Protein AF-0000000085125093 (afdb_homodimer)

Solvent-accessible surface area (backbone atoms only — not comparable to full-atom values): 40765 Å² total; per-residue (Å²): 117,66,72,58,50,57,48,51,53,50,52,53,49,52,50,51,45,50,41,34,37,72,69,62,74,39,89,65,64,78,84,80,85,78,88,61,62,73,67,61,30,52,50,52,50,50,50,45,52,44,48,51,53,49,40,53,52,50,54,51,49,51,53,39,50,52,40,52,45,51,44,36,51,38,44,44,73,31,40,33,77,72,69,60,80,68,48,80,59,90,49,62,69,57,20,48,45,37,50,44,48,39,50,24,38,52,42,44,19,51,47,54,18,44,48,48,61,58,55,50,50,44,45,54,32,46,78,69,40,32,38,63,65,69,73,72,99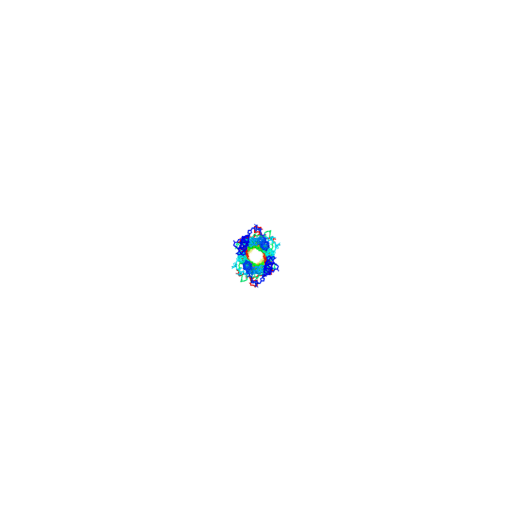,58,56,24,55,46,46,52,44,52,38,50,48,32,50,49,52,18,49,54,40,35,51,41,30,14,50,14,46,34,32,41,53,41,19,52,53,40,45,50,45,28,52,51,45,46,53,42,30,52,52,42,53,53,34,50,52,51,36,54,53,34,49,53,51,41,52,54,40,49,53,50,43,53,54,47,44,54,51,42,52,54,39,40,51,51,42,51,52,43,32,54,52,46,37,52,42,23,51,50,38,34,52,35,25,49,52,38,40,52,36,34,51,51,41,50,53,41,37,50,51,40,35,49,43,19,50,50,41,32,52,52,17,51,54,40,34,52,54,15,58,73,50,48,83,81,12,52,70,46,34,53,50,19,52,51,43,30,52,46,17,52,51,38,33,51,39,29,53,51,40,49,54,39,38,55,52,35,42,52,37,28,52,49,36,32,53,43,22,52,51,43,37,53,44,30,54,54,40,43,54,43,42,53,52,42,50,52,48,46,52,50,44,52,54,42,48,54,51,38,52,53,35,49,51,52,35,51,52,33,50,51,52,42,52,54,42,37,53,49,48,47,52,46,27,53,54,46,40,53,42,20,51,53,40,34,51,52,14,52,51,39,34,50,60,37,65,74,36,46,37,55,58,60,88,70,50,49,59,67,92,122,117,66,72,58,50,55,50,50,52,49,53,52,49,53,52,50,44,50,42,34,36,72,69,62,76,38,90,66,66,77,84,81,87,78,86,62,62,72,69,61,30,52,51,52,50,48,49,46,52,45,48,51,53,48,42,52,53,49,52,52,49,50,52,38,50,53,42,51,48,51,44,37,52,36,43,46,72,33,40,33,75,73,68,61,80,68,48,81,58,92,50,61,70,57,21,52,45,36,48,44,46,38,51,23,37,51,43,46,20,51,47,53,19,46,49,49,62,57,56,51,49,44,46,55,32,46,78,70,41,33,39,65,66,70,73,72,100,57,54,25,55,46,46,52,44,52,40,50,48,31,51,48,53,18,49,52,40,34,51,40,30,14,52,14,46,34,32,41,53,41,18,52,51,40,46,50,44,28,53,51,47,47,52,42,31,54,51,42,53,53,33,50,52,52,36,53,53,35,50,54,52,40,50,53,42,47,52,50,44,53,54,47,42,54,51,42,51,53,39,40,52,51,42,51,51,43,32,54,52,45,39,52,42,23,51,50,38,32,52,34,24,50,52,37,38,52,34,35,52,52,38,49,54,42,37,52,50,40,34,49,44,18,49,52,39,31,49,53,18,51,54,40,33,52,53,15,60,74,50,50,83,84,12,54,72,46,34,53,50,19,52,50,44,30,52,48,17,49,51,39,33,51,40,30,54,52,38,48,54,40,37,54,52,34,41,53,37,27,53,49,36,31,52,41,22,53,51,43,38,52,42,32,52,53,41,44,55,40,44,54,50,44,50,52,48,44,52,51,44,53,55,42,47,53,51,38,53,54,34,49,52,52,36,52,52,32,50,52,51,43,51,53,42,38,54,50,49,44,52,46,27,53,53,46,40,53,43,20,50,53,40,35,50,52,14,51,51,39,34,50,60,35,67,72,38,46,37,55,59,59,88,69,50,50,58,65,91,122

Structure (mmCIF, N/CA/C/O backbone):
data_AF-0000000085125093-model_v1
#
loop_
_entity.id
_entity.type
_entity.pdbx_description
1 polymer 'Methyl-accepting chemotaxis sensory transducer'
#
loop_
_atom_site.group_PDB
_atom_site.id
_atom_site.type_symbol
_atom_site.label_atom_id
_atom_site.label_alt_id
_atom_site.label_comp_id
_atom_site.label_asym_id
_atom_site.label_entity_id
_atom_site.label_seq_id
_atom_site.pdbx_PDB_ins_code
_atom_site.Cartn_x
_atom_site.Cartn_y
_atom_site.Cartn_z
_atom_site.occupancy
_atom_site.B_iso_or_equiv
_atom_site.auth_seq_id
_atom_site.auth_comp_id
_atom_site.auth_asym_id
_atom_site.auth_atom_id
_atom_site.pdbx_PDB_model_num
ATOM 1 N N . MET A 1 1 ? -5.426 121.688 49.375 1 44.03 1 MET A N 1
ATOM 2 C CA . MET A 1 1 ? -6.68 121 49.188 1 44.03 1 MET A CA 1
ATOM 3 C C . MET A 1 1 ? -6.746 120.375 47.812 1 44.03 1 MET A C 1
ATOM 5 O O . MET A 1 1 ? -7.234 119.25 47.625 1 44.03 1 MET A O 1
ATOM 9 N N . PHE A 1 2 ? -6.227 121 46.906 1 50.94 2 PHE A N 1
ATOM 10 C CA . PHE A 1 2 ? -6.332 120.625 45.469 1 50.94 2 PHE A CA 1
ATOM 11 C C . PHE A 1 2 ? -5.402 119.5 45.125 1 50.94 2 PHE A C 1
ATOM 13 O O . PHE A 1 2 ? -5.738 118.625 44.312 1 50.94 2 PHE A O 1
ATOM 20 N N . PHE A 1 3 ? -4.273 119.5 45.719 1 50.31 3 PHE A N 1
ATOM 21 C CA . PHE A 1 3 ? -3.242 118.5 45.469 1 50.31 3 PHE A CA 1
ATOM 22 C C . PHE A 1 3 ? -3.688 117.125 45.938 1 50.31 3 PHE A C 1
ATOM 24 O O . PHE A 1 3 ? -3.344 116.062 45.344 1 50.31 3 PHE A O 1
ATOM 31 N N . ASN A 1 4 ? -4.508 117.125 46.875 1 63.56 4 ASN A N 1
ATOM 32 C CA . ASN A 1 4 ? -5.02 115.938 47.531 1 63.56 4 ASN A CA 1
ATOM 33 C C . ASN A 1 4 ? -6.082 115.25 46.688 1 63.56 4 ASN A C 1
ATOM 35 O O . ASN A 1 4 ? -6.145 114 46.656 1 63.56 4 ASN A O 1
ATOM 39 N N . ASN A 1 5 ? -6.715 116.062 45.875 1 74.69 5 ASN A N 1
ATOM 40 C CA . ASN A 1 5 ? -7.801 115.5 45.062 1 74.69 5 ASN A CA 1
ATOM 41 C C . ASN A 1 5 ? -7.27 114.75 43.844 1 74.69 5 ASN A C 1
ATOM 43 O O . ASN A 1 5 ? -7.809 113.688 43.469 1 74.69 5 ASN A O 1
ATOM 47 N N . SER A 1 6 ? -6.203 115.25 43.375 1 80.25 6 SER A N 1
ATOM 48 C CA . SER A 1 6 ? -5.621 114.625 42.188 1 80.25 6 SER A CA 1
ATOM 49 C C . SER A 1 6 ? -5.012 113.25 42.562 1 80.25 6 SER A C 1
ATOM 51 O O . SER A 1 6 ? -5.184 112.312 41.844 1 80.25 6 SER A O 1
ATOM 53 N N . SER A 1 7 ? -4.473 113.25 43.688 1 87.31 7 SER A N 1
ATOM 54 C CA . SER A 1 7 ? -3.852 112 44.156 1 87.31 7 SER A CA 1
ATOM 55 C C . SER A 1 7 ? -4.902 110.938 44.469 1 87.31 7 SER A C 1
ATOM 57 O O . SER A 1 7 ? -4.707 109.75 44.188 1 87.31 7 SER A O 1
ATOM 59 N N . GLU A 1 8 ? -5.941 111.438 45.094 1 90.62 8 GLU A N 1
ATOM 60 C CA . GLU A 1 8 ? -7.016 110.5 45.438 1 90.62 8 GLU A CA 1
ATOM 61 C C . GLU A 1 8 ? -7.66 109.938 44.219 1 90.62 8 GLU A C 1
ATOM 63 O O . GLU A 1 8 ? -7.969 108.688 44.188 1 90.62 8 GLU A O 1
ATOM 68 N N . ASN A 1 9 ? -7.797 110.812 43.219 1 90.44 9 ASN A N 1
ATOM 69 C CA . ASN A 1 9 ? -8.375 110.312 41.969 1 90.44 9 ASN A CA 1
ATOM 70 C C . ASN A 1 9 ? -7.461 109.312 41.281 1 90.44 9 ASN A C 1
ATOM 72 O O . ASN A 1 9 ? -7.938 108.312 40.719 1 90.44 9 ASN A O 1
ATOM 76 N N . LYS A 1 10 ? -6.234 109.5 41.375 1 91.69 10 LYS A N 1
ATOM 77 C CA . LYS A 1 10 ? -5.277 108.562 40.781 1 91.69 10 LYS A CA 1
ATOM 78 C C . LYS A 1 10 ? -5.27 107.25 41.5 1 91.69 10 LYS A C 1
ATOM 80 O O . LYS A 1 10 ? -5.215 106.188 40.844 1 91.69 10 LYS A O 1
ATOM 85 N N . ILE A 1 11 ? -5.305 107.25 42.75 1 93 11 ILE A N 1
ATOM 86 C CA . ILE A 1 11 ? -5.332 106.062 43.562 1 93 11 ILE A CA 1
ATOM 87 C C . ILE A 1 11 ? -6.562 105.188 43.219 1 93 11 ILE A C 1
ATOM 89 O O . ILE A 1 11 ? -6.469 104 43.031 1 93 11 ILE A O 1
ATOM 93 N N . LEU A 1 12 ? -7.648 105.875 43.125 1 92.31 12 LEU A N 1
ATOM 94 C CA . LEU A 1 12 ? -8.883 105.188 42.781 1 92.31 12 LEU A CA 1
ATOM 95 C C . LEU A 1 12 ? -8.789 104.562 41.375 1 92.31 12 LEU A C 1
ATOM 97 O O . LEU A 1 12 ? -9.312 103.5 41.156 1 92.31 12 LEU A O 1
ATOM 101 N N . GLU A 1 13 ? -8.117 105.25 40.562 1 92.38 13 GLU A N 1
ATOM 102 C CA . GLU A 1 13 ? -7.887 104.75 39.219 1 92.38 13 GLU A CA 1
ATOM 103 C C . GLU A 1 13 ? -7.043 103.438 39.25 1 92.38 13 GLU A C 1
ATOM 105 O O . GLU A 1 13 ? -7.316 102.5 38.531 1 92.38 13 GLU A O 1
ATOM 110 N N . ILE A 1 14 ? -6.066 103.375 40.031 1 92.12 14 ILE A N 1
ATOM 111 C CA . ILE A 1 14 ? -5.203 102.25 40.188 1 92.12 14 ILE A CA 1
ATOM 112 C C . ILE A 1 14 ? -6.02 101.062 40.719 1 92.12 14 ILE A C 1
ATOM 114 O O . ILE A 1 14 ? -5.883 99.938 40.219 1 92.12 14 ILE A O 1
ATOM 118 N N . PHE A 1 15 ? -6.875 101.312 41.625 1 93.25 15 PHE A N 1
ATOM 119 C CA . PHE A 1 15 ? -7.746 100.25 42.188 1 93.25 15 PHE A CA 1
ATOM 120 C C . PHE A 1 15 ? -8.664 99.688 41.094 1 93.25 15 PHE A C 1
ATOM 122 O O . PHE A 1 15 ? -8.891 98.5 41.031 1 93.25 15 PHE A O 1
ATOM 129 N N . ASP A 1 16 ? -9.109 100.562 40.281 1 92.69 16 ASP A N 1
ATOM 130 C CA . ASP A 1 16 ? -9.977 100.125 39.188 1 92.69 16 ASP A CA 1
ATOM 131 C C . ASP A 1 16 ? -9.242 99.188 38.219 1 92.69 16 ASP A C 1
ATOM 133 O O . ASP A 1 16 ? -9.789 98.188 37.812 1 92.69 16 ASP A O 1
ATOM 137 N N . ASN A 1 17 ? -8.047 99.562 37.969 1 91.94 17 ASN A N 1
ATOM 138 C CA . ASN A 1 17 ? -7.23 98.688 37.125 1 91.94 17 ASN A CA 1
ATOM 139 C C . ASN A 1 17 ? -6.945 97.312 37.781 1 91.94 17 ASN A C 1
ATOM 141 O O . ASN A 1 17 ? -6.949 96.312 37.094 1 91.94 17 ASN A O 1
ATOM 145 N N . LEU A 1 18 ? -6.684 97.312 38.969 1 91.62 18 LEU A N 1
ATOM 146 C CA . LEU A 1 18 ? -6.453 96.125 39.719 1 91.62 18 LEU A CA 1
ATOM 147 C C . LEU A 1 18 ? -7.691 95.188 39.688 1 91.62 18 LEU A C 1
ATOM 149 O O . LEU A 1 18 ? -7.586 94 39.531 1 91.62 18 LEU A O 1
ATOM 153 N N . GLU A 1 19 ? -8.781 95.812 39.938 1 89.94 19 GLU A N 1
ATOM 154 C CA . GLU A 1 19 ? -10.047 95.062 39.875 1 89.94 19 GLU A CA 1
ATOM 155 C C . GLU A 1 19 ? -10.273 94.438 38.531 1 89.94 19 GLU A C 1
ATOM 157 O O . GLU A 1 19 ? -10.672 93.312 38.438 1 89.94 19 GLU A O 1
ATOM 162 N N . LYS A 1 20 ? -9.992 95.188 37.469 1 90.31 20 LYS A N 1
ATOM 163 C CA . LYS A 1 20 ? -10.117 94.688 36.125 1 90.31 20 LYS A CA 1
ATOM 164 C C . LYS A 1 20 ? -9.18 93.5 35.875 1 90.31 20 LYS A C 1
ATOM 166 O O . LYS A 1 20 ? -9.539 92.5 35.188 1 90.31 20 LYS A O 1
ATOM 171 N N . PHE A 1 21 ? -8.094 93.562 36.406 1 88 21 PHE A N 1
ATOM 172 C CA . PHE A 1 21 ? -7.113 92.5 36.281 1 88 21 PHE A CA 1
ATOM 173 C C . PHE A 1 21 ? -7.617 91.25 37 1 88 21 PHE A C 1
ATOM 175 O O . PHE A 1 21 ? -7.547 90.125 36.438 1 88 21 PHE A O 1
ATOM 182 N N . VAL A 1 22 ? -8.094 91.438 38.188 1 86.12 22 VAL A N 1
ATOM 183 C CA . VAL A 1 22 ? -8.594 90.312 38.969 1 86.12 22 VAL A CA 1
ATOM 184 C C . VAL A 1 22 ? -9.781 89.688 38.25 1 86.12 22 VAL A C 1
ATOM 186 O O . VAL A 1 22 ? -9.922 88.438 38.25 1 86.12 22 VAL A O 1
ATOM 189 N N . ASP A 1 23 ? -10.602 90.562 37.562 1 82.94 23 ASP A N 1
ATOM 190 C CA . ASP A 1 23 ? -11.773 90.062 36.844 1 82.94 23 ASP A CA 1
ATOM 191 C C . ASP A 1 23 ? -11.375 89.375 35.531 1 82.94 23 ASP A C 1
ATOM 193 O O . ASP A 1 23 ? -12.203 88.75 34.875 1 82.94 23 ASP A O 1
ATOM 197 N N . GLY A 1 24 ? -10.141 89.5 35.156 1 79.31 24 GLY A N 1
ATOM 198 C CA . GLY A 1 24 ? -9.664 88.938 33.906 1 79.31 24 GLY A CA 1
ATOM 199 C C . GLY A 1 24 ? -9.945 89.75 32.688 1 79.31 24 GLY A C 1
ATOM 200 O O . GLY A 1 24 ? -9.883 89.25 31.562 1 79.31 24 GLY A O 1
ATOM 201 N N . GLU A 1 25 ? -10.281 91 32.938 1 82.88 25 GLU A N 1
ATOM 202 C CA . GLU A 1 25 ? -10.586 91.938 31.828 1 82.88 25 GLU A CA 1
ATOM 203 C C . GLU A 1 25 ? -9.305 92.375 31.141 1 82.88 25 GLU A C 1
ATOM 205 O O . GLU A 1 25 ? -9.305 92.688 29.953 1 82.88 25 GLU A O 1
ATOM 210 N N . ILE A 1 26 ? -8.234 92.562 31.969 1 83.88 26 ILE A N 1
ATOM 211 C CA . ILE A 1 26 ? -6.934 92.938 31.422 1 83.88 26 ILE A CA 1
ATOM 212 C C . ILE A 1 26 ? -5.871 91.938 31.891 1 83.88 26 ILE A C 1
ATOM 214 O O . ILE A 1 26 ? -5.98 91.375 32.969 1 83.88 26 ILE A O 1
ATOM 218 N N . ASN A 1 27 ? -4.852 91.875 31.172 1 80.19 27 ASN A N 1
ATOM 219 C CA . ASN A 1 27 ? -3.83 90.875 31.469 1 80.19 27 ASN A CA 1
ATOM 220 C C . ASN A 1 27 ? -2.607 91.5 32.125 1 80.19 27 ASN A C 1
ATOM 222 O O . ASN A 1 27 ? -1.698 90.812 32.562 1 80.19 27 ASN A O 1
ATOM 226 N N . SER A 1 28 ? -2.615 92.812 32.188 1 86.88 28 SER A N 1
ATOM 227 C CA . SER A 1 28 ? -1.531 93.562 32.844 1 86.88 28 SER A CA 1
ATOM 228 C C . SER A 1 28 ? -2.031 94.812 33.469 1 86.88 28 SER A C 1
ATOM 230 O O . SER A 1 28 ? -2.969 95.438 32.969 1 86.88 28 SER A O 1
ATOM 232 N N . ILE A 1 29 ? -1.487 95.125 34.531 1 89.81 29 ILE A N 1
ATOM 233 C CA . ILE A 1 29 ? -1.81 96.375 35.219 1 89.81 29 ILE A CA 1
ATOM 234 C C . ILE A 1 29 ? -0.87 97.5 34.75 1 89.81 29 ILE A C 1
ATOM 236 O O . ILE A 1 29 ? 0.352 97.312 34.75 1 89.81 29 ILE A O 1
ATOM 240 N N . PRO A 1 30 ? -1.43 98.625 34.375 1 89.25 30 PRO A N 1
ATOM 241 C CA . PRO A 1 30 ? -0.568 99.688 33.906 1 89.25 30 PRO A CA 1
ATOM 242 C C . PRO A 1 30 ? 0.427 100.188 34.969 1 89.25 30 PRO A C 1
ATOM 244 O O . PRO A 1 30 ? 0.1 100.188 36.156 1 89.25 30 PRO A O 1
ATOM 247 N N . LYS A 1 31 ? 1.637 100.562 34.562 1 89.06 31 LYS A N 1
ATOM 248 C CA . LYS A 1 31 ? 2.666 101.062 35.469 1 89.06 31 LYS A CA 1
ATOM 249 C C . LYS A 1 31 ? 2.184 102.25 36.25 1 89.06 31 LYS A C 1
ATOM 251 O O . LYS A 1 31 ? 1.58 103.188 35.688 1 89.06 31 LYS A O 1
ATOM 256 N N . ILE A 1 32 ? 2.346 102.188 37.531 1 86.94 32 ILE A N 1
ATOM 257 C CA . ILE A 1 32 ? 1.947 103.25 38.406 1 86.94 32 ILE A CA 1
ATOM 258 C C . ILE A 1 32 ? 3.1 104.25 38.562 1 86.94 32 ILE A C 1
ATOM 260 O O . ILE A 1 32 ? 4.059 104 39.281 1 86.94 32 ILE A O 1
ATOM 264 N N . ASP A 1 33 ? 3.094 105.312 37.719 1 85.44 33 ASP A N 1
ATOM 265 C CA . ASP A 1 33 ? 4.094 106.375 37.781 1 85.44 33 ASP A CA 1
ATOM 266 C C . ASP A 1 33 ? 3.48 107.688 38.281 1 85.44 33 ASP A C 1
ATOM 268 O O . ASP A 1 33 ? 3.223 108.562 37.5 1 85.44 33 ASP A O 1
ATOM 272 N N . TYR A 1 34 ? 3.172 107.688 39.469 1 86.31 34 TYR A N 1
ATOM 273 C CA . TYR A 1 34 ? 2.582 108.875 40.094 1 86.31 34 TYR A CA 1
ATOM 274 C C . TYR A 1 34 ? 3.178 109.125 41.5 1 86.31 34 TYR A C 1
ATOM 276 O O . TYR A 1 34 ? 3.369 108.188 42.25 1 86.31 34 TYR A O 1
ATOM 284 N N . LYS A 1 35 ? 3.658 110.375 41.812 1 87.88 35 LYS A N 1
ATOM 285 C CA . LYS A 1 35 ? 4.219 110.75 43.125 1 87.88 35 LYS A CA 1
ATOM 286 C C . LYS A 1 35 ? 3.271 111.625 43.906 1 87.88 35 LYS A C 1
ATOM 288 O O . LYS A 1 35 ? 2.666 112.562 43.312 1 87.88 35 LYS A O 1
ATOM 293 N N . SER A 1 36 ? 2.951 111.125 45.031 1 88.5 36 SER A N 1
ATOM 294 C CA . SER A 1 36 ? 2.15 111.875 45.969 1 88.5 36 SER A CA 1
ATOM 295 C C . SER A 1 36 ? 2.906 112.125 47.25 1 88.5 36 SER A C 1
ATOM 297 O O . SER A 1 36 ? 4.137 112.125 47.281 1 88.5 36 SER A O 1
ATOM 299 N N . SER A 1 37 ? 2.285 112.562 48.281 1 84.94 37 SER A N 1
ATOM 300 C CA . SER A 1 37 ? 2.955 112.812 49.562 1 84.94 37 SER A CA 1
ATOM 301 C C . SER A 1 37 ? 2.174 112.188 50.719 1 84.94 37 SER A C 1
ATOM 303 O O . SER A 1 37 ? 1.008 111.812 50.531 1 84.94 37 SER A O 1
ATOM 305 N N . GLY A 1 38 ? 2.934 111.812 51.719 1 87.69 38 GLY A N 1
ATOM 306 C CA . GLY A 1 38 ? 2.316 111.312 52.938 1 87.69 38 GLY A CA 1
ATOM 307 C C . GLY A 1 38 ? 1.731 109.875 52.781 1 87.69 38 GLY A C 1
ATOM 308 O O . GLY A 1 38 ? 2.389 109 52.281 1 87.69 38 GLY A O 1
ATOM 309 N N . PHE A 1 39 ? 0.509 109.812 53.25 1 89 39 PHE A N 1
ATOM 310 C CA . PHE A 1 39 ? -0.164 108.5 53.312 1 89 39 PHE A CA 1
ATOM 311 C C . PHE A 1 39 ? -0.557 108.062 51.906 1 89 39 PHE A C 1
ATOM 313 O O . PHE A 1 39 ? -0.512 106.875 51.594 1 89 39 PHE A O 1
ATOM 320 N N . ASN A 1 40 ? -0.934 109.062 51.125 1 91.31 40 ASN A N 1
ATOM 321 C CA . ASN A 1 40 ? -1.282 108.688 49.75 1 91.31 40 ASN A CA 1
ATOM 322 C C . ASN A 1 40 ? -0.109 108.062 49 1 91.31 40 ASN A C 1
ATOM 324 O O . ASN A 1 40 ? -0.3 107.125 48.188 1 91.31 40 ASN A O 1
ATOM 328 N N . GLN A 1 41 ? 1.044 108.562 49.312 1 91.56 41 GLN A N 1
ATOM 329 C CA . GLN A 1 41 ? 2.221 107.938 48.688 1 91.56 41 GLN A CA 1
ATOM 330 C C . GLN A 1 41 ? 2.438 106.5 49.188 1 91.56 41 GLN A C 1
ATOM 332 O O . GLN A 1 41 ? 2.836 105.625 48.406 1 91.56 41 GLN A O 1
ATOM 337 N N . LYS A 1 42 ? 2.143 106.25 50.406 1 92.38 42 LYS A N 1
ATOM 338 C CA . LYS A 1 42 ? 2.273 104.938 50.969 1 92.38 42 LYS A CA 1
ATOM 339 C C . LYS A 1 42 ? 1.312 103.938 50.281 1 92.38 42 LYS A C 1
ATOM 341 O O . LYS A 1 42 ? 1.674 102.812 50 1 92.38 42 LYS A O 1
ATOM 346 N N . ILE A 1 43 ? 0.142 104.438 50.062 1 91.06 43 ILE A N 1
ATOM 347 C CA . ILE A 1 43 ? -0.874 103.625 49.375 1 91.06 43 ILE A CA 1
ATOM 348 C C . ILE A 1 43 ? -0.424 103.25 47.969 1 91.06 43 ILE A C 1
ATOM 350 O O . ILE A 1 43 ? -0.515 102.125 47.531 1 91.06 43 ILE A O 1
ATOM 354 N N . ILE A 1 44 ? 0.03 104.25 47.281 1 92.38 44 ILE A N 1
ATOM 355 C CA . ILE A 1 44 ? 0.482 104.125 45.906 1 92.38 44 ILE A CA 1
ATOM 356 C C . ILE A 1 44 ? 1.635 103.125 45.875 1 92.38 44 ILE A C 1
ATOM 358 O O . ILE A 1 44 ? 1.685 102.25 45 1 92.38 44 ILE A O 1
ATOM 362 N N . ASP A 1 45 ? 2.465 103.188 46.875 1 92.44 45 ASP A N 1
ATOM 363 C CA . ASP A 1 45 ? 3.588 102.25 46.938 1 92.44 45 ASP A CA 1
ATOM 364 C C . ASP A 1 45 ? 3.104 100.812 47.125 1 92.44 45 ASP A C 1
ATOM 366 O O . ASP A 1 45 ? 3.598 99.938 46.469 1 92.44 45 ASP A O 1
ATOM 370 N N . LYS A 1 46 ? 2.197 100.688 48 1 93.12 46 LYS A N 1
ATOM 371 C CA . LYS A 1 46 ? 1.653 99.375 48.281 1 93.12 46 LYS A CA 1
ATOM 372 C C . LYS A 1 46 ? 0.933 98.812 47.031 1 93.12 46 LYS A C 1
ATOM 374 O O . LYS A 1 46 ? 1.088 97.625 46.719 1 93.12 46 LYS A O 1
ATOM 379 N N . LEU A 1 47 ? 0.2 99.562 46.406 1 92.62 47 LEU A N 1
ATOM 380 C CA . LEU A 1 47 ? -0.518 99.188 45.219 1 92.62 47 LEU A CA 1
ATOM 381 C C . LEU A 1 47 ? 0.456 98.812 44.125 1 92.62 47 LEU A C 1
ATOM 383 O O . LEU A 1 47 ? 0.214 97.812 43.375 1 92.62 47 LEU A O 1
ATOM 387 N N . SER A 1 48 ? 1.467 99.562 44 1 92.19 48 SER A N 1
ATOM 388 C CA . SER A 1 48 ? 2.488 99.312 43 1 92.19 48 SER A CA 1
ATOM 389 C C . SER A 1 48 ? 3.119 97.938 43.219 1 92.19 48 SER A C 1
ATOM 391 O O . SER A 1 48 ? 3.273 97.125 42.281 1 92.19 48 SER A O 1
ATOM 393 N N . ILE A 1 49 ? 3.398 97.562 44.438 1 91.88 49 ILE A N 1
ATOM 394 C CA . ILE A 1 49 ? 4.012 96.312 44.812 1 91.88 49 ILE A CA 1
ATOM 395 C C . ILE A 1 49 ? 3.049 95.188 44.531 1 91.88 49 ILE A C 1
ATOM 397 O O . ILE A 1 49 ? 3.428 94.188 43.875 1 91.88 49 ILE A O 1
ATOM 401 N N . ILE A 1 50 ? 1.901 95.312 44.906 1 91.25 50 ILE A N 1
ATOM 402 C CA . ILE A 1 50 ? 0.893 94.25 44.75 1 91.25 50 ILE A CA 1
ATOM 403 C C . ILE A 1 50 ? 0.641 94.062 43.25 1 91.25 50 ILE A C 1
ATOM 405 O O . ILE A 1 50 ? 0.549 92.938 42.781 1 91.25 50 ILE A O 1
ATOM 409 N N . SER A 1 51 ? 0.526 95.188 42.531 1 90.88 51 SER A N 1
ATOM 410 C CA . SER A 1 51 ? 0.302 95.125 41.094 1 90.88 51 SER A CA 1
ATOM 411 C C . SER A 1 51 ? 1.435 94.375 40.406 1 90.88 51 SER A C 1
ATOM 413 O O . SER A 1 51 ? 1.189 93.5 39.531 1 90.88 51 SER A O 1
ATOM 415 N N . GLU A 1 52 ? 2.572 94.625 40.75 1 89.44 52 GLU A N 1
ATOM 416 C CA . GLU A 1 52 ? 3.736 94 40.156 1 89.44 52 GLU A CA 1
ATOM 417 C C . GLU A 1 52 ? 3.762 92.5 40.469 1 89.44 52 GLU A C 1
ATOM 419 O O . GLU A 1 52 ? 4.012 91.688 39.594 1 89.44 52 GLU A O 1
ATOM 424 N N . LYS A 1 53 ? 3.535 92.188 41.688 1 87.62 53 LYS A N 1
ATOM 425 C CA . LYS A 1 53 ? 3.521 90.75 42.125 1 87.62 53 LYS A CA 1
ATOM 426 C C . LYS A 1 53 ? 2.418 90 41.406 1 87.62 53 LYS A C 1
ATOM 428 O O . LYS A 1 53 ? 2.635 88.875 40.969 1 87.62 53 LYS A O 1
ATOM 433 N N . MET A 1 54 ? 1.302 90.562 41.312 1 86.44 54 MET A N 1
ATOM 434 C CA . MET A 1 54 ? 0.176 89.938 40.625 1 86.44 54 MET A CA 1
ATOM 435 C C . MET A 1 54 ? 0.486 89.688 39.156 1 86.44 54 MET A C 1
ATOM 437 O O . MET A 1 54 ? 0.177 88.625 38.625 1 86.44 54 MET A O 1
ATOM 441 N N . CYS A 1 55 ? 1.072 90.625 38.5 1 86.38 55 CYS A N 1
ATOM 442 C CA . CYS A 1 55 ? 1.416 90.5 37.094 1 86.38 55 CYS A CA 1
ATOM 443 C C . CYS A 1 55 ? 2.469 89.438 36.875 1 86.38 55 CYS A C 1
ATOM 445 O O . CYS A 1 55 ? 2.369 88.688 35.938 1 86.38 55 CYS A O 1
ATOM 447 N N . ARG A 1 56 ? 3.445 89.312 37.688 1 84.56 56 ARG A N 1
ATOM 448 C CA . ARG A 1 56 ? 4.48 88.312 37.594 1 84.56 56 ARG A CA 1
ATOM 449 C C . ARG A 1 56 ? 3.887 86.938 37.781 1 84.56 56 ARG A C 1
ATOM 451 O O . ARG A 1 56 ? 4.23 86 37.031 1 84.56 56 ARG A O 1
ATOM 458 N N . LYS A 1 57 ? 3.072 86.812 38.781 1 80.56 57 LYS A N 1
ATOM 459 C CA . LYS A 1 57 ? 2.406 85.5 39.031 1 80.56 57 LYS A CA 1
ATOM 460 C C . LYS A 1 57 ? 1.545 85.125 37.844 1 80.56 57 LYS A C 1
ATOM 462 O O . LYS A 1 57 ? 1.539 83.938 37.438 1 80.56 57 LYS A O 1
ATOM 467 N N . ASN A 1 58 ? 0.85 86.062 37.344 1 80.94 58 ASN A N 1
ATOM 468 C CA . ASN A 1 58 ? -0.004 85.812 36.188 1 80.94 58 ASN A CA 1
ATOM 469 C C . ASN A 1 58 ? 0.812 85.375 34.969 1 80.94 58 ASN A C 1
ATOM 471 O O . ASN A 1 58 ? 0.415 84.438 34.25 1 80.94 58 ASN A O 1
ATOM 475 N N . GLU A 1 59 ? 1.92 86 34.75 1 80.31 59 GLU A N 1
ATOM 476 C CA . GLU A 1 59 ? 2.781 85.688 33.625 1 80.31 59 GLU A CA 1
ATOM 477 C C . GLU A 1 59 ? 3.328 84.25 33.75 1 80.31 59 GLU A C 1
ATOM 479 O O . GLU A 1 59 ? 3.324 83.5 32.781 1 80.31 59 GLU A O 1
ATOM 484 N N . ALA A 1 60 ? 3.719 83.938 34.938 1 78.38 60 ALA A N 1
ATOM 485 C CA . ALA A 1 60 ? 4.227 82.562 35.188 1 78.38 60 ALA A CA 1
ATOM 486 C C . ALA A 1 60 ? 3.135 81.562 35 1 78.38 60 ALA A C 1
ATOM 488 O O . ALA A 1 60 ? 3.381 80.5 34.438 1 78.38 60 ALA A O 1
ATOM 489 N N . GLU A 1 61 ? 2.033 81.812 35.438 1 78.12 61 GLU A N 1
ATOM 490 C CA . GLU A 1 61 ? 0.892 80.875 35.312 1 78.12 61 GLU A CA 1
ATOM 491 C C . GLU A 1 61 ? 0.529 80.688 33.844 1 78.12 61 GLU A C 1
ATOM 493 O O . GLU A 1 61 ? 0.229 79.562 33.438 1 78.12 61 GLU A O 1
ATOM 498 N N . LEU A 1 62 ? 0.611 81.75 33.125 1 79 62 LEU A N 1
ATOM 499 C CA . LEU A 1 62 ? 0.267 81.688 31.719 1 79 62 LEU A CA 1
ATOM 500 C C . LEU A 1 62 ? 1.232 80.75 30.969 1 79 62 LEU A C 1
ATOM 502 O O . LEU A 1 62 ? 0.822 80 30.094 1 79 62 LEU A O 1
ATOM 506 N N . LEU A 1 63 ? 2.42 80.75 31.359 1 82.31 63 LEU A N 1
ATOM 507 C CA . LEU A 1 63 ? 3.424 79.938 30.719 1 82.31 63 LEU A CA 1
ATOM 508 C C . LEU A 1 63 ? 3.168 78.438 31.016 1 82.31 63 LEU A C 1
ATOM 510 O O . LEU A 1 63 ? 3.178 77.625 30.094 1 82.31 63 LEU A O 1
ATOM 514 N N . VAL A 1 64 ? 2.951 78.125 32.219 1 83.31 64 VAL A N 1
ATOM 515 C CA . VAL A 1 64 ? 2.695 76.75 32.625 1 83.31 64 VAL A CA 1
ATOM 516 C C . VAL A 1 64 ? 1.403 76.25 31.984 1 83.31 64 VAL A C 1
ATOM 518 O O . VAL A 1 64 ? 1.351 75.125 31.453 1 83.31 64 VAL A O 1
ATOM 521 N N . PHE A 1 65 ? 0.41 77.062 31.953 1 79.75 65 PHE A N 1
ATOM 522 C CA . PHE A 1 65 ? -0.869 76.688 31.344 1 79.75 65 PHE A CA 1
ATOM 523 C C . PHE A 1 65 ? -0.7 76.438 29.859 1 79.75 65 PHE A C 1
ATOM 525 O O . PHE A 1 65 ? -1.282 75.5 29.344 1 79.75 65 PHE A O 1
ATOM 532 N N . GLY A 1 66 ? 0.05 77.25 29.234 1 82.94 66 GLY A N 1
ATOM 533 C CA . GLY A 1 66 ? 0.311 77 27.812 1 82.94 66 GLY A CA 1
ATOM 534 C C . GLY A 1 66 ? 0.953 75.688 27.531 1 82.94 66 GLY A C 1
ATOM 535 O O . GLY A 1 66 ? 0.563 75 26.578 1 82.94 66 GLY A O 1
ATOM 536 N N . GLU A 1 67 ? 1.845 75.25 28.344 1 88.38 67 GLU A N 1
ATOM 537 C CA . GLU A 1 67 ? 2.516 73.938 28.156 1 88.38 67 GLU A CA 1
ATOM 538 C C . GLU A 1 67 ? 1.57 72.812 28.438 1 88.38 67 GLU A C 1
ATOM 540 O O . GLU A 1 67 ? 1.6 71.75 27.734 1 88.38 67 GLU A O 1
ATOM 545 N N . ILE A 1 68 ? 0.841 72.938 29.484 1 82.88 68 ILE A N 1
ATOM 546 C CA . ILE A 1 68 ? -0.114 71.875 29.828 1 82.88 68 ILE A CA 1
ATOM 547 C C . ILE A 1 68 ? -1.078 71.688 28.672 1 82.88 68 ILE A C 1
ATOM 549 O O . ILE A 1 68 ? -1.354 70.5 28.297 1 82.88 68 ILE A O 1
ATOM 553 N N . MET A 1 69 ? -1.522 72.75 28.109 1 83 69 MET A N 1
ATOM 554 C CA . MET A 1 69 ? -2.445 72.688 26.984 1 83 69 MET A CA 1
ATOM 555 C C . MET A 1 69 ? -1.786 72 25.797 1 83 69 MET A C 1
ATOM 557 O O . MET A 1 69 ? -2.404 71.188 25.125 1 83 69 MET A O 1
ATOM 561 N N . LEU A 1 70 ? -0.595 72.312 25.578 1 87 70 LEU A N 1
ATOM 562 C CA . LEU A 1 70 ? 0.133 71.75 24.453 1 87 70 LEU A CA 1
ATOM 563 C C . LEU A 1 70 ? 0.314 70.25 24.641 1 87 70 LEU A C 1
ATOM 565 O O . LEU A 1 70 ? 0.085 69.5 23.703 1 87 70 LEU A O 1
ATOM 569 N N . ILE A 1 71 ? 0.661 69.812 25.75 1 87.75 71 ILE A N 1
ATOM 570 C CA . ILE A 1 71 ? 0.9 68.438 26.031 1 87.75 71 ILE A CA 1
ATOM 571 C C . ILE A 1 71 ? -0.414 67.625 25.953 1 87.75 71 ILE A C 1
ATOM 573 O O . ILE A 1 71 ? -0.459 66.562 25.422 1 87.75 71 ILE A O 1
ATOM 577 N N . ALA A 1 72 ? -1.483 68.188 26.578 1 81.31 72 ALA A N 1
ATOM 578 C CA . ALA A 1 72 ? -2.795 67.562 26.5 1 81.31 72 ALA A CA 1
ATOM 579 C C . ALA A 1 72 ? -3.223 67.375 25.062 1 81.31 72 ALA A C 1
ATOM 581 O O . ALA A 1 72 ? -3.771 66.312 24.719 1 81.31 72 ALA A O 1
ATOM 582 N N . GLU A 1 73 ? -2.967 68.312 24.219 1 83.19 73 GLU A N 1
ATOM 583 C CA . GLU A 1 73 ? -3.303 68.188 22.797 1 83.19 73 GLU A CA 1
ATOM 584 C C . GLU A 1 73 ? -2.482 67.125 22.125 1 83.19 73 GLU A C 1
ATOM 586 O O . GLU A 1 73 ? -3.018 66.312 21.359 1 83.19 73 GLU A O 1
ATOM 591 N N . LYS A 1 74 ? -1.245 67.062 22.438 1 88.56 74 LYS A N 1
ATOM 592 C CA . LYS A 1 74 ? -0.378 66.062 21.844 1 88.56 74 LYS A CA 1
ATOM 593 C C . LYS A 1 74 ? -0.79 64.625 22.297 1 88.56 74 LYS A C 1
ATOM 595 O O . LYS A 1 74 ? -0.846 63.719 21.484 1 88.56 74 LYS A O 1
ATOM 600 N N . LEU A 1 75 ? -1.068 64.562 23.547 1 83.88 75 LEU A N 1
ATOM 601 C CA . LEU A 1 75 ? -1.524 63.25 24.078 1 83.88 75 LEU A CA 1
ATOM 602 C C . LEU A 1 75 ? -2.818 62.812 23.406 1 83.88 75 LEU A C 1
ATOM 604 O O . LEU A 1 75 ? -2.979 61.625 23.062 1 83.88 75 LEU A O 1
ATOM 608 N N . SER A 1 76 ? -3.725 63.781 23.219 1 81.31 76 SER A N 1
ATOM 609 C CA . SER A 1 76 ? -4.992 63.5 22.547 1 81.31 76 SER A CA 1
ATOM 610 C C . SER A 1 76 ? -4.773 63.062 21.109 1 81.31 76 SER A C 1
ATOM 612 O O . SER A 1 76 ? -5.57 62.281 20.578 1 81.31 76 SER A O 1
ATOM 614 N N . ASP A 1 77 ? -3.693 63.5 20.5 1 85.31 77 ASP A N 1
ATOM 615 C CA . ASP A 1 77 ? -3.379 63.156 19.109 1 85.31 77 ASP A CA 1
ATOM 616 C C . ASP A 1 77 ? -2.578 61.844 19.062 1 85.31 77 ASP A C 1
ATOM 618 O O . ASP A 1 77 ? -2.23 61.375 17.969 1 85.31 77 ASP A O 1
ATOM 622 N N . GLY A 1 78 ? -2.264 61.312 20.188 1 85.88 78 GLY A N 1
ATOM 623 C CA . GLY A 1 78 ? -1.652 60 20.234 1 85.88 78 GLY A CA 1
ATOM 624 C C . GLY A 1 78 ? -0.148 60.062 20.406 1 85.88 78 GLY A C 1
ATOM 625 O O . GLY A 1 78 ? 0.525 59.031 20.312 1 85.88 78 GLY A O 1
ATOM 626 N N . TYR A 1 79 ? 0.359 61.219 20.719 1 89.94 79 TYR A N 1
ATOM 627 C CA . TYR A 1 79 ? 1.789 61.344 20.969 1 89.94 79 TYR A CA 1
ATOM 628 C C . TYR A 1 79 ? 2.07 61.438 22.469 1 89.94 79 TYR A C 1
ATOM 630 O O . TYR A 1 79 ? 1.632 62.375 23.141 1 89.94 79 TYR A O 1
ATOM 638 N N . ILE A 1 80 ? 2.791 60.469 22.906 1 88.94 80 ILE A N 1
ATOM 639 C CA . ILE A 1 80 ? 3.053 60.344 24.344 1 88.94 80 ILE A CA 1
ATOM 640 C C . ILE A 1 80 ? 4.547 60.531 24.609 1 88.94 80 ILE A C 1
ATOM 642 O O . ILE A 1 80 ? 5.234 59.562 24.953 1 88.94 80 ILE A O 1
ATOM 646 N N . SER A 1 81 ? 5.129 61.688 24.438 1 89.25 81 SER A N 1
ATOM 647 C CA . SER A 1 81 ? 6.57 61.844 24.625 1 89.25 81 SER A CA 1
ATOM 648 C C . SER A 1 81 ? 6.918 63.188 25.219 1 89.25 81 SER A C 1
ATOM 650 O O . SER A 1 81 ? 7.898 63.344 25.953 1 89.25 81 SER A O 1
ATOM 652 N N . ASP A 1 82 ? 6.082 64.188 25.078 1 90.69 82 ASP A N 1
ATOM 653 C CA . ASP A 1 82 ? 6.434 65.562 25.469 1 90.69 82 ASP A CA 1
ATOM 654 C C . ASP A 1 82 ? 6.188 65.812 26.953 1 90.69 82 ASP A C 1
ATOM 656 O O . ASP A 1 82 ? 5.301 65.188 27.547 1 90.69 82 ASP A O 1
ATOM 660 N N . LYS A 1 83 ? 6.996 66.75 27.578 1 92.19 83 LYS A N 1
ATOM 661 C CA . LYS A 1 83 ? 6.922 67 29 1 92.19 83 LYS A CA 1
ATOM 662 C C . LYS A 1 83 ? 6.738 68.5 29.25 1 92.19 83 LYS A C 1
ATOM 664 O O . LYS A 1 83 ? 7.086 69.312 28.391 1 92.19 83 LYS A O 1
ATOM 669 N N . ILE A 1 84 ? 6.156 68.75 30.312 1 89.62 84 ILE A N 1
ATOM 670 C CA . ILE A 1 84 ? 6.074 70.125 30.766 1 89.62 84 ILE A CA 1
ATOM 671 C C . ILE A 1 84 ? 7.422 70.562 31.328 1 89.62 84 ILE A C 1
ATOM 673 O O . ILE A 1 84 ? 7.984 69.875 32.219 1 89.62 84 ILE A O 1
ATOM 677 N N . HIS A 1 85 ? 7.98 71.688 30.875 1 90.25 85 HIS A N 1
ATOM 678 C CA . HIS A 1 85 ? 9.297 72.188 31.281 1 90.25 85 HIS A CA 1
ATOM 679 C C . HIS A 1 85 ? 9.203 73.125 32.5 1 90.25 85 HIS A C 1
ATOM 681 O O . HIS A 1 85 ? 10.047 73.062 33.375 1 90.25 85 HIS A O 1
ATOM 687 N N . TYR A 1 86 ? 8.133 73.875 32.469 1 83.44 86 TYR A N 1
ATOM 688 C CA . TYR A 1 86 ? 7.984 74.875 33.562 1 83.44 86 TYR A CA 1
ATOM 689 C C . TYR A 1 86 ? 7.348 74.188 34.781 1 83.44 86 TYR A C 1
ATOM 691 O O . TYR A 1 86 ? 6.129 74.25 34.969 1 83.44 86 TYR A O 1
ATOM 699 N N . THR A 1 87 ? 8.211 73.625 35.688 1 83.75 87 THR A N 1
ATOM 700 C CA . THR A 1 87 ? 7.684 72.875 36.844 1 83.75 87 THR A CA 1
ATOM 701 C C . THR A 1 87 ? 8.102 73.562 38.156 1 83.75 87 THR A C 1
ATOM 703 O O . THR A 1 87 ? 7.82 73.062 39.219 1 83.75 87 THR A O 1
ATOM 706 N N . ASN A 1 88 ? 8.773 74.688 38.031 1 84 88 ASN A N 1
ATOM 707 C CA . ASN A 1 88 ? 9.281 75.312 39.219 1 84 88 ASN A CA 1
ATOM 708 C C . ASN A 1 88 ? 8.953 76.812 39.219 1 84 88 ASN A C 1
ATOM 710 O O . ASN A 1 88 ? 9.859 77.625 39.312 1 84 88 ASN A O 1
ATOM 714 N N . THR A 1 89 ? 7.676 77.125 39.156 1 78.56 89 THR A N 1
ATOM 715 C CA . THR A 1 89 ? 7.223 78.5 39.188 1 78.56 89 THR A CA 1
ATOM 716 C C . THR A 1 89 ? 6.848 78.938 40.625 1 78.56 89 THR A C 1
ATOM 718 O O . THR A 1 89 ? 6.949 78.125 41.562 1 78.56 89 THR A O 1
ATOM 721 N N . SER A 1 90 ? 6.512 80.125 40.75 1 72.75 90 SER A N 1
ATOM 722 C CA . SER A 1 90 ? 6.145 80.625 42.062 1 72.75 90 SER A CA 1
ATOM 723 C C . SER A 1 90 ? 4.812 80.062 42.531 1 72.75 90 SER A C 1
ATOM 725 O O . SER A 1 90 ? 4.492 80.125 43.719 1 72.75 90 SER A O 1
ATOM 727 N N . ASN A 1 91 ? 4.008 79.562 41.656 1 73.88 91 ASN A N 1
ATOM 728 C CA . ASN A 1 91 ? 2.734 78.938 42 1 73.88 91 ASN A CA 1
ATOM 729 C C . ASN A 1 91 ? 2.906 77.438 42.281 1 73.88 91 ASN A C 1
ATOM 731 O O . ASN A 1 91 ? 3.035 76.625 41.375 1 73.88 91 ASN A O 1
ATOM 735 N N . LYS A 1 92 ? 2.863 77.062 43.469 1 76.56 92 LYS A N 1
ATOM 736 C CA . LYS A 1 92 ? 3.137 75.688 43.906 1 76.56 92 LYS A CA 1
ATOM 737 C C . LYS A 1 92 ? 2.07 74.688 43.406 1 76.56 92 LYS A C 1
ATOM 739 O O . LYS A 1 92 ? 2.377 73.562 43.062 1 76.56 92 LYS A O 1
ATOM 744 N N . LYS A 1 93 ? 0.865 75.125 43.375 1 74.62 93 LYS A N 1
ATOM 745 C CA . LYS A 1 93 ? -0.229 74.312 42.906 1 74.62 93 LYS A CA 1
ATOM 746 C C . LYS A 1 93 ? -0.044 73.938 41.438 1 74.62 93 LYS A C 1
ATOM 748 O O . LYS A 1 93 ? -0.237 72.75 41.031 1 74.62 93 LYS A O 1
ATOM 753 N N . LEU A 1 94 ? 0.359 74.875 40.719 1 75.81 94 LEU A N 1
ATOM 754 C CA . LEU A 1 94 ? 0.567 74.688 39.312 1 75.81 94 LEU A CA 1
ATOM 755 C C . LEU A 1 94 ? 1.766 73.75 39.062 1 75.81 94 LEU A C 1
ATOM 757 O O . LEU A 1 94 ? 1.75 72.938 38.125 1 75.81 94 LEU A O 1
ATOM 761 N N . ASN A 1 95 ? 2.777 73.938 39.875 1 82.75 95 ASN A N 1
ATOM 762 C CA . ASN A 1 95 ? 3.941 73.062 39.812 1 82.75 95 ASN A CA 1
ATOM 763 C C . ASN A 1 95 ? 3.564 71.625 40.062 1 82.75 95 ASN A C 1
ATOM 765 O O . ASN A 1 95 ? 4.062 70.688 39.375 1 82.75 95 ASN A O 1
ATOM 769 N N . TYR A 1 96 ? 2.688 71.438 40.938 1 82.56 96 TYR A N 1
ATOM 770 C CA . TYR A 1 96 ? 2.242 70.062 41.281 1 82.56 96 TYR A CA 1
ATOM 771 C C . TYR A 1 96 ? 1.463 69.438 40.125 1 82.56 96 TYR A C 1
ATOM 773 O O . TYR A 1 96 ? 1.65 68.312 39.781 1 82.56 96 TYR A O 1
ATOM 781 N N . ILE A 1 97 ? 0.702 70.25 39.469 1 79.06 97 ILE A N 1
ATOM 782 C CA . ILE A 1 97 ? -0.072 69.75 38.344 1 79.06 97 ILE A CA 1
ATOM 783 C C . ILE A 1 97 ? 0.87 69.375 37.188 1 79.06 97 ILE A C 1
ATOM 785 O O . ILE A 1 97 ? 0.713 68.312 36.562 1 79.06 97 ILE A O 1
ATOM 789 N N . ALA A 1 98 ? 1.766 70.25 36.906 1 84.12 98 ALA A N 1
ATOM 790 C CA . ALA A 1 98 ? 2.736 70 35.844 1 84.12 98 ALA A CA 1
ATOM 791 C C . ALA A 1 98 ? 3.492 68.75 36.094 1 84.12 98 ALA A C 1
ATOM 793 O O . ALA A 1 98 ? 3.627 67.938 35.156 1 84.12 98 ALA A O 1
ATOM 794 N N . LYS A 1 99 ? 3.902 68.5 37.344 1 87 99 LYS A N 1
ATOM 795 C CA . LYS A 1 99 ? 4.641 67.25 37.688 1 87 99 LYS A CA 1
ATOM 796 C C . LYS A 1 99 ? 3.752 66.062 37.562 1 87 99 LYS A C 1
ATOM 798 O O . LYS A 1 99 ? 4.211 65 37.125 1 87 99 LYS A O 1
ATOM 803 N N . THR A 1 100 ? 2.555 66.188 37.938 1 82.75 100 THR A N 1
ATOM 804 C CA . THR A 1 100 ? 1.608 65.062 37.875 1 82.75 100 THR A CA 1
ATOM 805 C C . THR A 1 100 ? 1.378 64.688 36.406 1 82.75 100 THR A C 1
ATOM 807 O O . THR A 1 100 ? 1.329 63.5 36.094 1 82.75 100 THR A O 1
ATOM 810 N N . ILE A 1 101 ? 1.274 65.625 35.531 1 84.38 101 ILE A N 1
ATOM 811 C CA . ILE A 1 101 ? 1.066 65.375 34.125 1 84.38 101 ILE A CA 1
ATOM 812 C C . ILE A 1 101 ? 2.309 64.688 33.531 1 84.38 101 ILE A C 1
ATOM 814 O O . ILE A 1 101 ? 2.201 63.75 32.75 1 84.38 101 ILE A O 1
ATOM 818 N N . ASN A 1 102 ? 3.473 65.188 33.875 1 89.62 102 ASN A N 1
ATOM 819 C CA . ASN A 1 102 ? 4.707 64.562 33.406 1 89.62 102 ASN A CA 1
ATOM 820 C C . ASN A 1 102 ? 4.805 63.125 33.844 1 89.62 102 ASN A C 1
ATOM 822 O O . ASN A 1 102 ? 5.23 62.281 33.094 1 89.62 102 ASN A O 1
ATOM 826 N N . ASN A 1 103 ? 4.375 62.875 35.094 1 87.38 103 ASN A N 1
ATOM 827 C CA . ASN A 1 103 ? 4.363 61.5 35.562 1 87.38 103 ASN A CA 1
ATOM 828 C C . ASN A 1 103 ? 3.385 60.625 34.781 1 87.38 103 ASN A C 1
ATOM 830 O O . ASN A 1 103 ? 3.67 59.469 34.5 1 87.38 103 ASN A O 1
ATOM 834 N N . LEU A 1 104 ? 2.268 61.188 34.469 1 84.12 104 LEU A N 1
ATOM 835 C CA . LEU A 1 104 ? 1.282 60.5 33.625 1 84.12 104 LEU A CA 1
ATOM 836 C C . LEU A 1 104 ? 1.873 60.125 32.281 1 84.12 104 LEU A C 1
ATOM 838 O O . LEU A 1 104 ? 1.715 59 31.828 1 84.12 104 LEU A O 1
ATOM 842 N N . VAL A 1 105 ? 2.475 61.062 31.656 1 89.38 105 VAL A N 1
ATOM 843 C CA . VAL A 1 105 ? 3.084 60.812 30.344 1 89.38 105 VAL A CA 1
ATOM 844 C C . VAL A 1 105 ? 4.094 59.688 30.453 1 89.38 105 VAL A C 1
ATOM 846 O O . VAL A 1 105 ? 4.109 58.781 29.609 1 89.38 105 VAL A O 1
ATOM 849 N N . ASP A 1 106 ? 4.906 59.625 31.547 1 91 106 ASP A N 1
ATOM 850 C CA . ASP A 1 106 ? 5.898 58.594 31.766 1 91 106 ASP A CA 1
ATOM 851 C C . ASP A 1 106 ? 5.23 57.219 31.891 1 91 106 ASP A C 1
ATOM 853 O O . ASP A 1 106 ? 5.648 56.25 31.25 1 91 106 ASP A O 1
ATOM 857 N N . LYS A 1 107 ? 4.234 57.156 32.625 1 86.06 107 LYS A N 1
ATOM 858 C CA . LYS A 1 107 ? 3.551 55.875 32.875 1 86.06 107 LYS A CA 1
ATOM 859 C C . LYS A 1 107 ? 2.867 55.375 31.625 1 86.06 107 LYS A C 1
ATOM 861 O O . LYS A 1 107 ? 2.924 54.156 31.328 1 86.06 107 LYS A O 1
ATOM 866 N N . LEU A 1 108 ? 2.256 56.25 30.922 1 86.06 108 LEU A N 1
ATOM 867 C CA . LEU A 1 108 ? 1.602 55.875 29.672 1 86.06 108 LEU A CA 1
ATOM 868 C C . LEU A 1 108 ? 2.623 55.406 28.656 1 86.06 108 LEU A C 1
ATOM 870 O O . LEU A 1 108 ? 2.371 54.438 27.922 1 86.06 108 LEU A O 1
ATOM 874 N N . GLN A 1 109 ? 3.691 56.156 28.578 1 90.06 109 GLN A N 1
ATOM 875 C CA . GLN A 1 109 ? 4.746 55.719 27.672 1 90.06 109 GLN A CA 1
ATOM 876 C C . GLN A 1 109 ? 5.258 54.344 28 1 90.06 109 GLN A C 1
ATOM 878 O O . GLN A 1 109 ? 5.492 53.531 27.109 1 90.06 109 GLN A O 1
ATOM 883 N N . ASP A 1 110 ? 5.434 53.969 29.266 1 89 110 ASP A N 1
ATOM 884 C CA . ASP A 1 110 ? 5.91 52.688 29.719 1 89 110 ASP A CA 1
ATOM 885 C C . ASP A 1 110 ? 4.902 51.562 29.391 1 89 110 ASP A C 1
ATOM 887 O O . ASP A 1 110 ? 5.289 50.469 29.047 1 89 110 ASP A O 1
ATOM 891 N N . MET A 1 111 ? 3.695 51.938 29.422 1 84.38 111 MET A N 1
ATOM 892 C CA . MET A 1 111 ? 2.645 50.938 29.219 1 84.38 111 MET A CA 1
ATOM 893 C C . MET A 1 111 ? 2.352 50.75 27.734 1 84.38 111 MET A C 1
ATOM 895 O O . MET A 1 111 ? 2.178 49.625 27.266 1 84.38 111 MET A O 1
ATOM 899 N N . LEU A 1 112 ? 2.369 51.844 26.984 1 86.94 112 LEU A N 1
ATOM 900 C CA . LEU A 1 112 ? 1.819 51.812 25.625 1 86.94 112 LEU A CA 1
ATOM 901 C C . LEU A 1 112 ? 2.91 52.062 24.594 1 86.94 112 LEU A C 1
ATOM 903 O O . LEU A 1 112 ? 2.875 51.5 23.5 1 86.94 112 LEU A O 1
ATOM 907 N N . GLY A 1 113 ? 3.834 52.969 24.844 1 90.12 113 GLY A N 1
ATOM 908 C CA . GLY A 1 113 ? 4.809 53.5 23.906 1 90.12 113 GLY A CA 1
ATOM 909 C C . GLY A 1 113 ? 4.637 55 23.656 1 90.12 113 GLY A C 1
ATOM 910 O O . GLY A 1 113 ? 3.762 55.625 24.25 1 90.12 113 GLY A O 1
ATOM 911 N N . SER A 1 114 ? 5.465 55.5 22.766 1 91.62 114 SER A N 1
ATOM 912 C CA . SER A 1 114 ? 5.512 56.969 22.578 1 91.62 114 SER A CA 1
ATOM 913 C C . SER A 1 114 ? 4.578 57.406 21.469 1 91.62 114 SER A C 1
ATOM 915 O O . SER A 1 114 ? 4.277 58.594 21.344 1 91.62 114 SER A O 1
ATOM 917 N N . ASN A 1 115 ? 4.164 56.5 20.656 1 90.94 115 ASN A N 1
ATOM 918 C CA . ASN A 1 115 ? 3.359 56.844 19.484 1 90.94 115 ASN A CA 1
ATOM 919 C C . ASN A 1 115 ? 2.209 55.844 19.297 1 90.94 115 ASN A C 1
ATOM 921 O O . ASN A 1 115 ? 2.414 54.719 18.812 1 90.94 115 ASN A O 1
ATOM 925 N N . LEU A 1 116 ? 1 56.188 19.562 1 88.5 116 LEU A N 1
ATOM 926 C CA . LEU A 1 116 ? -0.175 55.312 19.484 1 88.5 116 LEU A CA 1
ATOM 927 C C . LEU A 1 116 ? -0.549 55.031 18.031 1 88.5 116 LEU A C 1
ATOM 929 O O . LEU A 1 116 ? -1.195 54.031 17.75 1 88.5 116 LEU A O 1
ATOM 933 N N . HIS A 1 117 ? -0.097 55.906 17.109 1 89.75 117 HIS A N 1
ATOM 934 C CA . HIS A 1 117 ? -0.412 55.688 15.695 1 89.75 117 HIS A CA 1
ATOM 935 C C . HIS A 1 117 ? 0.283 54.438 15.156 1 89.75 117 HIS A C 1
ATOM 937 O O . HIS A 1 117 ? -0.256 53.75 14.289 1 89.75 117 HIS A O 1
ATOM 943 N N . LYS A 1 118 ? 1.439 54.156 15.656 1 92.88 118 LYS A N 1
ATOM 944 C CA . LYS A 1 118 ? 2.146 52.969 15.242 1 92.88 118 LYS A CA 1
ATOM 945 C C . LYS A 1 118 ? 1.398 51.688 15.688 1 92.88 118 LYS A C 1
ATOM 947 O O . LYS A 1 118 ? 1.323 50.719 14.945 1 92.88 118 LYS A O 1
ATOM 952 N N . ILE A 1 119 ? 0.911 51.75 16.906 1 90.69 119 ILE A N 1
ATOM 953 C CA . ILE A 1 119 ? 0.15 50.625 17.453 1 90.69 119 ILE A CA 1
ATOM 954 C C . ILE A 1 119 ? -1.127 50.438 16.641 1 90.69 119 ILE A C 1
ATOM 956 O O . ILE A 1 119 ? -1.442 49.312 16.234 1 90.69 119 ILE A O 1
ATOM 960 N N . THR A 1 120 ? -1.831 51.562 16.359 1 88.75 120 THR A N 1
ATOM 961 C CA . THR A 1 120 ? -3.074 51.469 15.602 1 88.75 120 THR A CA 1
ATOM 962 C C . THR A 1 120 ? -2.818 50.938 14.195 1 88.75 120 THR A C 1
ATOM 964 O O . THR A 1 120 ? -3.635 50.219 13.641 1 88.75 120 THR A O 1
ATOM 967 N N . TYR A 1 121 ? -1.745 51.312 13.656 1 92.94 121 TYR A N 1
ATOM 968 C CA . TYR A 1 121 ? -1.376 50.844 12.32 1 92.94 121 TYR A CA 1
ATOM 969 C C . TYR A 1 121 ? -1.251 49.312 12.289 1 92.94 121 TYR A C 1
ATOM 971 O O . TYR A 1 121 ? -1.815 48.656 11.414 1 92.94 121 TYR A O 1
ATOM 979 N N . VAL A 1 122 ? -0.561 48.719 13.242 1 93.75 122 VAL A N 1
ATOM 980 C CA . VAL A 1 122 ? -0.347 47.281 13.32 1 93.75 122 VAL A CA 1
ATOM 981 C C . VAL A 1 122 ? -1.677 46.562 13.562 1 93.75 122 VAL A C 1
ATOM 983 O O . VAL A 1 122 ? -1.964 45.531 12.945 1 93.75 122 VAL A O 1
ATOM 986 N N . LEU A 1 123 ? -2.477 47.125 14.383 1 89.69 123 LEU A N 1
ATOM 987 C CA . LEU A 1 123 ? -3.781 46.531 14.664 1 89.69 123 LEU A CA 1
ATOM 988 C C . LEU A 1 123 ? -4.664 46.562 13.422 1 89.69 123 LEU A C 1
ATOM 990 O O . LEU A 1 123 ? -5.434 45.625 13.195 1 89.69 123 LEU A O 1
ATOM 994 N N . ASP A 1 124 ? -4.602 47.656 12.641 1 92.19 124 ASP A N 1
ATOM 995 C CA . ASP A 1 124 ? -5.336 47.75 11.383 1 92.19 124 ASP A CA 1
ATOM 996 C C . ASP A 1 124 ? -4.879 46.656 10.414 1 92.19 124 ASP A C 1
ATOM 998 O O . ASP A 1 124 ? -5.691 46.062 9.695 1 92.19 124 ASP A O 1
ATOM 1002 N N . LYS A 1 125 ? -3.666 46.375 10.375 1 95.25 125 LYS A N 1
ATOM 1003 C CA . LYS A 1 125 ? -3.129 45.312 9.531 1 95.25 125 LYS A CA 1
ATOM 1004 C C . LYS A 1 125 ? -3.633 43.938 9.984 1 95.25 125 LYS A C 1
ATOM 1006 O O . LYS A 1 125 ? -4.008 43.094 9.156 1 95.25 125 LYS A O 1
ATOM 1011 N N . TYR A 1 126 ? -3.664 43.688 11.352 1 92.38 126 TYR A N 1
ATOM 1012 C CA . TYR A 1 126 ? -4.195 42.438 11.883 1 92.38 126 TYR A CA 1
ATOM 1013 C C . TYR A 1 126 ? -5.621 42.219 11.398 1 92.38 126 TYR A C 1
ATOM 1015 O O . TYR A 1 126 ? -5.98 41.094 11.023 1 92.38 126 TYR A O 1
ATOM 1023 N N . ALA A 1 127 ? -6.398 43.25 11.43 1 90.56 127 ALA A N 1
ATOM 1024 C CA . ALA A 1 127 ? -7.797 43.156 11.023 1 90.56 127 ALA A CA 1
ATOM 1025 C C . ALA A 1 127 ? -7.922 42.719 9.57 1 90.56 127 ALA A C 1
ATOM 1027 O O . ALA A 1 127 ? -8.93 42.125 9.18 1 90.56 127 ALA A O 1
ATOM 1028 N N . LYS A 1 128 ? -6.891 43.031 8.766 1 94.94 128 LYS A N 1
ATOM 1029 C CA . LYS A 1 128 ? -6.875 42.625 7.363 1 94.94 128 LYS A CA 1
ATOM 1030 C C . LYS A 1 128 ? -6.082 41.344 7.168 1 94.94 128 LYS A C 1
ATOM 1032 O O . LYS A 1 128 ? -5.641 41.031 6.055 1 94.94 128 LYS A O 1
ATOM 1037 N N . LEU A 1 129 ? -5.75 40.656 8.266 1 95.44 129 LEU A N 1
ATOM 1038 C CA . LEU A 1 129 ? -5.062 39.375 8.297 1 95.44 129 LEU A CA 1
ATOM 1039 C C . LEU A 1 129 ? -3.637 39.5 7.773 1 95.44 129 LEU A C 1
ATOM 1041 O O . LEU A 1 129 ? -3.135 38.625 7.098 1 95.44 129 LEU A O 1
ATOM 1045 N N . ASP A 1 130 ? -3.078 40.688 7.996 1 97.19 130 ASP A N 1
ATOM 1046 C CA . ASP A 1 130 ? -1.681 40.969 7.672 1 97.19 130 ASP A CA 1
ATOM 1047 C C . ASP A 1 130 ? -0.826 41.031 8.938 1 97.19 130 ASP A C 1
ATOM 1049 O O . ASP A 1 130 ? -0.917 42 9.695 1 97.19 130 ASP A O 1
ATOM 1053 N N . PHE A 1 131 ? 0.048 40.094 9.125 1 96.62 131 PHE A N 1
ATOM 1054 C CA . PHE A 1 131 ? 0.867 40 10.328 1 96.62 131 PHE A CA 1
ATOM 1055 C C . PHE A 1 131 ? 2.34 40.188 10.008 1 96.62 131 PHE A C 1
ATOM 1057 O O . PHE A 1 131 ? 3.207 39.531 10.555 1 96.62 131 PHE A O 1
ATOM 1064 N N . THR A 1 132 ? 2.645 41.125 9.148 1 96.81 132 THR A N 1
ATOM 1065 C CA . THR A 1 132 ? 4.012 41.281 8.68 1 96.81 132 THR A CA 1
ATOM 1066 C C . THR A 1 132 ? 4.664 42.5 9.352 1 96.81 132 THR A C 1
ATOM 1068 O O . THR A 1 132 ? 5.875 42.688 9.242 1 96.81 132 THR A O 1
ATOM 1071 N N . SER A 1 133 ? 3.871 43.25 10.047 1 95 133 SER A N 1
ATOM 1072 C CA . SER A 1 133 ? 4.383 44.5 10.555 1 95 133 SER A CA 1
ATOM 1073 C C . SER A 1 133 ? 4.715 44.406 12.039 1 95 133 SER A C 1
ATOM 1075 O O . SER A 1 133 ? 3.918 43.906 12.828 1 95 133 SER A O 1
ATOM 1077 N N . LYS A 1 134 ? 5.914 44.969 12.477 1 95 134 LYS A N 1
ATOM 1078 C CA . LYS A 1 134 ? 6.34 45.125 13.859 1 95 134 LYS A CA 1
ATOM 1079 C C . LYS A 1 134 ? 6.516 46.594 14.219 1 95 134 LYS A C 1
ATOM 1081 O O . LYS A 1 134 ? 6.723 47.438 13.344 1 95 134 LYS A O 1
ATOM 1086 N N . ILE A 1 135 ? 6.309 46.844 15.383 1 93.69 135 ILE A N 1
ATOM 1087 C CA . ILE A 1 135 ? 6.52 48.219 15.875 1 93.69 135 ILE A CA 1
ATOM 1088 C C . ILE A 1 135 ? 7.98 48.375 16.281 1 93.69 135 ILE A C 1
ATOM 1090 O O . ILE A 1 135 ? 8.43 47.812 17.281 1 93.69 135 ILE A O 1
ATOM 1094 N N . GLU A 1 136 ? 8.719 49.188 15.523 1 90.94 136 GLU A N 1
ATOM 1095 C CA . GLU A 1 136 ? 10.148 49.375 15.766 1 90.94 136 GLU A CA 1
ATOM 1096 C C . GLU A 1 136 ? 10.414 50.656 16.531 1 90.94 136 GLU A C 1
ATOM 1098 O O . GLU A 1 136 ? 9.594 51.594 16.5 1 90.94 136 GLU A O 1
ATOM 1103 N N . ASN A 1 137 ? 11.461 50.719 17.219 1 86.75 137 ASN A N 1
ATOM 1104 C CA . ASN A 1 137 ? 11.953 51.906 17.891 1 86.75 137 ASN A CA 1
ATOM 1105 C C . ASN A 1 137 ? 10.945 52.406 18.922 1 86.75 137 ASN A C 1
ATOM 1107 O O . ASN A 1 137 ? 10.68 53.625 19 1 86.75 137 ASN A O 1
ATOM 1111 N N . GLU A 1 138 ? 10.266 51.594 19.391 1 83.25 138 GLU A N 1
ATOM 1112 C CA . GLU A 1 138 ? 9.297 51.906 20.438 1 83.25 138 GLU A CA 1
ATOM 1113 C C . GLU A 1 138 ? 9.469 51 21.641 1 83.25 138 GLU A C 1
ATOM 1115 O O . GLU A 1 138 ? 9.867 49.844 21.5 1 83.25 138 GLU A O 1
ATOM 1120 N N . SER A 1 139 ? 9.375 51.625 22.734 1 82.75 139 SER A N 1
ATOM 1121 C CA . SER A 1 139 ? 9.414 50.875 23.984 1 82.75 139 SER A CA 1
ATOM 1122 C C . SER A 1 139 ? 8.031 50.812 24.625 1 82.75 139 SER A C 1
ATOM 1124 O O . SER A 1 139 ? 7.082 51.406 24.141 1 82.75 139 SER A O 1
ATOM 1126 N N . GLY A 1 140 ? 7.629 49.938 25.453 1 87.62 140 GLY A N 1
ATOM 1127 C CA . GLY A 1 140 ? 6.367 49.75 26.156 1 87.62 140 GLY A CA 1
ATOM 1128 C C . GLY A 1 140 ? 5.926 48.312 26.234 1 87.62 140 GLY A C 1
ATOM 1129 O O . GLY A 1 140 ? 6.23 47.5 25.344 1 87.62 140 GLY A O 1
ATOM 1130 N N . LYS A 1 141 ? 5.223 48.125 27.141 1 86.12 141 LYS A N 1
ATOM 1131 C CA . LYS A 1 141 ? 4.773 46.75 27.375 1 86.12 141 LYS A CA 1
ATOM 1132 C C . LYS A 1 141 ? 3.82 46.281 26.266 1 86.12 141 LYS A C 1
ATOM 1134 O O . LYS A 1 141 ? 3.898 45.125 25.812 1 86.12 141 LYS A O 1
ATOM 1139 N N . LEU A 1 142 ? 2.971 47.156 25.812 1 88.5 142 LEU A N 1
ATOM 1140 C CA . LEU A 1 142 ? 2.006 46.844 24.781 1 88.5 142 LEU A CA 1
ATOM 1141 C C . LEU A 1 142 ? 2.709 46.562 23.453 1 88.5 142 LEU A C 1
ATOM 1143 O O . LEU A 1 142 ? 2.357 45.625 22.734 1 88.5 142 LEU A O 1
ATOM 1147 N N . VAL A 1 143 ? 3.633 47.469 23.109 1 92.44 143 VAL A N 1
ATOM 1148 C CA . VAL A 1 143 ? 4.402 47.312 21.875 1 92.44 143 VAL A CA 1
ATOM 1149 C C . VAL A 1 143 ? 5.098 45.969 21.859 1 92.44 143 VAL A C 1
ATOM 1151 O O . VAL A 1 143 ? 5.012 45.219 20.875 1 92.44 143 VAL A O 1
ATOM 1154 N N . LEU A 1 144 ? 5.715 45.531 22.969 1 91.5 144 LEU A N 1
ATOM 1155 C CA . LEU A 1 144 ? 6.422 44.281 23.078 1 91.5 144 LEU A CA 1
ATOM 1156 C C . LEU A 1 144 ? 5.461 43.094 22.938 1 91.5 144 LEU A C 1
ATOM 1158 O O . LEU A 1 144 ? 5.754 42.125 22.234 1 91.5 144 LEU A O 1
ATOM 1162 N N . ALA A 1 145 ? 4.398 43.25 23.594 1 89.94 145 ALA A N 1
ATOM 1163 C CA . ALA A 1 145 ? 3.404 42.156 23.531 1 89.94 145 ALA A CA 1
ATOM 1164 C C . ALA A 1 145 ? 2.885 41.969 22.109 1 89.94 145 ALA A C 1
ATOM 1166 O O . ALA A 1 145 ? 2.756 40.844 21.656 1 89.94 145 ALA A O 1
ATOM 1167 N N . LEU A 1 146 ? 2.582 43.062 21.422 1 91.44 146 LEU A N 1
ATOM 1168 C CA . LEU A 1 146 ? 2.068 42.969 20.062 1 91.44 146 LEU A CA 1
ATOM 1169 C C . LEU A 1 146 ? 3.121 42.375 19.125 1 91.44 146 LEU A C 1
ATOM 1171 O O . LEU A 1 146 ? 2.799 41.594 18.234 1 91.44 146 LEU A O 1
ATOM 1175 N N . ASN A 1 147 ? 4.355 42.812 19.312 1 94.69 147 ASN A N 1
ATOM 1176 C CA . ASN A 1 147 ? 5.43 42.25 18.5 1 94.69 147 ASN A CA 1
ATOM 1177 C C . ASN A 1 147 ? 5.582 40.75 18.734 1 94.69 147 ASN A C 1
ATOM 1179 O O . ASN A 1 147 ? 5.805 40 17.797 1 94.69 147 ASN A O 1
ATOM 1183 N N . ASN A 1 148 ? 5.453 40.312 19.938 1 92.94 148 ASN A N 1
ATOM 1184 C CA . ASN A 1 148 ? 5.508 38.906 20.266 1 92.94 148 ASN A CA 1
ATOM 1185 C C . ASN A 1 148 ? 4.367 38.125 19.594 1 92.94 148 ASN A C 1
ATOM 1187 O O . ASN A 1 148 ? 4.562 37.031 19.109 1 92.94 148 ASN A O 1
ATOM 1191 N N . VAL A 1 149 ? 3.217 38.719 19.656 1 92.19 149 VAL A N 1
ATOM 1192 C CA . VAL A 1 149 ? 2.059 38.094 19.016 1 92.19 149 VAL A CA 1
ATOM 1193 C C . VAL A 1 149 ? 2.305 37.938 17.516 1 92.19 149 VAL A C 1
ATOM 1195 O O . VAL A 1 149 ? 2.01 36.906 16.938 1 92.19 149 VAL A O 1
ATOM 1198 N N . THR A 1 150 ? 2.797 39.031 16.906 1 95.06 150 THR A N 1
ATOM 1199 C CA . THR A 1 150 ? 3.123 39 15.492 1 95.06 150 THR A CA 1
ATOM 1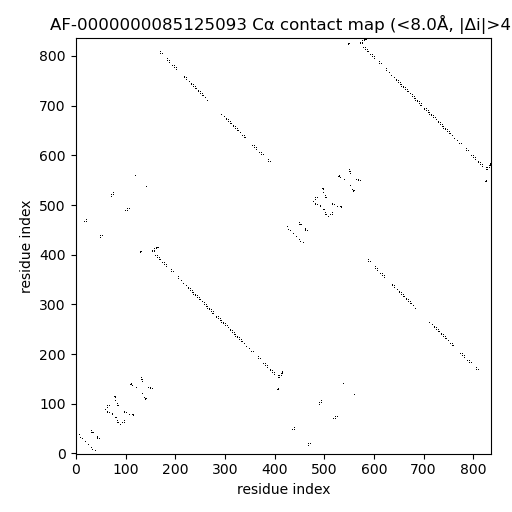200 C C . THR A 1 150 ? 4.082 37.844 15.188 1 95.06 150 THR A C 1
ATOM 1202 O O . THR A 1 150 ? 3.859 37.062 14.25 1 95.06 150 THR A O 1
ATOM 1205 N N . ASP A 1 151 ? 5.098 37.656 16.016 1 95.81 151 ASP A N 1
ATOM 1206 C CA . ASP A 1 151 ? 6.074 36.594 15.828 1 95.81 151 ASP A CA 1
ATOM 1207 C C . ASP A 1 151 ? 5.422 35.219 15.984 1 95.81 151 ASP A C 1
ATOM 1209 O O . ASP A 1 151 ? 5.68 34.312 15.188 1 95.81 151 ASP A O 1
ATOM 1213 N N . LEU A 1 152 ? 4.633 35.125 16.953 1 94.56 152 LEU A N 1
ATOM 1214 C CA . LEU A 1 152 ? 3.994 33.844 17.25 1 94.56 152 LEU A CA 1
ATOM 1215 C C . LEU A 1 152 ? 3.068 33.438 16.125 1 94.56 152 LEU A C 1
ATOM 1217 O O . LEU A 1 152 ? 3.143 32.281 15.641 1 94.56 152 LEU A O 1
ATOM 1221 N N . ILE A 1 153 ? 2.217 34.312 15.68 1 95.44 153 ILE A N 1
ATOM 1222 C CA . ILE A 1 153 ? 1.282 34 14.602 1 95.44 153 ILE A CA 1
ATOM 1223 C C . ILE A 1 153 ? 2.055 33.656 13.328 1 95.44 153 ILE A C 1
ATOM 1225 O O . ILE A 1 153 ? 1.728 32.688 12.633 1 95.44 153 ILE A O 1
ATOM 1229 N N . SER A 1 154 ? 3.047 34.5 13.055 1 97.31 154 SER A N 1
ATOM 1230 C CA . SER A 1 154 ? 3.859 34.25 11.875 1 97.31 154 SER A CA 1
ATOM 1231 C C . SER A 1 154 ? 4.516 32.875 11.938 1 97.31 154 SER A C 1
ATOM 1233 O O . SER A 1 154 ? 4.562 32.156 10.938 1 97.31 154 SER A O 1
ATOM 1235 N N . GLN A 1 155 ? 5.004 32.469 13.062 1 96.31 155 GLN A N 1
ATOM 1236 C CA . GLN A 1 155 ? 5.637 31.172 13.227 1 96.31 155 GLN A CA 1
ATOM 1237 C C . GLN A 1 155 ? 4.629 30.047 13.023 1 96.31 155 GLN A C 1
ATOM 1239 O O . GLN A 1 155 ? 4.922 29.047 12.352 1 96.31 155 GLN A O 1
ATOM 1244 N N . ILE A 1 156 ? 3.477 30.172 13.648 1 96.12 156 ILE A N 1
ATOM 1245 C CA . ILE A 1 156 ? 2.436 29.156 13.523 1 96.12 156 ILE A CA 1
ATOM 1246 C C . ILE A 1 156 ? 2.061 28.984 12.047 1 96.12 156 ILE A C 1
ATOM 1248 O O . ILE A 1 156 ? 1.998 27.859 11.547 1 96.12 156 ILE A O 1
ATOM 1252 N N . LEU A 1 157 ? 1.844 30.094 11.398 1 97.12 157 LEU A N 1
ATOM 1253 C CA . LEU A 1 157 ? 1.411 30.062 10 1 97.12 157 LEU A CA 1
ATOM 1254 C C . LEU A 1 157 ? 2.521 29.516 9.102 1 97.12 157 LEU A C 1
ATOM 1256 O O . LEU A 1 157 ? 2.252 28.797 8.141 1 97.12 157 LEU A O 1
ATOM 1260 N N . TYR A 1 158 ? 3.756 29.891 9.375 1 97.19 158 TYR A N 1
ATOM 1261 C CA . TYR A 1 158 ? 4.902 29.359 8.641 1 97.19 158 TYR A CA 1
ATOM 1262 C C . TYR A 1 158 ? 4.98 27.844 8.766 1 97.19 158 TYR A C 1
ATOM 1264 O O . TYR A 1 158 ? 5.117 27.141 7.762 1 97.19 158 TYR A O 1
ATOM 1272 N N . GLU A 1 159 ? 4.898 27.391 9.945 1 96.25 159 GLU A N 1
ATOM 1273 C CA . GLU A 1 159 ? 4.945 25.953 10.195 1 96.25 159 GLU A CA 1
ATOM 1274 C C . GLU A 1 159 ? 3.773 25.234 9.523 1 96.25 159 GLU A C 1
ATOM 1276 O O . GLU A 1 159 ? 3.945 24.156 8.945 1 96.25 159 GLU A O 1
ATOM 1281 N N . ASN A 1 160 ? 2.611 25.797 9.695 1 97 160 ASN A N 1
ATOM 1282 C CA . ASN A 1 160 ? 1.438 25.219 9.055 1 97 160 ASN A CA 1
ATOM 1283 C C . ASN A 1 160 ? 1.626 25.094 7.543 1 97 160 ASN A C 1
ATOM 1285 O O . ASN A 1 160 ? 1.358 24.047 6.961 1 97 160 ASN A O 1
ATOM 1289 N N . LYS A 1 161 ? 2.064 26.156 6.938 1 97.25 161 LYS A N 1
ATOM 1290 C CA . LYS A 1 161 ? 2.264 26.125 5.492 1 97.25 161 LYS A CA 1
ATOM 1291 C C . LYS A 1 161 ? 3.295 25.078 5.098 1 97.25 161 LYS A C 1
ATOM 1293 O O . LYS A 1 161 ? 3.08 24.312 4.16 1 97.25 161 LYS A O 1
ATOM 1298 N N . SER A 1 162 ? 4.406 24.969 5.801 1 97.31 162 SER A N 1
ATOM 1299 C CA . SER A 1 162 ? 5.438 23.969 5.535 1 97.31 162 SER A CA 1
ATOM 1300 C C . SER A 1 162 ? 4.895 22.547 5.723 1 97.31 162 SER A C 1
ATOM 1302 O O . SER A 1 162 ? 5.148 21.672 4.898 1 97.31 162 SER A O 1
ATOM 1304 N N . ASN A 1 163 ? 4.184 22.344 6.848 1 97.12 163 ASN A N 1
ATOM 1305 C CA . ASN A 1 163 ? 3.547 21.047 7.078 1 97.12 163 ASN A CA 1
ATOM 1306 C C . ASN A 1 163 ? 2.574 20.703 5.957 1 97.12 163 ASN A C 1
ATOM 1308 O O . ASN A 1 163 ? 2.553 19.562 5.484 1 97.12 163 ASN A O 1
ATOM 1312 N N . GLY A 1 164 ? 1.762 21.75 5.582 1 97.38 164 GLY A N 1
ATOM 1313 C CA . GLY A 1 164 ? 0.819 21.531 4.496 1 97.38 164 GLY A CA 1
ATOM 1314 C C . GLY A 1 164 ? 1.489 21.125 3.201 1 97.38 164 GLY A C 1
ATOM 1315 O O . GLY A 1 164 ? 1.029 20.188 2.527 1 97.38 164 GLY A O 1
ATOM 1316 N N . LEU A 1 165 ? 2.605 21.719 2.834 1 96.94 165 LEU A N 1
ATOM 1317 C CA . LEU A 1 165 ? 3.346 21.391 1.622 1 96.94 165 LEU A CA 1
ATOM 1318 C C . LEU A 1 165 ? 3.938 19.984 1.711 1 96.94 165 LEU A C 1
ATOM 1320 O O . LEU A 1 165 ? 3.943 19.25 0.725 1 96.94 165 LEU A O 1
ATOM 1324 N N . THR A 1 166 ? 4.414 19.625 2.818 1 97.31 166 THR A N 1
ATOM 1325 C CA . THR A 1 166 ? 4.957 18.281 3.027 1 97.31 166 THR A CA 1
ATOM 1326 C C . THR A 1 166 ? 3.861 17.234 2.889 1 97.31 166 THR A C 1
ATOM 1328 O O . THR A 1 166 ? 4.07 16.188 2.258 1 97.31 166 THR A O 1
ATOM 1331 N N . LEU A 1 167 ? 2.742 17.516 3.467 1 97.19 167 LEU A N 1
ATOM 1332 C CA . LEU A 1 167 ? 1.62 16.578 3.391 1 97.19 167 LEU A CA 1
ATOM 1333 C C . LEU A 1 167 ? 1.102 16.469 1.961 1 97.19 167 LEU A C 1
ATOM 1335 O O . LEU A 1 167 ? 0.618 15.406 1.553 1 97.19 167 LEU A O 1
ATOM 1339 N N . ASP A 1 168 ? 1.173 17.594 1.19 1 97.25 168 ASP A N 1
ATOM 1340 C CA . ASP A 1 168 ? 0.827 17.531 -0.226 1 97.25 168 ASP A CA 1
ATOM 1341 C C . ASP A 1 168 ? 1.711 16.531 -0.968 1 97.25 168 ASP A C 1
ATOM 1343 O O . ASP A 1 168 ? 1.211 15.688 -1.72 1 97.25 168 ASP A O 1
ATOM 1347 N N . TYR A 1 169 ? 2.971 16.578 -0.706 1 96.69 169 TYR A N 1
ATOM 1348 C CA . TYR A 1 169 ? 3.918 15.633 -1.274 1 96.69 169 TYR A CA 1
ATOM 1349 C C . TYR A 1 169 ? 3.584 14.211 -0.847 1 96.69 169 TYR A C 1
ATOM 1351 O O . TYR A 1 169 ? 3.539 13.297 -1.678 1 96.69 169 TYR A O 1
ATOM 1359 N N . THR A 1 170 ? 3.371 14.023 0.446 1 96.38 170 THR A N 1
ATOM 1360 C CA . THR A 1 170 ? 3.092 12.703 0.996 1 96.38 170 THR A CA 1
ATOM 1361 C C . THR A 1 170 ? 1.826 12.117 0.377 1 96.38 170 THR A C 1
ATOM 1363 O O . THR A 1 170 ? 1.805 10.945 -0.013 1 96.38 170 THR A O 1
ATOM 1366 N N . SER A 1 171 ? 0.771 12.914 0.287 1 97.5 171 SER A N 1
ATOM 1367 C CA . SER A 1 171 ? -0.485 12.438 -0.284 1 97.5 171 SER A CA 1
ATOM 1368 C C . SER A 1 171 ? -0.312 12.047 -1.746 1 97.5 171 SER A C 1
ATOM 1370 O O . SER A 1 171 ? -0.865 11.031 -2.191 1 97.5 171 SER A O 1
ATOM 1372 N N . ASN A 1 172 ? 0.47 12.789 -2.527 1 97.31 172 ASN A N 1
ATOM 1373 C CA . ASN A 1 172 ? 0.721 12.469 -3.928 1 97.31 172 ASN A CA 1
ATOM 1374 C C . ASN A 1 172 ? 1.502 11.164 -4.078 1 97.31 172 ASN A C 1
ATOM 1376 O O . ASN A 1 172 ? 1.209 10.359 -4.961 1 97.31 172 ASN A O 1
ATOM 1380 N N . GLU A 1 173 ? 2.441 10.992 -3.225 1 96.69 173 GLU A N 1
ATOM 1381 C CA . GLU A 1 173 ? 3.205 9.75 -3.234 1 96.69 173 GLU A CA 1
ATOM 1382 C C . GLU A 1 173 ? 2.314 8.555 -2.908 1 96.69 173 GLU A C 1
ATOM 1384 O O . GLU A 1 173 ? 2.445 7.488 -3.52 1 96.69 173 GLU A O 1
ATOM 1389 N N . LEU A 1 174 ? 1.477 8.727 -1.936 1 96.19 174 LEU A N 1
ATOM 1390 C CA . LEU A 1 174 ? 0.55 7.664 -1.562 1 96.19 174 LEU A CA 1
ATOM 1391 C C . LEU A 1 174 ? -0.379 7.32 -2.723 1 96.19 174 LEU A C 1
ATOM 1393 O O . LEU A 1 174 ? -0.646 6.145 -2.982 1 96.19 174 LEU A O 1
ATOM 1397 N N . LEU A 1 175 ? -0.866 8.383 -3.424 1 97.25 175 LEU A N 1
ATOM 1398 C CA . LEU A 1 175 ? -1.745 8.156 -4.562 1 97.25 175 LEU A CA 1
ATOM 1399 C C . LEU A 1 175 ? -1.009 7.414 -5.676 1 97.25 175 LEU A C 1
ATOM 1401 O O . LEU A 1 175 ? -1.585 6.547 -6.336 1 97.25 175 LEU A O 1
ATOM 1405 N N . GLU A 1 176 ? 0.225 7.691 -5.887 1 97.19 176 GLU A N 1
ATOM 1406 C CA . GLU A 1 176 ? 1.039 6.965 -6.852 1 97.19 176 GLU A CA 1
ATOM 1407 C C . GLU A 1 176 ? 1.217 5.504 -6.438 1 97.19 176 GLU A C 1
ATOM 1409 O O . GLU A 1 176 ? 1.147 4.602 -7.273 1 97.19 176 GLU A O 1
ATOM 1414 N N . ASN A 1 177 ? 1.497 5.297 -5.168 1 95.88 177 ASN A N 1
ATOM 1415 C CA . ASN A 1 177 ? 1.629 3.941 -4.648 1 95.88 177 ASN A CA 1
ATOM 1416 C C . ASN A 1 177 ? 0.348 3.137 -4.852 1 95.88 177 ASN A C 1
ATOM 1418 O O . ASN A 1 177 ? 0.4 1.951 -5.184 1 95.88 177 ASN A O 1
ATOM 1422 N N . VAL A 1 178 ? -0.775 3.793 -4.598 1 96.56 178 VAL A N 1
ATOM 1423 C CA . VAL A 1 178 ? -2.072 3.158 -4.801 1 96.56 178 VAL A CA 1
ATOM 1424 C C . VAL A 1 178 ? -2.223 2.74 -6.266 1 96.56 178 VAL A C 1
ATOM 1426 O O . VAL A 1 178 ? -2.666 1.628 -6.559 1 96.56 178 VAL A O 1
ATOM 1429 N N . GLN A 1 179 ? -1.815 3.609 -7.195 1 95.88 179 GLN A N 1
ATOM 1430 C CA . GLN A 1 179 ? -1.893 3.293 -8.617 1 95.88 179 GLN A CA 1
ATOM 1431 C C . GLN A 1 179 ? -1.023 2.088 -8.961 1 95.88 179 GLN A C 1
ATOM 1433 O O . GLN A 1 179 ? -1.462 1.184 -9.68 1 95.88 179 GLN A O 1
ATOM 1438 N N . LYS A 1 180 ? 0.121 2.012 -8.438 1 94.56 180 LYS A N 1
ATOM 1439 C CA . LYS A 1 180 ? 1.034 0.897 -8.68 1 94.56 180 LYS A CA 1
ATOM 1440 C C . LYS A 1 180 ? 0.481 -0.402 -8.102 1 94.56 180 LYS A C 1
ATOM 1442 O O . LYS A 1 180 ? 0.576 -1.458 -8.734 1 94.56 180 LYS A O 1
ATOM 1447 N N . LEU A 1 181 ? -0.024 -0.319 -6.934 1 94.19 181 LEU A N 1
ATOM 1448 C CA . LEU A 1 181 ? -0.585 -1.497 -6.285 1 94.19 181 LEU A CA 1
ATOM 1449 C C . LEU A 1 181 ? -1.784 -2.029 -7.062 1 94.19 181 LEU A C 1
ATOM 1451 O O . LEU A 1 181 ? -1.935 -3.24 -7.227 1 94.19 181 LEU A O 1
ATOM 1455 N N . ASN A 1 182 ? -2.633 -1.14 -7.527 1 95.81 182 ASN A N 1
ATOM 1456 C CA . ASN A 1 182 ? -3.777 -1.535 -8.336 1 95.81 182 ASN A CA 1
ATOM 1457 C C . ASN A 1 182 ? -3.338 -2.205 -9.633 1 95.81 182 ASN A C 1
ATOM 1459 O O . ASN A 1 182 ? -3.906 -3.223 -10.039 1 95.81 182 ASN A O 1
ATOM 1463 N N . GLU A 1 183 ? -2.357 -1.678 -10.305 1 94.5 183 GLU A N 1
ATOM 1464 C CA . GLU A 1 183 ? -1.812 -2.277 -11.516 1 94.5 183 GLU A CA 1
ATOM 1465 C C . GLU A 1 183 ? -1.222 -3.656 -11.234 1 94.5 183 GLU A C 1
ATOM 1467 O O . GLU A 1 183 ? -1.445 -4.602 -11.992 1 94.5 183 GLU A O 1
ATOM 1472 N N . SER A 1 184 ? -0.494 -3.678 -10.156 1 92.38 184 SER A N 1
ATOM 1473 C CA . SER A 1 184 ? 0.095 -4.945 -9.742 1 92.38 184 SER A CA 1
ATOM 1474 C C . SER A 1 184 ? -0.981 -5.988 -9.453 1 92.38 184 SER A C 1
ATOM 1476 O O . SER A 1 184 ? -0.872 -7.137 -9.891 1 92.38 184 SER A O 1
ATOM 1478 N N . SER A 1 185 ? -1.992 -5.59 -8.742 1 93.06 185 SER A N 1
ATOM 1479 C CA . SER A 1 185 ? -3.08 -6.5 -8.398 1 93.06 185 SER A CA 1
ATOM 1480 C C . SER A 1 185 ? -3.82 -6.977 -9.648 1 93.06 185 SER A C 1
ATOM 1482 O O . SER A 1 185 ? -4.172 -8.148 -9.758 1 93.06 185 SER A O 1
ATOM 1484 N N . THR A 1 186 ? -4.062 -6.109 -10.617 1 93.81 186 THR A N 1
ATOM 1485 C CA . THR A 1 186 ? -4.738 -6.465 -11.859 1 93.81 186 THR A CA 1
ATOM 1486 C C . THR A 1 186 ? -3.906 -7.461 -12.664 1 93.81 186 THR A C 1
ATOM 1488 O O . THR A 1 186 ? -4.434 -8.461 -13.156 1 93.81 186 THR A O 1
ATOM 1491 N N . SER A 1 187 ? -2.621 -7.223 -12.75 1 92.81 187 SER A N 1
ATOM 1492 C CA . SER A 1 187 ? -1.715 -8.125 -13.461 1 92.81 187 SER A CA 1
ATOM 1493 C C . SER A 1 187 ? -1.634 -9.484 -12.773 1 92.81 187 SER A C 1
ATOM 1495 O O . SER A 1 187 ? -1.618 -10.516 -13.438 1 92.81 187 SER A O 1
ATOM 1497 N N . ALA A 1 188 ? -1.572 -9.469 -11.484 1 91 188 ALA A N 1
ATOM 1498 C CA . ALA A 1 188 ? -1.536 -10.719 -10.727 1 91 188 ALA A CA 1
ATOM 1499 C C . ALA A 1 188 ? -2.803 -11.539 -10.953 1 91 188 ALA A C 1
ATOM 1501 O O . ALA A 1 188 ? -2.736 -12.75 -11.156 1 91 188 ALA A O 1
ATOM 1502 N N . ALA A 1 189 ? -3.955 -10.844 -10.945 1 92.75 189 ALA A N 1
ATOM 1503 C CA . ALA A 1 189 ? -5.223 -11.523 -11.18 1 92.75 189 ALA A CA 1
ATOM 1504 C C . ALA A 1 189 ? -5.238 -12.211 -12.539 1 92.75 189 ALA A C 1
ATOM 1506 O O . ALA A 1 189 ? -5.68 -13.352 -12.664 1 92.75 189 ALA A O 1
ATOM 1507 N N . ALA A 1 190 ? -4.711 -11.555 -13.555 1 93.19 190 ALA A N 1
ATOM 1508 C CA . ALA A 1 190 ? -4.641 -12.125 -14.898 1 93.19 190 ALA A CA 1
ATOM 1509 C C . ALA A 1 190 ? -3.727 -13.344 -14.93 1 93.19 190 ALA A C 1
ATOM 1511 O O . ALA A 1 190 ? -4.074 -14.367 -15.523 1 93.19 190 ALA A O 1
ATOM 1512 N N . SER A 1 191 ? -2.562 -13.211 -14.297 1 91.81 191 SER A N 1
ATOM 1513 C CA . SER A 1 191 ? -1.607 -14.312 -14.25 1 91.81 191 SER A CA 1
ATOM 1514 C C . SER A 1 191 ? -2.184 -15.508 -13.5 1 91.81 191 SER A C 1
ATOM 1516 O O . SER A 1 191 ? -1.979 -16.656 -13.906 1 91.81 191 SER A O 1
ATOM 1518 N N . ILE A 1 192 ? -2.91 -15.273 -12.453 1 93 192 ILE A N 1
ATOM 1519 C CA . ILE A 1 192 ? -3.527 -16.328 -11.656 1 93 192 ILE A CA 1
ATOM 1520 C C . ILE A 1 192 ? -4.605 -17.031 -12.477 1 93 192 ILE A C 1
ATOM 1522 O O . ILE A 1 192 ? -4.707 -18.266 -12.461 1 93 192 ILE A O 1
ATOM 1526 N N . GLU A 1 193 ? -5.41 -16.297 -13.25 1 93.44 193 GLU A N 1
ATOM 1527 C CA . GLU A 1 193 ? -6.422 -16.875 -14.125 1 93.44 193 GLU A CA 1
ATOM 1528 C C . GLU A 1 193 ? -5.789 -17.766 -15.195 1 93.44 193 GLU A C 1
ATOM 1530 O O . GLU A 1 193 ? -6.273 -18.859 -15.469 1 93.44 193 GLU A O 1
ATOM 1535 N N . GLU A 1 194 ? -4.73 -17.281 -15.758 1 90.75 194 GLU A N 1
ATOM 1536 C CA . GLU A 1 194 ? -4.008 -18.062 -16.766 1 90.75 194 GLU A CA 1
ATOM 1537 C C . GLU A 1 194 ? -3.447 -19.344 -16.156 1 90.75 194 GLU A C 1
ATOM 1539 O O . GLU A 1 194 ? -3.553 -20.422 -16.766 1 90.75 194 GLU A O 1
ATOM 1544 N N . THR A 1 195 ? -2.908 -19.281 -15.016 1 90.44 195 THR A N 1
ATOM 1545 C CA . THR A 1 195 ? -2.354 -20.453 -14.336 1 90.44 195 THR A CA 1
ATOM 1546 C C . THR A 1 195 ? -3.453 -21.453 -14.008 1 90.44 195 THR A C 1
ATOM 1548 O O . THR A 1 195 ? -3.283 -22.656 -14.219 1 90.44 195 THR A O 1
ATOM 1551 N N . ALA A 1 196 ? -4.57 -20.922 -13.516 1 91.75 196 ALA A N 1
ATOM 1552 C CA . ALA A 1 196 ? -5.695 -21.781 -13.18 1 91.75 196 ALA A CA 1
ATOM 1553 C C . ALA A 1 196 ? -6.188 -22.547 -14.406 1 91.75 196 ALA A C 1
ATOM 1555 O O . ALA A 1 196 ? -6.473 -23.75 -14.328 1 91.75 196 ALA A O 1
ATOM 1556 N N . ALA A 1 197 ? -6.258 -21.875 -15.555 1 91.56 197 ALA A N 1
ATOM 1557 C CA . ALA A 1 197 ? -6.688 -22.5 -16.797 1 91.56 197 ALA A CA 1
ATOM 1558 C C . ALA A 1 197 ? -5.695 -23.578 -17.25 1 91.56 197 ALA A C 1
ATOM 1560 O O . ALA A 1 197 ? -6.094 -24.672 -17.656 1 91.56 197 ALA A O 1
ATOM 1561 N N . ALA A 1 198 ? -4.43 -23.234 -17.109 1 89.88 198 ALA A N 1
ATOM 1562 C CA . ALA A 1 198 ? -3.391 -24.188 -17.484 1 89.88 198 ALA A CA 1
ATOM 1563 C C . ALA A 1 198 ? -3.414 -25.422 -16.578 1 89.88 198 ALA A C 1
ATOM 1565 O O . ALA A 1 198 ? -3.264 -26.547 -17.047 1 89.88 198 ALA A O 1
ATOM 1566 N N . ILE A 1 199 ? -3.641 -25.234 -15.328 1 91 199 ILE A N 1
ATOM 1567 C CA . ILE A 1 199 ? -3.711 -26.328 -14.359 1 91 199 ILE A CA 1
ATOM 1568 C C . ILE A 1 199 ? -4.887 -27.234 -14.695 1 91 199 ILE A C 1
ATOM 1570 O O . ILE A 1 199 ? -4.766 -28.469 -14.633 1 91 199 ILE A O 1
ATOM 1574 N N . GLU A 1 200 ? -6 -26.703 -15.086 1 90.94 200 GLU A N 1
ATOM 1575 C CA . GLU A 1 200 ? -7.164 -27.5 -15.477 1 90.94 200 GLU A CA 1
ATOM 1576 C C . GLU A 1 200 ? -6.863 -28.375 -16.688 1 90.94 200 GLU A C 1
ATOM 1578 O O . GLU A 1 200 ? -7.215 -29.547 -16.719 1 90.94 200 GLU A O 1
ATOM 1583 N N . GLU A 1 201 ? -6.219 -27.75 -17.625 1 90.38 201 GLU A N 1
ATOM 1584 C CA . GLU A 1 201 ? -5.859 -28.484 -18.828 1 90.38 201 GLU A CA 1
ATOM 1585 C C . GLU A 1 201 ? -4.883 -29.609 -18.531 1 90.38 201 GLU A C 1
ATOM 1587 O O . GLU A 1 201 ? -5.074 -30.75 -18.984 1 90.38 201 GLU A O 1
ATOM 1592 N N . ILE A 1 202 ? -3.898 -29.328 -17.734 1 88.62 202 ILE A N 1
ATOM 1593 C CA . ILE A 1 202 ? -2.883 -30.328 -17.391 1 88.62 202 ILE A CA 1
ATOM 1594 C C . ILE A 1 202 ? -3.516 -31.453 -16.578 1 88.62 202 ILE A C 1
ATOM 1596 O O . ILE A 1 202 ? -3.205 -32.625 -16.797 1 88.62 202 ILE A O 1
ATOM 1600 N N . THR A 1 203 ? -4.391 -31.109 -15.688 1 89.12 203 THR A N 1
ATOM 1601 C CA . THR A 1 203 ? -5.102 -32.125 -14.906 1 89.12 203 THR A CA 1
ATOM 1602 C C . THR A 1 203 ? -5.887 -33.062 -15.812 1 89.12 203 THR A C 1
ATOM 1604 O O . THR A 1 203 ? -5.859 -34.281 -15.633 1 89.12 203 THR A O 1
ATOM 1607 N N . GLY A 1 204 ? -6.605 -32.5 -16.797 1 89.56 204 GLY A N 1
ATOM 1608 C CA . GLY A 1 204 ? -7.312 -33.312 -17.781 1 89.56 204 GLY A CA 1
ATOM 1609 C C . GLY A 1 204 ? -6.402 -34.25 -18.547 1 89.56 204 GLY A C 1
ATOM 1610 O O . GLY A 1 204 ? -6.734 -35.406 -18.75 1 89.56 204 GLY A O 1
ATOM 1611 N N . ASN A 1 205 ? -5.234 -33.688 -18.891 1 87.38 205 ASN A N 1
ATOM 1612 C CA . ASN A 1 205 ? -4.27 -34.5 -19.641 1 87.38 205 ASN A CA 1
ATOM 1613 C C . ASN A 1 205 ? -3.723 -35.656 -18.781 1 87.38 205 ASN A C 1
ATOM 1615 O O . ASN A 1 205 ? -3.545 -36.781 -19.266 1 87.38 205 ASN A O 1
ATOM 1619 N N . ILE A 1 206 ? -3.455 -35.438 -17.562 1 86.88 206 ILE A N 1
ATOM 1620 C CA . ILE A 1 206 ? -2.936 -36.469 -16.656 1 86.88 206 ILE A CA 1
ATOM 1621 C C . ILE A 1 206 ? -3.982 -37.562 -16.453 1 86.88 206 ILE A C 1
ATOM 1623 O O . ILE A 1 206 ? -3.65 -38.75 -16.422 1 86.88 206 ILE A O 1
ATOM 1627 N N . ARG A 1 207 ? -5.25 -37.188 -16.359 1 87.25 207 ARG A N 1
ATOM 1628 C CA . ARG A 1 207 ? -6.324 -38.156 -16.234 1 87.25 207 ARG A CA 1
ATOM 1629 C C . ARG A 1 207 ? -6.418 -39.031 -17.484 1 87.25 207 ARG A C 1
ATOM 1631 O O . ARG A 1 207 ? -6.555 -40.25 -17.375 1 87.25 207 ARG A O 1
ATOM 1638 N N . LEU A 1 208 ? -6.285 -38.438 -18.609 1 86.12 208 LEU A N 1
ATOM 1639 C CA . LEU A 1 208 ? -6.297 -39.188 -19.859 1 86.12 208 LEU A CA 1
ATOM 1640 C C . LEU A 1 208 ? -5.117 -40.156 -19.922 1 86.12 208 LEU A C 1
ATOM 1642 O O . LEU A 1 208 ? -5.273 -41.312 -20.359 1 86.12 208 LEU A O 1
ATOM 1646 N N . ASN A 1 209 ? -3.953 -39.688 -19.531 1 84.88 209 ASN A N 1
ATOM 1647 C CA . ASN A 1 209 ? -2.771 -40.531 -19.5 1 84.88 209 ASN A CA 1
ATOM 1648 C C . ASN A 1 209 ? -2.977 -41.75 -18.594 1 84.88 209 ASN A C 1
ATOM 1650 O O . ASN A 1 209 ? -2.611 -42.875 -18.953 1 84.88 209 ASN A O 1
ATOM 1654 N N . THR A 1 210 ? -3.594 -41.5 -17.469 1 86.62 210 THR A N 1
ATOM 1655 C CA . THR A 1 210 ? -3.838 -42.562 -16.516 1 86.62 210 THR A CA 1
ATOM 1656 C C . THR A 1 210 ? -4.781 -43.594 -17.094 1 86.62 210 THR A C 1
ATOM 1658 O O . THR A 1 210 ? -4.547 -44.812 -16.953 1 86.62 210 THR A O 1
ATOM 1661 N N . GLU A 1 211 ? -5.805 -43.25 -17.828 1 87.88 211 GLU A N 1
ATOM 1662 C CA . GLU A 1 211 ? -6.73 -44.156 -18.469 1 87.88 211 GLU A CA 1
ATOM 1663 C C . GLU A 1 211 ? -6.031 -44.938 -19.578 1 87.88 211 GLU A C 1
ATOM 1665 O O . GLU A 1 211 ? -6.254 -46.156 -19.719 1 87.88 211 GLU A O 1
ATOM 1670 N N . THR A 1 212 ? -5.25 -44.219 -20.281 1 87.25 212 THR A N 1
ATOM 1671 C CA . THR A 1 212 ? -4.512 -44.812 -21.375 1 87.25 212 THR A CA 1
ATOM 1672 C C . THR A 1 212 ? -3.553 -45.875 -20.859 1 87.25 212 THR A C 1
ATOM 1674 O O . THR A 1 212 ? -3.438 -46.969 -21.438 1 87.25 212 THR A O 1
ATOM 1677 N N . ILE A 1 213 ? -2.969 -45.594 -19.734 1 87.25 213 ILE A N 1
ATOM 1678 C CA . ILE A 1 213 ? -1.997 -46.469 -19.125 1 87.25 213 ILE A CA 1
ATOM 1679 C C . ILE A 1 213 ? -2.695 -47.75 -18.656 1 87.25 213 ILE A C 1
ATOM 1681 O O . ILE A 1 213 ? -2.16 -48.844 -18.812 1 87.25 213 ILE A O 1
ATOM 1685 N N . VAL A 1 214 ? -3.873 -47.688 -18.141 1 87.44 214 VAL A N 1
ATOM 1686 C CA . VAL A 1 214 ? -4.637 -48.844 -17.688 1 87.44 214 VAL A CA 1
ATOM 1687 C C . VAL A 1 214 ? -4.973 -49.719 -18.875 1 87.44 214 VAL A C 1
ATOM 1689 O O . VAL A 1 214 ? -4.82 -50.938 -18.797 1 87.44 214 VAL A O 1
ATOM 1692 N N . LYS A 1 215 ? -5.332 -49.156 -19.969 1 87.69 215 LYS A N 1
ATOM 1693 C CA . LYS A 1 215 ? -5.637 -49.906 -21.188 1 87.69 215 LYS A CA 1
ATOM 1694 C C . LYS A 1 215 ? -4.395 -50.625 -21.719 1 87.69 215 LYS A C 1
ATOM 1696 O O . LYS A 1 215 ? -4.457 -51.781 -22.141 1 87.69 215 LYS A O 1
ATOM 1701 N N . MET A 1 216 ? -3.307 -49.875 -21.672 1 84.5 216 MET A N 1
ATOM 1702 C CA . MET A 1 216 ? -2.051 -50.438 -22.156 1 84.5 216 MET A CA 1
ATOM 1703 C C . MET A 1 216 ? -1.651 -51.656 -21.328 1 84.5 216 MET A C 1
ATOM 1705 O O . MET A 1 216 ? -1.166 -52.656 -21.875 1 84.5 216 MET A O 1
ATOM 1709 N N . SER A 1 217 ? -1.849 -51.594 -20.047 1 86 217 SER A N 1
ATOM 1710 C CA . SER A 1 217 ? -1.551 -52.719 -19.172 1 86 217 SER A CA 1
ATOM 1711 C C . SER A 1 2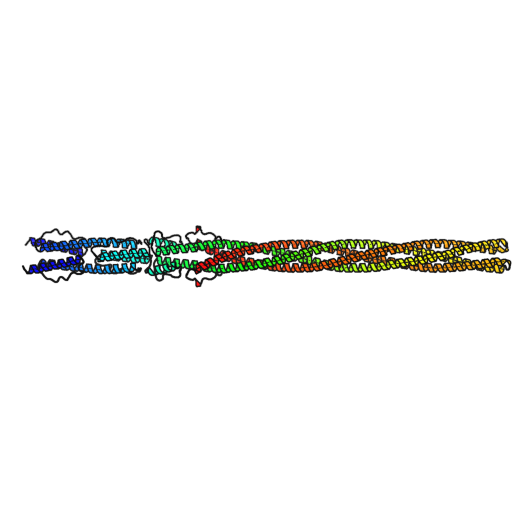17 ? -2.393 -53.938 -19.531 1 86 217 SER A C 1
ATOM 1713 O O . SER A 1 217 ? -1.888 -55.062 -19.547 1 86 217 SER A O 1
ATOM 1715 N N . GLU A 1 218 ? -3.66 -53.75 -19.844 1 86.5 218 GLU A N 1
ATOM 1716 C CA . GLU A 1 218 ? -4.551 -54.844 -20.234 1 86.5 218 GLU A CA 1
ATOM 1717 C C . GLU A 1 218 ? -4.086 -55.469 -21.531 1 86.5 218 GLU A C 1
ATOM 1719 O O . GLU A 1 218 ? -4.031 -56.719 -21.641 1 86.5 218 GLU A O 1
ATOM 1724 N N . PHE A 1 219 ? -3.717 -54.625 -22.453 1 81.19 219 PHE A N 1
ATOM 1725 C CA . PHE A 1 219 ? -3.248 -55.125 -23.734 1 81.19 219 PHE A CA 1
ATOM 1726 C C . PHE A 1 219 ? -1.952 -55.938 -23.562 1 81.19 219 PHE A C 1
ATOM 1728 O O . PHE A 1 219 ? -1.766 -56.969 -24.188 1 81.19 219 PHE A O 1
ATOM 1735 N N . SER A 1 220 ? -1.1 -55.438 -22.734 1 83.25 220 SER A N 1
ATOM 1736 C CA . SER A 1 220 ? 0.165 -56.094 -22.469 1 83.25 220 SER A CA 1
ATOM 1737 C C . SER A 1 220 ? -0.062 -57.469 -21.859 1 83.25 220 SER A C 1
ATOM 1739 O O . SER A 1 220 ? 0.614 -58.438 -22.219 1 83.25 220 SER A O 1
ATOM 1741 N N . ASN A 1 221 ? -1.021 -57.625 -20.984 1 84.06 221 ASN A N 1
ATOM 1742 C CA . ASN A 1 221 ? -1.365 -58.906 -20.375 1 84.06 221 ASN A CA 1
ATOM 1743 C C . ASN A 1 221 ? -1.918 -59.875 -21.406 1 84.06 221 ASN A C 1
ATOM 1745 O O . ASN A 1 221 ? -1.596 -61.062 -21.375 1 84.06 221 ASN A O 1
ATOM 1749 N N . GLU A 1 222 ? -2.705 -59.375 -22.297 1 82.69 222 GLU A N 1
ATOM 1750 C CA . GLU A 1 222 ? -3.254 -60.219 -23.359 1 82.69 222 GLU A CA 1
ATOM 1751 C C . GLU A 1 222 ? -2.156 -60.719 -24.281 1 82.69 222 GLU A C 1
ATOM 1753 O O . GLU A 1 222 ? -2.172 -61.906 -24.703 1 82.69 222 GLU A O 1
ATOM 1758 N N . VAL A 1 223 ? -1.25 -59.812 -24.547 1 82 223 VAL A N 1
ATOM 1759 C CA . VAL A 1 223 ? -0.132 -60.219 -25.406 1 82 223 VAL A CA 1
ATOM 1760 C C . VAL A 1 223 ? 0.695 -61.281 -24.719 1 82 223 VAL A C 1
ATOM 1762 O O . VAL A 1 223 ? 1.091 -62.281 -25.344 1 82 223 VAL A O 1
ATOM 1765 N N . THR A 1 224 ? 0.897 -61.156 -23.406 1 83.75 224 THR A N 1
ATOM 1766 C CA . THR A 1 224 ? 1.645 -62.156 -22.625 1 83.75 224 THR A CA 1
ATOM 1767 C C . THR A 1 224 ? 0.962 -63.5 -22.688 1 83.75 224 THR A C 1
ATOM 1769 O O . THR A 1 224 ? 1.621 -64.5 -22.906 1 83.75 224 THR A O 1
ATOM 1772 N N . SER A 1 225 ? -0.343 -63.562 -22.594 1 84.88 225 SER A N 1
ATOM 1773 C CA . SER A 1 225 ? -1.107 -64.812 -22.672 1 84.88 225 SER A CA 1
ATOM 1774 C C . SER A 1 225 ? -1.002 -65.438 -24.047 1 84.88 225 SER A C 1
ATOM 1776 O O . SER A 1 225 ? -0.825 -66.625 -24.172 1 84.88 225 SER A O 1
ATOM 1778 N N . SER A 1 226 ? -1.111 -64.5 -25.031 1 79.38 226 SER A N 1
ATOM 1779 C CA . SER A 1 226 ? -1.021 -65 -26.406 1 79.38 226 SER A CA 1
ATOM 1780 C C . SER A 1 226 ? 0.35 -65.562 -26.703 1 79.38 226 SER A C 1
ATOM 1782 O O . SER A 1 226 ? 0.458 -66.562 -27.422 1 79.38 226 SER A O 1
ATOM 1784 N N . VAL A 1 227 ? 1.373 -65.062 -26.078 1 82.69 227 VAL A N 1
ATOM 1785 C CA . VAL A 1 227 ? 2.738 -65.5 -26.266 1 82.69 227 VAL A CA 1
ATOM 1786 C C . VAL A 1 227 ? 2.879 -66.938 -25.641 1 82.69 227 VAL A C 1
ATOM 1788 O O . VAL A 1 227 ? 3.488 -67.812 -26.234 1 82.69 227 VAL A O 1
ATOM 1791 N N . HIS A 1 228 ? 2.275 -67.25 -24.516 1 85.69 228 HIS A N 1
ATOM 1792 C CA . HIS A 1 228 ? 2.334 -68.5 -23.859 1 85.69 228 HIS A CA 1
ATOM 1793 C C . HIS A 1 228 ? 1.629 -69.625 -24.688 1 85.69 228 HIS A C 1
ATOM 1795 O O . HIS A 1 228 ? 2.156 -70.688 -24.859 1 85.69 228 HIS A O 1
ATOM 1801 N N . VAL A 1 229 ? 0.537 -69.188 -25.203 1 83.94 229 VAL A N 1
ATOM 1802 C CA . VAL A 1 229 ? -0.214 -70.125 -26.047 1 83.94 229 VAL A CA 1
ATOM 1803 C C . VAL A 1 229 ? 0.587 -70.438 -27.297 1 83.94 229 VAL A C 1
ATOM 1805 O O . VAL A 1 229 ? 0.652 -71.625 -27.719 1 83.94 229 VAL A O 1
ATOM 1808 N N . GLY A 1 230 ? 1.147 -69.375 -27.766 1 80.25 230 GLY A N 1
ATOM 1809 C CA . GLY A 1 230 ? 1.968 -69.562 -28.953 1 80.25 230 GLY A CA 1
ATOM 1810 C C . GLY A 1 230 ? 3.152 -70.438 -28.719 1 80.25 230 GLY A C 1
ATOM 1811 O O . GLY A 1 230 ? 3.451 -71.312 -29.547 1 80.25 230 GLY A O 1
ATOM 1812 N N . GLU A 1 231 ? 3.82 -70.375 -27.625 1 83.69 231 GLU A N 1
ATOM 1813 C CA . GLU A 1 231 ? 4.945 -71.25 -27.25 1 83.69 231 GLU A CA 1
ATOM 1814 C C . GLU A 1 231 ? 4.504 -72.688 -27.125 1 83.69 231 GLU A C 1
ATOM 1816 O O . GLU A 1 231 ? 5.219 -73.625 -27.562 1 83.69 231 GLU A O 1
ATOM 1821 N N . GLU A 1 232 ? 3.359 -73 -26.578 1 88.31 232 GLU A N 1
ATOM 1822 C CA . GLU A 1 232 ? 2.824 -74.312 -26.422 1 88.31 232 GLU A CA 1
ATOM 1823 C C . GLU A 1 232 ? 2.52 -74.938 -27.781 1 88.31 232 GLU A C 1
ATOM 1825 O O . GLU A 1 232 ? 2.805 -76.125 -28 1 88.31 232 GLU A O 1
ATOM 1830 N N . LEU A 1 233 ? 1.978 -74.062 -28.594 1 82.62 233 LEU A N 1
ATOM 1831 C CA . LEU A 1 233 ? 1.64 -74.562 -29.922 1 82.62 233 LEU A CA 1
ATOM 1832 C C . LEU A 1 233 ? 2.898 -74.938 -30.703 1 82.62 233 LEU A C 1
ATOM 1834 O O . LEU A 1 233 ? 2.922 -75.938 -31.422 1 82.62 233 LEU A O 1
ATOM 1838 N N . ALA A 1 234 ? 3.908 -74.125 -30.531 1 83.31 234 ALA A N 1
ATOM 1839 C CA . ALA A 1 234 ? 5.184 -74.438 -31.172 1 83.31 234 ALA A CA 1
ATOM 1840 C C . ALA A 1 234 ? 5.762 -75.75 -30.656 1 83.31 234 ALA A C 1
ATOM 1842 O O . ALA A 1 234 ? 6.285 -76.562 -31.438 1 83.31 234 ALA A O 1
ATOM 1843 N N . ASN A 1 235 ? 5.645 -76.062 -29.422 1 87.38 235 ASN A N 1
ATOM 1844 C CA . ASN A 1 235 ? 6.105 -77.312 -28.828 1 87.38 235 ASN A CA 1
ATOM 1845 C C . ASN A 1 235 ? 5.32 -78.5 -29.344 1 87.38 235 ASN A C 1
ATOM 1847 O O . ASN A 1 235 ? 5.902 -79.5 -29.656 1 87.38 235 ASN A O 1
ATOM 1851 N N . LYS A 1 236 ? 4.062 -78.312 -29.469 1 86.62 236 LYS A N 1
ATOM 1852 C CA . LYS A 1 236 ? 3.221 -79.375 -30 1 86.62 236 LYS A CA 1
ATOM 1853 C C . LYS A 1 236 ? 3.584 -79.688 -31.453 1 86.62 236 LYS A C 1
ATOM 1855 O O . LYS A 1 236 ? 3.557 -80.875 -31.859 1 86.62 236 LYS A O 1
ATOM 1860 N N . THR A 1 237 ? 3.896 -78.625 -32.094 1 83.25 237 THR A N 1
ATOM 1861 C CA . THR A 1 237 ? 4.316 -78.812 -33.469 1 83.25 237 THR A CA 1
ATOM 1862 C C . THR A 1 237 ? 5.605 -79.625 -33.531 1 83.25 237 THR A C 1
ATOM 1864 O O . THR A 1 237 ? 5.723 -80.562 -34.344 1 83.25 237 THR A O 1
ATOM 1867 N N . THR A 1 238 ? 6.527 -79.312 -32.719 1 85.44 238 THR A N 1
ATOM 1868 C CA . THR A 1 238 ? 7.785 -80.062 -32.656 1 85.44 238 THR A CA 1
ATOM 1869 C C . THR A 1 238 ? 7.531 -81.562 -32.344 1 85.44 238 THR A C 1
ATOM 1871 O O . THR A 1 238 ? 8.094 -82.438 -33 1 85.44 238 THR A O 1
ATOM 1874 N N . ILE A 1 239 ? 6.648 -81.875 -31.5 1 87.62 239 ILE A N 1
ATOM 1875 C CA . ILE A 1 239 ? 6.332 -83.25 -31.109 1 87.62 239 ILE A CA 1
ATOM 1876 C C . ILE A 1 239 ? 5.664 -83.938 -32.281 1 87.62 239 ILE A C 1
ATOM 1878 O O . ILE A 1 239 ? 6.008 -85.125 -32.562 1 87.62 239 ILE A O 1
ATOM 1882 N N . ALA A 1 240 ? 4.758 -83.188 -32.906 1 83.19 240 ALA A N 1
ATOM 1883 C CA . ALA A 1 240 ? 4.066 -83.812 -34.031 1 83.19 240 ALA A CA 1
ATOM 1884 C C . ALA A 1 240 ? 5.043 -84.188 -35.156 1 83.19 240 ALA A C 1
ATOM 1886 O O . ALA A 1 240 ? 4.965 -85.25 -35.719 1 83.19 240 ALA A O 1
ATOM 1887 N N . MET A 1 241 ? 6.008 -83.312 -35.344 1 84.5 241 MET A N 1
ATOM 1888 C CA . MET A 1 241 ? 7.004 -83.562 -36.375 1 84.5 241 MET A CA 1
ATOM 1889 C C . MET A 1 241 ? 7.93 -84.688 -36 1 84.5 241 MET A C 1
ATOM 1891 O O . MET A 1 241 ? 8.312 -85.5 -36.844 1 84.5 241 MET A O 1
ATOM 1895 N N . ASP A 1 242 ? 8.203 -84.875 -34.781 1 87.62 242 ASP A N 1
ATOM 1896 C CA . ASP A 1 242 ? 9.016 -86 -34.312 1 87.62 242 ASP A CA 1
ATOM 1897 C C . ASP A 1 242 ? 8.289 -87.312 -34.469 1 87.62 242 ASP A C 1
ATOM 1899 O O . ASP A 1 242 ? 8.898 -88.312 -34.875 1 87.62 242 ASP A O 1
ATOM 1903 N N . GLU A 1 243 ? 7.062 -87.312 -34.25 1 86.69 243 GLU A N 1
ATOM 1904 C CA . GLU A 1 243 ? 6.262 -88.562 -34.406 1 86.69 243 GLU A CA 1
ATOM 1905 C C . GLU A 1 243 ? 6.168 -88.938 -35.875 1 86.69 243 GLU A C 1
ATOM 1907 O O . GLU A 1 243 ? 6.234 -90.125 -36.219 1 86.69 243 GLU A O 1
ATOM 1912 N N . ILE A 1 244 ? 6.074 -87.938 -36.688 1 84.69 244 ILE A N 1
ATOM 1913 C CA . ILE A 1 244 ? 6.039 -88.188 -38.094 1 84.69 244 ILE A CA 1
ATOM 1914 C C . ILE A 1 244 ? 7.375 -88.812 -38.562 1 84.69 244 ILE A C 1
ATOM 1916 O O . ILE A 1 244 ? 7.402 -89.812 -39.312 1 84.69 244 ILE A O 1
ATOM 1920 N N . ASN A 1 245 ? 8.406 -88.312 -38.031 1 86.44 245 ASN A N 1
ATOM 1921 C CA . ASN A 1 245 ? 9.727 -88.812 -38.312 1 86.44 245 ASN A CA 1
ATOM 1922 C C . ASN A 1 245 ? 9.875 -90.25 -37.875 1 86.44 245 ASN A C 1
ATOM 1924 O O . ASN A 1 245 ? 10.445 -91.062 -38.625 1 86.44 245 ASN A O 1
ATOM 1928 N N . THR A 1 246 ? 9.336 -90.625 -36.812 1 89.5 246 THR A N 1
ATOM 1929 C CA . THR A 1 246 ? 9.391 -92 -36.312 1 89.5 246 THR A CA 1
ATOM 1930 C C . THR A 1 246 ? 8.594 -92.938 -37.188 1 89.5 246 THR A C 1
ATOM 1932 O O . THR A 1 246 ? 9.055 -94 -37.5 1 89.5 246 THR A O 1
ATOM 1935 N N . GLN A 1 247 ? 7.438 -92.375 -37.594 1 85.75 247 GLN A N 1
ATOM 1936 C CA . GLN A 1 247 ? 6.594 -93.188 -38.438 1 85.75 247 GLN A CA 1
ATOM 1937 C C . GLN A 1 247 ? 7.238 -93.438 -39.812 1 85.75 247 GLN A C 1
ATOM 1939 O O . GLN A 1 247 ? 7.25 -94.5 -40.344 1 85.75 247 GLN A O 1
ATOM 1944 N N . VAL A 1 248 ? 7.832 -92.375 -40.25 1 86 248 VAL A N 1
ATOM 1945 C CA . VAL A 1 248 ? 8.477 -92.438 -41.562 1 86 248 VAL A CA 1
ATOM 1946 C C . VAL A 1 248 ? 9.68 -93.375 -41.5 1 86 248 VAL A C 1
ATOM 1948 O O . VAL A 1 248 ? 9.93 -94.125 -42.438 1 86 248 VAL A O 1
ATOM 1951 N N . SER A 1 249 ? 10.344 -93.438 -40.5 1 88.38 249 SER A N 1
ATOM 1952 C CA . SER A 1 249 ? 11.469 -94.312 -40.312 1 88.38 249 SER A CA 1
ATOM 1953 C C . SER A 1 249 ? 11.008 -95.812 -40.25 1 88.38 249 SER A C 1
ATOM 1955 O O . SER A 1 249 ? 11.664 -96.688 -40.812 1 88.38 249 SER A O 1
ATOM 1957 N N . SER A 1 250 ? 9.898 -96.062 -39.656 1 89.75 250 SER A N 1
ATOM 1958 C CA . SER A 1 250 ? 9.328 -97.375 -39.594 1 89.75 250 SER A CA 1
ATOM 1959 C C . SER A 1 250 ? 8.883 -97.875 -40.969 1 89.75 250 SER A C 1
ATOM 1961 O O . SER A 1 250 ? 9.055 -99.062 -41.312 1 89.75 250 SER A O 1
ATOM 1963 N N . ILE A 1 251 ? 8.414 -96.875 -41.656 1 89.38 251 ILE A N 1
ATOM 1964 C CA . ILE A 1 251 ? 8.008 -97.25 -43 1 89.38 251 ILE A CA 1
ATOM 1965 C C . ILE A 1 251 ? 9.234 -97.625 -43.844 1 89.38 251 ILE A C 1
ATOM 1967 O O . ILE A 1 251 ? 9.203 -98.625 -44.594 1 89.38 251 ILE A O 1
ATOM 1971 N N . ASN A 1 252 ? 10.25 -96.938 -43.625 1 88.38 252 ASN A N 1
ATOM 1972 C CA . ASN A 1 252 ? 11.484 -97.188 -44.344 1 88.38 252 ASN A CA 1
ATOM 1973 C C . ASN A 1 252 ? 12.016 -98.562 -44.031 1 88.38 252 ASN A C 1
ATOM 1975 O O . ASN A 1 252 ? 12.484 -99.312 -44.938 1 88.38 252 ASN A O 1
ATOM 1979 N N . GLU A 1 253 ? 11.867 -99.062 -42.875 1 90.81 253 GLU A N 1
ATOM 1980 C CA . GLU A 1 253 ? 12.305 -100.375 -42.469 1 90.81 253 GLU A CA 1
ATOM 1981 C C . GLU A 1 253 ? 11.414 -101.5 -43.062 1 90.81 253 GLU A C 1
ATOM 1983 O O . GLU A 1 253 ? 11.914 -102.5 -43.594 1 90.81 253 GLU A O 1
ATOM 1988 N N . ALA A 1 254 ? 10.219 -101.188 -43 1 89.56 254 ALA A N 1
ATOM 1989 C CA . ALA A 1 254 ? 9.273 -102.188 -43.531 1 89.56 254 ALA A CA 1
ATOM 1990 C C . ALA A 1 254 ? 9.398 -102.312 -45.062 1 89.56 254 ALA A C 1
ATOM 1992 O O . ALA A 1 254 ? 9.289 -103.438 -45.594 1 89.56 254 ALA A O 1
ATOM 1993 N N . ILE A 1 255 ? 9.664 -101.188 -45.594 1 92.75 255 ILE A N 1
ATOM 1994 C CA . ILE A 1 255 ? 9.758 -101.25 -47.062 1 92.75 255 ILE A CA 1
ATOM 1995 C C . ILE A 1 255 ? 11.055 -101.938 -47.469 1 92.75 255 ILE A C 1
ATOM 1997 O O . ILE A 1 255 ? 11.109 -102.562 -48.531 1 92.75 255 ILE A O 1
ATOM 2001 N N . THR A 1 256 ? 12.023 -101.938 -46.75 1 91.25 256 THR A N 1
ATOM 2002 C CA . THR A 1 256 ? 13.266 -102.625 -47 1 91.25 256 THR A CA 1
ATOM 2003 C C . THR A 1 256 ? 13.039 -104.125 -46.969 1 91.25 256 THR A C 1
ATOM 2005 O O . THR A 1 256 ? 13.578 -104.875 -47.781 1 91.25 256 THR A O 1
ATOM 2008 N N . ILE A 1 257 ? 12.211 -104.5 -46.125 1 91.38 257 ILE A N 1
ATOM 2009 C CA . ILE A 1 257 ? 11.859 -105.938 -46 1 91.38 257 ILE A CA 1
ATOM 2010 C C . ILE A 1 257 ? 11.102 -106.375 -47.25 1 91.38 257 ILE A C 1
ATOM 2012 O O . ILE A 1 257 ? 11.398 -107.438 -47.844 1 91.38 257 ILE A O 1
ATOM 2016 N N . ILE A 1 258 ? 10.32 -105.5 -47.656 1 92 258 ILE A N 1
ATOM 2017 C CA . ILE A 1 258 ? 9.531 -105.875 -48.844 1 92 258 ILE A CA 1
ATOM 2018 C C . ILE A 1 258 ? 10.445 -105.938 -50.062 1 92 258 ILE A C 1
ATOM 2020 O O . ILE A 1 258 ? 10.289 -106.812 -50.906 1 92 258 ILE A O 1
ATOM 2024 N N . ASP A 1 259 ? 11.305 -105.062 -50.094 1 91.56 259 ASP A N 1
ATOM 2025 C CA . ASP A 1 259 ? 12.273 -105.062 -51.188 1 91.56 259 ASP A CA 1
ATOM 2026 C C . ASP A 1 259 ? 13.102 -106.375 -51.188 1 91.56 259 ASP A C 1
ATOM 2028 O O . ASP A 1 259 ? 13.352 -106.938 -52.25 1 91.56 259 ASP A O 1
ATOM 2032 N N . GLN A 1 260 ? 13.406 -106.938 -50.094 1 93.56 260 GLN A N 1
ATOM 2033 C CA . GLN A 1 260 ? 14.156 -108.125 -49.969 1 93.56 260 GLN A CA 1
ATOM 2034 C C . GLN A 1 260 ? 13.305 -109.375 -50.344 1 93.56 260 GLN A C 1
ATOM 2036 O O . GLN A 1 260 ? 13.789 -110.312 -51 1 93.56 260 GLN A O 1
ATOM 2041 N N . ILE A 1 261 ? 12.195 -109.188 -50 1 93.25 261 ILE A N 1
ATOM 2042 C CA . ILE A 1 261 ? 11.273 -110.25 -50.312 1 93.25 261 ILE A CA 1
ATOM 2043 C C . ILE A 1 261 ? 11.055 -110.312 -51.812 1 93.25 261 ILE A C 1
ATOM 2045 O O . ILE A 1 261 ? 11.031 -111.375 -52.406 1 93.25 261 ILE A O 1
ATOM 2049 N N . ALA A 1 262 ? 10.922 -109.25 -52.375 1 93.38 262 ALA A N 1
ATOM 2050 C CA . ALA A 1 262 ? 10.75 -109.188 -53.812 1 93.38 262 ALA A CA 1
ATOM 2051 C C . ALA A 1 262 ? 11.977 -109.75 -54.531 1 93.38 262 ALA A C 1
ATOM 2053 O O . ALA A 1 262 ? 11.844 -110.438 -55.531 1 93.38 262 ALA A O 1
ATOM 2054 N N . PHE A 1 263 ? 13.031 -109.562 -54.031 1 91.81 263 PHE A N 1
ATOM 2055 C CA . PHE A 1 263 ? 14.273 -110.062 -54.594 1 91.81 263 PHE A CA 1
ATOM 2056 C C . PHE A 1 263 ? 14.359 -111.562 -54.438 1 91.81 263 PHE A C 1
ATOM 2058 O O . PHE A 1 263 ? 14.703 -112.25 -55.406 1 91.81 263 PHE A O 1
ATOM 2065 N N . GLN A 1 264 ? 14.062 -111.938 -53.344 1 93.62 264 GLN A N 1
ATOM 2066 C CA . GLN A 1 264 ? 14.102 -113.375 -53.094 1 93.62 264 GLN A CA 1
ATOM 2067 C C . GLN A 1 264 ? 13.078 -114.125 -53.938 1 93.62 264 GLN A C 1
ATOM 2069 O O . GLN A 1 264 ? 13.359 -115.188 -54.469 1 93.62 264 GLN A O 1
ATOM 2074 N N . THR A 1 265 ? 11.984 -113.438 -54.062 1 92.5 265 THR A N 1
ATOM 2075 C CA . THR A 1 265 ? 10.938 -114.062 -54.906 1 92.5 265 THR A CA 1
ATOM 2076 C C . THR A 1 265 ? 11.375 -114.062 -56.375 1 92.5 265 THR A C 1
ATOM 2078 O O . THR A 1 265 ? 11.109 -115.062 -57.062 1 92.5 265 THR A O 1
ATOM 2081 N N . ASN A 1 266 ? 12.016 -113.125 -56.75 1 91.62 266 ASN A N 1
ATOM 2082 C CA . ASN A 1 266 ? 12.555 -113.125 -58.094 1 91.62 266 ASN A CA 1
ATOM 2083 C C . ASN A 1 266 ? 13.594 -114.188 -58.344 1 91.62 266 ASN A C 1
ATOM 2085 O O . ASN A 1 266 ? 13.586 -114.875 -59.375 1 91.62 266 ASN A O 1
ATOM 2089 N N . ILE A 1 267 ? 14.344 -114.5 -57.406 1 92.44 267 ILE A N 1
ATOM 2090 C CA . ILE A 1 267 ? 15.375 -115.562 -57.5 1 92.44 267 ILE A CA 1
ATOM 2091 C C . ILE A 1 267 ? 14.719 -116.938 -57.531 1 92.44 267 ILE A C 1
ATOM 2093 O O . ILE A 1 267 ? 15.117 -117.812 -58.312 1 92.44 267 ILE A O 1
ATOM 2097 N N . LEU A 1 268 ? 13.828 -117 -56.719 1 91.06 268 LEU A N 1
ATOM 2098 C CA . LEU A 1 268 ? 13.109 -118.312 -56.656 1 91.06 268 LEU A CA 1
ATOM 2099 C C . LEU A 1 268 ? 12.391 -118.562 -57.969 1 91.06 268 LEU A C 1
ATOM 2101 O O . LEU A 1 268 ? 12.352 -119.75 -58.438 1 91.06 268 LEU A O 1
ATOM 2105 N N . SER A 1 269 ? 11.945 -117.562 -58.531 1 90.69 269 SER A N 1
ATOM 2106 C CA . SER A 1 269 ? 11.25 -117.688 -59.812 1 90.69 269 SER A CA 1
ATOM 2107 C C . SER A 1 269 ? 12.211 -118.062 -60.938 1 90.69 269 SER A C 1
ATOM 2109 O O . SER A 1 269 ? 11.883 -118.812 -61.844 1 90.69 269 SER A O 1
ATOM 2111 N N . LEU A 1 270 ? 13.359 -117.625 -60.906 1 89.81 270 LEU A N 1
ATOM 2112 C CA . LEU A 1 270 ? 14.391 -118 -61.875 1 89.81 270 LEU A CA 1
ATOM 2113 C C . LEU A 1 270 ? 14.82 -119.438 -61.75 1 89.81 270 LEU A C 1
ATOM 2115 O O . LEU A 1 270 ? 14.969 -120.125 -62.75 1 89.81 270 LEU A O 1
ATOM 2119 N N . ASN A 1 271 ? 14.93 -119.812 -60.594 1 86.62 271 ASN A N 1
ATOM 2120 C CA . ASN A 1 271 ? 15.305 -121.188 -60.344 1 86.62 271 ASN A CA 1
ATOM 2121 C C . ASN A 1 271 ? 14.211 -122.188 -60.812 1 86.62 271 ASN A C 1
ATOM 2123 O O . ASN A 1 271 ? 14.5 -123.25 -61.375 1 86.62 271 ASN A O 1
ATOM 2127 N N . ALA A 1 272 ? 13.039 -121.625 -60.562 1 86.75 272 ALA A N 1
ATOM 2128 C CA . ALA A 1 272 ? 11.891 -122.438 -60.969 1 86.75 272 ALA A CA 1
ATOM 2129 C C . ALA A 1 272 ? 11.781 -122.5 -62.5 1 86.75 272 ALA A C 1
ATOM 2131 O O . ALA A 1 272 ? 11.406 -123.5 -63.062 1 86.75 272 ALA A O 1
ATOM 2132 N N . ALA A 1 273 ? 12.188 -121.5 -63.156 1 87.19 273 ALA A N 1
ATOM 2133 C CA . ALA A 1 273 ? 12.18 -121.5 -64.625 1 87.19 273 ALA A CA 1
ATOM 2134 C C . ALA A 1 273 ? 13.234 -122.438 -65.188 1 87.19 273 ALA A C 1
ATOM 2136 O O . ALA A 1 273 ? 13 -123.062 -66.188 1 87.19 273 ALA A O 1
ATOM 2137 N N . VAL A 1 274 ? 14.258 -122.562 -64.562 1 85.12 274 VAL A N 1
ATOM 2138 C CA . VAL A 1 274 ? 15.344 -123.438 -65 1 85.12 274 VAL A CA 1
ATOM 2139 C C . VAL A 1 274 ? 14.945 -124.875 -64.812 1 85.12 274 VAL A C 1
ATOM 2141 O O . VAL A 1 274 ? 15.172 -125.688 -65.75 1 85.12 274 VAL A O 1
ATOM 2144 N N . GLU A 1 275 ? 14.414 -125.125 -63.719 1 80.62 275 GLU A N 1
ATOM 2145 C CA . GLU A 1 275 ? 13.969 -126.5 -63.469 1 80.62 275 GLU A CA 1
ATOM 2146 C C . GLU A 1 275 ? 12.875 -126.938 -64.438 1 80.62 275 GLU A C 1
ATOM 2148 O O . GLU A 1 275 ? 12.859 -128.125 -64.875 1 80.62 275 GLU A O 1
ATOM 2153 N N . ALA A 1 276 ? 11.992 -125.938 -64.75 1 83.56 276 ALA A N 1
ATOM 2154 C CA . ALA A 1 276 ? 10.914 -126.25 -65.688 1 83.56 276 ALA A CA 1
ATOM 2155 C C . ALA A 1 276 ? 11.461 -126.5 -67.062 1 83.56 276 ALA A C 1
ATOM 2157 O O . ALA A 1 276 ? 10.938 -127.375 -67.812 1 83.56 276 ALA A O 1
ATOM 2158 N N . ALA A 1 277 ? 12.453 -125.938 -67.438 1 83.69 277 ALA A N 1
ATOM 2159 C CA . ALA A 1 277 ? 13.078 -126.188 -68.75 1 83.69 277 ALA A CA 1
ATOM 2160 C C . ALA A 1 277 ? 13.75 -127.562 -68.812 1 83.69 277 ALA A C 1
ATOM 2162 O O . ALA A 1 277 ? 13.703 -128.25 -69.875 1 83.69 277 ALA A O 1
ATOM 2163 N N . THR A 1 278 ? 14.312 -127.875 -67.75 1 81.19 278 THR A N 1
ATOM 2164 C CA . THR A 1 278 ? 15.031 -129.125 -67.688 1 81.19 278 THR A CA 1
ATOM 2165 C C . THR A 1 278 ? 14.062 -130.375 -67.75 1 81.19 278 THR A C 1
ATOM 2167 O O . THR A 1 278 ? 14.422 -131.375 -68.188 1 81.19 278 THR A O 1
ATOM 2170 N N . ALA A 1 279 ? 12.828 -130 -67.312 1 78.56 279 ALA A N 1
ATOM 2171 C CA . ALA A 1 279 ? 11.836 -131.125 -67.25 1 78.56 279 ALA A CA 1
ATOM 2172 C C . ALA A 1 279 ? 11.148 -131.25 -68.562 1 78.56 279 ALA A C 1
ATOM 2174 O O . ALA A 1 279 ? 10.32 -132.25 -68.75 1 78.56 279 ALA A O 1
ATOM 2175 N N . GLY A 1 280 ? 11.477 -130.5 -69.625 1 77.44 280 GLY A N 1
ATOM 2176 C CA . GLY A 1 280 ? 11.016 -130.625 -71 1 77.44 280 GLY A CA 1
ATOM 2177 C C . GLY A 1 280 ? 9.523 -130.5 -71.125 1 77.44 280 GLY A C 1
ATOM 2178 O O . GLY A 1 280 ? 9.016 -129.375 -70.75 1 77.44 280 GLY A O 1
ATOM 2179 N N . GLU A 1 281 ? 8.734 -131.5 -71.625 1 75.56 281 GLU A N 1
ATOM 2180 C CA . GLU A 1 281 ? 7.316 -131.375 -72 1 75.56 281 GLU A CA 1
ATOM 2181 C C . GLU A 1 281 ? 6.465 -131.375 -70.688 1 75.56 281 GLU A C 1
ATOM 2183 O O . GLU A 1 281 ? 5.418 -130.75 -70.688 1 75.56 281 GLU A O 1
ATOM 2188 N N . ALA A 1 282 ? 6.918 -131.875 -69.688 1 72.94 282 ALA A N 1
ATOM 2189 C CA . ALA A 1 282 ? 6.195 -132 -68.438 1 72.94 282 ALA A CA 1
ATOM 2190 C C . ALA A 1 282 ? 6.293 -130.75 -67.625 1 72.94 282 ALA A C 1
ATOM 2192 O O . ALA A 1 282 ? 5.496 -130.5 -66.688 1 72.94 282 ALA A O 1
ATOM 2193 N N . GLY A 1 283 ? 7.18 -129.875 -68.125 1 78.56 283 GLY A N 1
ATOM 2194 C CA . GLY A 1 283 ? 7.453 -128.625 -67.375 1 78.56 283 GLY A CA 1
ATOM 2195 C C . GLY A 1 283 ? 6.84 -127.438 -68 1 78.56 283 GLY A C 1
ATOM 2196 O O . GLY A 1 283 ? 6.996 -126.312 -67.438 1 78.56 283 GLY A O 1
ATOM 2197 N N . LYS A 1 284 ? 6.145 -127.562 -69 1 83.31 284 LYS A N 1
ATOM 2198 C CA . LYS A 1 284 ? 5.617 -126.438 -69.688 1 83.31 284 LYS A CA 1
ATOM 2199 C C . LYS A 1 284 ? 4.664 -125.625 -68.812 1 83.31 284 LYS A C 1
ATOM 2201 O O . LYS A 1 284 ? 4.699 -124.375 -68.875 1 83.31 284 LYS A O 1
ATOM 2206 N N . GLY A 1 285 ? 3.812 -126.188 -68.062 1 81 285 GLY A N 1
ATOM 2207 C CA . GLY A 1 285 ? 2.896 -125.5 -67.125 1 81 285 GLY A CA 1
ATOM 2208 C C . GLY A 1 285 ? 3.604 -124.75 -66.062 1 81 285 GLY A C 1
ATOM 2209 O O . GLY A 1 285 ? 3.23 -123.625 -65.75 1 81 285 GLY A O 1
ATOM 2210 N N . PHE A 1 286 ? 4.758 -125.312 -65.625 1 83.62 286 PHE A N 1
ATOM 2211 C CA . PHE A 1 286 ? 5.523 -124.688 -64.5 1 83.62 286 PHE A CA 1
ATOM 2212 C C . PHE A 1 286 ? 6.332 -123.5 -65 1 83.62 286 PHE A C 1
ATOM 2214 O O . PHE A 1 286 ? 6.543 -122.562 -64.312 1 83.62 286 PHE A O 1
ATOM 2221 N N . ALA A 1 287 ? 6.715 -123.625 -66.25 1 86.06 287 ALA A N 1
ATOM 2222 C CA . ALA A 1 287 ? 7.457 -122.5 -66.875 1 86.06 287 ALA A CA 1
ATOM 2223 C C . ALA A 1 287 ? 6.602 -121.25 -66.938 1 86.06 287 ALA A C 1
ATOM 2225 O O . ALA A 1 287 ? 7.098 -120.125 -66.688 1 86.06 287 ALA A O 1
ATOM 2226 N N . VAL A 1 288 ? 5.273 -121.375 -67.062 1 87.81 288 VAL A N 1
ATOM 2227 C CA . VAL A 1 288 ? 4.348 -120.25 -67.125 1 87.81 288 VAL A CA 1
ATOM 2228 C C . VAL A 1 288 ? 4.152 -119.688 -65.688 1 87.81 288 VAL A C 1
ATOM 2230 O O . VAL A 1 288 ? 4.148 -118.438 -65.562 1 87.81 288 VAL A O 1
ATOM 2233 N N . VAL A 1 289 ? 4.121 -120.5 -64.812 1 86.62 289 VAL A N 1
ATOM 2234 C CA . VAL A 1 289 ? 3.959 -120.062 -63.406 1 86.62 289 VAL A CA 1
ATOM 2235 C C . VAL A 1 289 ? 5.219 -119.312 -62.938 1 86.62 289 VAL A C 1
ATOM 2237 O O . VAL A 1 289 ? 5.137 -118.25 -62.344 1 86.62 289 VAL A O 1
ATOM 2240 N N . ALA A 1 290 ? 6.359 -119.875 -63.25 1 88.69 290 ALA A N 1
ATOM 2241 C CA . ALA A 1 290 ? 7.629 -119.25 -62.844 1 88.69 290 ALA A CA 1
ATOM 2242 C C . ALA A 1 290 ? 7.789 -117.875 -63.5 1 88.69 290 ALA A C 1
ATOM 2244 O O . ALA A 1 290 ? 8.258 -116.938 -62.844 1 88.69 290 ALA A O 1
ATOM 2245 N N . ALA A 1 291 ? 7.277 -117.75 -64.688 1 90.81 291 ALA A N 1
ATOM 2246 C CA . ALA A 1 291 ? 7.379 -116.5 -65.438 1 90.81 291 ALA A CA 1
ATOM 2247 C C . ALA A 1 291 ? 6.449 -115.438 -64.812 1 90.81 291 ALA A C 1
ATOM 2249 O O . ALA A 1 291 ? 6.809 -114.25 -64.688 1 90.81 291 ALA A O 1
ATOM 2250 N N . GLU A 1 292 ? 5.352 -115.875 -64.375 1 92.44 292 GLU A N 1
ATOM 2251 C CA . GLU A 1 292 ? 4.391 -115 -63.781 1 92.44 292 GLU A CA 1
ATOM 2252 C C . GLU A 1 292 ? 4.84 -114.562 -62.375 1 92.44 292 GLU A C 1
ATOM 2254 O O . GLU A 1 292 ? 4.68 -113.375 -62 1 92.44 292 GLU A O 1
ATOM 2259 N N . VAL A 1 293 ? 5.406 -115.375 -61.656 1 91.88 293 VAL A N 1
ATOM 2260 C CA . VAL A 1 293 ? 5.926 -115.062 -60.312 1 91.88 293 VAL A CA 1
ATOM 2261 C C . VAL A 1 293 ? 7.094 -114.062 -60.438 1 91.88 293 VAL A C 1
ATOM 2263 O O . VAL A 1 293 ? 7.238 -113.188 -59.625 1 91.88 293 VAL A O 1
ATOM 2266 N N . ARG A 1 294 ? 7.879 -114.25 -61.438 1 92.75 294 ARG A N 1
ATOM 2267 C CA . ARG A 1 294 ? 8.992 -113.375 -61.688 1 92.75 294 ARG A CA 1
ATOM 2268 C C . ARG A 1 294 ? 8.477 -111.938 -62 1 92.75 294 ARG A C 1
ATOM 2270 O O . ARG A 1 294 ? 9.008 -110.938 -61.5 1 92.75 294 ARG A O 1
ATOM 2277 N N . ASN A 1 295 ? 7.418 -111.875 -62.75 1 93.5 295 ASN A N 1
ATOM 2278 C CA . ASN A 1 295 ? 6.816 -110.625 -63.094 1 93.5 295 ASN A CA 1
ATOM 2279 C C . ASN A 1 295 ? 6.234 -109.875 -61.875 1 93.5 295 ASN A C 1
ATOM 2281 O O . ASN A 1 295 ? 6.402 -108.688 -61.719 1 93.5 295 ASN A O 1
ATOM 2285 N N . LEU A 1 296 ? 5.645 -110.625 -61.031 1 91.88 296 LEU A N 1
ATOM 2286 C CA . LEU A 1 296 ? 5.051 -110.062 -59.844 1 91.88 296 LEU A CA 1
ATOM 2287 C C . LEU A 1 296 ? 6.129 -109.562 -58.844 1 91.88 296 LEU A C 1
ATOM 2289 O O . LEU A 1 296 ? 5.98 -108.562 -58.219 1 91.88 296 LEU A O 1
ATOM 2293 N N . ALA A 1 297 ? 7.164 -110.312 -58.781 1 93.31 297 ALA A N 1
ATOM 2294 C CA . ALA A 1 297 ? 8.289 -109.938 -57.906 1 93.31 297 ALA A CA 1
ATOM 2295 C C . ALA A 1 297 ? 8.922 -108.625 -58.406 1 93.31 297 ALA A C 1
ATOM 2297 O O . ALA A 1 297 ? 9.281 -107.75 -57.594 1 93.31 297 ALA A O 1
ATOM 2298 N N . SER A 1 298 ? 9.016 -108.5 -59.719 1 93.5 298 SER A N 1
ATOM 2299 C CA . SER A 1 298 ? 9.586 -107.312 -60.281 1 93.5 298 SER A CA 1
ATOM 2300 C C . SER A 1 298 ? 8.695 -106.125 -60.031 1 93.5 298 SER A C 1
ATOM 2302 O O . SER A 1 298 ? 9.188 -105 -59.75 1 93.5 298 SER A O 1
ATOM 2304 N N . ARG A 1 299 ? 7.465 -106.312 -60.094 1 92.44 299 ARG A N 1
ATOM 2305 C CA . ARG A 1 299 ? 6.523 -105.188 -59.844 1 92.44 299 ARG A CA 1
ATOM 2306 C C . ARG A 1 299 ? 6.551 -104.812 -58.375 1 92.44 299 ARG A C 1
ATOM 2308 O O . ARG A 1 299 ? 6.43 -103.625 -58.031 1 92.44 299 ARG A O 1
ATOM 2315 N N . SER A 1 300 ? 6.676 -105.688 -57.5 1 92.81 300 SER A N 1
ATOM 2316 C CA . SER A 1 300 ? 6.758 -105.438 -56.094 1 92.81 300 SER A CA 1
ATOM 2317 C C . SER A 1 300 ? 8.031 -104.625 -55.75 1 92.81 300 SER A C 1
ATOM 2319 O O . SER A 1 300 ? 8 -103.75 -54.906 1 92.81 300 SER A O 1
ATOM 2321 N N . ALA A 1 301 ? 9.07 -105.062 -56.344 1 92.81 301 ALA A N 1
ATOM 2322 C CA . ALA A 1 301 ? 10.336 -104.375 -56.125 1 92.81 301 ALA A CA 1
ATOM 2323 C C . ALA A 1 301 ? 10.25 -102.938 -56.625 1 92.81 301 ALA A C 1
ATOM 2325 O O . ALA A 1 301 ? 10.789 -102.062 -55.969 1 92.81 301 ALA A O 1
ATOM 2326 N N . GLU A 1 302 ? 9.531 -102.688 -57.719 1 93.44 302 GLU A N 1
ATOM 2327 C CA . GLU A 1 302 ? 9.359 -101.375 -58.219 1 93.44 302 GLU A CA 1
ATOM 2328 C C . GLU A 1 302 ? 8.492 -100.5 -57.312 1 93.44 302 GLU A C 1
ATOM 2330 O O . GLU A 1 302 ? 8.781 -99.312 -57.062 1 93.44 302 GLU A O 1
ATOM 2335 N N . ALA A 1 303 ? 7.539 -101.062 -56.844 1 90.31 303 ALA A N 1
ATOM 2336 C CA . ALA A 1 303 ? 6.664 -100.375 -55.875 1 90.31 303 ALA A CA 1
ATOM 2337 C C . ALA A 1 303 ? 7.406 -100.062 -54.594 1 90.31 303 ALA A C 1
ATOM 2339 O O . ALA A 1 303 ? 7.234 -99 -54.031 1 90.31 303 ALA A O 1
ATOM 2340 N N . ALA A 1 304 ? 8.195 -100.938 -54.094 1 91.88 304 ALA A N 1
ATOM 2341 C CA . ALA A 1 304 ? 8.984 -100.688 -52.875 1 91.88 304 ALA A CA 1
ATOM 2342 C C . ALA A 1 304 ? 9.969 -99.562 -53.062 1 91.88 304 ALA A C 1
ATOM 2344 O O . ALA A 1 304 ? 10.148 -98.688 -52.188 1 91.88 304 ALA A O 1
ATOM 2345 N N . LYS A 1 305 ? 10.539 -99.562 -54.25 1 92 305 LYS A N 1
ATOM 2346 C CA . LYS A 1 305 ? 11.469 -98.5 -54.594 1 92 305 LYS A CA 1
ATOM 2347 C C . LYS A 1 305 ? 10.758 -97.125 -54.625 1 92 305 LYS A C 1
ATOM 2349 O O . LYS A 1 305 ? 11.297 -96.125 -54.156 1 92 305 LYS A O 1
ATOM 2354 N N . GLU A 1 306 ? 9.586 -97.125 -55.094 1 91.62 306 GLU A N 1
ATOM 2355 C CA . GLU A 1 306 ? 8.797 -95.938 -55.156 1 91.62 306 GLU A CA 1
ATOM 2356 C C . GLU A 1 306 ? 8.43 -95.438 -53.75 1 91.62 306 GLU A C 1
ATOM 2358 O O . GLU A 1 306 ? 8.523 -94.25 -53.438 1 91.62 306 GLU A O 1
ATOM 2363 N N . ILE A 1 307 ? 8.086 -96.25 -52.906 1 92.06 307 ILE A N 1
ATOM 2364 C CA . ILE A 1 307 ? 7.711 -95.938 -51.562 1 92.06 307 ILE A CA 1
ATOM 2365 C C . ILE A 1 307 ? 8.922 -95.375 -50.781 1 92.06 307 ILE A C 1
ATOM 2367 O O . ILE A 1 307 ? 8.805 -94.438 -50.031 1 92.06 307 ILE A O 1
ATOM 2371 N N . LYS A 1 308 ? 10.023 -96 -51 1 90.38 308 LYS A N 1
ATOM 2372 C CA . LYS A 1 308 ? 11.25 -95.562 -50.344 1 90.38 308 LYS A CA 1
ATOM 2373 C C . LYS A 1 308 ? 11.539 -94.125 -50.688 1 90.38 308 LYS A C 1
ATOM 2375 O O . LYS A 1 308 ? 11.93 -93.312 -49.812 1 90.38 308 LYS A O 1
ATOM 2380 N N . LYS A 1 309 ? 11.289 -93.688 -51.938 1 91.31 309 LYS A N 1
ATOM 2381 C CA . LYS A 1 309 ? 11.508 -92.312 -52.344 1 91.31 309 LYS A CA 1
ATOM 2382 C C . LYS A 1 309 ? 10.523 -91.375 -51.656 1 91.31 309 LYS A C 1
ATOM 2384 O O . LYS A 1 309 ? 10.906 -90.312 -51.219 1 91.31 309 LYS A O 1
ATOM 2389 N N . ILE A 1 310 ? 9.375 -91.812 -51.531 1 87.31 310 ILE A N 1
ATOM 2390 C CA . ILE A 1 310 ? 8.336 -91 -50.906 1 87.31 310 ILE A CA 1
ATOM 2391 C C . ILE A 1 310 ? 8.625 -90.812 -49.406 1 87.31 310 ILE A C 1
ATOM 2393 O O . ILE A 1 310 ? 8.453 -89.75 -48.875 1 87.31 310 ILE A O 1
ATOM 2397 N N . VAL A 1 311 ? 9.055 -91.812 -48.812 1 88.88 311 VAL A N 1
ATOM 2398 C CA . VAL A 1 311 ? 9.359 -91.812 -47.406 1 88.88 311 VAL A CA 1
ATOM 2399 C C . VAL A 1 311 ? 10.523 -90.875 -47.125 1 88.88 311 VAL A C 1
ATOM 2401 O O . VAL A 1 311 ? 10.508 -90.125 -46.125 1 88.88 311 VAL A O 1
ATOM 2404 N N . GLU A 1 312 ? 11.523 -90.875 -47.969 1 88.38 312 GLU A N 1
ATOM 2405 C CA . GLU A 1 312 ? 12.656 -90 -47.844 1 88.38 312 GLU A CA 1
ATOM 2406 C C . GLU A 1 312 ? 12.211 -88.562 -47.969 1 88.38 312 GLU A C 1
ATOM 2408 O O . GLU A 1 312 ? 12.688 -87.688 -47.219 1 88.38 312 GLU A O 1
ATOM 2413 N N . SER A 1 313 ? 11.32 -88.312 -48.812 1 86.62 313 SER A N 1
ATOM 2414 C CA . SER A 1 313 ? 10.797 -86.938 -49 1 86.62 313 SER A CA 1
ATOM 2415 C C . SER A 1 313 ? 9.984 -86.5 -47.781 1 86.62 313 SER A C 1
ATOM 2417 O O . SER A 1 313 ? 10.086 -85.375 -47.344 1 86.62 313 SER A O 1
ATOM 2419 N N . ALA A 1 314 ? 9.25 -87.375 -47.219 1 81.88 314 ALA A N 1
ATOM 2420 C CA . ALA A 1 314 ? 8.445 -87.062 -46.031 1 81.88 314 ALA A CA 1
ATOM 2421 C C . ALA A 1 314 ? 9.344 -86.75 -44.844 1 81.88 314 ALA A C 1
ATOM 2423 O O . ALA A 1 314 ? 9.023 -85.875 -44.031 1 81.88 314 ALA A O 1
ATOM 2424 N N . ASN A 1 315 ? 10.359 -87.562 -44.781 1 86.38 315 ASN A N 1
ATOM 2425 C CA . ASN A 1 315 ? 11.32 -87.375 -43.719 1 86.38 315 ASN A CA 1
ATOM 2426 C C . ASN A 1 315 ? 11.938 -85.938 -43.812 1 86.38 315 ASN A C 1
ATOM 2428 O O . ASN A 1 315 ? 12.094 -85.25 -42.781 1 86.38 315 ASN A O 1
ATOM 2432 N N . LEU A 1 316 ? 12.242 -85.5 -44.969 1 87.56 316 LEU A N 1
ATOM 2433 C CA . LEU A 1 316 ? 12.812 -84.188 -45.188 1 87.56 316 LEU A CA 1
ATOM 2434 C C . LEU A 1 316 ? 11.82 -83.062 -44.812 1 87.56 316 LEU A C 1
ATOM 2436 O O . LEU A 1 316 ? 12.188 -82.062 -44.219 1 87.56 316 LEU A O 1
ATOM 2440 N N . LYS A 1 317 ? 10.633 -83.312 -45.156 1 82 317 LYS A N 1
ATOM 2441 C CA . LYS A 1 317 ? 9.602 -82.312 -44.875 1 82 317 LYS A CA 1
ATOM 2442 C C . LYS A 1 317 ? 9.32 -82.25 -43.375 1 82 317 LYS A C 1
ATOM 2444 O O . LYS A 1 317 ? 9.07 -81.188 -42.812 1 82 317 LYS A O 1
ATOM 2449 N N . ALA A 1 318 ? 9.305 -83.312 -42.688 1 83.75 318 ALA A N 1
ATOM 2450 C CA . ALA A 1 318 ? 9.109 -83.312 -41.219 1 83.75 318 ALA A CA 1
ATOM 2451 C C . ALA A 1 318 ? 10.242 -82.625 -40.5 1 83.75 318 ALA A C 1
ATOM 2453 O O . ALA A 1 318 ? 10.008 -81.875 -39.562 1 83.75 318 ALA A O 1
ATOM 2454 N N . ASN A 1 319 ? 11.453 -82.812 -41 1 87.69 319 ASN A N 1
ATOM 2455 C CA . ASN A 1 319 ? 12.594 -82.125 -40.438 1 87.69 319 ASN A CA 1
ATOM 2456 C C . ASN A 1 319 ? 12.508 -80.625 -40.656 1 87.69 319 ASN A C 1
ATOM 2458 O O . ASN A 1 319 ? 12.875 -79.812 -39.781 1 87.69 319 ASN A O 1
ATOM 2462 N N . TYR A 1 320 ? 12.016 -80.25 -41.781 1 85.81 320 TYR A N 1
ATOM 2463 C CA . TYR A 1 320 ? 11.797 -78.875 -42.062 1 85.81 320 TYR A CA 1
ATOM 2464 C C . TYR A 1 320 ? 10.727 -78.312 -41.156 1 85.81 320 TYR A C 1
ATOM 2466 O O . TYR A 1 320 ? 10.883 -77.188 -40.625 1 85.81 320 TYR A O 1
ATOM 2474 N N . GLY A 1 321 ? 9.727 -78.938 -40.906 1 79.38 321 GLY A N 1
ATOM 2475 C CA . GLY A 1 321 ? 8.703 -78.562 -39.969 1 79.38 321 GLY A CA 1
ATOM 2476 C C . GLY A 1 321 ? 9.227 -78.375 -38.562 1 79.38 321 GLY A C 1
ATOM 2477 O O . GLY A 1 321 ? 8.844 -77.375 -37.875 1 79.38 321 GLY A O 1
ATOM 2478 N N . LYS A 1 322 ? 10.055 -79.25 -38.156 1 84.19 322 LYS A N 1
ATOM 2479 C CA . LYS A 1 322 ? 10.664 -79.125 -36.844 1 84.19 322 LYS A CA 1
ATOM 2480 C C . LYS A 1 322 ? 11.492 -77.812 -36.75 1 84.19 322 LYS A C 1
ATOM 2482 O O . LYS A 1 322 ? 11.477 -77.125 -35.719 1 84.19 322 LYS A O 1
ATOM 2487 N N . SER A 1 323 ? 12.18 -77.5 -37.844 1 88.06 323 SER A N 1
ATOM 2488 C CA . SER A 1 323 ? 12.977 -76.25 -37.875 1 88.06 323 SER A CA 1
ATOM 2489 C C . SER A 1 323 ? 12.086 -75 -37.75 1 88.06 323 SER A C 1
ATOM 2491 O O . SER A 1 323 ? 12.445 -74.062 -37.062 1 88.06 323 SER A O 1
ATOM 2493 N N . ILE A 1 324 ? 10.945 -75.062 -38.344 1 82.5 324 ILE A N 1
ATOM 2494 C CA . ILE A 1 324 ? 9.992 -74 -38.281 1 82.5 324 ILE A CA 1
ATOM 2495 C C . ILE A 1 324 ? 9.477 -73.812 -36.844 1 82.5 324 ILE A C 1
ATOM 2497 O O . ILE A 1 324 ? 9.383 -72.75 -36.344 1 82.5 324 ILE A O 1
ATOM 2501 N N . ALA A 1 325 ? 9.18 -74.875 -36.219 1 82.06 325 ALA A N 1
ATOM 2502 C CA . ALA A 1 325 ? 8.68 -74.875 -34.844 1 82.06 325 ALA A CA 1
ATOM 2503 C C . ALA A 1 325 ? 9.719 -74.25 -33.906 1 82.06 325 ALA A C 1
ATOM 2505 O O . ALA A 1 325 ? 9.383 -73.5 -33 1 82.06 325 ALA A O 1
ATOM 2506 N N . ASP A 1 326 ? 10.961 -74.625 -34.188 1 85.12 326 ASP A N 1
ATOM 2507 C CA . ASP A 1 326 ? 12.039 -74.062 -33.375 1 85.12 326 ASP A CA 1
ATOM 2508 C C . ASP A 1 326 ? 12.18 -72.562 -33.531 1 85.12 326 ASP A C 1
ATOM 2510 O O . ASP A 1 326 ? 12.398 -71.812 -32.562 1 85.12 326 ASP A O 1
ATOM 2514 N N . GLU A 1 327 ? 12.047 -72.125 -34.719 1 84.56 327 GLU A N 1
ATOM 2515 C CA . GLU A 1 327 ? 12.094 -70.688 -35 1 84.56 327 GLU A CA 1
ATOM 2516 C C . GLU A 1 327 ? 10.922 -70 -34.344 1 84.56 327 GLU A C 1
ATOM 2518 O O . GLU A 1 327 ? 11.07 -68.875 -33.875 1 84.56 327 GLU A O 1
ATOM 2523 N N . MET A 1 328 ? 9.805 -70.562 -34.312 1 80.81 328 MET A N 1
ATOM 2524 C CA . MET A 1 328 ? 8.625 -70 -33.656 1 80.81 328 MET A CA 1
ATOM 2525 C C . MET A 1 328 ? 8.844 -69.875 -32.156 1 80.81 328 MET A C 1
ATOM 2527 O O . MET A 1 328 ? 8.469 -68.875 -31.562 1 80.81 328 MET A O 1
ATOM 2531 N N . LYS A 1 329 ? 9.375 -70.875 -31.609 1 82.81 329 LYS A N 1
ATOM 2532 C CA . LYS A 1 329 ? 9.664 -70.812 -30.188 1 82.81 329 LYS A CA 1
ATOM 2533 C C . LYS A 1 329 ? 10.57 -69.625 -29.844 1 82.81 329 LYS A C 1
ATOM 2535 O O . LYS A 1 329 ? 10.328 -68.875 -28.875 1 82.81 329 LYS A O 1
ATOM 2540 N N . ASN A 1 330 ? 11.57 -69.375 -30.703 1 84.94 330 ASN A N 1
ATOM 2541 C CA . ASN A 1 330 ? 12.477 -68.25 -30.5 1 84.94 330 ASN A CA 1
ATOM 2542 C C . ASN A 1 330 ? 11.766 -66.938 -30.672 1 84.94 330 ASN A C 1
ATOM 2544 O O . ASN A 1 330 ? 12.039 -66 -29.953 1 84.94 330 ASN A O 1
ATOM 2548 N N . GLY A 1 331 ? 10.922 -66.875 -31.641 1 79.81 331 GLY A N 1
ATOM 2549 C CA . GLY A 1 331 ? 10.141 -65.688 -31.844 1 79.81 331 GLY A CA 1
ATOM 2550 C C . GLY A 1 331 ? 9.242 -65.312 -30.672 1 79.81 331 GLY A C 1
ATOM 2551 O O . GLY A 1 331 ? 9.18 -64.188 -30.25 1 79.81 331 GLY A O 1
ATOM 2552 N N . TYR A 1 332 ? 8.609 -66.312 -30.078 1 82.31 332 TYR A N 1
ATOM 2553 C CA . TYR A 1 332 ? 7.727 -66.125 -28.938 1 82.31 332 TYR A CA 1
ATOM 2554 C C . TYR A 1 332 ? 8.523 -65.688 -27.703 1 82.31 332 TYR A C 1
ATOM 2556 O O . TYR A 1 332 ? 8.047 -64.875 -26.891 1 82.31 332 TYR A O 1
ATOM 2564 N N . LYS A 1 333 ? 9.703 -66.25 -27.609 1 83.69 333 LYS A N 1
ATOM 2565 C CA . LYS A 1 333 ? 10.57 -65.812 -26.5 1 83.69 333 LYS A CA 1
ATOM 2566 C C . LYS A 1 333 ? 10.945 -64.375 -26.594 1 83.69 333 LYS A C 1
ATOM 2568 O O . LYS A 1 333 ? 10.938 -63.656 -25.578 1 83.69 333 LYS A O 1
ATOM 2573 N N . LEU A 1 334 ? 11.266 -63.906 -27.781 1 82.31 334 LEU A N 1
ATOM 2574 C CA . LEU A 1 334 ? 11.594 -62.5 -27.984 1 82.31 334 LEU A CA 1
ATOM 2575 C C . LEU A 1 334 ? 10.383 -61.625 -27.734 1 82.31 334 LEU A C 1
ATOM 2577 O O . LEU A 1 334 ? 10.508 -60.531 -27.125 1 82.31 334 LEU A O 1
ATOM 2581 N N . LEU A 1 335 ? 9.281 -62.062 -28.109 1 80 335 LEU A N 1
ATOM 2582 C CA . LEU A 1 335 ? 8.047 -61.344 -27.891 1 80 335 LEU A CA 1
ATOM 2583 C C . LEU A 1 335 ? 7.746 -61.219 -26.406 1 80 335 LEU A C 1
ATOM 2585 O O . LEU A 1 335 ? 7.324 -60.156 -25.938 1 80 335 LEU A O 1
ATOM 2589 N N . TYR A 1 336 ? 7.945 -62.25 -25.75 1 82.31 336 TYR A N 1
ATOM 2590 C CA . TYR A 1 336 ? 7.719 -62.25 -24.312 1 82.31 336 TYR A CA 1
ATOM 2591 C C . TYR A 1 336 ? 8.609 -61.219 -23.625 1 82.31 336 TYR A C 1
ATOM 2593 O O . TYR A 1 336 ? 8.156 -60.469 -22.75 1 82.31 336 TYR A O 1
ATOM 2601 N N . ASN A 1 337 ? 9.859 -61.156 -24.016 1 85.62 337 ASN A N 1
ATOM 2602 C CA . ASN A 1 337 ? 10.805 -60.188 -23.438 1 85.62 337 ASN A CA 1
ATOM 2603 C C . ASN A 1 337 ? 10.383 -58.75 -23.719 1 85.62 337 ASN A C 1
ATOM 2605 O O . ASN A 1 337 ? 10.438 -57.906 -22.828 1 85.62 337 ASN A O 1
ATOM 2609 N N . ASN A 1 338 ? 9.922 -58.531 -24.922 1 80.69 338 ASN A N 1
ATOM 2610 C CA . ASN A 1 338 ? 9.516 -57.188 -25.297 1 80.69 338 ASN A CA 1
ATOM 2611 C C . ASN A 1 338 ? 8.273 -56.719 -24.547 1 80.69 338 ASN A C 1
ATOM 2613 O O . ASN A 1 338 ? 8.195 -55.594 -24.094 1 80.69 338 ASN A O 1
ATOM 2617 N N . VAL A 1 339 ? 7.332 -57.625 -24.375 1 81.62 339 VAL A N 1
ATOM 2618 C CA . VAL A 1 339 ? 6.094 -57.281 -23.688 1 81.62 339 VAL A CA 1
ATOM 2619 C C . VAL A 1 339 ? 6.375 -57.062 -22.203 1 81.62 339 VAL A C 1
ATOM 2621 O O . VAL A 1 339 ? 5.781 -56.188 -21.562 1 81.62 339 VAL A O 1
ATOM 2624 N N . SER A 1 340 ? 7.273 -57.875 -21.703 1 85 340 SER A N 1
ATOM 2625 C CA . SER A 1 340 ? 7.664 -57.719 -20.297 1 85 340 SER A CA 1
ATOM 2626 C C . SER A 1 340 ? 8.289 -56.344 -20.062 1 85 340 SER A C 1
ATOM 2628 O O . SER A 1 340 ? 7.973 -55.688 -19.062 1 85 340 SER A O 1
ATOM 2630 N N . GLN A 1 341 ? 9.07 -55.906 -20.969 1 83.94 341 GLN A N 1
ATOM 2631 C CA . GLN A 1 341 ? 9.703 -54.594 -20.844 1 83.94 341 GLN A CA 1
ATOM 2632 C C . GLN A 1 341 ? 8.664 -53.469 -20.984 1 83.94 341 GLN A C 1
ATOM 2634 O O . GLN A 1 341 ? 8.727 -52.469 -20.25 1 83.94 341 GLN A O 1
ATOM 2639 N N . THR A 1 342 ? 7.754 -53.625 -21.828 1 82.44 342 THR A N 1
ATOM 2640 C CA . THR A 1 342 ? 6.695 -52.625 -22.016 1 82.44 342 THR A CA 1
ATOM 2641 C C . THR A 1 342 ? 5.852 -52.5 -20.75 1 82.44 342 THR A C 1
ATOM 2643 O O . THR A 1 342 ? 5.492 -51.406 -20.344 1 82.44 342 THR A O 1
ATOM 2646 N N . THR A 1 343 ? 5.582 -53.625 -20.156 1 84.56 343 THR A N 1
ATOM 2647 C CA . THR A 1 343 ? 4.793 -53.656 -18.922 1 84.56 343 THR A CA 1
ATOM 2648 C C . THR A 1 343 ? 5.508 -52.875 -17.812 1 84.56 343 THR A C 1
ATOM 2650 O O . THR A 1 343 ? 4.867 -52.188 -17.031 1 84.56 343 THR A O 1
ATOM 2653 N N . GLU A 1 344 ? 6.82 -52.969 -17.797 1 87.31 344 GLU A N 1
ATOM 2654 C CA . GLU A 1 344 ? 7.602 -52.219 -16.828 1 87.31 344 GLU A CA 1
ATOM 2655 C C . GLU A 1 344 ? 7.516 -50.719 -17.078 1 87.31 344 GLU A C 1
ATOM 2657 O O . GLU A 1 344 ? 7.398 -49.938 -16.141 1 87.31 344 GLU A O 1
ATOM 2662 N N . LEU A 1 345 ? 7.562 -50.344 -18.297 1 86.06 345 LEU A N 1
ATOM 2663 C CA . LEU A 1 345 ? 7.48 -48.938 -18.656 1 86.06 345 LEU A CA 1
ATOM 2664 C C . LEU A 1 345 ? 6.105 -48.375 -18.344 1 86.06 345 LEU A C 1
ATOM 2666 O O . LEU A 1 345 ? 5.988 -47.219 -17.922 1 86.06 345 LEU A O 1
ATOM 2670 N N . ILE A 1 346 ? 5.109 -49.188 -18.531 1 87.06 346 ILE A N 1
ATOM 2671 C CA . ILE A 1 346 ? 3.746 -48.781 -18.188 1 87.06 346 ILE A CA 1
ATOM 2672 C C . ILE A 1 346 ? 3.658 -48.469 -16.688 1 87.06 346 ILE A C 1
ATOM 2674 O O . ILE A 1 346 ? 3.076 -47.469 -16.297 1 87.06 346 ILE A O 1
ATOM 2678 N N . SER A 1 347 ? 4.273 -49.281 -15.93 1 88.81 347 SER A N 1
ATOM 2679 C CA . SER A 1 347 ? 4.285 -49.094 -14.484 1 88.81 347 SER A CA 1
ATOM 2680 C C . SER A 1 347 ? 5 -47.812 -14.117 1 88.81 347 SER A C 1
ATOM 2682 O O . SER A 1 347 ? 4.582 -47.094 -13.195 1 88.81 347 SER A O 1
ATOM 2684 N N . ASP A 1 348 ? 6.016 -47.438 -14.812 1 87.81 348 ASP A N 1
ATOM 2685 C CA . ASP A 1 348 ? 6.754 -46.219 -14.57 1 87.81 348 ASP A CA 1
ATOM 2686 C C . ASP A 1 348 ? 5.887 -45 -14.859 1 87.81 348 ASP A C 1
ATOM 2688 O O . ASP A 1 348 ? 5.871 -44.031 -14.078 1 87.81 348 ASP A O 1
ATOM 2692 N N . ILE A 1 349 ? 5.188 -45.031 -15.867 1 86.81 349 ILE A N 1
ATOM 2693 C CA . ILE A 1 349 ? 4.34 -43.906 -16.25 1 86.81 349 ILE A CA 1
ATOM 2694 C C . ILE A 1 349 ? 3.201 -43.75 -15.242 1 86.81 349 ILE A C 1
ATOM 2696 O O . ILE A 1 349 ? 2.793 -42.625 -14.922 1 86.81 349 ILE A O 1
ATOM 2700 N N . GLU A 1 350 ? 2.688 -44.844 -14.844 1 87.88 350 GLU A N 1
ATOM 2701 C CA . GLU A 1 350 ? 1.64 -44.812 -13.828 1 87.88 350 GLU A CA 1
ATOM 2702 C C . GLU A 1 350 ? 2.121 -44.094 -12.57 1 87.88 350 GLU A C 1
ATOM 2704 O O . GLU A 1 350 ? 1.419 -43.219 -12.031 1 87.88 350 GLU A O 1
ATOM 2709 N N . THR A 1 351 ? 3.314 -44.438 -12.117 1 89 351 THR A N 1
ATOM 2710 C CA . THR A 1 351 ? 3.896 -43.812 -10.93 1 89 351 THR A CA 1
ATOM 2711 C C . THR A 1 351 ? 4.125 -42.312 -11.156 1 89 351 THR A C 1
ATOM 2713 O O . THR A 1 351 ? 3.801 -41.5 -10.289 1 89 351 THR A O 1
ATOM 2716 N N . ALA A 1 352 ? 4.617 -41.969 -12.312 1 87.62 352 ALA A N 1
ATOM 2717 C CA . ALA A 1 352 ? 4.859 -40.562 -12.648 1 87.62 352 ALA A CA 1
ATOM 2718 C C . ALA A 1 352 ? 3.557 -39.781 -12.672 1 87.62 352 ALA A C 1
ATOM 2720 O O . ALA A 1 352 ? 3.5 -38.656 -12.18 1 87.62 352 ALA A O 1
ATOM 2721 N N . SER A 1 353 ? 2.551 -40.344 -13.195 1 87.19 353 SER A N 1
ATOM 2722 C CA . SER A 1 353 ? 1.256 -39.688 -13.289 1 87.19 353 SER A CA 1
ATOM 2723 C C . SER A 1 353 ? 0.665 -39.438 -11.906 1 87.19 353 SER A C 1
ATOM 2725 O O . SER A 1 353 ? 0.09 -38.375 -11.664 1 87.19 353 SER A O 1
ATOM 2727 N N . ARG A 1 354 ? 0.915 -40.281 -10.961 1 89.75 354 ARG A N 1
ATOM 2728 C CA . ARG A 1 354 ? 0.433 -40.125 -9.594 1 89.75 354 ARG A CA 1
ATOM 2729 C C . ARG A 1 354 ? 1.166 -38.969 -8.898 1 89.75 354 ARG A C 1
ATOM 2731 O O . ARG A 1 354 ? 0.55 -38.156 -8.195 1 89.75 354 ARG A O 1
ATOM 2738 N N . GLU A 1 355 ? 2.387 -38.969 -9.188 1 90.25 355 GLU A N 1
ATOM 2739 C CA . GLU A 1 355 ? 3.18 -37.875 -8.609 1 90.25 355 GLU A CA 1
ATOM 2740 C C . GLU A 1 355 ? 2.787 -36.531 -9.211 1 90.25 355 GLU A C 1
ATOM 2742 O O . GLU A 1 355 ? 2.738 -35.531 -8.5 1 90.25 355 GLU A O 1
ATOM 2747 N N . GLN A 1 356 ? 2.533 -36.5 -10.445 1 88.5 356 GLN A N 1
ATOM 2748 C CA . GLN A 1 356 ? 2.113 -35.281 -11.117 1 88.5 356 GLN A CA 1
ATOM 2749 C C . GLN A 1 356 ? 0.783 -34.781 -10.562 1 88.5 356 GLN A C 1
ATOM 2751 O O . GLN A 1 356 ? 0.604 -33.594 -10.359 1 88.5 356 GLN A O 1
ATOM 2756 N N . LEU A 1 357 ? -0.073 -35.688 -10.328 1 88.62 357 LEU A N 1
ATOM 2757 C CA . LEU A 1 357 ? -1.366 -35.312 -9.781 1 88.62 357 LEU A CA 1
ATOM 2758 C C . LEU A 1 357 ? -1.199 -34.656 -8.414 1 88.62 357 LEU A C 1
ATOM 2760 O O . LEU A 1 357 ? -1.876 -33.688 -8.102 1 88.62 357 LEU A O 1
ATOM 2764 N N . LEU A 1 358 ? -0.287 -35.188 -7.617 1 89.94 358 LEU A N 1
ATOM 2765 C CA . LEU A 1 358 ? -0.002 -34.594 -6.312 1 89.94 358 LEU A CA 1
ATOM 2766 C C . LEU A 1 358 ? 0.603 -33.219 -6.469 1 89.94 358 LEU A C 1
ATOM 2768 O O . LEU A 1 358 ? 0.244 -32.281 -5.734 1 89.94 358 LEU A O 1
ATOM 2772 N N . GLY A 1 359 ? 1.504 -33.156 -7.402 1 88.94 359 GLY A N 1
ATOM 2773 C CA . GLY A 1 359 ? 2.094 -31.859 -7.691 1 88.94 359 GLY A CA 1
ATOM 2774 C C . GLY A 1 359 ? 1.074 -30.828 -8.141 1 88.94 359 GLY A C 1
ATOM 2775 O O . GLY A 1 359 ? 1.119 -29.672 -7.711 1 88.94 359 GLY A O 1
ATOM 2776 N N . ILE A 1 360 ? 0.165 -31.188 -8.906 1 90.31 360 ILE A N 1
ATOM 2777 C CA . ILE A 1 360 ? -0.86 -30.297 -9.43 1 90.31 360 ILE A CA 1
ATOM 2778 C C . ILE A 1 360 ? -1.766 -29.828 -8.297 1 90.31 360 ILE A C 1
ATOM 2780 O O . ILE A 1 360 ? -2.205 -28.672 -8.273 1 90.31 360 ILE A O 1
ATOM 2784 N N . GLU A 1 361 ? -2.049 -30.688 -7.406 1 90.69 361 GLU A N 1
ATOM 2785 C CA . GLU A 1 361 ? -2.854 -30.328 -6.246 1 90.69 361 GLU A CA 1
ATOM 2786 C C . GLU A 1 361 ? -2.152 -29.266 -5.406 1 90.69 361 GLU A C 1
ATOM 2788 O O . GLU A 1 361 ? -2.793 -28.328 -4.918 1 90.69 361 GLU A O 1
ATOM 2793 N N . GLN A 1 362 ? -0.922 -29.422 -5.27 1 90.38 362 GLN A N 1
ATOM 2794 C CA . GLN A 1 362 ? -0.134 -28.438 -4.535 1 90.38 362 GLN A CA 1
ATOM 2795 C C . GLN A 1 362 ? -0.153 -27.094 -5.238 1 90.38 362 GLN A C 1
ATOM 2797 O O . GLN A 1 362 ? -0.307 -26.047 -4.594 1 90.38 362 GLN A O 1
ATOM 2802 N N . ILE A 1 363 ? -0.047 -27.109 -6.5 1 90.06 363 ILE A N 1
ATOM 2803 C CA . ILE A 1 363 ? -0.064 -25.875 -7.273 1 90.06 363 ILE A CA 1
ATOM 2804 C C . ILE A 1 363 ? -1.438 -25.219 -7.168 1 90.06 363 ILE A C 1
ATOM 2806 O O . ILE A 1 363 ? -1.541 -24 -7 1 90.06 363 ILE A O 1
ATOM 2810 N N . ASN A 1 364 ? -2.396 -26.016 -7.254 1 91.25 364 ASN A N 1
ATOM 2811 C CA . ASN A 1 364 ? -3.758 -25.5 -7.141 1 91.25 364 ASN A CA 1
ATOM 2812 C C . ASN A 1 364 ? -3.988 -24.797 -5.801 1 91.25 364 ASN A C 1
ATOM 2814 O O . ASN A 1 364 ? -4.609 -23.734 -5.746 1 91.25 364 ASN A O 1
ATOM 2818 N N . HIS A 1 365 ? -3.477 -25.359 -4.785 1 92.44 365 HIS A N 1
ATOM 2819 C CA . HIS A 1 365 ? -3.57 -24.75 -3.465 1 92.44 365 HIS A CA 1
ATOM 2820 C C . HIS A 1 365 ? -2.83 -23.422 -3.416 1 92.44 365 HIS A C 1
ATOM 2822 O O . HIS A 1 365 ? -3.359 -22.422 -2.904 1 92.44 365 HIS A O 1
ATOM 2828 N N . ALA A 1 366 ? -1.685 -23.422 -3.939 1 90.38 366 ALA A N 1
ATOM 2829 C CA . ALA A 1 366 ? -0.875 -22.203 -3.969 1 90.38 366 ALA A CA 1
ATOM 2830 C C . ALA A 1 366 ? -1.563 -21.109 -4.773 1 90.38 366 ALA A C 1
ATOM 2832 O O . ALA A 1 366 ? -1.56 -19.938 -4.375 1 90.38 366 ALA A O 1
ATOM 2833 N N . VAL A 1 367 ? -2.16 -21.453 -5.84 1 91 367 VAL A N 1
ATOM 2834 C CA . VAL A 1 367 ? -2.842 -20.516 -6.723 1 91 367 VAL A CA 1
ATOM 2835 C C . VAL A 1 367 ? -4.055 -19.922 -6.004 1 91 367 VAL A C 1
ATOM 2837 O O . VAL A 1 367 ? -4.316 -18.719 -6.109 1 91 367 VAL A O 1
ATOM 2840 N N . ASN A 1 368 ? -4.715 -20.688 -5.23 1 92.5 368 ASN A N 1
ATOM 2841 C CA . ASN A 1 368 ? -5.848 -20.203 -4.449 1 92.5 368 ASN A CA 1
ATOM 2842 C C . ASN A 1 368 ? -5.406 -19.203 -3.389 1 92.5 368 ASN A C 1
ATOM 2844 O O . ASN A 1 368 ? -6.082 -18.203 -3.162 1 92.5 368 ASN A O 1
ATOM 2848 N N . LEU A 1 369 ? -4.352 -19.453 -2.799 1 91.62 369 LEU A N 1
ATOM 2849 C CA . LEU A 1 369 ? -3.805 -18.547 -1.806 1 91.62 369 LEU A CA 1
ATOM 2850 C C . LEU A 1 369 ? -3.393 -17.219 -2.453 1 91.62 369 LEU A C 1
ATOM 2852 O O . LEU A 1 369 ? -3.662 -16.156 -1.909 1 91.62 369 LEU A O 1
ATOM 2856 N N . LEU A 1 370 ? -2.848 -17.328 -3.578 1 90.62 370 LEU A N 1
ATOM 2857 C CA . LEU A 1 370 ? -2.424 -16.141 -4.312 1 90.62 370 LEU A CA 1
ATOM 2858 C C . LEU A 1 370 ? -3.627 -15.289 -4.727 1 90.62 370 LEU A C 1
ATOM 2860 O O . LEU A 1 370 ? -3.557 -14.062 -4.727 1 90.62 370 LEU A O 1
ATOM 2864 N N . ASP A 1 371 ? -4.684 -15.961 -5.082 1 94.62 371 ASP A N 1
ATOM 2865 C CA . ASP A 1 371 ? -5.91 -15.25 -5.441 1 94.62 371 ASP A CA 1
ATOM 2866 C C . ASP A 1 371 ? -6.441 -14.445 -4.262 1 94.62 371 ASP A C 1
ATOM 2868 O O . ASP A 1 371 ? -6.82 -13.281 -4.414 1 94.62 371 ASP A O 1
ATOM 2872 N N . ARG A 1 372 ? -6.477 -15.078 -3.129 1 91.56 372 ARG A N 1
ATOM 2873 C CA . ARG A 1 372 ? -6.918 -14.391 -1.92 1 91.56 372 ARG A CA 1
ATOM 2874 C C . ARG A 1 372 ? -6.008 -13.203 -1.603 1 91.56 372 ARG A C 1
ATOM 2876 O O . ARG A 1 372 ? -6.484 -12.133 -1.224 1 91.56 372 ARG A O 1
ATOM 2883 N N . GLN A 1 373 ? -4.715 -13.375 -1.694 1 90.19 373 GLN A N 1
ATOM 2884 C CA . GLN A 1 373 ? -3.746 -12.312 -1.432 1 90.19 373 GLN A CA 1
ATOM 2885 C C . GLN A 1 373 ? -3.93 -11.148 -2.398 1 90.19 373 GLN A C 1
ATOM 2887 O O . GLN A 1 373 ? -3.82 -9.984 -2.006 1 90.19 373 GLN A O 1
ATOM 2892 N N . THR A 1 374 ? -4.195 -11.469 -3.639 1 92.62 374 THR A N 1
ATOM 2893 C CA . THR A 1 374 ? -4.426 -10.445 -4.648 1 92.62 374 THR A CA 1
ATOM 2894 C C . THR A 1 374 ? -5.66 -9.609 -4.305 1 92.62 374 THR A C 1
ATOM 2896 O O . THR A 1 374 ? -5.641 -8.383 -4.426 1 92.62 374 THR A O 1
ATOM 2899 N N . GLN A 1 375 ? -6.719 -10.258 -3.828 1 92.5 375 GLN A N 1
ATOM 2900 C CA . GLN A 1 375 ? -7.926 -9.547 -3.412 1 92.5 375 GLN A CA 1
ATOM 2901 C C . GLN A 1 375 ? -7.652 -8.656 -2.207 1 92.5 375 GLN A C 1
ATOM 2903 O O . GLN A 1 375 ? -8.156 -7.531 -2.135 1 92.5 375 GLN A O 1
ATOM 2908 N N . GLU A 1 376 ? -6.852 -9.164 -1.317 1 92.38 376 GLU A N 1
ATOM 2909 C CA . GLU A 1 376 ? -6.477 -8.383 -0.141 1 92.38 376 GLU A CA 1
ATOM 2910 C C . GLU A 1 376 ? -5.66 -7.156 -0.531 1 92.38 376 GLU A C 1
ATOM 2912 O O . GLU A 1 376 ? -5.84 -6.078 0.039 1 92.38 376 GLU A O 1
ATOM 2917 N N . ASN A 1 377 ? -4.781 -7.281 -1.456 1 93 377 ASN A N 1
ATOM 2918 C CA . ASN A 1 377 ? -3.984 -6.16 -1.94 1 93 377 ASN A CA 1
ATOM 2919 C C . ASN A 1 377 ? -4.863 -5.07 -2.551 1 93 377 ASN A C 1
ATOM 2921 O O . ASN A 1 377 ? -4.598 -3.879 -2.371 1 93 377 ASN A O 1
ATOM 2925 N N . ALA A 1 378 ? -5.855 -5.52 -3.252 1 93.12 378 ALA A N 1
ATOM 2926 C CA . ALA A 1 378 ? -6.797 -4.555 -3.818 1 93.12 378 ALA A CA 1
ATOM 2927 C C . ALA A 1 378 ? -7.512 -3.777 -2.719 1 93.12 378 ALA A C 1
ATOM 2929 O O . ALA A 1 378 ? -7.711 -2.566 -2.836 1 93.12 378 ALA A O 1
ATOM 2930 N N . ASN A 1 379 ? -7.887 -4.422 -1.644 1 95.56 379 ASN A N 1
ATOM 2931 C CA . ASN A 1 379 ? -8.516 -3.777 -0.494 1 95.56 379 ASN A CA 1
ATOM 2932 C C . ASN A 1 379 ? -7.562 -2.795 0.182 1 95.56 379 ASN A C 1
ATOM 2934 O O . ASN A 1 379 ? -7.969 -1.7 0.575 1 95.56 379 ASN A O 1
ATOM 2938 N N . ILE A 1 380 ? -6.332 -3.207 0.33 1 94.94 380 ILE A N 1
ATOM 2939 C CA . ILE A 1 380 ? -5.312 -2.357 0.932 1 94.94 380 ILE A CA 1
ATOM 2940 C C . ILE A 1 380 ? -5.121 -1.1 0.085 1 94.94 380 ILE A C 1
ATOM 2942 O O . ILE A 1 380 ? -4.98 0.001 0.621 1 94.94 380 ILE A O 1
ATOM 2946 N N . ALA A 1 381 ? -5.156 -1.291 -1.253 1 95 381 ALA A N 1
ATOM 2947 C CA . ALA A 1 381 ? -5.055 -0.155 -2.166 1 95 381 ALA A CA 1
ATOM 2948 C C . ALA A 1 381 ? -6.199 0.833 -1.94 1 95 381 ALA A C 1
ATOM 2950 O O . ALA A 1 381 ? -5.973 2.043 -1.867 1 95 381 ALA A O 1
ATOM 2951 N N . SER A 1 382 ? -7.375 0.324 -1.801 1 96.56 382 SER A N 1
ATOM 2952 C CA . SER A 1 382 ? -8.547 1.163 -1.584 1 96.56 382 SER A CA 1
ATOM 2953 C C . SER A 1 382 ? -8.438 1.941 -0.278 1 96.56 382 SER A C 1
ATOM 2955 O O . SER A 1 382 ? -8.68 3.15 -0.247 1 96.56 382 SER A O 1
ATOM 2957 N N . LYS A 1 383 ? -8.031 1.293 0.796 1 95.75 383 LYS A N 1
ATOM 2958 C CA . LYS A 1 383 ? -7.879 1.935 2.1 1 95.75 383 LYS A CA 1
ATOM 2959 C C . LYS A 1 383 ? -6.773 2.986 2.068 1 95.75 383 LYS A C 1
ATOM 2961 O O . LYS A 1 383 ? -6.918 4.062 2.65 1 95.75 383 LYS A O 1
ATOM 2966 N N . THR A 1 384 ? -5.711 2.67 1.438 1 96.44 384 THR A N 1
ATOM 2967 C CA . THR A 1 384 ? -4.613 3.619 1.307 1 96.44 384 THR A CA 1
ATOM 2968 C C . THR A 1 384 ? -5.051 4.848 0.515 1 96.44 384 THR A C 1
ATOM 2970 O O . THR A 1 384 ? -4.656 5.973 0.831 1 96.44 384 THR A O 1
ATOM 2973 N N . ASN A 1 385 ? -5.855 4.602 -0.514 1 97.31 385 ASN A N 1
ATOM 2974 C CA . ASN A 1 385 ? -6.418 5.707 -1.282 1 97.31 385 ASN A CA 1
ATOM 2975 C C . ASN A 1 385 ? -7.23 6.648 -0.397 1 97.31 385 ASN A C 1
ATOM 2977 O O . ASN A 1 385 ? -7.098 7.871 -0.496 1 97.31 385 ASN A O 1
ATOM 2981 N N . ASP A 1 386 ? -8.039 6.086 0.452 1 97.06 386 ASP A N 1
ATOM 2982 C CA . ASP A 1 386 ? -8.852 6.887 1.365 1 97.06 386 ASP A CA 1
ATOM 2983 C C . ASP A 1 386 ? -7.973 7.75 2.268 1 97.06 386 ASP A C 1
ATOM 2985 O O . ASP A 1 386 ? -8.242 8.938 2.453 1 97.06 386 ASP A O 1
ATOM 2989 N N . MET A 1 387 ? -6.949 7.156 2.781 1 96.88 387 MET A N 1
ATOM 2990 C CA . MET A 1 387 ? -6.039 7.883 3.666 1 96.88 387 MET A CA 1
ATOM 2991 C C . MET A 1 387 ? -5.301 8.977 2.906 1 96.88 387 MET A C 1
ATOM 2993 O O . MET A 1 387 ? -5.078 10.062 3.441 1 96.88 387 MET A O 1
ATOM 2997 N N . ALA A 1 388 ? -4.922 8.68 1.662 1 96.88 388 ALA A N 1
ATOM 2998 C CA . ALA A 1 388 ? -4.262 9.672 0.816 1 96.88 388 ALA A CA 1
ATOM 2999 C C . ALA A 1 388 ? -5.176 10.875 0.562 1 96.88 388 ALA A C 1
ATOM 3001 O O . ALA A 1 388 ? -4.73 12.023 0.616 1 96.88 388 ALA A O 1
ATOM 3002 N N . MET A 1 389 ? -6.449 10.641 0.363 1 96.94 389 MET A N 1
ATOM 3003 C CA . MET A 1 389 ? -7.422 11.695 0.093 1 96.94 389 MET A CA 1
ATOM 3004 C C . MET A 1 389 ? -7.621 12.578 1.322 1 96.94 389 MET A C 1
ATOM 3006 O O . MET A 1 389 ? -7.711 13.805 1.206 1 96.94 389 MET A O 1
ATOM 3010 N N . ILE A 1 390 ? -7.703 11.938 2.488 1 96.81 390 ILE A N 1
ATOM 3011 C CA . ILE A 1 390 ? -7.832 12.688 3.734 1 96.81 390 ILE A CA 1
ATOM 3012 C C . ILE A 1 390 ? -6.613 13.586 3.932 1 96.81 390 ILE A C 1
ATOM 3014 O O . ILE A 1 390 ? -6.746 14.766 4.238 1 96.81 390 ILE A O 1
ATOM 3018 N N . THR A 1 391 ? -5.441 13.016 3.727 1 96.94 391 THR A N 1
ATOM 3019 C CA . THR A 1 391 ? -4.195 13.766 3.865 1 96.94 391 THR A CA 1
ATOM 3020 C C . THR A 1 391 ? -4.145 14.922 2.875 1 96.94 391 THR A C 1
ATOM 3022 O O . THR A 1 391 ? -3.738 16.031 3.229 1 96.94 391 THR A O 1
ATOM 3025 N N . ASP A 1 392 ? -4.609 14.711 1.667 1 97.31 392 ASP A N 1
ATOM 3026 C CA . ASP A 1 392 ? -4.652 15.734 0.628 1 97.31 392 ASP A CA 1
ATOM 3027 C C . ASP A 1 392 ? -5.59 16.875 1.018 1 97.31 392 ASP A C 1
ATOM 3029 O O . ASP A 1 392 ? -5.246 18.047 0.861 1 97.31 392 ASP A O 1
ATOM 3033 N N . GLU A 1 393 ? -6.719 16.5 1.506 1 96.94 393 GLU A N 1
ATOM 3034 C CA . GLU A 1 393 ? -7.703 17.5 1.905 1 96.94 393 GLU A CA 1
ATOM 3035 C C . GLU A 1 393 ? -7.164 18.375 3.029 1 96.94 393 GLU A C 1
ATOM 3037 O O . GLU A 1 393 ? -7.289 19.609 2.98 1 96.94 393 GLU A O 1
ATOM 3042 N N . ILE A 1 394 ? -6.578 17.766 4 1 96.62 394 ILE A N 1
ATOM 3043 C CA . ILE A 1 394 ? -6.012 18.5 5.125 1 96.62 394 ILE A CA 1
ATOM 3044 C C . ILE A 1 394 ? -4.887 19.406 4.633 1 96.62 394 ILE A C 1
ATOM 3046 O O . ILE A 1 394 ? -4.797 20.578 5.039 1 96.62 394 ILE A O 1
ATOM 3050 N N . SER A 1 395 ? -4.031 18.875 3.789 1 97.25 395 SER A N 1
ATOM 3051 C CA . SER A 1 395 ? -2.936 19.641 3.205 1 97.25 395 SER A CA 1
ATOM 3052 C C . SER A 1 395 ? -3.451 20.891 2.496 1 97.25 395 SER A C 1
ATOM 3054 O O . SER A 1 395 ? -2.973 21.984 2.754 1 97.25 395 SER A O 1
ATOM 3056 N N . LYS A 1 396 ? -4.469 20.75 1.676 1 96.69 396 LYS A N 1
ATOM 3057 C CA . LYS A 1 396 ? -5.023 21.844 0.903 1 96.69 396 LYS A CA 1
ATOM 3058 C C . LYS A 1 396 ? -5.656 22.891 1.817 1 96.69 396 LYS A C 1
ATOM 3060 O O . LYS A 1 396 ? -5.492 24.094 1.602 1 96.69 396 LYS A O 1
ATOM 3065 N N . LEU A 1 397 ? -6.34 22.375 2.803 1 95.75 397 LEU A N 1
ATOM 3066 C CA . LEU A 1 397 ? -6.98 23.281 3.758 1 95.75 397 LEU A CA 1
ATOM 3067 C C . LEU A 1 397 ? -5.938 24.109 4.5 1 95.75 397 LEU A C 1
ATOM 3069 O O . LEU A 1 397 ? -6.07 25.328 4.602 1 95.75 397 LEU A O 1
ATOM 3073 N N . ILE A 1 398 ? -4.875 23.469 5 1 96.31 398 ILE A N 1
ATOM 3074 C CA . ILE A 1 398 ? -3.834 24.125 5.773 1 96.31 398 ILE A CA 1
ATOM 3075 C C . ILE A 1 398 ? -3.133 25.172 4.906 1 96.31 398 ILE A C 1
ATOM 3077 O O . ILE A 1 398 ? -2.949 26.312 5.324 1 96.31 398 ILE A O 1
ATOM 3081 N N . VAL A 1 399 ? -2.773 24.828 3.713 1 96.44 399 VAL A N 1
ATOM 3082 C CA . VAL A 1 399 ? -2.039 25.703 2.814 1 96.44 399 VAL A CA 1
ATOM 3083 C C . VAL A 1 399 ? -2.926 26.875 2.402 1 96.44 399 VAL A C 1
ATOM 3085 O O . VAL A 1 399 ? -2.48 28.031 2.393 1 96.44 399 VAL A O 1
ATOM 3088 N N . SER A 1 400 ? -4.184 26.625 2.1 1 97.19 400 SER A N 1
ATOM 3089 C CA . SER A 1 400 ? -5.113 27.672 1.702 1 97.19 400 SER A CA 1
ATOM 3090 C C . SER A 1 400 ? -5.305 28.688 2.818 1 97.19 400 SER A C 1
ATOM 3092 O O . SER A 1 400 ? -5.25 29.891 2.58 1 97.19 400 SER A O 1
ATOM 3094 N N . LYS A 1 401 ? -5.492 28.234 4.02 1 95.94 401 LYS A N 1
ATOM 3095 C CA . LYS A 1 401 ? -5.699 29.125 5.164 1 95.94 401 LYS A CA 1
ATOM 3096 C C . LYS A 1 401 ? -4.457 29.969 5.434 1 95.94 401 LYS A C 1
ATOM 3098 O O . LYS A 1 401 ? -4.566 31.141 5.789 1 95.94 401 LYS A O 1
ATOM 3103 N N . ALA A 1 402 ? -3.277 29.328 5.328 1 96.69 402 ALA A N 1
ATOM 3104 C CA . ALA A 1 402 ? -2.033 30.078 5.492 1 96.69 402 ALA A CA 1
ATOM 3105 C C . ALA A 1 402 ? -1.874 31.125 4.391 1 96.69 402 ALA A C 1
ATOM 3107 O O . ALA A 1 402 ? -1.483 32.25 4.66 1 96.69 402 ALA A O 1
ATOM 3108 N N . ASN A 1 403 ? -2.25 30.812 3.178 1 96.44 403 ASN A N 1
ATOM 3109 C CA . ASN A 1 403 ? -2.074 31.703 2.031 1 96.44 403 ASN A CA 1
ATOM 3110 C C . ASN A 1 403 ? -3.031 32.906 2.09 1 96.44 403 ASN A C 1
ATOM 3112 O O . ASN A 1 403 ? -2.744 33.969 1.536 1 96.44 403 ASN A O 1
ATOM 3116 N N . GLU A 1 404 ? -4.152 32.688 2.752 1 96.31 404 GLU A N 1
ATOM 3117 C CA . GLU A 1 404 ? -5.125 33.781 2.918 1 96.31 404 GLU A CA 1
ATOM 3118 C C . GLU A 1 404 ? -4.574 34.875 3.822 1 96.31 404 GLU A C 1
ATOM 3120 O O . GLU A 1 404 ? -5.105 36 3.846 1 96.31 404 GLU A O 1
ATOM 3125 N N . LYS A 1 405 ? -3.516 34.625 4.551 1 97.12 405 LYS A N 1
ATOM 3126 C CA . LYS A 1 405 ? -2.932 35.562 5.512 1 97.12 405 LYS A CA 1
ATOM 3127 C C . LYS A 1 405 ? -1.549 36.031 5.059 1 97.12 405 LYS A C 1
ATOM 3129 O O . LYS A 1 405 ? -0.876 35.344 4.293 1 97.12 405 LYS A O 1
ATOM 3134 N N . GLU A 1 406 ? -1.236 37.188 5.336 1 97.62 406 GLU A N 1
ATOM 3135 C CA . GLU A 1 406 ? 0.127 37.688 5.141 1 97.62 406 GLU A CA 1
ATOM 3136 C C . GLU A 1 406 ? 0.928 37.594 6.438 1 97.62 406 GLU A C 1
ATOM 3138 O O . GLU A 1 406 ? 0.445 38 7.496 1 97.62 406 GLU A O 1
ATOM 3143 N N . PHE A 1 407 ? 2.145 37 6.418 1 97.38 407 PHE A N 1
ATOM 3144 C CA . PHE A 1 407 ? 2.945 36.844 7.625 1 97.38 407 PHE A CA 1
ATOM 3145 C C . PHE A 1 407 ? 4.434 36.844 7.293 1 97.38 407 PHE A C 1
ATOM 3147 O O . PHE A 1 407 ? 4.812 36.688 6.129 1 97.38 407 PHE A O 1
ATOM 3154 N N . ILE A 1 408 ? 5.227 37.031 8.203 1 96.31 408 ILE A N 1
ATOM 3155 C CA . ILE A 1 408 ? 6.672 37.094 8.031 1 96.31 408 ILE A CA 1
ATOM 3156 C C . ILE A 1 408 ? 7.203 35.719 7.613 1 96.31 408 ILE A C 1
ATOM 3158 O O . ILE A 1 408 ? 6.93 34.719 8.273 1 96.31 408 ILE A O 1
ATOM 3162 N N . GLY A 1 409 ? 7.898 35.594 6.48 1 95.06 409 GLY A N 1
ATOM 3163 C CA . GLY A 1 409 ? 8.5 34.344 6.023 1 95.06 409 GLY A CA 1
ATOM 3164 C C . GLY A 1 409 ? 7.598 33.531 5.105 1 95.06 409 GLY A C 1
ATOM 3165 O O . GLY A 1 409 ? 7.914 32.406 4.746 1 95.06 409 GLY A O 1
ATOM 3166 N N . LYS A 1 410 ? 6.523 34.156 4.672 1 96.88 410 LYS A N 1
ATOM 3167 C CA . LYS A 1 410 ? 5.535 33.469 3.861 1 96.88 410 LYS A CA 1
ATOM 3168 C C . LYS A 1 410 ? 6.168 32.906 2.594 1 96.88 410 LYS A C 1
ATOM 3170 O O . LYS A 1 410 ? 5.922 31.734 2.234 1 96.88 410 LYS A O 1
ATOM 3175 N N . GLU A 1 411 ? 6.965 33.625 1.981 1 94.38 411 GLU A N 1
ATOM 3176 C CA . GLU A 1 411 ? 7.555 33.219 0.709 1 94.38 411 GLU A CA 1
ATOM 3177 C C . GLU A 1 411 ? 8.664 32.188 0.919 1 94.38 411 GLU A C 1
ATOM 3179 O O . GLU A 1 411 ? 9.094 31.531 -0.029 1 94.38 411 GLU A O 1
ATOM 3184 N N . LEU A 1 412 ? 9.133 32 2.127 1 93.94 412 LEU A N 1
ATOM 3185 C CA . LEU A 1 412 ? 10.25 31.125 2.418 1 93.94 412 LEU A CA 1
ATOM 3186 C C . LEU A 1 412 ? 9.75 29.734 2.811 1 93.94 412 LEU A C 1
ATOM 3188 O O . LEU A 1 412 ? 10.547 28.797 2.941 1 93.94 412 LEU A O 1
ATOM 3192 N N . ALA A 1 413 ? 8.438 29.625 3.076 1 94.31 413 ALA A N 1
ATOM 3193 C CA . ALA A 1 413 ? 7.895 28.344 3.518 1 94.31 413 ALA A CA 1
ATOM 3194 C C . ALA A 1 413 ? 8.07 27.281 2.443 1 94.31 413 ALA A C 1
ATOM 3196 O O . ALA A 1 413 ? 7.707 27.484 1.283 1 94.31 413 ALA A O 1
ATOM 3197 N N . LYS A 1 414 ? 8.789 26.141 2.75 1 94.69 414 LYS A N 1
ATOM 3198 C CA . LYS A 1 414 ? 9.023 25.016 1.852 1 94.69 414 LYS A CA 1
ATOM 3199 C C . LYS A 1 414 ? 8.734 23.688 2.551 1 94.69 414 LYS A C 1
ATOM 3201 O O . LYS A 1 414 ? 8.562 23.641 3.77 1 94.69 414 LYS A O 1
ATOM 3206 N N . MET A 1 415 ? 8.602 22.719 1.731 1 92.12 415 MET A N 1
ATOM 3207 C CA . MET A 1 415 ? 8.438 21.375 2.26 1 92.12 415 MET A CA 1
ATOM 3208 C C . MET A 1 415 ? 9.578 21.016 3.217 1 92.12 415 MET A C 1
ATOM 3210 O O . MET A 1 415 ? 10.734 21.359 2.965 1 92.12 415 MET A O 1
ATOM 3214 N N . LYS A 1 416 ? 9.242 20.312 4.262 1 89.81 416 LYS A N 1
ATOM 3215 C CA . LYS A 1 416 ? 10.25 19.922 5.25 1 89.81 416 LYS A CA 1
ATOM 3216 C C . LYS A 1 416 ? 11.047 18.719 4.773 1 89.81 416 LYS A C 1
ATOM 3218 O O . LYS A 1 416 ? 10.508 17.828 4.121 1 89.81 416 LYS A O 1
ATOM 3223 N N . SER A 1 417 ? 12.352 18.766 4.918 1 77.62 417 SER A N 1
ATOM 3224 C CA . SER A 1 417 ? 13.18 17.594 4.641 1 77.62 417 SER A CA 1
ATOM 3225 C C . SER A 1 417 ? 13.117 16.578 5.789 1 77.62 417 SER A C 1
ATOM 3227 O O . SER A 1 417 ? 13.812 16.734 6.793 1 77.62 417 SER A O 1
ATOM 3229 N N . ILE A 1 418 ? 12.117 15.852 5.941 1 65.69 418 ILE A N 1
ATOM 3230 C CA . ILE A 1 418 ? 12 14.898 7.035 1 65.69 418 ILE A CA 1
ATOM 3231 C C . ILE A 1 418 ? 12.633 13.57 6.629 1 65.69 418 ILE A C 1
ATOM 3233 O O . ILE A 1 418 ? 12.453 13.109 5.496 1 65.69 418 ILE A O 1
ATOM 3237 N N . MET B 1 1 ? -6.598 114.5 64.125 1 42.53 1 MET B N 1
ATOM 3238 C CA . MET B 1 1 ? -5.297 113.938 63.75 1 42.53 1 MET B CA 1
ATOM 3239 C C . MET B 1 1 ? -5.16 112.5 64.125 1 42.53 1 MET B C 1
ATOM 3241 O O . MET B 1 1 ? -4.578 111.688 63.375 1 42.53 1 MET B O 1
ATOM 3245 N N . PHE B 1 2 ? -5.707 112.125 65.125 1 51 2 PHE B N 1
ATOM 3246 C CA . PHE B 1 2 ? -5.539 110.812 65.75 1 51 2 PHE B CA 1
ATOM 3247 C C . PHE B 1 2 ? -6.371 109.75 65 1 51 2 PHE B C 1
ATOM 3249 O O . PHE B 1 2 ? -5.961 108.625 64.938 1 51 2 PHE B O 1
ATOM 3256 N N . PHE B 1 3 ? -7.52 110.125 64.625 1 53.69 3 PHE B N 1
ATOM 3257 C CA . PHE B 1 3 ? -8.477 109.25 64 1 53.69 3 PHE B CA 1
ATOM 3258 C C . PHE B 1 3 ? -7.953 108.812 62.625 1 53.69 3 PHE B C 1
ATOM 3260 O O . PHE B 1 3 ? -8.18 107.688 62.219 1 53.69 3 PHE B O 1
ATOM 3267 N N . ASN B 1 4 ? -7.152 109.625 62.094 1 62.44 4 ASN B N 1
ATOM 3268 C CA . ASN B 1 4 ? -6.582 109.438 60.75 1 62.44 4 ASN B CA 1
ATOM 3269 C C . ASN B 1 4 ? -5.445 108.438 60.75 1 62.44 4 ASN B C 1
ATOM 3271 O O . ASN B 1 4 ? -5.312 107.625 59.812 1 62.44 4 ASN B O 1
ATOM 3275 N N . ASN B 1 5 ? -4.871 108.312 61.938 1 75.06 5 ASN B N 1
ATOM 3276 C CA . ASN B 1 5 ? -3.719 107.438 62.062 1 75.06 5 ASN B CA 1
ATOM 3277 C C . ASN B 1 5 ? -4.145 105.938 62.188 1 75.06 5 ASN B C 1
ATOM 3279 O O . ASN B 1 5 ? -3.516 105.062 61.625 1 75.06 5 ASN B O 1
ATOM 3283 N N . SER B 1 6 ? -5.242 105.812 62.906 1 80.25 6 SER B N 1
ATOM 3284 C CA . SER B 1 6 ? -5.727 104.5 63.094 1 80.25 6 SER B CA 1
ATOM 3285 C C . SER B 1 6 ? -6.246 103.875 61.781 1 80.25 6 SER B C 1
ATOM 3287 O O . SER B 1 6 ? -5.973 102.75 61.469 1 80.25 6 SER B O 1
ATOM 3289 N N . SER B 1 7 ? -6.879 104.688 61.062 1 87.62 7 SER B N 1
ATOM 3290 C CA . SER B 1 7 ? -7.418 104.25 59.781 1 87.62 7 SER B CA 1
ATOM 3291 C C . SER B 1 7 ? -6.305 103.938 58.781 1 87.62 7 SER B C 1
ATOM 3293 O O . SER B 1 7 ? -6.391 103 58.031 1 87.62 7 SER B O 1
ATOM 3295 N N . GLU B 1 8 ? -5.328 104.812 58.812 1 90.56 8 GLU B N 1
ATOM 3296 C CA . GLU B 1 8 ? -4.195 104.625 57.906 1 90.56 8 GLU B CA 1
ATOM 3297 C C . GLU B 1 8 ? -3.457 103.312 58.25 1 90.56 8 GLU B C 1
ATOM 3299 O O . GLU B 1 8 ? -3.051 102.562 57.344 1 90.56 8 GLU B O 1
ATOM 3304 N N . ASN B 1 9 ? -3.359 103.125 59.531 1 90.5 9 ASN B N 1
ATOM 3305 C CA . ASN B 1 9 ? -2.697 101.875 59.969 1 90.5 9 ASN B CA 1
ATOM 3306 C C . ASN B 1 9 ? -3.496 100.625 59.562 1 90.5 9 ASN B C 1
ATOM 3308 O O . ASN B 1 9 ? -2.92 99.625 59.188 1 90.5 9 ASN B O 1
ATOM 3312 N N . LYS B 1 10 ? -4.727 100.75 59.625 1 91.94 10 LYS B N 1
ATOM 3313 C CA . LYS B 1 10 ? -5.578 99.625 59.25 1 91.94 10 LYS B CA 1
ATOM 3314 C C . LYS B 1 10 ? -5.508 99.375 57.75 1 91.94 10 LYS B C 1
ATOM 3316 O O . LYS B 1 10 ? -5.445 98.188 57.312 1 91.94 10 LYS B O 1
ATOM 3321 N N . ILE B 1 11 ? -5.543 100.375 56.969 1 93 11 ILE B N 1
ATOM 3322 C CA . ILE B 1 11 ? -5.449 100.25 55.5 1 93 11 ILE B CA 1
ATOM 3323 C C . ILE B 1 11 ? -4.141 99.562 55.125 1 93 11 ILE B C 1
ATOM 3325 O O . ILE B 1 11 ? -4.129 98.625 54.281 1 93 11 ILE B O 1
ATOM 3329 N N . LEU B 1 12 ? -3.125 100 55.781 1 92.38 12 LEU B N 1
ATOM 3330 C CA . LEU B 1 12 ? -1.824 99.375 55.5 1 92.38 12 LEU B CA 1
ATOM 3331 C C . LEU B 1 12 ? -1.81 97.938 55.906 1 92.38 12 LEU B C 1
ATOM 3333 O O . LEU B 1 12 ? -1.184 97.125 55.219 1 92.38 12 LEU B O 1
ATOM 3337 N N . GLU B 1 13 ? -2.498 97.625 56.906 1 92.56 13 GLU B N 1
ATOM 3338 C CA . GLU B 1 13 ? -2.631 96.25 57.312 1 92.56 13 GLU B CA 1
ATOM 3339 C C . GLU B 1 13 ? -3.363 95.438 56.25 1 92.56 13 GLU B C 1
ATOM 3341 O O . GLU B 1 13 ? -2.982 94.25 55.969 1 92.56 13 GLU B O 1
ATOM 3346 N N . ILE B 1 14 ? -4.367 95.875 55.688 1 92.31 14 ILE B N 1
ATOM 3347 C CA . ILE B 1 14 ? -5.137 95.25 54.656 1 92.31 14 ILE B CA 1
ATOM 3348 C C . ILE B 1 14 ? -4.246 95 53.438 1 92.31 14 ILE B C 1
ATOM 3350 O O . ILE B 1 14 ? -4.27 93.938 52.844 1 92.31 14 ILE B O 1
ATOM 3354 N N . PHE B 1 15 ? -3.453 95.938 53.094 1 93.31 15 PHE B N 1
ATOM 3355 C CA . PHE B 1 15 ? -2.518 95.812 51.969 1 93.31 15 PHE B CA 1
ATOM 3356 C C . PHE B 1 15 ? -1.517 94.688 52.25 1 93.31 15 PHE B C 1
ATOM 3358 O O . PHE B 1 15 ? -1.181 93.938 51.344 1 93.31 15 PHE B O 1
ATOM 3365 N N . ASP B 1 16 ? -1.132 94.625 53.469 1 92.81 16 ASP B N 1
ATOM 3366 C CA . ASP B 1 16 ? -0.185 93.562 53.844 1 92.81 16 ASP B CA 1
ATOM 3367 C C . ASP B 1 16 ? -0.805 92.188 53.656 1 92.81 16 ASP B C 1
ATOM 3369 O O . ASP B 1 16 ? -0.153 91.25 53.156 1 92.81 16 ASP B O 1
ATOM 3373 N N . ASN B 1 17 ? -2.002 92.062 54.031 1 92.06 17 ASN B N 1
ATOM 3374 C CA . ASN B 1 17 ? -2.707 90.812 53.875 1 92.06 17 ASN B CA 1
ATOM 3375 C C . ASN B 1 17 ? -2.906 90.5 52.375 1 92.06 17 ASN B C 1
ATOM 3377 O O . ASN B 1 17 ? -2.789 89.312 52 1 92.06 17 ASN B O 1
ATOM 3381 N N . LEU B 1 18 ? -3.221 91.375 51.625 1 91.62 18 LEU B N 1
ATOM 3382 C CA . LEU B 1 18 ? -3.379 91.188 50.188 1 91.62 18 LEU B CA 1
ATOM 3383 C C . LEU B 1 18 ? -2.07 90.75 49.562 1 91.62 18 LEU B C 1
ATOM 3385 O O . LEU B 1 18 ? -2.066 89.875 48.719 1 91.62 18 LEU B O 1
ATOM 3389 N N . GLU B 1 19 ? -1.041 91.375 49.938 1 90.06 19 GLU B N 1
ATOM 3390 C CA . GLU B 1 19 ? 0.28 91 49.438 1 90.06 19 GLU B CA 1
ATOM 3391 C C . GLU B 1 19 ? 0.614 89.562 49.812 1 90.06 19 GLU B C 1
ATOM 3393 O O . GLU B 1 19 ? 1.109 88.812 48.969 1 90.06 19 GLU B O 1
ATOM 3398 N N . LYS B 1 20 ? 0.306 89.188 51.031 1 90.5 20 LYS B N 1
ATOM 3399 C CA . LYS B 1 20 ? 0.531 87.812 51.469 1 90.5 20 LYS B CA 1
ATOM 3400 C C . LYS B 1 20 ? -0.295 86.812 50.656 1 90.5 20 LYS B C 1
ATOM 3402 O O . LYS B 1 20 ? 0.167 85.688 50.344 1 90.5 20 LYS B O 1
ATOM 3407 N N . PHE B 1 21 ? -1.415 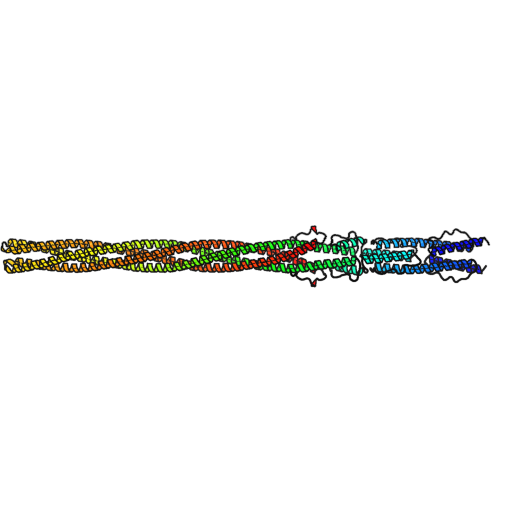87.188 50.344 1 88.31 21 PHE B N 1
ATOM 3408 C CA . PHE B 1 21 ? -2.295 86.375 49.531 1 88.31 21 PHE B CA 1
ATOM 3409 C C . PHE B 1 21 ? -1.718 86.188 48.125 1 88.31 21 PHE B C 1
ATOM 3411 O O . PHE B 1 21 ? -1.674 85.062 47.625 1 88.31 21 PHE B O 1
ATOM 3418 N N . VAL B 1 22 ? -1.309 87.25 47.562 1 86.12 22 VAL B N 1
ATOM 3419 C CA . VAL B 1 22 ? -0.744 87.25 46.219 1 86.12 22 VAL B CA 1
ATOM 3420 C C . VAL B 1 22 ? 0.515 86.375 46.219 1 86.12 22 VAL B C 1
ATOM 3422 O O . VAL B 1 22 ? 0.759 85.625 45.25 1 86.12 22 VAL B O 1
ATOM 3425 N N . ASP B 1 23 ? 1.286 86.438 47.344 1 83.06 23 ASP B N 1
ATOM 3426 C CA . ASP B 1 23 ? 2.523 85.625 47.469 1 83.06 23 ASP B CA 1
ATOM 3427 C C . ASP B 1 23 ? 2.236 84.188 47.75 1 83.06 23 ASP B C 1
ATOM 3429 O O . ASP B 1 23 ? 3.137 83.312 47.688 1 83.06 23 ASP B O 1
ATOM 3433 N N . GLY B 1 24 ? 1.015 83.875 48.062 1 79.31 24 GLY B N 1
ATOM 3434 C CA . GLY B 1 24 ? 0.639 82.5 48.312 1 79.31 24 GLY B CA 1
ATOM 3435 C C . GLY B 1 24 ? 0.903 82.062 49.75 1 79.31 24 GLY B C 1
ATOM 3436 O O . GLY B 1 24 ? 0.934 80.875 50.062 1 79.31 24 GLY B O 1
ATOM 3437 N N . GLU B 1 25 ? 1.12 83.062 50.594 1 82.88 25 GLU B N 1
ATOM 3438 C CA . GLU B 1 25 ? 1.391 82.812 52 1 82.88 25 GLU B CA 1
ATOM 3439 C C . GLU B 1 25 ? 0.106 82.438 52.75 1 82.88 25 GLU B C 1
ATOM 3441 O O . GLU B 1 25 ? 0.132 81.688 53.75 1 82.88 25 GLU B O 1
ATOM 3446 N N . ILE B 1 26 ? -1.017 83.125 52.344 1 84.06 26 ILE B N 1
ATOM 3447 C CA . ILE B 1 26 ? -2.318 82.812 52.906 1 84.06 26 ILE B CA 1
ATOM 3448 C C . ILE B 1 26 ? -3.311 82.438 51.812 1 84.06 26 ILE B C 1
ATOM 3450 O O . ILE B 1 26 ? -3.193 82.938 50.688 1 84.06 26 ILE B O 1
ATOM 3454 N N . ASN B 1 27 ? -4.289 81.75 52.125 1 80.38 27 ASN B N 1
ATOM 3455 C CA . ASN B 1 27 ? -5.23 81.25 51.125 1 80.38 27 ASN B CA 1
ATOM 3456 C C . ASN B 1 27 ? -6.527 82.062 51.156 1 80.38 27 ASN B C 1
ATOM 3458 O O . ASN B 1 27 ? -7.383 81.938 50.281 1 80.38 27 ASN B O 1
ATOM 3462 N N . SER B 1 28 ? -6.621 82.938 52.125 1 87.06 28 SER B N 1
ATOM 3463 C CA . SER B 1 28 ? -7.789 83.812 52.25 1 87.06 28 SER B CA 1
ATOM 3464 C C . SER B 1 28 ? -7.426 85.125 52.906 1 87.06 28 SER B C 1
ATOM 3466 O O . SER B 1 28 ? -6.527 85.188 53.75 1 87.06 28 SER B O 1
ATOM 3468 N N . ILE B 1 29 ? -8.039 86.125 52.469 1 89.94 29 ILE B N 1
ATOM 3469 C CA . ILE B 1 29 ? -7.852 87.438 53.031 1 89.94 29 ILE B CA 1
ATOM 3470 C C . ILE B 1 29 ? -8.859 87.688 54.156 1 89.94 29 ILE B C 1
ATOM 3472 O O . ILE B 1 29 ? -10.062 87.5 53.969 1 89.94 29 ILE B O 1
ATOM 3476 N N . PRO B 1 30 ? -8.367 88.125 55.281 1 89.31 30 PRO B N 1
ATOM 3477 C CA . PRO B 1 30 ? -9.305 88.375 56.375 1 89.31 30 PRO B CA 1
ATOM 3478 C C . PRO B 1 30 ? -10.375 89.375 56.031 1 89.31 30 PRO B C 1
ATOM 3480 O O . PRO B 1 30 ? -10.094 90.375 55.312 1 89.31 30 PRO B O 1
ATOM 3483 N N . LYS B 1 31 ? -11.578 89.188 56.562 1 89.25 31 LYS B N 1
ATOM 3484 C CA . LYS B 1 31 ? -12.68 90.125 56.312 1 89.25 31 LYS B CA 1
ATOM 3485 C C . LYS B 1 31 ? -12.336 91.562 56.812 1 89.25 31 LYS B C 1
ATOM 3487 O O . LYS B 1 31 ? -11.789 91.688 57.906 1 89.25 31 LYS B O 1
ATOM 3492 N N . ILE B 1 32 ? -12.523 92.438 55.938 1 87.19 32 ILE B N 1
ATOM 3493 C CA . ILE B 1 32 ? -12.258 93.875 56.25 1 87.19 32 ILE B CA 1
ATOM 3494 C C . ILE B 1 32 ? -13.492 94.5 56.906 1 87.19 32 ILE B C 1
ATOM 3496 O O . ILE B 1 32 ? -14.453 94.812 56.188 1 87.19 32 ILE B O 1
ATOM 3500 N N . ASP B 1 33 ? -13.547 94.5 58.219 1 85.44 33 ASP B N 1
ATOM 3501 C CA . ASP B 1 33 ? -14.641 95.125 58.969 1 85.44 33 ASP B CA 1
ATOM 3502 C C . ASP B 1 33 ? -14.156 96.375 59.719 1 85.44 33 ASP B C 1
ATOM 3504 O O . ASP B 1 33 ? -13.953 96.312 60.938 1 85.44 33 ASP B O 1
ATOM 3508 N N . TYR B 1 34 ? -13.883 97.375 59.031 1 86.31 34 TYR B N 1
ATOM 3509 C CA . TYR B 1 34 ? -13.422 98.625 59.562 1 86.31 34 TYR B CA 1
ATOM 3510 C C . TYR B 1 34 ? -14.086 99.812 58.875 1 86.31 34 TYR B C 1
ATOM 3512 O O . TYR B 1 34 ? -14.227 99.812 57.625 1 86.31 34 TYR B O 1
ATOM 3520 N N . LYS B 1 35 ? -14.68 100.812 59.625 1 87.88 35 LYS B N 1
ATOM 3521 C CA . LYS B 1 35 ? -15.312 102 59.062 1 87.88 35 LYS B CA 1
ATOM 3522 C C . LYS B 1 35 ? -14.477 103.25 59.312 1 87.88 35 LYS B C 1
ATOM 3524 O O . LYS B 1 35 ? -13.93 103.375 60.406 1 87.88 35 LYS B O 1
ATOM 3529 N N . SER B 1 36 ? -14.156 103.812 58.25 1 88.38 36 SER B N 1
ATOM 3530 C CA . SER B 1 36 ? -13.461 105.125 58.312 1 88.38 36 SER B CA 1
ATOM 3531 C C . SER B 1 36 ? -14.281 106.25 57.656 1 88.38 36 SER B C 1
ATOM 3533 O O . SER B 1 36 ? -15.508 106.125 57.594 1 88.38 36 SER B O 1
ATOM 3535 N N . SER B 1 37 ? -13.75 107.312 57.406 1 84.81 37 SER B N 1
ATOM 3536 C CA . SER B 1 37 ? -14.484 108.438 56.75 1 84.81 37 SER B CA 1
ATOM 3537 C C . SER B 1 37 ? -13.695 109 55.562 1 84.81 37 SER B C 1
ATOM 3539 O O . SER B 1 37 ? -12.5 108.75 55.438 1 84.81 37 SER B O 1
ATOM 3541 N N . GLY B 1 38 ? -14.477 109.5 54.594 1 87.88 38 GLY B N 1
ATOM 3542 C CA . GLY B 1 38 ? -13.867 110.188 53.5 1 87.88 38 GLY B CA 1
ATOM 3543 C C . GLY B 1 38 ? -13.164 109.312 52.531 1 87.88 38 GLY B C 1
ATOM 3544 O O . GLY B 1 38 ? -13.719 108.25 52.125 1 87.88 38 GLY B O 1
ATOM 3545 N N . PHE B 1 39 ? -11.961 109.688 52.188 1 88.81 39 PHE B N 1
ATOM 3546 C CA . PHE B 1 39 ? -11.18 109 51.188 1 88.81 39 PHE B CA 1
ATOM 3547 C C . PHE B 1 39 ? -10.695 107.625 51.719 1 88.81 39 PHE B C 1
ATOM 3549 O O . PHE B 1 39 ? -10.633 106.625 50.969 1 88.81 39 PHE B O 1
ATOM 3556 N N . ASN B 1 40 ? -10.367 107.625 52.969 1 91.25 40 ASN B N 1
ATOM 3557 C CA . ASN B 1 40 ? -9.938 106.375 53.594 1 91.25 40 ASN B CA 1
ATOM 3558 C C . ASN B 1 40 ? -11.023 105.312 53.5 1 91.25 40 ASN B C 1
ATOM 3560 O O . ASN B 1 40 ? -10.727 104.125 53.281 1 91.25 40 ASN B O 1
ATOM 3564 N N . GLN B 1 41 ? -12.234 105.75 53.656 1 91.56 41 GLN B N 1
ATOM 3565 C CA . GLN B 1 41 ? -13.328 104.812 53.531 1 91.56 41 GLN B CA 1
ATOM 3566 C C . GLN B 1 41 ? -13.445 104.312 52.094 1 91.56 41 GLN B C 1
ATOM 3568 O O . GLN B 1 41 ? -13.742 103.125 51.875 1 91.56 41 GLN B O 1
ATOM 3573 N N . LYS B 1 42 ? -13.18 105.125 51.125 1 92.56 42 LYS B N 1
ATOM 3574 C CA . LYS B 1 42 ? -13.227 104.688 49.719 1 92.56 42 LYS B CA 1
ATOM 3575 C C . LYS B 1 42 ? -12.164 103.625 49.438 1 92.56 42 LYS B C 1
ATOM 3577 O O . LYS B 1 42 ? -12.414 102.688 48.719 1 92.56 42 LYS B O 1
ATOM 3582 N N . ILE B 1 43 ? -11.031 103.875 50 1 91.19 43 ILE B N 1
ATOM 3583 C CA . ILE B 1 43 ? -9.93 102.938 49.812 1 91.19 43 ILE B CA 1
ATOM 3584 C C . ILE B 1 43 ? -10.289 101.562 50.438 1 91.19 43 ILE B C 1
ATOM 3586 O O . ILE B 1 43 ? -10.086 100.5 49.812 1 91.19 43 ILE B O 1
ATOM 3590 N N . ILE B 1 44 ? -10.797 101.625 51.625 1 92.5 44 ILE B N 1
ATOM 3591 C CA . ILE B 1 44 ? -11.172 100.375 52.312 1 92.5 44 ILE B CA 1
ATOM 3592 C C . ILE B 1 44 ? -12.234 99.625 51.531 1 92.5 44 ILE B C 1
ATOM 3594 O O . ILE B 1 44 ? -12.172 98.438 51.406 1 92.5 44 ILE B O 1
ATOM 3598 N N . ASP B 1 45 ? -13.125 100.375 50.938 1 92.5 45 ASP B N 1
ATOM 3599 C CA . ASP B 1 45 ? -14.172 99.75 50.125 1 92.5 45 ASP B CA 1
ATOM 3600 C C . ASP B 1 45 ? -13.578 99.062 48.906 1 92.5 45 ASP B C 1
ATOM 3602 O O . ASP B 1 45 ? -13.961 98 48.562 1 92.5 45 ASP B O 1
ATOM 3606 N N . LYS B 1 46 ? -12.68 99.75 48.281 1 93.12 46 LYS B N 1
ATOM 3607 C CA . LYS B 1 46 ? -12.039 99.188 47.125 1 93.12 46 LYS B CA 1
ATOM 3608 C C . LYS B 1 46 ? -11.219 97.938 47.469 1 93.12 46 LYS B C 1
ATOM 3610 O O . LYS B 1 46 ? -11.266 96.938 46.75 1 93.12 46 LYS B O 1
ATOM 3615 N N . LEU B 1 47 ? -10.539 98 48.469 1 92.75 47 LEU B N 1
ATOM 3616 C CA . LEU B 1 47 ? -9.742 96.875 48.938 1 92.75 47 LEU B CA 1
ATOM 3617 C C . LEU B 1 47 ? -10.633 95.688 49.281 1 92.75 47 LEU B C 1
ATOM 3619 O O . LEU B 1 47 ? -10.281 94.562 49 1 92.75 47 LEU B O 1
ATOM 3623 N N . SER B 1 48 ? -11.703 96 49.938 1 92.25 48 SER B N 1
ATOM 3624 C CA . SER B 1 48 ? -12.656 94.938 50.281 1 92.25 48 SER B CA 1
ATOM 3625 C C . SER B 1 48 ? -13.18 94.25 49.062 1 92.25 48 SER B C 1
ATOM 3627 O O . SER B 1 48 ? -13.227 93 49 1 92.25 48 SER B O 1
ATOM 3629 N N . ILE B 1 49 ? -13.5 94.938 48 1 92 49 ILE B N 1
ATOM 3630 C CA . ILE B 1 49 ? -14.023 94.438 46.75 1 92 49 ILE B CA 1
ATOM 3631 C C . ILE B 1 49 ? -12.953 93.562 46.094 1 92 49 ILE B C 1
ATOM 3633 O O . ILE B 1 49 ? -13.219 92.438 45.688 1 92 49 ILE B O 1
ATOM 3637 N N . ILE B 1 50 ? -11.828 94.062 46 1 91.25 50 ILE B N 1
ATOM 3638 C CA . ILE B 1 50 ? -10.727 93.375 45.344 1 91.25 50 ILE B CA 1
ATOM 3639 C C . ILE B 1 50 ? -10.398 92.062 46.125 1 91.25 50 ILE B C 1
ATOM 3641 O O . ILE B 1 50 ? -10.188 91 45.5 1 91.25 50 ILE B O 1
ATOM 3645 N N . SER B 1 51 ? -10.359 92.188 47.438 1 91.06 51 SER B N 1
ATOM 3646 C CA . SER B 1 51 ? -10.07 91.062 48.281 1 91.06 51 SER B CA 1
ATOM 3647 C C . SER B 1 51 ? -11.109 89.938 48.062 1 91.06 51 SER B C 1
ATOM 3649 O O . SER B 1 51 ? -10.758 88.812 47.938 1 91.06 51 SER B O 1
ATOM 3651 N N . GLU B 1 52 ? -12.281 90.312 48.062 1 89.5 52 GLU B N 1
ATOM 3652 C CA . GLU B 1 52 ? -13.359 89.375 47.875 1 89.5 52 GLU B CA 1
ATOM 3653 C C . GLU B 1 52 ? -13.281 88.688 46.5 1 89.5 52 GLU B C 1
ATOM 3655 O O . GLU B 1 52 ? -13.422 87.438 46.375 1 89.5 52 GLU B O 1
ATOM 3660 N N . LYS B 1 53 ? -13.086 89.438 45.469 1 87.81 53 LYS B N 1
ATOM 3661 C CA . LYS B 1 53 ? -12.977 88.938 44.125 1 87.81 53 LYS B CA 1
ATOM 3662 C C . LYS B 1 53 ? -11.781 88 44 1 87.81 53 LYS B C 1
ATOM 3664 O O . LYS B 1 53 ? -11.891 86.938 43.375 1 87.81 53 LYS B O 1
ATOM 3669 N N . MET B 1 54 ? -10.719 88.312 44.531 1 86.62 54 MET B N 1
ATOM 3670 C CA . MET B 1 54 ? -9.516 87.5 44.5 1 86.62 54 MET B CA 1
ATOM 3671 C C . MET B 1 54 ? -9.75 86.188 45.25 1 86.62 54 MET B C 1
ATOM 3673 O O . MET B 1 54 ? -9.328 85.125 44.781 1 86.62 54 MET B O 1
ATOM 3677 N N . CYS B 1 55 ? -10.398 86.25 46.375 1 86.62 55 CYS B N 1
ATOM 3678 C CA . CYS B 1 55 ? -10.672 85 47.156 1 86.62 55 CYS B CA 1
ATOM 3679 C C . CYS B 1 55 ? -11.617 84.125 46.406 1 86.62 55 CYS B C 1
ATOM 3681 O O . CYS B 1 55 ? -11.414 82.875 46.344 1 86.62 55 CYS B O 1
ATOM 3683 N N . ARG B 1 56 ? -12.609 84.625 45.75 1 83.81 56 ARG B N 1
ATOM 3684 C CA . ARG B 1 56 ? -13.547 83.812 44.969 1 83.81 56 ARG B CA 1
ATOM 3685 C C . ARG B 1 56 ? -12.852 83.125 43.812 1 83.81 56 ARG B C 1
ATOM 3687 O O . ARG B 1 56 ? -13.086 81.938 43.531 1 83.81 56 ARG B O 1
ATOM 3694 N N . LYS B 1 57 ? -12.086 83.875 43.125 1 80.94 57 LYS B N 1
ATOM 3695 C CA . LYS B 1 57 ? -11.328 83.375 42 1 80.94 57 LYS B CA 1
ATOM 3696 C C . LYS B 1 57 ? -10.391 82.25 42.438 1 80.94 57 LYS B C 1
ATOM 3698 O O . LYS B 1 57 ? -10.273 81.188 41.781 1 80.94 57 LYS B O 1
ATOM 3703 N N . ASN B 1 58 ? -9.758 82.5 43.531 1 81.19 58 ASN B N 1
ATOM 3704 C CA . ASN B 1 58 ? -8.836 81.5 44.094 1 81.19 58 ASN B CA 1
ATOM 3705 C C . ASN B 1 58 ? -9.562 80.188 44.469 1 81.19 58 ASN B C 1
ATOM 3707 O O . ASN B 1 58 ? -9.055 79.125 44.219 1 81.19 58 ASN B O 1
ATOM 3711 N N . GLU B 1 59 ? -10.711 80.312 45.031 1 80.69 59 GLU B N 1
ATOM 3712 C CA . GLU B 1 59 ? -11.492 79.188 45.438 1 80.69 59 GLU B CA 1
ATOM 3713 C C . GLU B 1 59 ? -11.93 78.375 44.219 1 80.69 59 GLU B C 1
ATOM 3715 O O . GLU B 1 59 ? -11.82 77.125 44.219 1 80.69 59 GLU B O 1
ATOM 3720 N N . ALA B 1 60 ? -12.352 79.062 43.25 1 78.62 60 ALA B N 1
ATOM 3721 C CA . ALA B 1 60 ? -12.758 78.375 42 1 78.62 60 ALA B CA 1
ATOM 3722 C C . ALA B 1 60 ? -11.578 77.625 41.344 1 78.62 60 ALA B C 1
ATOM 3724 O O . ALA B 1 60 ? -11.719 76.5 40.875 1 78.62 60 ALA B O 1
ATOM 3725 N N . GLU B 1 61 ? -10.508 78.25 41.312 1 78.38 61 GLU B N 1
ATOM 3726 C CA . GLU B 1 61 ? -9.297 77.688 40.75 1 78.38 61 GLU B CA 1
ATOM 3727 C C . GLU B 1 61 ? -8.859 76.438 41.5 1 78.38 61 GLU B C 1
ATOM 3729 O O . GLU B 1 61 ? -8.453 75.438 40.906 1 78.38 61 GLU B O 1
ATOM 3734 N N . LEU B 1 62 ? -9.008 76.562 42.812 1 79.38 62 LEU B N 1
ATOM 3735 C CA . LEU B 1 62 ? -8.602 75.438 43.625 1 79.38 62 LEU B CA 1
ATOM 3736 C C . LEU B 1 62 ? -9.461 74.188 43.344 1 79.38 62 LEU B C 1
ATOM 3738 O O . LEU B 1 62 ? -8.961 73.062 43.344 1 79.38 62 LEU B O 1
ATOM 3742 N N . LEU B 1 63 ? -10.664 74.375 43.094 1 82.75 63 LEU B N 1
ATOM 3743 C CA . LEU B 1 63 ? -11.57 73.25 42.781 1 82.75 63 LEU B CA 1
ATOM 3744 C C . LEU B 1 63 ? -11.203 72.625 41.469 1 82.75 63 LEU B C 1
ATOM 3746 O O . LEU B 1 63 ? -11.117 71.375 41.375 1 82.75 63 LEU B O 1
ATOM 3750 N N . VAL B 1 64 ? -11 73.312 40.438 1 83.44 64 VAL B N 1
ATOM 3751 C CA . VAL B 1 64 ? -10.641 72.812 39.125 1 83.44 64 VAL B CA 1
ATOM 3752 C C . VAL B 1 64 ? -9.289 72.125 39.188 1 83.44 64 VAL B C 1
ATOM 3754 O O . VAL B 1 64 ? -9.125 71 38.656 1 83.44 64 VAL B O 1
ATOM 3757 N N . PHE B 1 65 ? -8.391 72.688 39.906 1 79.94 65 PHE B N 1
ATOM 3758 C CA . PHE B 1 65 ? -7.066 72.125 40.094 1 79.94 65 PHE B CA 1
ATOM 3759 C C . PHE B 1 65 ? -7.156 70.75 40.781 1 79.94 65 PHE B C 1
ATOM 3761 O O . PHE B 1 65 ? -6.477 69.812 40.406 1 79.94 65 PHE B O 1
ATOM 3768 N N . GLY B 1 66 ? -7.949 70.75 41.781 1 83.38 66 GLY B N 1
ATOM 3769 C CA . GLY B 1 66 ? -8.141 69.5 42.5 1 83.38 66 GLY B CA 1
ATOM 3770 C C . GLY B 1 66 ? -8.656 68.375 41.625 1 83.38 66 GLY B C 1
ATOM 3771 O O . GLY B 1 66 ? -8.172 67.25 41.688 1 83.38 66 GLY B O 1
ATOM 3772 N N . GLU B 1 67 ? -9.539 68.625 40.719 1 88.69 67 GLU B N 1
ATOM 3773 C CA . GLU B 1 67 ? -10.086 67.625 39.812 1 88.69 67 GLU B CA 1
ATOM 3774 C C . GLU B 1 67 ? -9.055 67.188 38.75 1 88.69 67 GLU B C 1
ATOM 3776 O O . GLU B 1 67 ? -8.977 66.062 38.406 1 88.69 67 GLU B O 1
ATOM 3781 N N . ILE B 1 68 ? -8.375 68.188 38.25 1 83.12 68 ILE B N 1
ATOM 3782 C CA . ILE B 1 68 ? -7.348 67.875 37.281 1 83.12 68 ILE B CA 1
ATOM 3783 C C . ILE B 1 68 ? -6.328 66.875 37.875 1 83.12 68 ILE B C 1
ATOM 3785 O O . ILE B 1 68 ? -5.941 65.938 37.219 1 83.12 68 ILE B O 1
ATOM 3789 N N . MET B 1 69 ? -5.965 67.188 39.094 1 83.38 69 MET B N 1
ATOM 3790 C CA . MET B 1 69 ? -4.996 66.375 39.781 1 83.38 69 MET B CA 1
ATOM 3791 C C . MET B 1 69 ? -5.551 64.938 39.969 1 83.38 69 MET B C 1
ATOM 3793 O O . MET B 1 69 ? -4.844 63.938 39.75 1 83.38 69 MET B O 1
ATOM 3797 N N . LEU B 1 70 ? -6.77 64.875 40.312 1 87.5 70 LEU B N 1
ATOM 3798 C CA . LEU B 1 70 ? -7.406 63.594 40.531 1 87.5 70 LEU B CA 1
ATOM 3799 C C . LEU B 1 70 ? -7.465 62.781 39.25 1 87.5 70 LEU B C 1
ATOM 3801 O O . LEU B 1 70 ? -7.137 61.594 39.219 1 87.5 70 LEU B O 1
ATOM 3805 N N . ILE B 1 71 ? -7.816 63.344 38.188 1 87.94 71 ILE B N 1
ATOM 3806 C CA . ILE B 1 71 ? -7.945 62.688 36.906 1 87.94 71 ILE B CA 1
ATOM 3807 C C . ILE B 1 71 ? -6.566 62.25 36.406 1 87.94 71 ILE B C 1
ATOM 3809 O O . ILE B 1 71 ? -6.41 61.125 35.875 1 87.94 71 ILE B O 1
ATOM 3813 N N . ALA B 1 72 ? -5.566 63.156 36.531 1 82.31 72 ALA B N 1
ATOM 3814 C CA . ALA B 1 72 ? -4.203 62.812 36.125 1 82.31 72 ALA B CA 1
ATOM 3815 C C . ALA B 1 72 ? -3.713 61.562 36.875 1 82.31 72 ALA B C 1
ATOM 3817 O O . ALA B 1 72 ? -3.068 60.688 36.312 1 82.31 72 ALA B O 1
ATOM 3818 N N . GLU B 1 73 ? -4.02 61.5 38.156 1 83.5 73 GLU B N 1
ATOM 3819 C CA . GLU B 1 73 ? -3.625 60.344 38.969 1 83.5 73 GLU B CA 1
ATOM 3820 C C . GLU B 1 73 ? -4.324 59.094 38.5 1 83.5 73 GLU B C 1
ATOM 3822 O O . GLU B 1 73 ? -3.693 58.031 38.375 1 83.5 73 GLU B O 1
ATOM 3827 N N . LYS B 1 74 ? -5.562 59.188 38.219 1 88.94 74 LYS B N 1
ATOM 3828 C CA . LYS B 1 74 ? -6.32 58.031 37.75 1 88.94 74 LYS B CA 1
ATOM 3829 C C . LYS B 1 74 ? -5.809 57.531 36.406 1 88.94 74 LYS B C 1
ATOM 3831 O O . LYS B 1 74 ? -5.645 56.344 36.188 1 88.94 74 LYS B O 1
ATOM 3836 N N . LEU B 1 75 ? -5.574 58.438 35.531 1 84.06 75 LEU B N 1
ATOM 3837 C CA . LEU B 1 75 ? -5.035 58.094 34.219 1 84.06 75 LEU B CA 1
ATOM 3838 C C . LEU B 1 75 ? -3.682 57.406 34.344 1 84.06 75 LEU B C 1
ATOM 3840 O O . LEU B 1 75 ? -3.412 56.438 33.656 1 84.06 75 LEU B O 1
ATOM 3844 N N . SER B 1 76 ? -2.857 57.938 35.281 1 82.31 76 SER B N 1
ATOM 3845 C CA . SER B 1 76 ? -1.546 57.344 35.5 1 82.31 76 SER B CA 1
ATOM 3846 C C . SER B 1 76 ? -1.671 55.938 36.062 1 82.31 76 SER B C 1
ATOM 3848 O O . SER B 1 76 ? -0.789 55.094 35.844 1 82.31 76 SER B O 1
ATOM 3850 N N . ASP B 1 77 ? -2.762 55.656 36.75 1 85.69 77 ASP B N 1
ATOM 3851 C CA . ASP B 1 77 ? -2.992 54.344 37.312 1 85.69 77 ASP B CA 1
ATOM 3852 C C . ASP B 1 77 ? -3.686 53.406 36.312 1 85.69 77 ASP B C 1
ATOM 3854 O O . ASP B 1 77 ? -3.953 52.25 36.625 1 85.69 77 ASP B O 1
ATOM 3858 N N . GLY B 1 78 ? -4.008 53.938 35.188 1 86.12 78 GLY B N 1
ATOM 3859 C CA . GLY B 1 78 ? -4.512 53.094 34.125 1 86.12 78 GLY B CA 1
ATOM 3860 C C . GLY B 1 78 ? -6.023 53.156 33.969 1 86.12 78 GLY B C 1
ATOM 3861 O O . GLY B 1 78 ? -6.605 52.375 33.219 1 86.12 78 GLY B O 1
ATOM 3862 N N . TYR B 1 79 ? -6.629 54.062 34.688 1 90.06 79 TYR B N 1
ATOM 3863 C CA . TYR B 1 79 ? -8.078 54.25 34.562 1 90.06 79 TYR B CA 1
ATOM 3864 C C . TYR B 1 79 ? -8.422 55.438 33.688 1 90.06 79 TYR B C 1
ATOM 3866 O O . TYR B 1 79 ? -8.094 56.562 34.031 1 90.06 79 TYR B O 1
ATOM 3874 N N . ILE B 1 80 ? -9.07 55.094 32.625 1 88.94 80 ILE B N 1
ATOM 3875 C CA . ILE B 1 80 ? -9.383 56.125 31.625 1 88.94 80 ILE B CA 1
ATOM 3876 C C . ILE B 1 80 ? -10.891 56.312 31.531 1 88.94 80 ILE B C 1
ATOM 3878 O O . ILE B 1 80 ? -11.516 55.938 30.531 1 88.94 80 ILE B O 1
ATOM 3882 N N . SER B 1 81 ? -11.57 56.875 32.5 1 89.19 81 SER B N 1
ATOM 3883 C CA . SER B 1 81 ? -13.016 57 32.438 1 89.19 81 SER B CA 1
ATOM 3884 C C . SER B 1 81 ? -13.5 58.281 33.125 1 89.19 81 SER B C 1
ATOM 3886 O O . SER B 1 81 ? -14.516 58.844 32.719 1 89.19 81 SER B O 1
ATOM 3888 N N . ASP B 1 82 ? -12.734 58.875 34.031 1 90.81 82 ASP B N 1
ATOM 3889 C CA . ASP B 1 82 ? -13.211 60 34.812 1 90.81 82 ASP B CA 1
ATOM 3890 C C . ASP B 1 82 ? -13.031 61.312 34.062 1 90.81 82 ASP B C 1
ATOM 3892 O O . ASP B 1 82 ? -12.117 61.438 33.25 1 90.81 82 ASP B O 1
ATOM 3896 N N . LYS B 1 83 ? -13.93 62.312 34.375 1 92.38 83 LYS B N 1
ATOM 3897 C CA . LYS B 1 83 ? -13.93 63.594 33.688 1 92.38 83 LYS B CA 1
ATOM 3898 C C . LYS B 1 83 ? -13.883 64.75 34.719 1 92.38 83 LYS B C 1
ATOM 3900 O O . LYS B 1 83 ? -14.273 64.562 35.875 1 92.38 83 LYS B O 1
ATOM 3905 N N . ILE B 1 84 ? -13.359 65.75 34.25 1 89.81 84 ILE B N 1
ATOM 3906 C CA . ILE B 1 84 ? -13.406 67 35.031 1 89.81 84 ILE B CA 1
ATOM 3907 C C . ILE B 1 84 ? -14.812 67.562 34.969 1 89.81 84 ILE B C 1
ATOM 3909 O O . ILE B 1 84 ? -15.344 67.812 33.875 1 89.81 84 ILE B O 1
ATOM 3913 N N . HIS B 1 85 ? -15.445 67.875 36.125 1 90.31 85 HIS B N 1
ATOM 3914 C CA . HIS B 1 85 ? -16.812 68.438 36.188 1 90.31 85 HIS B CA 1
ATOM 3915 C C . HIS B 1 85 ? -16.828 69.938 36.125 1 90.31 85 HIS B C 1
ATOM 3917 O O . HIS B 1 85 ? -17.703 70.5 35.469 1 90.31 85 HIS B O 1
ATOM 3923 N N . TYR B 1 86 ? -15.844 70.5 36.812 1 83.88 86 TYR B N 1
ATOM 3924 C CA . TYR B 1 86 ? -15.805 71.938 36.875 1 83.88 86 TYR B CA 1
ATOM 3925 C C . TYR B 1 86 ? -15.164 72.562 35.625 1 83.88 86 TYR B C 1
ATOM 3927 O O . TYR B 1 86 ? -13.961 72.812 35.625 1 83.88 86 TYR B O 1
ATOM 3935 N N . THR B 1 87 ? -16 72.812 34.562 1 84.19 87 THR B N 1
ATOM 3936 C CA . THR B 1 87 ? -15.453 73.312 33.281 1 84.19 87 THR B CA 1
ATOM 3937 C C . THR B 1 87 ? -15.977 74.688 32.969 1 84.19 87 THR B C 1
ATOM 3939 O O . THR B 1 87 ? -15.695 75.25 31.891 1 84.19 87 THR B O 1
ATOM 3942 N N . ASN B 1 88 ? -16.734 75.25 33.875 1 84.25 88 ASN B N 1
ATOM 3943 C CA . ASN B 1 88 ? -17.328 76.562 33.625 1 84.25 88 ASN B CA 1
ATOM 3944 C C . ASN B 1 88 ? -17.141 77.5 34.812 1 84.25 88 ASN B C 1
ATOM 3946 O O . ASN B 1 88 ? -18.094 78.062 35.344 1 84.25 88 ASN B O 1
ATOM 39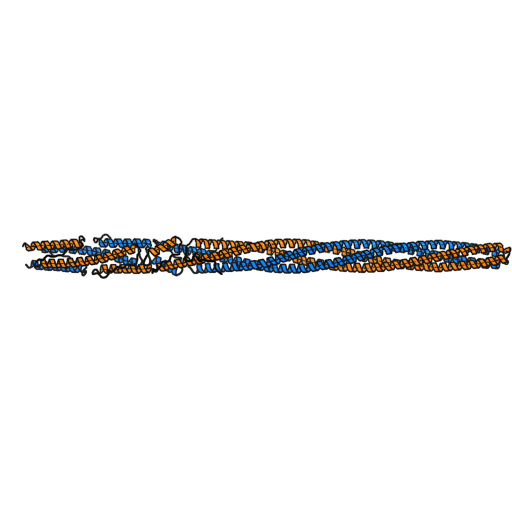50 N N . THR B 1 89 ? -15.883 77.812 35.125 1 78.69 89 THR B N 1
ATOM 3951 C CA . THR B 1 89 ? -15.547 78.75 36.188 1 78.69 89 THR B CA 1
ATOM 3952 C C . THR B 1 89 ? -15.258 80.125 35.625 1 78.69 89 THR B C 1
ATOM 3954 O O . THR B 1 89 ? -15.328 80.312 34.406 1 78.69 89 THR B O 1
ATOM 3957 N N . SER B 1 90 ? -15.016 81 36.469 1 73 90 SER B N 1
ATOM 3958 C CA . SER B 1 90 ? -14.742 82.375 36.062 1 73 90 SER B CA 1
ATOM 3959 C C . SER B 1 90 ? -13.383 82.5 35.375 1 73 90 SER B C 1
ATOM 3961 O O . SER B 1 90 ? -13.109 83.5 34.656 1 73 90 SER B O 1
ATOM 3963 N N . ASN B 1 91 ? -12.508 81.562 35.562 1 74.12 91 ASN B N 1
ATOM 3964 C CA . ASN B 1 91 ? -11.195 81.5 34.938 1 74.12 91 ASN B CA 1
ATOM 3965 C C . ASN B 1 91 ? -11.258 80.812 33.594 1 74.12 91 ASN B C 1
ATOM 3967 O O . ASN B 1 91 ? -11.273 79.562 33.531 1 74.12 91 ASN B O 1
ATOM 3971 N N . LYS B 1 92 ? -11.234 81.438 32.531 1 76.81 92 LYS B N 1
ATOM 3972 C CA . LYS B 1 92 ? -11.406 80.938 31.172 1 76.81 92 LYS B CA 1
ATOM 3973 C C . LYS B 1 92 ? -10.25 80 30.797 1 76.81 92 LYS B C 1
ATOM 3975 O O . LYS B 1 92 ? -10.445 79 30.125 1 76.81 92 LYS B O 1
ATOM 3980 N N . LYS B 1 93 ? -9.086 80.375 31.234 1 74.38 93 LYS B N 1
ATOM 3981 C CA . LYS B 1 93 ? -7.906 79.562 30.922 1 74.38 93 LYS B CA 1
ATOM 3982 C C . LYS B 1 93 ? -8 78.188 31.562 1 74.38 93 LYS B C 1
ATOM 3984 O O . LYS B 1 93 ? -7.691 77.188 30.922 1 74.38 93 LYS B O 1
ATOM 3989 N N . LEU B 1 94 ? -8.477 78.188 32.688 1 75.94 94 LEU B N 1
ATOM 3990 C CA . LEU B 1 94 ? -8.617 76.938 33.406 1 75.94 94 LEU B CA 1
ATOM 3991 C C . LEU B 1 94 ? -9.719 76.062 32.812 1 75.94 94 LEU B C 1
ATOM 3993 O O . LEU B 1 94 ? -9.594 74.812 32.75 1 75.94 94 LEU B O 1
ATOM 3997 N N . ASN B 1 95 ? -10.781 76.688 32.406 1 82.88 95 ASN B N 1
ATOM 3998 C CA . ASN B 1 95 ? -11.859 76 31.719 1 82.88 95 ASN B CA 1
ATOM 3999 C C . ASN B 1 95 ? -11.375 75.312 30.453 1 82.88 95 ASN B C 1
ATOM 4001 O O . ASN B 1 95 ? -11.773 74.188 30.156 1 82.88 95 ASN B O 1
ATOM 4005 N N . TYR B 1 96 ? -10.508 76 29.781 1 82.5 96 TYR B N 1
ATOM 4006 C CA . TYR B 1 96 ? -9.969 75.438 28.547 1 82.5 96 TYR B CA 1
ATOM 4007 C C . TYR B 1 96 ? -9.094 74.188 28.828 1 82.5 96 TYR B C 1
ATOM 4009 O O . TYR B 1 96 ? -9.18 73.188 28.125 1 82.5 96 TYR B O 1
ATOM 4017 N N . ILE B 1 97 ? -8.391 74.25 29.875 1 78.94 97 ILE B N 1
ATOM 4018 C CA . ILE B 1 97 ? -7.543 73.125 30.266 1 78.94 97 ILE B CA 1
ATOM 4019 C C . ILE B 1 97 ? -8.406 71.938 30.656 1 78.94 97 ILE B C 1
ATOM 4021 O O . ILE B 1 97 ? -8.148 70.812 30.219 1 78.94 97 ILE B O 1
ATOM 4025 N N . ALA B 1 98 ? -9.359 72.188 31.469 1 84.19 98 ALA B N 1
ATOM 4026 C CA . ALA B 1 98 ? -10.266 71.125 31.906 1 84.19 98 ALA B CA 1
ATOM 4027 C C . ALA B 1 98 ? -10.922 70.438 30.719 1 84.19 98 ALA B C 1
ATOM 4029 O O . ALA B 1 98 ? -10.961 69.188 30.656 1 84.19 98 ALA B O 1
ATOM 4030 N N . LYS B 1 99 ? -11.359 71.188 29.734 1 87 99 LYS B N 1
ATOM 4031 C CA . LYS B 1 99 ? -12.008 70.688 28.547 1 87 99 LYS B CA 1
ATOM 4032 C C . LYS B 1 99 ? -11.023 69.875 27.703 1 87 99 LYS B C 1
ATOM 4034 O O . LYS B 1 99 ? -11.375 68.812 27.125 1 87 99 LYS B O 1
ATOM 4039 N N . THR B 1 100 ? -9.859 70.375 27.625 1 82.69 100 THR B N 1
ATOM 4040 C CA . THR B 1 100 ? -8.82 69.688 26.859 1 82.69 100 THR B CA 1
ATOM 4041 C C . THR B 1 100 ? -8.5 68.312 27.469 1 82.69 100 THR B C 1
ATOM 4043 O O . THR B 1 100 ? -8.336 67.312 26.75 1 82.69 100 THR B O 1
ATOM 4046 N N . ILE B 1 101 ? -8.453 68.25 28.75 1 84.31 101 ILE B N 1
ATOM 4047 C CA . ILE B 1 101 ? -8.172 67 29.453 1 84.31 101 ILE B CA 1
ATOM 4048 C C . ILE B 1 101 ? -9.328 66 29.25 1 84.31 101 ILE B C 1
ATOM 4050 O O . ILE B 1 101 ? -9.109 64.812 29.016 1 84.31 101 ILE B O 1
ATOM 4054 N N . ASN B 1 102 ? -10.539 66.5 29.375 1 89.56 102 ASN B N 1
ATOM 4055 C CA . ASN B 1 102 ? -11.695 65.688 29.125 1 89.56 102 ASN B CA 1
ATOM 4056 C C . ASN B 1 102 ? -11.688 65.125 27.719 1 89.56 102 ASN B C 1
ATOM 4058 O O . ASN B 1 102 ? -12.016 63.938 27.516 1 89.56 102 ASN B O 1
ATOM 4062 N N . ASN B 1 103 ? -11.281 65.938 26.766 1 87.31 103 ASN B N 1
ATOM 4063 C CA . ASN B 1 103 ? -11.172 65.438 25.391 1 87.31 103 ASN B CA 1
ATOM 4064 C C . ASN B 1 103 ? -10.102 64.375 25.25 1 87.31 103 ASN B C 1
ATOM 4066 O O . ASN B 1 103 ? -10.273 63.406 24.5 1 87.31 103 ASN B O 1
ATOM 4070 N N . LEU B 1 104 ? -9.023 64.562 25.953 1 83.81 104 LEU B N 1
ATOM 4071 C CA . LEU B 1 104 ? -7.961 63.562 25.984 1 83.81 104 LEU B CA 1
ATOM 4072 C C . LEU B 1 104 ? -8.469 62.219 26.516 1 83.81 104 LEU B C 1
ATOM 4074 O O . LEU B 1 104 ? -8.203 61.188 25.938 1 83.81 104 LEU B O 1
ATOM 4078 N N . VAL B 1 105 ? -9.125 62.281 27.609 1 89.19 105 VAL B N 1
ATOM 4079 C CA . VAL B 1 105 ? -9.664 61.062 28.219 1 89.19 105 VAL B CA 1
ATOM 4080 C C . VAL B 1 105 ? -10.578 60.344 27.219 1 89.19 105 VAL B C 1
ATOM 4082 O O . VAL B 1 105 ? -10.492 59.125 27.047 1 89.19 105 VAL B O 1
ATOM 4085 N N . ASP B 1 106 ? -11.422 61.125 26.438 1 91.06 106 ASP B N 1
ATOM 4086 C CA . ASP B 1 106 ? -12.328 60.531 25.438 1 91.06 106 ASP B CA 1
ATOM 4087 C C . ASP B 1 106 ? -11.547 59.844 24.328 1 91.06 106 ASP B C 1
ATOM 4089 O O . ASP B 1 106 ? -11.867 58.719 23.969 1 91.06 106 ASP B O 1
ATOM 4093 N N . LYS B 1 107 ? -10.578 60.469 23.859 1 86.06 107 LYS B N 1
ATOM 4094 C CA . LYS B 1 107 ? -9.797 59.938 22.75 1 86.06 107 LYS B CA 1
ATOM 4095 C C . LYS B 1 107 ? -9.031 58.656 23.172 1 86.06 107 LYS B C 1
ATOM 4097 O O . LYS B 1 107 ? -8.984 57.688 22.438 1 86.06 107 LYS B O 1
ATOM 4102 N N . LEU B 1 108 ? -8.477 58.719 24.344 1 86.12 108 LEU B N 1
ATOM 4103 C CA . LEU B 1 108 ? -7.75 57.562 24.859 1 86.12 108 LEU B CA 1
ATOM 4104 C C . LEU B 1 108 ? -8.695 56.406 25.078 1 86.12 108 LEU B C 1
ATOM 4106 O O . LEU B 1 108 ? -8.344 55.25 24.797 1 86.12 108 LEU B O 1
ATOM 4110 N N . GLN B 1 109 ? -9.82 56.719 25.656 1 90.25 109 GLN B N 1
ATOM 4111 C CA . GLN B 1 109 ? -10.805 55.688 25.859 1 90.25 109 GLN B CA 1
ATOM 4112 C C . GLN B 1 109 ? -11.211 55.031 24.547 1 90.25 109 GLN B C 1
ATOM 4114 O O . GLN B 1 109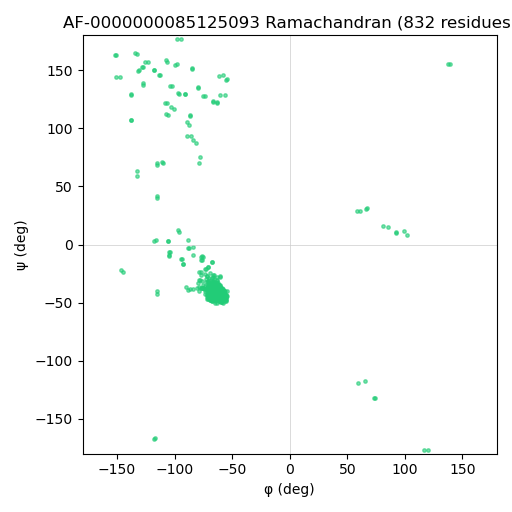 ? -11.352 53.812 24.469 1 90.25 109 GLN B O 1
ATOM 4119 N N . ASP B 1 110 ? -11.406 55.781 23.453 1 89.44 110 ASP B N 1
ATOM 4120 C CA . ASP B 1 110 ? -11.789 55.281 22.141 1 89.44 110 ASP B CA 1
ATOM 4121 C C . ASP B 1 110 ? -10.688 54.406 21.531 1 89.44 110 ASP B C 1
ATOM 4123 O O . ASP B 1 110 ? -10.969 53.438 20.859 1 89.44 110 ASP B O 1
ATOM 4127 N N . MET B 1 111 ? -9.508 54.781 21.828 1 84.75 111 MET B N 1
ATOM 4128 C CA . MET B 1 111 ? -8.375 54.062 21.234 1 84.75 111 MET B CA 1
ATOM 4129 C C . MET B 1 111 ? -8.016 52.812 22.031 1 84.75 111 MET B C 1
ATOM 4131 O O . MET B 1 111 ? -7.723 51.781 21.453 1 84.75 111 MET B O 1
ATOM 4135 N N . LEU B 1 112 ? -8.102 52.906 23.359 1 87 112 LEU B N 1
ATOM 4136 C CA . LEU B 1 112 ? -7.512 51.875 24.188 1 87 112 LEU B CA 1
ATOM 4137 C C . LEU B 1 112 ? -8.586 51.125 24.984 1 87 112 LEU B C 1
ATOM 4139 O O . LEU B 1 112 ? -8.508 49.906 25.156 1 87 112 LEU B O 1
ATOM 4143 N N . GLY B 1 113 ? -9.547 51.844 25.531 1 90.25 113 GLY B N 1
ATOM 4144 C CA . GLY B 1 113 ? -10.531 51.375 26.5 1 90.25 113 GLY B CA 1
ATOM 4145 C C . GLY B 1 113 ? -10.484 52.125 27.812 1 90.25 113 GLY B C 1
ATOM 4146 O O . GLY B 1 113 ? -9.695 53.031 27.969 1 90.25 113 GLY B O 1
ATOM 4147 N N . SER B 1 114 ? -11.328 51.688 28.75 1 91.75 114 SER B N 1
ATOM 4148 C CA . SER B 1 114 ? -11.492 52.438 29.984 1 91.75 114 SER B CA 1
ATOM 4149 C C . SER B 1 114 ? -10.562 51.938 31.078 1 91.75 114 SER B C 1
ATOM 4151 O O . SER B 1 114 ? -10.359 52.594 32.094 1 91.75 114 SER B O 1
ATOM 4153 N N . ASN B 1 115 ? -10.039 50.75 30.891 1 91 115 ASN B N 1
ATOM 4154 C CA . ASN B 1 115 ? -9.227 50.125 31.922 1 91 115 ASN B CA 1
ATOM 4155 C C . ASN B 1 115 ? -7.992 49.438 31.328 1 91 115 ASN B C 1
ATOM 4157 O O . ASN B 1 115 ? -8.086 48.344 30.766 1 91 115 ASN B O 1
ATOM 4161 N N . LEU B 1 116 ? -6.832 49.938 31.469 1 88.31 116 LEU B N 1
ATOM 4162 C CA . LEU B 1 116 ? -5.59 49.438 30.891 1 88.31 116 LEU B CA 1
ATOM 4163 C C . LEU B 1 116 ? -5.141 48.188 31.594 1 88.31 116 LEU B C 1
ATOM 4165 O O . LEU B 1 116 ? -4.402 47.375 31.031 1 88.31 116 LEU B O 1
ATOM 4169 N N . HIS B 1 117 ? -5.625 47.969 32.844 1 89.56 117 HIS B N 1
ATOM 4170 C CA . HIS B 1 117 ? -5.246 46.781 33.594 1 89.56 117 HIS B CA 1
ATOM 4171 C C . HIS B 1 117 ? -5.82 45.5 32.938 1 89.56 117 HIS B C 1
ATOM 4173 O O . HIS B 1 117 ? -5.199 44.438 32.969 1 89.56 117 HIS B O 1
ATOM 4179 N N . LYS B 1 118 ? -6.977 45.625 32.375 1 92.75 118 LYS B N 1
ATOM 4180 C CA . LYS B 1 118 ? -7.57 44.5 31.656 1 92.75 118 LYS B CA 1
ATOM 4181 C C . LYS B 1 118 ? -6.746 44.125 30.422 1 92.75 118 LYS B C 1
ATOM 4183 O O . LYS B 1 118 ? -6.566 42.938 30.141 1 92.75 118 LYS B O 1
ATOM 4188 N N . ILE B 1 119 ? -6.32 45.156 29.719 1 90.56 119 ILE B N 1
ATOM 4189 C CA . ILE B 1 119 ? -5.504 44.938 28.531 1 90.56 119 ILE B CA 1
ATOM 4190 C C . ILE B 1 119 ? -4.18 44.281 28.922 1 90.56 119 ILE B C 1
ATOM 4192 O O . ILE B 1 119 ? -3.764 43.312 28.297 1 90.56 119 ILE B O 1
ATOM 4196 N N . THR B 1 120 ? -3.545 44.812 29.984 1 88.31 120 THR B N 1
ATOM 4197 C CA . THR B 1 120 ? -2.268 44.281 30.438 1 88.31 120 THR B CA 1
ATOM 4198 C C . THR B 1 120 ? -2.426 42.844 30.906 1 88.31 120 THR B C 1
ATOM 4200 O O . THR B 1 120 ? -1.528 42.031 30.719 1 88.31 120 THR B O 1
ATOM 4203 N N . TYR B 1 121 ? -3.496 42.562 31.484 1 92.62 121 TYR B N 1
ATOM 4204 C CA . TYR B 1 121 ? -3.771 41.219 31.953 1 92.62 121 TYR B CA 1
ATOM 4205 C C . TYR B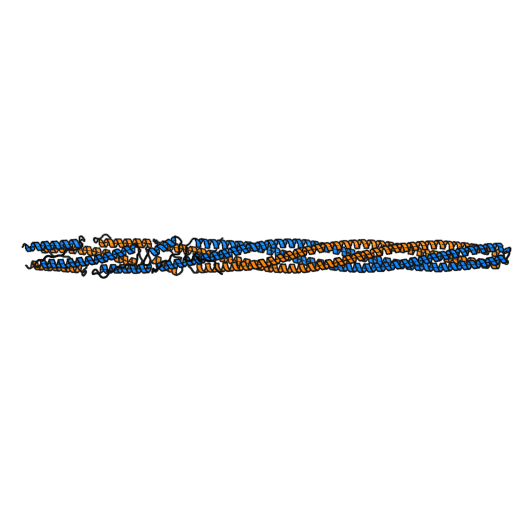 1 121 ? -3.779 40.219 30.797 1 92.62 121 TYR B C 1
ATOM 4207 O O . TYR B 1 121 ? -3.129 39.188 30.844 1 92.62 121 TYR B O 1
ATOM 4215 N N . VAL B 1 122 ? -4.469 40.531 29.703 1 93.38 122 VAL B N 1
ATOM 4216 C CA . VAL B 1 122 ? -4.578 39.656 28.531 1 93.38 122 VAL B CA 1
ATOM 4217 C C . VAL B 1 122 ? -3.209 39.531 27.875 1 93.38 122 VAL B C 1
ATOM 4219 O O . VAL B 1 122 ? -2.816 38.438 27.469 1 93.38 122 VAL B O 1
ATOM 4222 N N . LEU B 1 123 ? -2.488 40.562 27.797 1 88.75 123 LEU B N 1
ATOM 4223 C CA . LEU B 1 123 ? -1.157 40.531 27.203 1 88.75 123 LEU B CA 1
ATOM 4224 C C . LEU B 1 123 ? -0.216 39.656 28.031 1 88.75 123 LEU B C 1
ATOM 4226 O O . LEU B 1 123 ? 0.638 38.969 27.469 1 88.75 123 LEU B O 1
ATOM 4230 N N . ASP B 1 124 ? -0.339 39.75 29.406 1 91.44 124 ASP B N 1
ATOM 4231 C CA . ASP B 1 124 ? 0.445 38.875 30.266 1 91.44 124 ASP B CA 1
ATOM 4232 C C . ASP B 1 124 ? 0.117 37.406 30.016 1 91.44 124 ASP B C 1
ATOM 4234 O O . ASP B 1 124 ? 1.007 36.562 30.047 1 91.44 124 ASP B O 1
ATOM 4238 N N . LYS B 1 125 ? -1.073 37.125 29.797 1 94.81 125 LYS B N 1
ATOM 4239 C CA . LYS B 1 125 ? -1.485 35.75 29.484 1 94.81 125 LYS B CA 1
ATOM 4240 C C . LYS B 1 125 ? -0.892 35.281 28.156 1 94.81 125 LYS B C 1
ATOM 4242 O O . LYS B 1 125 ? -0.417 34.156 28.031 1 94.81 125 LYS B O 1
ATOM 4247 N N . TYR B 1 126 ? -0.901 36.188 27.094 1 91.62 126 TYR B N 1
ATOM 4248 C CA . TYR B 1 126 ? -0.293 35.875 25.812 1 91.62 126 TYR B CA 1
ATOM 4249 C C . TYR B 1 126 ? 1.167 35.469 25.984 1 91.62 126 TYR B C 1
ATOM 4251 O O . TYR B 1 126 ? 1.635 34.5 25.375 1 91.62 126 TYR B O 1
ATOM 4259 N N . ALA B 1 127 ? 1.856 36.219 26.828 1 89.88 127 ALA B N 1
ATOM 4260 C CA . ALA B 1 127 ? 3.275 35.969 27.062 1 89.88 127 ALA B CA 1
ATOM 4261 C C . ALA B 1 127 ? 3.496 34.562 27.625 1 89.88 127 ALA B C 1
ATOM 4263 O O . ALA B 1 127 ? 4.566 33.969 27.453 1 89.88 127 ALA B O 1
ATOM 4264 N N . LYS B 1 128 ? 2.473 34.062 28.328 1 94.56 128 LYS B N 1
ATOM 4265 C CA . LYS B 1 128 ? 2.547 32.719 28.906 1 94.56 128 LYS B CA 1
ATOM 4266 C C . LYS B 1 128 ? 1.875 31.688 28 1 94.56 128 LYS B C 1
ATOM 4268 O O . LYS B 1 128 ? 1.506 30.594 28.438 1 94.56 128 LYS B O 1
ATOM 4273 N N . LEU B 1 129 ? 1.552 32.094 26.781 1 95 129 LEU B N 1
ATOM 4274 C CA . LEU B 1 129 ? 0.975 31.25 25.734 1 95 129 LEU B CA 1
ATOM 4275 C C . LEU B 1 129 ? -0.434 30.812 26.109 1 95 129 LEU B C 1
ATOM 4277 O O . LEU B 1 129 ? -0.832 29.688 25.812 1 95 129 LEU B O 1
ATOM 4281 N N . ASP B 1 130 ? -1.094 31.672 26.844 1 97 130 ASP B N 1
ATOM 4282 C CA . ASP B 1 130 ? -2.494 31.469 27.203 1 97 130 ASP B CA 1
ATOM 4283 C C . ASP B 1 130 ? -3.404 32.406 26.438 1 97 130 ASP B C 1
ATOM 4285 O O . ASP B 1 130 ? -3.426 33.625 26.703 1 97 130 ASP B O 1
ATOM 4289 N N . PHE B 1 131 ? -4.207 31.906 25.562 1 96.44 131 PHE B N 1
ATOM 4290 C CA . PHE B 1 131 ? -5.062 32.688 24.672 1 96.44 131 PHE B CA 1
ATOM 4291 C C . PHE B 1 131 ? -6.535 32.438 24.984 1 96.44 131 PHE B C 1
ATOM 4293 O O . PHE B 1 131 ? -7.363 32.375 24.078 1 96.44 131 PHE B O 1
ATOM 4300 N N . THR B 1 132 ? -6.883 32.344 26.234 1 96.75 132 THR B N 1
ATOM 4301 C CA . THR B 1 132 ? -8.242 31.953 26.609 1 96.75 132 THR B CA 1
ATOM 4302 C C . THR B 1 132 ? -9.016 33.188 27.094 1 96.75 132 THR B C 1
ATOM 4304 O O . THR B 1 132 ? -10.242 33.125 27.266 1 96.75 132 THR B O 1
ATOM 4307 N N . SER B 1 133 ? -8.32 34.25 27.266 1 94.88 133 SER B N 1
ATOM 4308 C CA . SER B 1 133 ? -8.969 35.375 27.922 1 94.88 133 SER B CA 1
ATOM 4309 C C . SER B 1 133 ? -9.336 36.469 26.891 1 94.88 133 SER B C 1
ATOM 4311 O O . SER B 1 133 ? -8.531 36.812 26.031 1 94.88 133 SER B O 1
ATOM 4313 N N . LYS B 1 134 ? -10.586 37.062 27 1 95 134 LYS B N 1
ATOM 4314 C CA . LYS B 1 134 ? -11.07 38.188 26.234 1 95 134 LYS B CA 1
ATOM 4315 C C . LYS B 1 134 ? -11.375 39.375 27.141 1 95 134 LYS B C 1
ATOM 4317 O O . LYS B 1 134 ? -11.609 39.188 28.344 1 95 134 LYS B O 1
ATOM 4322 N N . ILE B 1 135 ? -11.234 40.469 26.625 1 93.62 135 ILE B N 1
ATOM 4323 C CA . ILE B 1 135 ? -11.562 41.688 27.375 1 93.62 135 ILE B CA 1
ATOM 4324 C C . ILE B 1 135 ? -13.047 42 27.203 1 93.62 135 ILE B C 1
ATOM 4326 O O . ILE B 1 135 ? -13.484 42.375 26.109 1 93.62 135 ILE B O 1
ATOM 4330 N N . GLU B 1 136 ? -13.82 41.844 28.266 1 90.94 136 GLU B N 1
ATOM 4331 C CA . GLU B 1 136 ? -15.266 42.031 28.203 1 90.94 136 GLU B CA 1
ATOM 4332 C C . GLU B 1 136 ? -15.656 43.438 28.703 1 90.94 136 GLU B C 1
ATOM 4334 O O . GLU B 1 136 ? -14.922 44.031 29.469 1 90.94 136 GLU B O 1
ATOM 4339 N N . ASN B 1 137 ? -16.734 43.906 28.281 1 86.81 137 ASN B N 1
ATOM 4340 C CA . ASN B 1 137 ? -17.344 45.156 28.75 1 86.81 137 ASN B CA 1
ATOM 4341 C C . ASN B 1 137 ? -16.422 46.344 28.547 1 86.81 137 ASN B C 1
ATOM 4343 O O . ASN B 1 137 ? -16.266 47.188 29.438 1 86.81 137 ASN B O 1
ATOM 4347 N N . GLU B 1 138 ? -15.68 46.25 27.641 1 83.62 138 GLU B N 1
ATOM 4348 C CA . GLU B 1 138 ? -14.781 47.344 27.266 1 83.62 138 GLU B CA 1
ATOM 4349 C C . GLU B 1 138 ? -14.922 47.688 25.781 1 83.62 138 GLU B C 1
ATOM 4351 O O . GLU B 1 138 ? -15.25 46.844 24.969 1 83.62 138 GLU B O 1
ATOM 4356 N N . SER B 1 139 ? -14.906 48.938 25.594 1 83.44 139 SER B N 1
ATOM 4357 C CA . SER B 1 139 ? -14.922 49.438 24.219 1 83.44 139 SER B CA 1
ATOM 4358 C C . SER B 1 139 ? -13.57 50 23.828 1 83.44 139 SER B C 1
ATOM 4360 O O . SER B 1 139 ? -12.664 50.094 24.641 1 83.44 139 SER B O 1
ATOM 4362 N N . GLY B 1 140 ? -13.133 50.156 22.641 1 88.31 140 GLY B N 1
ATOM 4363 C CA . GLY B 1 140 ? -11.891 50.688 22.109 1 88.31 140 GLY B CA 1
ATOM 4364 C C . GLY B 1 140 ? -11.328 49.875 20.953 1 88.31 140 GLY B C 1
ATOM 4365 O O . GLY B 1 140 ? -11.547 48.656 20.875 1 88.31 140 GLY B O 1
ATOM 4366 N N . LYS B 1 141 ? -10.641 50.469 20.25 1 87.38 141 LYS B N 1
ATOM 4367 C CA . LYS B 1 141 ? -10.086 49.844 19.062 1 87.38 141 LYS B CA 1
ATOM 4368 C C . LYS B 1 141 ? -9.07 48.781 19.438 1 87.38 141 LYS B C 1
ATOM 4370 O O . LYS B 1 141 ? -9.039 47.688 18.844 1 87.38 141 LYS B O 1
ATOM 4375 N N . LEU B 1 142 ? -8.273 49.031 20.453 1 89.19 142 LEU B N 1
ATOM 4376 C CA . LEU B 1 142 ? -7.254 48.062 20.906 1 89.19 142 LEU B CA 1
ATOM 4377 C C . LEU B 1 142 ? -7.898 46.844 21.5 1 89.19 142 LEU B C 1
ATOM 4379 O O . LEU B 1 142 ? -7.453 45.719 21.234 1 89.19 142 LEU B O 1
ATOM 4383 N N . VAL B 1 143 ? -8.883 47.094 22.375 1 92.75 143 VAL B N 1
ATOM 4384 C CA . VAL B 1 143 ? -9.602 45.969 23 1 92.75 143 VAL B CA 1
ATOM 4385 C C . VAL B 1 143 ? -10.188 45.062 21.922 1 92.75 143 VAL B C 1
ATOM 4387 O O . VAL B 1 143 ? -10.008 43.844 21.969 1 92.75 143 VAL B O 1
ATOM 4390 N N . LEU B 1 144 ? -10.812 45.594 20.875 1 92.06 144 LEU B N 1
ATOM 4391 C CA . LEU B 1 144 ? -11.422 44.844 19.797 1 92.06 144 LEU B CA 1
ATOM 4392 C C . LEU B 1 144 ? -10.359 44.062 19.016 1 92.06 144 LEU B C 1
ATOM 4394 O O . LEU B 1 144 ? -10.555 42.906 18.688 1 92.06 144 LEU B O 1
ATOM 4398 N N . ALA B 1 145 ? -9.328 44.75 18.75 1 90.25 145 ALA B N 1
ATOM 4399 C CA . ALA B 1 145 ? -8.25 44.125 17.984 1 90.25 145 ALA B CA 1
ATOM 4400 C C . ALA B 1 145 ? -7.672 42.938 18.75 1 90.25 145 ALA B C 1
ATOM 4402 O O . ALA B 1 145 ? -7.438 41.875 18.156 1 90.25 145 ALA B O 1
ATOM 4403 N N . LEU B 1 146 ? -7.441 43.094 20.031 1 91.62 146 LEU B N 1
ATOM 4404 C CA . LEU B 1 146 ? -6.879 42 20.844 1 91.62 146 LEU B CA 1
ATOM 4405 C C . LEU B 1 146 ? -7.852 40.844 20.938 1 91.62 146 LEU B C 1
ATOM 4407 O O . LEU B 1 146 ? -7.438 39.688 20.891 1 91.62 146 LEU B O 1
ATOM 4411 N N . ASN B 1 147 ? -9.117 41.156 21.109 1 94.81 147 ASN B N 1
ATOM 4412 C CA . ASN B 1 147 ? -10.117 40.094 21.141 1 94.81 147 ASN B CA 1
ATOM 4413 C C . ASN B 1 147 ? -10.156 39.344 19.812 1 94.81 147 ASN B C 1
ATOM 4415 O O . ASN B 1 147 ? -10.281 38.125 19.812 1 94.81 147 ASN B O 1
ATOM 4419 N N . ASN B 1 148 ? -10.039 40.031 18.719 1 93.25 148 ASN B N 1
ATOM 4420 C CA . ASN B 1 148 ? -9.992 39.375 17.406 1 93.25 148 ASN B CA 1
ATOM 4421 C C . ASN B 1 148 ? -8.766 38.469 17.266 1 93.25 148 ASN B C 1
ATOM 4423 O O . ASN B 1 148 ? -8.852 37.375 16.719 1 93.25 148 ASN B O 1
ATOM 4427 N N . VAL B 1 149 ? -7.676 38.969 17.734 1 92.44 149 VAL B N 1
ATOM 4428 C CA . VAL B 1 149 ? -6.445 38.188 17.703 1 92.44 149 VAL B CA 1
ATOM 4429 C C . VAL B 1 149 ? -6.617 36.938 18.531 1 92.44 149 VAL B C 1
ATOM 4431 O O . VAL B 1 149 ? -6.211 35.844 18.094 1 92.44 149 VAL B O 1
ATOM 4434 N N . THR B 1 150 ? -7.172 37.062 19.719 1 95.06 150 THR B N 1
ATOM 4435 C CA . THR B 1 150 ? -7.434 35.906 20.578 1 95.06 150 THR B CA 1
ATOM 4436 C C . THR B 1 150 ? -8.281 34.875 19.828 1 95.06 150 THR B C 1
ATOM 4438 O O . THR B 1 150 ? -7.957 33.688 19.828 1 95.06 150 THR B O 1
ATOM 4441 N N . ASP B 1 151 ? -9.312 35.312 19.141 1 95.88 151 ASP B N 1
ATOM 4442 C CA . ASP B 1 151 ? -10.188 34.438 18.375 1 95.88 151 ASP B CA 1
ATOM 4443 C C . ASP B 1 151 ? -9.43 33.75 17.25 1 95.88 151 ASP B C 1
ATOM 4445 O O . ASP B 1 151 ? -9.578 32.562 17.031 1 95.88 151 ASP B O 1
ATOM 4449 N N . LEU B 1 152 ? -8.672 34.531 16.594 1 94.81 152 LEU B N 1
ATOM 4450 C CA . LEU B 1 152 ? -7.941 34.031 15.438 1 94.81 152 LEU B CA 1
ATOM 4451 C C . LEU B 1 152 ? -6.938 32.938 15.859 1 94.81 152 LEU B C 1
ATOM 4453 O O . LEU B 1 152 ? -6.891 31.875 15.266 1 94.81 152 LEU B O 1
ATOM 4457 N N . ILE B 1 153 ? -6.141 33.219 16.859 1 95.44 153 ILE B N 1
ATOM 4458 C CA . ILE B 1 153 ? -5.141 32.281 17.328 1 95.44 153 ILE B CA 1
ATOM 4459 C C . ILE B 1 153 ? -5.824 31.016 17.828 1 95.44 153 ILE B C 1
ATOM 4461 O O . ILE B 1 153 ? -5.383 29.906 17.531 1 95.44 153 ILE B O 1
ATOM 4465 N N . SER B 1 154 ? -6.887 31.234 18.609 1 97.25 154 SER B N 1
ATOM 4466 C CA . SER B 1 154 ? -7.621 30.078 19.125 1 97.25 154 SER B CA 1
ATOM 4467 C C . SER B 1 154 ? -8.156 29.219 17.984 1 97.25 154 SER B C 1
ATOM 4469 O O . SER B 1 154 ? -8.094 27.984 18.047 1 97.25 154 SER B O 1
ATOM 4471 N N . GLN B 1 155 ? -8.656 29.812 16.953 1 96.38 155 GLN B N 1
ATOM 4472 C CA . GLN B 1 155 ? -9.172 29.062 15.805 1 96.38 155 GLN B CA 1
ATOM 4473 C C . GLN B 1 155 ? -8.062 28.297 15.094 1 96.38 155 GLN B C 1
ATOM 4475 O O . GLN B 1 155 ? -8.242 27.141 14.734 1 96.38 155 GLN B O 1
ATOM 4480 N N . ILE B 1 156 ? -6.961 28.969 14.852 1 96.19 156 ILE B N 1
ATOM 4481 C CA . ILE B 1 156 ? -5.832 28.328 14.188 1 96.19 156 ILE B CA 1
ATOM 4482 C C . ILE B 1 156 ? -5.379 27.109 14.992 1 96.19 156 ILE B C 1
ATOM 4484 O O . ILE B 1 156 ? -5.199 26.031 14.438 1 96.19 156 ILE B O 1
ATOM 4488 N N . LEU B 1 157 ? -5.227 27.312 16.281 1 97.06 157 LEU B N 1
ATOM 4489 C CA . LEU B 1 157 ? -4.734 26.234 17.141 1 97.06 157 LEU B CA 1
ATOM 4490 C C . LEU B 1 157 ? -5.754 25.109 17.234 1 97.06 157 LEU B C 1
ATOM 4492 O O . LEU B 1 157 ? -5.379 23.938 17.281 1 97.06 157 LEU B O 1
ATOM 4496 N N . TYR B 1 158 ? -7.027 25.438 17.297 1 97.19 158 TYR B N 1
ATOM 4497 C CA . TYR B 1 158 ? -8.086 24.438 17.297 1 97.19 158 TYR B CA 1
ATOM 4498 C C . TYR B 1 158 ? -8.039 23.594 16.031 1 97.19 158 TYR B C 1
ATOM 4500 O O . TYR B 1 158 ? -8.07 22.359 16.109 1 97.19 158 TYR B O 1
ATOM 4508 N N . GLU B 1 159 ? -7.965 24.234 14.938 1 96.19 159 GLU B N 1
ATOM 4509 C CA . GLU B 1 159 ? -7.895 23.531 13.664 1 96.19 159 GLU B CA 1
ATOM 4510 C C . GLU B 1 159 ? -6.633 22.672 13.57 1 96.19 159 GLU B C 1
ATOM 4512 O O . GLU B 1 159 ? -6.68 21.531 13.094 1 96.19 159 GLU B O 1
ATOM 4517 N N . ASN B 1 160 ? -5.531 23.25 13.961 1 97 160 ASN B N 1
ATOM 4518 C CA . ASN B 1 160 ? -4.285 22.5 13.961 1 97 160 ASN B CA 1
ATOM 4519 C C . ASN B 1 160 ? -4.395 21.234 14.805 1 97 160 ASN B C 1
ATOM 4521 O O . ASN B 1 160 ? -4.004 20.156 14.359 1 97 160 ASN B O 1
ATOM 4525 N N . LYS B 1 161 ? -4.906 21.391 15.984 1 97.25 161 LYS B N 1
ATOM 4526 C CA . LYS B 1 161 ? -5.039 20.219 16.859 1 97.25 161 LYS B CA 1
ATOM 4527 C C . LYS B 1 161 ? -5.953 19.172 16.234 1 97.25 161 LYS B C 1
ATOM 4529 O O . LYS B 1 161 ? -5.629 17.984 16.234 1 97.25 161 LYS B O 1
ATOM 4534 N N . SER B 1 162 ? -7.078 19.547 15.664 1 97.31 162 SER B N 1
ATOM 4535 C CA . SER B 1 162 ? -8 18.625 15.008 1 97.31 162 SER B CA 1
ATOM 4536 C C . SER B 1 162 ? -7.348 17.953 13.812 1 97.31 162 SER B C 1
ATOM 4538 O O . SER B 1 162 ? -7.484 16.734 13.625 1 97.31 162 SER B O 1
ATOM 4540 N N . ASN B 1 163 ? -6.672 18.766 12.984 1 97.12 163 ASN B N 1
ATOM 4541 C CA . ASN B 1 163 ? -5.934 18.203 11.852 1 97.12 163 ASN B CA 1
ATOM 4542 C C . ASN B 1 163 ? -4.883 17.203 12.32 1 97.12 163 ASN B C 1
ATOM 4544 O O . ASN B 1 163 ? -4.734 16.141 11.719 1 97.12 163 ASN B O 1
ATOM 4548 N N . GLY B 1 164 ? -4.152 17.625 13.414 1 97.38 164 GLY B N 1
ATOM 4549 C CA . GLY B 1 164 ? -3.146 16.734 13.953 1 97.38 164 GLY B CA 1
ATOM 4550 C C . GLY B 1 164 ? -3.717 15.406 14.406 1 97.38 164 GLY B C 1
ATOM 4551 O O . GLY B 1 164 ? -3.145 14.352 14.125 1 97.38 164 GLY B O 1
ATOM 4552 N N . LEU B 1 165 ? -4.859 15.391 15.055 1 96.94 165 LEU B N 1
ATOM 4553 C CA . LEU B 1 165 ? -5.516 14.172 15.516 1 96.94 165 LEU B CA 1
ATOM 4554 C C . LEU B 1 165 ? -5.98 13.32 14.336 1 96.94 165 LEU B C 1
ATOM 4556 O O . LEU B 1 165 ? -5.871 12.094 14.375 1 96.94 165 LEU B O 1
ATOM 4560 N N . THR B 1 166 ? -6.473 13.906 13.352 1 97.31 166 THR B N 1
ATOM 4561 C CA . THR B 1 166 ? -6.902 13.195 12.156 1 97.31 166 THR B CA 1
ATOM 4562 C C . THR B 1 166 ? -5.711 12.539 11.461 1 97.31 166 THR B C 1
ATOM 4564 O O . THR B 1 166 ? -5.797 11.391 11.031 1 97.31 166 THR B O 1
ATOM 4567 N N . LEU B 1 167 ? -4.652 13.273 11.359 1 97.19 167 LEU B N 1
ATOM 4568 C CA . LEU B 1 167 ? -3.447 12.742 10.727 1 97.19 167 LEU B CA 1
ATOM 4569 C C . LEU B 1 167 ? -2.855 11.602 11.547 1 97.19 167 LEU B C 1
ATOM 4571 O O . LEU B 1 167 ? -2.262 10.672 10.992 1 97.19 167 LEU B O 1
ATOM 4575 N N . ASP B 1 168 ? -2.979 11.68 12.906 1 97.25 168 ASP B N 1
ATOM 4576 C CA . ASP B 1 168 ? -2.561 10.57 13.758 1 97.25 168 ASP B CA 1
ATOM 4577 C C . ASP B 1 168 ? -3.316 9.289 13.406 1 97.25 168 ASP B C 1
ATOM 4579 O O . ASP B 1 168 ? -2.711 8.234 13.234 1 97.25 168 ASP B O 1
ATOM 4583 N N . TYR B 1 169 ? -4.586 9.414 13.242 1 96.69 169 TYR B N 1
ATOM 4584 C CA . TYR B 1 169 ? -5.418 8.289 12.812 1 96.69 169 TYR B CA 1
ATOM 4585 C C . TYR B 1 169 ? -4.98 7.777 11.445 1 96.69 169 TYR B C 1
ATOM 4587 O O . TYR B 1 169 ? -4.816 6.57 11.25 1 96.69 169 TYR B O 1
ATOM 4595 N N . THR B 1 170 ? -4.816 8.703 10.508 1 96.38 170 THR B N 1
ATOM 4596 C CA . THR B 1 170 ? -4.449 8.344 9.141 1 96.38 170 THR B CA 1
ATOM 4597 C C . THR B 1 170 ? -3.109 7.613 9.117 1 96.38 170 THR B C 1
ATOM 4599 O O . THR B 1 170 ? -2.967 6.59 8.438 1 96.38 170 THR B O 1
ATOM 4602 N N . SER B 1 171 ? -2.121 8.133 9.836 1 97.5 171 SER B N 1
ATOM 4603 C CA . SER B 1 171 ? -0.803 7.504 9.875 1 97.5 171 SER B CA 1
ATOM 4604 C C . SER B 1 171 ? -0.872 6.102 10.461 1 97.5 171 SER B C 1
ATOM 4606 O O . SER B 1 171 ? -0.214 5.184 9.969 1 97.5 171 SER B O 1
ATOM 4608 N N . ASN B 1 172 ? -1.681 5.875 11.5 1 97.31 172 ASN B N 1
ATOM 4609 C CA . ASN B 1 172 ? -1.837 4.559 12.109 1 97.31 172 ASN B CA 1
ATOM 4610 C C . ASN B 1 172 ? -2.492 3.57 11.156 1 97.31 172 ASN B C 1
ATOM 4612 O O . ASN B 1 172 ? -2.088 2.408 11.086 1 97.31 172 ASN B O 1
ATOM 4616 N N . GLU B 1 173 ? -3.449 4.039 10.453 1 96.62 173 GLU B N 1
ATOM 4617 C CA . GLU B 1 173 ? -4.098 3.199 9.453 1 96.62 173 GLU B CA 1
ATOM 4618 C C . GLU B 1 173 ? -3.119 2.799 8.352 1 96.62 173 GLU B C 1
ATOM 4620 O O . GLU B 1 173 ? -3.129 1.654 7.891 1 96.62 173 GLU B O 1
ATOM 4625 N N . LEU B 1 174 ? -2.35 3.748 7.914 1 96.12 174 LEU B N 1
ATOM 4626 C CA . LEU B 1 174 ? -1.35 3.469 6.887 1 96.12 174 LEU B CA 1
ATOM 4627 C C . LEU B 1 174 ? -0.342 2.436 7.379 1 96.12 174 LEU B C 1
ATOM 4629 O O . LEU B 1 174 ? 0.041 1.532 6.633 1 96.12 174 LEU B O 1
ATOM 4633 N N . LEU B 1 175 ? 0.084 2.584 8.664 1 97.19 175 LEU B N 1
ATOM 4634 C CA . LEU B 1 175 ? 1.031 1.627 9.227 1 97.19 175 LEU B CA 1
ATOM 4635 C C . LEU B 1 175 ? 0.415 0.235 9.312 1 97.19 175 LEU B C 1
ATOM 4637 O O . LEU B 1 175 ? 1.096 -0.765 9.062 1 97.19 175 LEU B O 1
ATOM 4641 N N . GLU B 1 176 ? -0.823 0.131 9.609 1 97.19 176 GLU B N 1
ATOM 4642 C CA . GLU B 1 176 ? -1.523 -1.149 9.602 1 97.19 176 GLU B CA 1
ATOM 4643 C C . GLU B 1 176 ? -1.586 -1.738 8.195 1 97.19 176 GLU B C 1
ATOM 4645 O O . GLU B 1 176 ? -1.396 -2.941 8.008 1 97.19 176 GLU B O 1
ATOM 4650 N N . ASN B 1 177 ? -1.909 -0.9 7.234 1 95.88 177 ASN B N 1
ATOM 4651 C CA . ASN B 1 177 ? -1.938 -1.342 5.844 1 95.88 177 ASN B CA 1
ATOM 4652 C C . ASN B 1 177 ? -0.582 -1.88 5.398 1 95.88 177 ASN B C 1
ATOM 4654 O O . ASN B 1 177 ? -0.511 -2.873 4.672 1 95.88 177 ASN B O 1
ATOM 4658 N N . VAL B 1 178 ? 0.463 -1.177 5.805 1 96.56 178 VAL B N 1
ATOM 4659 C CA . VAL B 1 178 ? 1.821 -1.607 5.488 1 96.56 178 VAL B CA 1
ATOM 4660 C C . VAL B 1 178 ? 2.074 -2.994 6.078 1 96.56 178 VAL B C 1
ATOM 4662 O O . VAL B 1 178 ? 2.629 -3.867 5.406 1 96.56 178 VAL B O 1
ATOM 4665 N N . GLN B 1 179 ? 1.637 -3.236 7.316 1 96 179 GLN B N 1
ATOM 4666 C CA . GLN B 1 179 ? 1.806 -4.535 7.953 1 96 179 GLN B CA 1
ATOM 4667 C C . GLN B 1 179 ? 1.066 -5.629 7.184 1 96 179 GLN B C 1
ATOM 4669 O O . GLN B 1 179 ? 1.618 -6.703 6.938 1 96 179 GLN B O 1
ATOM 4674 N N . LYS B 1 180 ? -0.086 -5.375 6.758 1 94.62 180 LYS B N 1
ATOM 4675 C CA . LYS B 1 180 ? -0.881 -6.332 5.992 1 94.62 180 LYS B CA 1
ATOM 4676 C C . LYS B 1 180 ? -0.238 -6.625 4.641 1 94.62 180 LYS B C 1
ATOM 4678 O O . LYS B 1 180 ? -0.206 -7.777 4.199 1 94.62 180 LYS B O 1
ATOM 4683 N N . LEU B 1 181 ? 0.196 -5.605 4.004 1 94.19 181 LEU B N 1
ATOM 4684 C CA . LEU B 1 181 ? 0.833 -5.766 2.703 1 94.19 181 LEU B CA 1
ATOM 4685 C C . LEU B 1 181 ? 2.109 -6.594 2.822 1 94.19 181 LEU B C 1
ATOM 4687 O O . LEU B 1 181 ? 2.379 -7.453 1.979 1 94.19 181 LEU B O 1
ATOM 4691 N N . ASN B 1 182 ? 2.893 -6.336 3.85 1 95.88 182 ASN B N 1
ATOM 4692 C CA . ASN B 1 182 ? 4.102 -7.113 4.094 1 95.88 182 ASN B CA 1
ATOM 4693 C C . ASN B 1 182 ? 3.785 -8.586 4.352 1 95.88 182 ASN B C 1
ATOM 4695 O O . ASN B 1 182 ? 4.461 -9.469 3.826 1 95.88 182 ASN B O 1
ATOM 4699 N N . GLU B 1 183 ? 2.793 -8.859 5.129 1 94.56 183 GLU B N 1
ATOM 4700 C CA . GLU B 1 183 ? 2.359 -10.234 5.383 1 94.56 183 GLU B CA 1
ATOM 4701 C C . GLU B 1 183 ? 1.886 -10.906 4.098 1 94.56 183 GLU B C 1
ATOM 4703 O O . GLU B 1 183 ? 2.229 -12.062 3.838 1 94.56 183 GLU B O 1
ATOM 4708 N N . SER B 1 184 ? 1.114 -10.164 3.383 1 92.25 184 SER B N 1
ATOM 4709 C CA . SER B 1 184 ? 0.627 -10.664 2.104 1 92.25 184 SER B CA 1
ATOM 4710 C C . SER B 1 184 ? 1.781 -10.984 1.158 1 92.25 184 SER B C 1
ATOM 4712 O O . SER B 1 184 ? 1.798 -12.039 0.525 1 92.25 184 SER B O 1
ATOM 4714 N N . SER B 1 185 ? 2.723 -10.078 1.074 1 93.06 185 SER B N 1
ATOM 4715 C CA . SER B 1 185 ? 3.875 -10.266 0.198 1 93.06 185 SER B CA 1
ATOM 4716 C C . SER B 1 185 ? 4.707 -11.469 0.632 1 93.06 185 SER B C 1
ATOM 4718 O O . SER B 1 185 ? 5.172 -12.25 -0.206 1 93.06 185 SER B O 1
ATOM 4720 N N . THR B 1 186 ? 4.91 -11.68 1.927 1 93.88 186 THR B N 1
ATOM 4721 C CA . THR B 1 186 ? 5.668 -12.812 2.449 1 93.88 186 THR B CA 1
ATOM 4722 C C . THR B 1 186 ? 4.965 -14.125 2.125 1 93.88 186 THR B C 1
ATOM 4724 O O . THR B 1 186 ? 5.602 -15.078 1.673 1 93.88 186 THR B O 1
ATOM 4727 N N . SER B 1 187 ? 3.672 -14.164 2.311 1 92.75 187 SER B N 1
ATOM 4728 C CA . SER B 1 187 ? 2.883 -15.352 2.004 1 92.75 187 SER B CA 1
ATOM 4729 C C . SER B 1 187 ? 2.896 -15.656 0.51 1 92.75 187 SER B C 1
ATOM 4731 O O . SER B 1 187 ? 3.002 -16.812 0.108 1 92.75 187 SER B O 1
ATOM 4733 N N . ALA B 1 188 ? 2.781 -14.648 -0.282 1 91 188 ALA B N 1
ATOM 4734 C CA . ALA B 1 188 ? 2.826 -14.82 -1.731 1 91 188 ALA B CA 1
ATOM 4735 C C . ALA B 1 188 ? 4.172 -15.383 -2.174 1 91 188 ALA B C 1
ATOM 4737 O O . ALA B 1 188 ? 4.227 -16.297 -3 1 91 188 ALA B O 1
ATOM 4738 N N . ALA B 1 189 ? 5.254 -14.859 -1.589 1 92.88 189 ALA B N 1
ATOM 4739 C CA . ALA B 1 189 ? 6.59 -15.344 -1.925 1 92.88 189 ALA B CA 1
ATOM 4740 C C . ALA B 1 189 ? 6.727 -16.828 -1.615 1 92.88 189 ALA B C 1
ATOM 4742 O O . ALA B 1 189 ? 7.277 -17.594 -2.416 1 92.88 189 ALA B O 1
ATOM 4743 N N . ALA B 1 190 ? 6.195 -17.266 -0.496 1 93.31 190 ALA B N 1
ATOM 4744 C CA . ALA B 1 190 ? 6.238 -18.672 -0.108 1 93.31 190 ALA B CA 1
ATOM 4745 C C . ALA B 1 190 ? 5.441 -19.531 -1.083 1 93.31 190 ALA B C 1
ATOM 4747 O O . ALA B 1 190 ? 5.902 -20.594 -1.505 1 93.31 190 ALA B O 1
ATOM 4748 N N . SER B 1 191 ? 4.234 -19.062 -1.429 1 91.75 191 SER B N 1
ATOM 4749 C CA . SER B 1 191 ? 3.381 -19.781 -2.365 1 91.75 191 SER B CA 1
ATOM 4750 C C . SER B 1 191 ? 4.031 -19.891 -3.742 1 91.75 191 SER B C 1
ATOM 4752 O O . SER B 1 191 ? 3.951 -20.922 -4.398 1 91.75 191 SER B O 1
ATOM 4754 N N . ILE B 1 192 ? 4.691 -18.859 -4.184 1 93.12 192 ILE B N 1
ATOM 4755 C CA . ILE B 1 192 ? 5.367 -18.828 -5.473 1 93.12 192 ILE B CA 1
ATOM 4756 C C . ILE B 1 192 ? 6.539 -19.797 -5.469 1 93.12 192 ILE B C 1
ATOM 4758 O O . ILE B 1 192 ? 6.75 -20.531 -6.434 1 93.12 192 ILE B O 1
ATOM 4762 N N . GLU B 1 193 ? 7.309 -19.891 -4.363 1 93.62 193 GLU B N 1
ATOM 4763 C CA . GLU B 1 193 ? 8.414 -20.828 -4.227 1 93.62 193 GLU B CA 1
ATOM 4764 C C . GLU B 1 193 ? 7.914 -22.281 -4.281 1 93.62 193 GLU B C 1
ATOM 4766 O O . GLU B 1 193 ? 8.508 -23.125 -4.953 1 93.62 193 GLU B O 1
ATOM 4771 N N . GLU B 1 194 ? 6.844 -22.516 -3.619 1 90.81 194 GLU B N 1
ATOM 4772 C CA . GLU B 1 194 ? 6.242 -23.859 -3.641 1 90.81 194 GLU B CA 1
ATOM 4773 C C . GLU B 1 194 ? 5.777 -24.219 -5.047 1 90.81 194 GLU B C 1
ATOM 4775 O O . GLU B 1 194 ? 6.008 -25.344 -5.504 1 90.81 194 GLU B O 1
ATOM 4780 N N . THR B 1 195 ? 5.18 -23.344 -5.723 1 90.44 195 THR B N 1
ATOM 4781 C CA . THR B 1 195 ? 4.707 -23.578 -7.082 1 90.44 195 THR B CA 1
ATOM 4782 C C . THR B 1 195 ? 5.875 -23.828 -8.023 1 90.44 195 THR B C 1
ATOM 4784 O O . THR B 1 195 ? 5.828 -24.75 -8.844 1 90.44 195 THR B O 1
ATOM 4787 N N . ALA B 1 196 ? 6.914 -23.016 -7.859 1 91.94 196 ALA B N 1
ATOM 4788 C CA . ALA B 1 196 ? 8.094 -23.172 -8.703 1 91.94 196 ALA B CA 1
ATOM 4789 C C . ALA B 1 196 ? 8.711 -24.562 -8.508 1 91.94 196 ALA B C 1
ATOM 4791 O O . ALA B 1 196 ? 9.102 -25.219 -9.484 1 91.94 196 ALA B O 1
ATOM 4792 N N . ALA B 1 197 ? 8.773 -25.031 -7.273 1 91.81 197 ALA B N 1
ATOM 4793 C CA . ALA B 1 197 ? 9.312 -26.359 -6.973 1 91.81 197 ALA B CA 1
ATOM 4794 C C . ALA B 1 197 ? 8.445 -27.453 -7.582 1 91.81 197 ALA B C 1
ATOM 4796 O O . ALA B 1 197 ? 8.961 -28.406 -8.164 1 91.81 197 ALA B O 1
ATOM 4797 N N . ALA B 1 198 ? 7.152 -27.266 -7.449 1 90.06 198 ALA B N 1
ATOM 4798 C CA . ALA B 1 198 ? 6.223 -28.234 -8.008 1 90.06 198 ALA B CA 1
ATOM 4799 C C . ALA B 1 198 ? 6.32 -28.281 -9.531 1 90.06 198 ALA B C 1
ATOM 4801 O O . ALA B 1 198 ? 6.297 -29.359 -10.125 1 90.06 198 ALA B O 1
ATOM 4802 N N . ILE B 1 199 ? 6.469 -27.172 -10.156 1 91.12 199 ILE B N 1
ATOM 4803 C CA . ILE B 1 199 ? 6.594 -27.078 -11.609 1 91.12 199 ILE B CA 1
ATOM 4804 C C . ILE B 1 199 ? 7.863 -27.797 -12.07 1 91.12 199 ILE B C 1
ATOM 4806 O O . ILE B 1 199 ? 7.855 -28.516 -13.07 1 91.12 199 ILE B O 1
ATOM 4810 N N . GLU B 1 200 ? 8.945 -27.672 -11.359 1 91.12 200 GLU B N 1
ATOM 4811 C CA . GLU B 1 200 ? 10.195 -28.359 -11.688 1 91.12 200 GLU B CA 1
ATOM 4812 C C . GLU B 1 200 ? 10.031 -29.875 -11.625 1 91.12 200 GLU B C 1
ATOM 4814 O O . GLU B 1 200 ? 10.492 -30.594 -12.516 1 91.12 200 GLU B O 1
ATOM 4819 N N . GLU B 1 201 ? 9.375 -30.281 -10.602 1 90.56 201 GLU B N 1
ATOM 4820 C CA . GLU B 1 201 ? 9.141 -31.703 -10.438 1 90.56 201 GLU B CA 1
ATOM 4821 C C . GLU B 1 201 ? 8.258 -32.25 -11.555 1 90.56 201 GLU B C 1
ATOM 4823 O O . GLU B 1 201 ? 8.57 -33.281 -12.148 1 90.56 201 GLU B O 1
ATOM 4828 N N . ILE B 1 202 ? 7.215 -31.547 -11.867 1 88.56 202 ILE B N 1
ATOM 4829 C CA . ILE B 1 202 ? 6.281 -31.984 -12.898 1 88.56 202 ILE B CA 1
ATOM 4830 C C . ILE B 1 202 ? 6.977 -32 -14.258 1 88.56 202 ILE B C 1
ATOM 4832 O O . ILE B 1 202 ? 6.781 -32.906 -15.055 1 88.56 202 ILE B O 1
ATOM 4836 N N . THR B 1 203 ? 7.777 -31 -14.508 1 89.38 203 THR B N 1
ATOM 4837 C CA . THR B 1 203 ? 8.539 -30.938 -15.75 1 89.38 203 THR B CA 1
ATOM 4838 C C . THR B 1 203 ? 9.445 -32.156 -15.883 1 89.38 203 THR B C 1
ATOM 4840 O O . THR B 1 203 ? 9.523 -32.781 -16.953 1 89.38 203 THR B O 1
ATOM 4843 N N . GLY B 1 204 ? 10.156 -32.531 -14.805 1 89.69 204 GLY B N 1
ATOM 4844 C CA . GLY B 1 204 ? 10.977 -33.719 -14.797 1 89.69 204 GLY B CA 1
ATOM 4845 C C . GLY B 1 204 ? 10.188 -35 -15.094 1 89.69 204 GLY B C 1
ATOM 4846 O O . GLY B 1 204 ? 10.633 -35.844 -15.867 1 89.69 204 GLY B O 1
ATOM 4847 N N . ASN B 1 205 ? 8.992 -35.031 -14.508 1 87.5 205 ASN B N 1
ATOM 4848 C CA . ASN B 1 205 ? 8.141 -36.188 -14.719 1 87.5 205 ASN B CA 1
ATOM 4849 C C . ASN B 1 205 ? 7.66 -36.281 -16.172 1 87.5 205 ASN B C 1
ATOM 4851 O O . ASN B 1 205 ? 7.605 -37.375 -16.75 1 87.5 205 ASN B O 1
ATOM 4855 N N . ILE B 1 206 ? 7.32 -35.219 -16.781 1 86.94 206 ILE B N 1
ATOM 4856 C CA . ILE B 1 206 ? 6.855 -35.188 -18.156 1 86.94 206 ILE B CA 1
ATOM 4857 C C . ILE B 1 206 ? 7.988 -35.594 -19.094 1 86.94 206 ILE B C 1
ATOM 4859 O O . ILE B 1 206 ? 7.766 -36.344 -20.047 1 86.94 206 ILE B O 1
ATOM 4863 N N . ARG B 1 207 ? 9.211 -35.188 -18.812 1 87.44 207 ARG B N 1
ATOM 4864 C CA . ARG B 1 207 ? 10.367 -35.594 -19.625 1 87.44 207 ARG B CA 1
ATOM 4865 C C . ARG B 1 207 ? 10.594 -37.094 -19.531 1 87.44 207 ARG B C 1
ATOM 4867 O O . ARG B 1 207 ? 10.844 -37.75 -20.531 1 87.44 207 ARG B O 1
ATOM 4874 N N . LEU B 1 208 ? 10.469 -37.625 -18.375 1 86.25 208 LEU B N 1
ATOM 4875 C CA . LEU B 1 208 ? 10.602 -39.062 -18.172 1 86.25 208 LEU B CA 1
ATOM 4876 C C . LEU B 1 208 ? 9.516 -39.812 -18.938 1 86.25 208 LEU B C 1
ATOM 4878 O O . LEU B 1 208 ? 9.797 -40.844 -19.562 1 86.25 208 LEU B O 1
ATOM 4882 N N . ASN B 1 209 ? 8.297 -39.344 -18.859 1 84.88 209 ASN B N 1
ATOM 4883 C CA . ASN B 1 209 ? 7.199 -39.938 -19.609 1 84.88 209 ASN B CA 1
ATOM 4884 C C . ASN B 1 209 ? 7.469 -39.938 -21.109 1 84.88 209 ASN B C 1
ATOM 4886 O O . ASN B 1 209 ? 7.223 -40.938 -21.781 1 84.88 209 ASN B O 1
ATOM 4890 N N . THR B 1 210 ? 8.008 -38.844 -21.578 1 86.75 210 THR B N 1
ATOM 4891 C CA . THR B 1 210 ? 8.305 -38.75 -23 1 86.75 210 THR B CA 1
ATOM 4892 C C . THR B 1 210 ? 9.367 -39.75 -23.406 1 86.75 210 THR B C 1
ATOM 4894 O O . THR B 1 210 ? 9.234 -40.406 -24.453 1 86.75 210 THR B O 1
ATOM 4897 N N . GLU B 1 211 ? 10.383 -40 -22.625 1 88 211 GLU B N 1
ATOM 4898 C CA . GLU B 1 211 ? 11.414 -41 -22.906 1 88 211 GLU B CA 1
ATOM 4899 C C . GLU B 1 211 ? 10.844 -42.406 -22.875 1 88 211 GLU B C 1
ATOM 4901 O O . GLU B 1 211 ? 11.18 -43.25 -23.719 1 88 211 GLU B O 1
ATOM 4906 N N . THR B 1 212 ? 10.023 -42.562 -21.875 1 87.31 212 THR B N 1
ATOM 4907 C CA . THR B 1 212 ? 9.398 -43.875 -21.719 1 87.31 212 THR B CA 1
ATOM 4908 C C . THR B 1 212 ? 8.516 -44.219 -22.906 1 87.31 212 THR B C 1
ATOM 4910 O O . THR B 1 212 ? 8.523 -45.344 -23.406 1 87.31 212 THR B O 1
ATOM 4913 N N . ILE B 1 213 ? 7.852 -43.188 -23.391 1 87.25 213 ILE B N 1
ATOM 4914 C CA . ILE B 1 213 ? 6.938 -43.375 -24.516 1 87.25 213 ILE B CA 1
ATOM 4915 C C . ILE B 1 213 ? 7.727 -43.719 -25.781 1 87.25 213 ILE B C 1
ATOM 4917 O O . ILE B 1 213 ? 7.301 -44.562 -26.562 1 87.25 213 ILE B O 1
ATOM 4921 N N . VAL B 1 214 ? 8.867 -43.156 -26 1 87.5 214 VAL B N 1
ATOM 4922 C CA . VAL B 1 214 ? 9.711 -43.469 -27.156 1 87.5 214 VAL B CA 1
ATOM 4923 C C . VAL B 1 214 ? 10.18 -44.906 -27.109 1 87.5 214 VAL B C 1
ATOM 4925 O O . VAL B 1 214 ? 10.133 -45.625 -28.109 1 87.5 214 VAL B O 1
ATOM 4928 N N . LYS B 1 215 ? 10.539 -45.375 -25.953 1 87.88 215 LYS B N 1
ATOM 4929 C CA . LYS B 1 215 ? 10.969 -46.781 -25.781 1 87.88 215 LYS B CA 1
ATOM 4930 C C . LYS B 1 215 ? 9.812 -47.719 -26.047 1 87.88 215 LYS B C 1
ATOM 4932 O O . LYS B 1 215 ? 9.992 -48.75 -26.688 1 87.88 215 LYS B O 1
ATOM 4937 N N . MET B 1 216 ? 8.664 -47.344 -25.547 1 84.44 216 MET B N 1
ATOM 4938 C CA . MET B 1 216 ? 7.488 -48.188 -25.734 1 84.44 216 MET B CA 1
ATOM 4939 C C . MET B 1 216 ? 7.16 -48.312 -27.219 1 84.44 216 MET B C 1
ATOM 4941 O O . MET B 1 216 ? 6.789 -49.406 -27.688 1 84.44 216 MET B O 1
ATOM 4945 N N . SER B 1 217 ? 7.293 -47.25 -27.953 1 86 217 SER B N 1
ATOM 4946 C CA . SER B 1 217 ? 7.059 -47.281 -29.391 1 86 217 SER B CA 1
ATOM 4947 C C . SER B 1 217 ? 8.016 -48.25 -30.094 1 86 217 SER B C 1
ATOM 4949 O O . SER B 1 217 ? 7.617 -49 -30.984 1 86 217 SER B O 1
ATOM 4951 N N . GLU B 1 218 ? 9.266 -48.25 -29.688 1 86.62 218 GLU B N 1
ATOM 4952 C CA . GLU B 1 218 ? 10.266 -49.156 -30.25 1 86.62 218 GLU B CA 1
ATOM 4953 C C . GLU B 1 218 ? 9.922 -50.625 -29.969 1 86.62 218 GLU B C 1
ATOM 4955 O O . GLU B 1 218 ? 9.984 -51.469 -30.859 1 86.62 218 GLU B O 1
ATOM 4960 N N . PHE B 1 219 ? 9.531 -50.844 -28.75 1 81.06 219 PHE B N 1
ATOM 4961 C CA . PHE B 1 219 ? 9.164 -52.188 -28.375 1 81.06 219 PHE B CA 1
ATOM 4962 C C . PHE B 1 219 ? 7.941 -52.656 -29.141 1 81.06 219 PHE B C 1
ATOM 4964 O O . PHE B 1 219 ? 7.879 -53.812 -29.578 1 81.06 219 PHE B O 1
ATOM 4971 N N . SER B 1 220 ? 7.004 -51.781 -29.312 1 83.31 220 SER B N 1
ATOM 4972 C CA . SER B 1 220 ? 5.797 -52.125 -30.062 1 83.31 220 SER B CA 1
ATOM 4973 C C . SER B 1 220 ? 6.121 -52.469 -31.516 1 83.31 220 SER B C 1
ATOM 4975 O O . SER B 1 220 ? 5.555 -53.406 -32.062 1 83.31 220 SER B O 1
ATOM 4977 N N . ASN B 1 221 ? 7.047 -51.781 -32.125 1 84.06 221 ASN B N 1
ATOM 4978 C CA . ASN B 1 221 ? 7.48 -52.062 -33.5 1 84.06 221 ASN B CA 1
ATOM 4979 C C . ASN B 1 221 ? 8.164 -53.406 -33.594 1 84.06 221 ASN B C 1
ATOM 4981 O O . ASN B 1 221 ? 7.949 -54.156 -34.562 1 84.06 221 ASN B O 1
ATOM 4985 N N . GLU B 1 222 ? 8.945 -53.75 -32.625 1 82.69 222 GLU B N 1
ATOM 4986 C CA . GLU B 1 222 ? 9.617 -55.031 -32.594 1 82.69 222 GLU B CA 1
ATOM 4987 C C . GLU B 1 222 ? 8.609 -56.188 -32.469 1 82.69 222 GLU B C 1
ATOM 4989 O O . GLU B 1 222 ? 8.75 -57.219 -33.125 1 82.69 222 GLU B O 1
ATOM 4994 N N . VAL B 1 223 ? 7.641 -55.906 -31.625 1 81.88 223 VAL B N 1
ATOM 4995 C CA . VAL B 1 223 ? 6.602 -56.906 -31.453 1 81.88 223 VAL B CA 1
ATOM 4996 C C . VAL B 1 223 ? 5.844 -57.125 -32.75 1 81.88 223 VAL B C 1
ATOM 4998 O O . VAL B 1 223 ? 5.574 -58.25 -33.156 1 81.88 223 VAL B O 1
ATOM 5001 N N . THR B 1 224 ? 5.562 -56.031 -33.469 1 83.75 224 THR B N 1
ATOM 5002 C CA . THR B 1 224 ? 4.875 -56.094 -34.75 1 83.75 224 THR B CA 1
ATOM 5003 C C . THR B 1 224 ? 5.68 -56.938 -35.75 1 83.75 224 THR B C 1
ATOM 5005 O O . THR B 1 224 ? 5.125 -57.781 -36.438 1 83.75 224 THR B O 1
ATOM 5008 N N . SER B 1 225 ? 6.977 -56.75 -35.812 1 85 225 SER B N 1
ATOM 5009 C CA . SER B 1 225 ? 7.855 -57.5 -36.688 1 85 225 SER B CA 1
ATOM 5010 C C . SER B 1 225 ? 7.871 -59 -36.344 1 85 225 SER B C 1
ATOM 5012 O O . SER B 1 225 ? 7.812 -59.844 -37.219 1 85 225 SER B O 1
ATOM 5014 N N . SER B 1 226 ? 7.934 -59.188 -35 1 79.31 226 SER B N 1
ATOM 5015 C CA . SER B 1 226 ? 7.953 -60.562 -34.531 1 79.31 226 SER B CA 1
ATOM 5016 C C . SER B 1 226 ? 6.656 -61.281 -34.875 1 79.31 226 SER B C 1
ATOM 5018 O O . SER B 1 226 ? 6.668 -62.469 -35.219 1 79.31 226 SER B O 1
ATOM 5020 N N . VAL B 1 227 ? 5.559 -60.562 -34.875 1 82.62 227 VAL B N 1
ATOM 5021 C CA . VAL B 1 227 ? 4.25 -61.125 -35.219 1 82.62 227 VAL B CA 1
ATOM 5022 C C . VAL B 1 227 ? 4.207 -61.5 -36.688 1 82.62 227 VAL B C 1
ATOM 5024 O O . VAL B 1 227 ? 3.709 -62.562 -37.031 1 82.62 227 VAL B O 1
ATOM 5027 N N . HIS B 1 228 ? 4.777 -60.75 -37.594 1 85.69 228 HIS B N 1
ATOM 5028 C CA . HIS B 1 228 ? 4.805 -61.031 -39.031 1 85.69 228 HIS B CA 1
ATOM 5029 C C . HIS B 1 228 ? 5.641 -62.281 -39.344 1 85.69 228 HIS B C 1
ATOM 5031 O O . HIS B 1 228 ? 5.223 -63.125 -40.125 1 85.69 228 HIS B O 1
ATOM 5037 N N . VAL B 1 229 ? 6.73 -62.375 -38.656 1 84.06 229 VAL B N 1
ATOM 5038 C CA . VAL B 1 229 ? 7.598 -63.531 -38.844 1 84.06 229 VAL B CA 1
ATOM 5039 C C . VAL B 1 229 ? 6.887 -64.75 -38.344 1 84.06 229 VAL B C 1
ATOM 5041 O O . VAL B 1 229 ? 6.945 -65.812 -39 1 84.06 229 VAL B O 1
ATOM 5044 N N . GLY B 1 230 ? 6.242 -64.5 -37.219 1 80.25 230 GLY B N 1
ATOM 5045 C CA . GLY B 1 230 ? 5.5 -65.625 -36.656 1 80.25 230 GLY B CA 1
ATOM 5046 C C . GLY B 1 230 ? 4.391 -66.125 -37.562 1 80.25 230 GLY B C 1
ATOM 5047 O O . GLY B 1 230 ? 4.207 -67.312 -37.75 1 80.25 230 GLY B O 1
ATOM 5048 N N . GLU B 1 231 ? 3.67 -65.25 -38.219 1 83.69 231 GLU B N 1
ATOM 5049 C CA . GLU B 1 231 ? 2.613 -65.625 -39.156 1 83.69 231 GLU B CA 1
ATOM 5050 C C . GLU B 1 231 ? 3.176 -66.375 -40.375 1 83.69 231 GLU B C 1
ATOM 5052 O O . GLU B 1 231 ? 2.568 -67.312 -40.844 1 83.69 231 GLU B O 1
ATOM 5057 N N . GLU B 1 232 ? 4.305 -66 -40.875 1 88.5 232 GLU B N 1
ATOM 5058 C CA . GLU B 1 232 ? 4.949 -66.688 -42 1 88.5 232 GLU B CA 1
ATOM 5059 C C . GLU B 1 232 ? 5.371 -68.062 -41.625 1 88.5 232 GLU B C 1
ATOM 5061 O O . GLU B 1 232 ? 5.203 -69 -42.438 1 88.5 232 GLU B O 1
ATOM 5066 N N . LEU B 1 233 ? 5.875 -68.125 -40.438 1 82.81 233 LEU B N 1
ATOM 5067 C CA . LEU B 1 233 ? 6.316 -69.438 -39.969 1 82.81 233 LEU B CA 1
ATOM 5068 C C . LEU B 1 233 ? 5.129 -70.375 -39.812 1 82.81 233 LEU B C 1
ATOM 5070 O O . LEU B 1 233 ? 5.227 -71.562 -40.156 1 82.81 233 LEU B O 1
ATOM 5074 N N . ALA B 1 234 ? 4.039 -69.875 -39.344 1 83.38 234 ALA B N 1
ATOM 5075 C CA . ALA B 1 234 ? 2.828 -70.688 -39.219 1 83.38 234 ALA B CA 1
ATOM 5076 C C . ALA B 1 234 ? 2.346 -71.125 -40.594 1 83.38 234 ALA B C 1
ATOM 5078 O O . ALA B 1 234 ? 1.935 -72.312 -40.781 1 83.38 234 ALA B O 1
ATOM 5079 N N . ASN B 1 235 ? 2.436 -70.312 -41.594 1 87.38 235 ASN B N 1
ATOM 5080 C CA . ASN B 1 235 ? 2.064 -70.688 -42.969 1 87.38 235 ASN B CA 1
ATOM 5081 C C . ASN B 1 235 ? 2.979 -71.75 -43.562 1 87.38 235 ASN B C 1
ATOM 5083 O O . ASN B 1 235 ? 2.508 -72.688 -44.188 1 87.38 235 ASN B O 1
ATOM 5087 N N . LYS B 1 236 ? 4.219 -71.625 -43.281 1 86.69 236 LYS B N 1
ATOM 5088 C CA . LYS B 1 236 ? 5.176 -72.625 -43.75 1 86.69 236 LYS B CA 1
ATOM 5089 C C . LYS B 1 236 ? 4.906 -74 -43.125 1 86.69 236 LYS B C 1
ATOM 5091 O O . LYS B 1 236 ? 5.059 -75.062 -43.781 1 86.69 236 LYS B O 1
ATOM 5096 N N . THR B 1 237 ? 4.531 -73.875 -41.906 1 83.25 237 THR B N 1
ATOM 5097 C CA . THR B 1 237 ? 4.191 -75.062 -41.188 1 83.25 237 THR B CA 1
ATOM 5098 C C . THR B 1 237 ? 2.984 -75.75 -41.844 1 83.25 237 THR B C 1
ATOM 5100 O O . THR B 1 237 ? 2.986 -77 -42.062 1 83.25 237 THR B O 1
ATOM 5103 N N . THR B 1 238 ? 2.004 -75 -42.156 1 85.5 238 THR B N 1
ATOM 5104 C CA . THR B 1 238 ? 0.818 -75.562 -42.844 1 85.5 238 THR B CA 1
ATOM 5105 C C . THR B 1 238 ? 1.19 -76.188 -44.156 1 85.5 238 THR B C 1
ATOM 5107 O O . THR B 1 238 ? 0.733 -77.312 -44.469 1 85.5 238 THR B O 1
ATOM 5110 N N . ILE B 1 239 ? 2.055 -75.625 -44.906 1 87.69 239 ILE B N 1
ATOM 5111 C CA . ILE B 1 239 ? 2.473 -76.188 -46.219 1 87.69 239 ILE B CA 1
ATOM 5112 C C . ILE B 1 239 ? 3.254 -77.438 -46.031 1 87.69 239 ILE B C 1
ATOM 5114 O O . ILE B 1 239 ? 3.025 -78.438 -46.75 1 87.69 239 ILE B O 1
ATOM 5118 N N . ALA B 1 240 ? 4.109 -77.375 -45 1 83.25 240 ALA B N 1
ATOM 5119 C CA . ALA B 1 240 ? 4.906 -78.625 -44.719 1 83.25 240 ALA B CA 1
ATOM 5120 C C . ALA B 1 240 ? 4.012 -79.75 -44.375 1 83.25 240 ALA B C 1
ATOM 5122 O O . ALA B 1 240 ? 4.211 -80.875 -44.844 1 83.25 240 ALA B O 1
ATOM 5123 N N . MET B 1 241 ? 2.984 -79.5 -43.656 1 84.5 241 MET B N 1
ATOM 5124 C CA . MET B 1 241 ? 2.061 -80.562 -43.219 1 84.5 241 MET B CA 1
ATOM 5125 C C . MET B 1 241 ? 1.227 -81.062 -44.375 1 84.5 241 MET B C 1
ATOM 5127 O O . MET B 1 241 ? 0.951 -82.25 -44.5 1 84.5 241 MET B O 1
ATOM 5131 N N . ASP B 1 242 ? 0.91 -80.25 -45.281 1 87.69 242 ASP B N 1
ATOM 5132 C CA . ASP B 1 242 ? 0.181 -80.625 -46.5 1 87.69 242 ASP B CA 1
ATOM 5133 C C . ASP B 1 242 ? 1.033 -81.5 -47.375 1 87.69 242 ASP B C 1
ATOM 5135 O O . ASP B 1 242 ? 0.535 -82.5 -47.938 1 87.69 242 ASP B O 1
ATOM 5139 N N . GLU B 1 243 ? 2.244 -81.25 -47.469 1 86.88 243 GLU B N 1
ATOM 5140 C CA . GLU B 1 243 ? 3.152 -82 -48.281 1 86.88 243 GLU B CA 1
ATOM 5141 C C . GLU B 1 243 ? 3.35 -83.438 -47.688 1 86.88 243 GLU B C 1
ATOM 5143 O O . GLU B 1 243 ? 3.4 -84.438 -48.406 1 86.88 243 GLU B O 1
ATOM 5148 N N . ILE B 1 244 ? 3.391 -83.375 -46.406 1 84.75 244 ILE B N 1
ATOM 5149 C CA . ILE B 1 244 ? 3.514 -84.688 -45.719 1 84.75 244 ILE B CA 1
ATOM 5150 C C . ILE B 1 244 ? 2.262 -85.5 -45.969 1 84.75 244 ILE B C 1
ATOM 5152 O O . ILE B 1 244 ? 2.355 -86.688 -46.25 1 84.75 244 ILE B O 1
ATOM 5156 N N . ASN B 1 245 ? 1.162 -84.875 -45.906 1 86.69 245 ASN B N 1
ATOM 5157 C CA . ASN B 1 245 ? -0.097 -85.562 -46.188 1 86.69 245 ASN B CA 1
ATOM 5158 C C . ASN B 1 245 ? -0.13 -86.125 -47.594 1 86.69 245 ASN B C 1
ATOM 5160 O O . ASN B 1 245 ? -0.598 -87.25 -47.812 1 86.69 245 ASN B O 1
ATOM 5164 N N . THR B 1 246 ? 0.387 -85.5 -48.531 1 89.5 246 THR B N 1
ATOM 5165 C CA . THR B 1 246 ? 0.428 -85.938 -49.906 1 89.5 246 THR B CA 1
ATOM 5166 C C . THR B 1 246 ? 1.351 -87.125 -50.062 1 89.5 246 THR B C 1
ATOM 5168 O O . THR B 1 246 ? 1.001 -88.062 -50.75 1 89.5 246 THR B O 1
ATOM 5171 N N . GLN B 1 247 ? 2.473 -87 -49.344 1 85.75 247 GLN B N 1
ATOM 5172 C CA . GLN B 1 247 ? 3.422 -88.125 -49.406 1 85.75 247 GLN B CA 1
ATOM 5173 C C . GLN B 1 247 ? 2.855 -89.375 -48.75 1 85.75 247 GLN B C 1
ATOM 5175 O O . GLN B 1 247 ? 2.967 -90.438 -49.281 1 85.75 247 GLN B O 1
ATOM 5180 N N . VAL B 1 248 ? 2.189 -89.125 -47.719 1 85.94 248 VAL B N 1
ATOM 5181 C CA . VAL B 1 248 ? 1.607 -90.25 -46.969 1 85.94 248 VAL B CA 1
ATOM 5182 C C . VAL B 1 248 ? 0.491 -90.875 -47.781 1 85.94 248 VAL B C 1
ATOM 5184 O O . VAL B 1 248 ? 0.357 -92.125 -47.781 1 85.94 248 VAL B O 1
ATOM 5187 N N . SER B 1 249 ? -0.198 -90.188 -48.469 1 88.38 249 SER B N 1
ATOM 5188 C CA . SER B 1 249 ? -1.247 -90.688 -49.344 1 88.38 249 SER B CA 1
ATOM 5189 C C . SER B 1 249 ? -0.661 -91.5 -50.5 1 88.38 249 SER B C 1
ATOM 5191 O O . SER B 1 249 ? -1.211 -92.562 -50.875 1 88.38 249 SER B O 1
ATOM 5193 N N . SER B 1 250 ? 0.425 -91.125 -51 1 89.75 250 SER B N 1
ATOM 5194 C CA . SER B 1 250 ? 1.105 -91.812 -52.094 1 89.75 250 SER B CA 1
ATOM 5195 C C . SER B 1 250 ? 1.657 -93.188 -51.594 1 89.75 250 SER B C 1
ATOM 5197 O O . SER B 1 250 ? 1.607 -94.188 -52.281 1 89.75 250 SER B O 1
ATOM 5199 N N . ILE B 1 251 ? 2.074 -93.062 -50.375 1 89.25 251 ILE B N 1
ATOM 5200 C CA . ILE B 1 251 ? 2.57 -94.312 -49.781 1 89.25 251 ILE B CA 1
ATOM 5201 C C . ILE B 1 251 ? 1.421 -95.312 -49.625 1 89.25 251 ILE B C 1
ATOM 5203 O O . ILE B 1 251 ? 1.576 -96.5 -49.906 1 89.25 251 ILE B O 1
ATOM 5207 N N . ASN B 1 252 ? 0.341 -94.75 -49.219 1 88.38 252 ASN B N 1
ATOM 5208 C CA . ASN B 1 252 ? -0.835 -95.625 -49.031 1 88.38 252 ASN B CA 1
ATOM 5209 C C . ASN B 1 252 ? -1.251 -96.312 -50.344 1 88.38 252 ASN B C 1
ATOM 5211 O O . ASN B 1 252 ? -1.616 -97.438 -50.375 1 88.38 252 ASN B O 1
ATOM 5215 N N . GLU B 1 253 ? -1.117 -95.625 -51.469 1 90.81 253 GLU B N 1
ATOM 5216 C CA . GLU B 1 253 ? -1.45 -96.188 -52.781 1 90.81 253 GLU B CA 1
ATOM 5217 C C . GLU B 1 253 ? -0.445 -97.25 -53.188 1 90.81 253 GLU B C 1
ATOM 5219 O O . GLU B 1 253 ? -0.831 -98.312 -53.688 1 90.81 253 GLU B O 1
ATOM 5224 N N . ALA B 1 254 ? 0.702 -96.938 -52.969 1 89.56 254 ALA B N 1
ATOM 5225 C CA . ALA B 1 254 ? 1.757 -97.875 -53.375 1 89.56 254 ALA B CA 1
ATOM 5226 C C . ALA B 1 254 ? 1.708 -99.188 -52.531 1 89.56 254 ALA B C 1
ATOM 5228 O O . ALA B 1 254 ? 1.943 -100.25 -53.062 1 89.56 254 ALA B O 1
ATOM 5229 N N . ILE B 1 255 ? 1.363 -98.938 -51.344 1 92.75 255 ILE B N 1
ATOM 5230 C CA . ILE B 1 255 ? 1.333 -100.062 -50.438 1 92.75 255 ILE B CA 1
ATOM 5231 C C . ILE B 1 255 ? 0.122 -100.938 -50.781 1 92.75 255 ILE B C 1
ATOM 5233 O O . ILE B 1 255 ? 0.173 -102.188 -50.625 1 92.75 255 ILE B O 1
ATOM 5237 N N . THR B 1 256 ? -0.867 -100.5 -51.25 1 91.25 256 THR B N 1
ATOM 5238 C CA . THR B 1 256 ? -2.029 -101.25 -51.719 1 91.25 256 THR B CA 1
ATOM 5239 C C . THR B 1 256 ? -1.669 -102.125 -52.906 1 91.25 256 THR B C 1
ATOM 5241 O O . THR B 1 256 ? -2.105 -103.25 -53 1 91.25 256 THR B O 1
ATOM 5244 N N . ILE B 1 257 ? -0.854 -101.625 -53.719 1 91.38 257 ILE B N 1
ATOM 5245 C CA . ILE B 1 257 ? -0.38 -102.375 -54.844 1 91.38 257 ILE B CA 1
ATOM 5246 C C . ILE B 1 257 ? 0.465 -103.562 -54.375 1 91.38 257 ILE B C 1
ATOM 5248 O O . ILE B 1 257 ? 0.289 -104.688 -54.875 1 91.38 257 ILE B O 1
ATOM 5252 N N . ILE B 1 258 ? 1.179 -103.25 -53.438 1 91.81 258 ILE B N 1
ATOM 5253 C CA . ILE B 1 258 ? 2.043 -104.312 -52.906 1 91.81 258 ILE B CA 1
ATOM 5254 C C . ILE B 1 258 ? 1.194 -105.375 -52.25 1 91.81 258 ILE B C 1
ATOM 5256 O O . ILE B 1 258 ? 1.473 -106.562 -52.406 1 91.81 258 ILE B O 1
ATOM 5260 N N . ASP B 1 259 ? 0.271 -105 -51.625 1 91.38 259 ASP B N 1
ATOM 5261 C CA . ASP B 1 259 ? -0.646 -105.938 -50.969 1 91.38 259 ASP B CA 1
ATOM 5262 C C . ASP B 1 259 ? -1.355 -106.75 -52.031 1 91.38 259 ASP B C 1
ATOM 5264 O O . ASP B 1 259 ? -1.503 -108 -51.844 1 91.38 259 ASP B O 1
ATOM 5268 N N . GLN B 1 260 ? -1.658 -106.312 -53.125 1 93.5 260 GLN B N 1
ATOM 5269 C CA . GLN B 1 260 ? -2.297 -107 -54.219 1 93.5 260 GLN B CA 1
ATOM 5270 C C . GLN B 1 260 ? -1.325 -108 -54.875 1 93.5 260 GLN B C 1
ATOM 5272 O O . GLN B 1 260 ? -1.7 -109.125 -55.219 1 93.5 260 GLN B O 1
ATOM 5277 N N . ILE B 1 261 ? -0.26 -107.5 -54.906 1 93.12 261 ILE B N 1
ATOM 5278 C CA . ILE B 1 261 ? 0.769 -108.312 -55.531 1 93.12 261 ILE B CA 1
ATOM 5279 C C . ILE B 1 261 ? 1.056 -109.562 -54.625 1 93.12 261 ILE B C 1
ATOM 5281 O O . ILE B 1 261 ? 1.2 -110.688 -55.094 1 93.12 261 ILE B O 1
ATOM 5285 N N . ALA B 1 262 ? 1.106 -109.25 -53.438 1 93.44 262 ALA B N 1
ATOM 5286 C CA . ALA B 1 262 ? 1.334 -110.375 -52.469 1 93.44 262 ALA B CA 1
ATOM 5287 C C . ALA B 1 262 ? 0.194 -111.375 -52.5 1 93.44 262 ALA B C 1
ATOM 5289 O O . ALA B 1 262 ? 0.428 -112.562 -52.438 1 93.44 262 ALA B O 1
ATOM 5290 N N . PHE B 1 263 ? -0.895 -110.938 -52.719 1 91.81 263 PHE B N 1
ATOM 5291 C CA . PHE B 1 263 ? -2.066 -111.812 -52.812 1 91.81 263 PHE B CA 1
ATOM 5292 C C . PHE B 1 263 ? -2.029 -112.688 -54.062 1 91.81 263 PHE B C 1
ATOM 5294 O O . PHE B 1 263 ? -2.262 -113.875 -54.031 1 91.81 263 PHE B O 1
ATOM 5301 N N . GLN B 1 264 ? -1.75 -112 -55.062 1 93.31 264 GLN B N 1
ATOM 5302 C CA . GLN B 1 264 ? -1.672 -112.688 -56.344 1 93.31 264 GLN B CA 1
ATOM 5303 C C . GLN B 1 264 ? -0.554 -113.75 -56.344 1 93.31 264 GLN B C 1
ATOM 5305 O O . GLN B 1 264 ? -0.717 -114.812 -56.875 1 93.31 264 GLN B O 1
ATOM 5310 N N . THR B 1 265 ? 0.475 -113.312 -55.688 1 92.5 265 THR B N 1
ATOM 5311 C CA . THR B 1 265 ? 1.601 -114.25 -55.562 1 92.5 265 THR B CA 1
ATOM 5312 C C . THR B 1 265 ? 1.235 -115.438 -54.719 1 92.5 265 THR B C 1
ATOM 5314 O O . THR B 1 265 ? 1.623 -116.562 -55 1 92.5 265 THR B O 1
ATOM 5317 N N . ASN B 1 266 ? 0.53 -115.188 -53.781 1 91.62 266 ASN B N 1
ATOM 5318 C CA . ASN B 1 266 ? 0.052 -116.25 -52.906 1 91.62 266 ASN B CA 1
ATOM 5319 C C . ASN B 1 266 ? -0.875 -117.25 -53.656 1 91.62 266 ASN B C 1
ATOM 5321 O O . ASN B 1 266 ? -0.764 -118.438 -53.531 1 91.62 266 ASN B O 1
ATOM 5325 N N . ILE B 1 267 ? -1.633 -116.812 -54.5 1 92.38 267 ILE B N 1
ATOM 5326 C CA . ILE B 1 267 ? -2.561 -117.562 -55.281 1 92.38 267 ILE B CA 1
ATOM 5327 C C . ILE B 1 267 ? -1.788 -118.438 -56.344 1 92.38 267 ILE B C 1
ATOM 5329 O O . ILE B 1 267 ? -2.072 -119.562 -56.531 1 92.38 267 ILE B O 1
ATOM 5333 N N . LEU B 1 268 ? -0.938 -117.75 -56.906 1 91.12 268 LEU B N 1
ATOM 5334 C CA . LEU B 1 268 ? -0.118 -118.438 -57.906 1 91.12 268 LEU B CA 1
ATOM 5335 C C . LEU B 1 268 ? 0.678 -119.625 -57.25 1 91.12 268 LEU B C 1
ATOM 5337 O O . LEU B 1 268 ? 0.833 -120.688 -57.875 1 91.12 268 LEU B O 1
ATOM 5341 N N . SER B 1 269 ? 1.053 -119.312 -56.094 1 90.75 269 SER B N 1
ATOM 5342 C CA . SER B 1 269 ? 1.812 -120.375 -55.375 1 90.75 269 SER B CA 1
ATOM 5343 C C . SER B 1 269 ? 0.927 -121.562 -54.969 1 90.75 269 SER B C 1
ATOM 5345 O O . SER B 1 269 ? 1.365 -122.688 -55.031 1 90.75 269 SER B O 1
ATOM 5347 N N . LEU B 1 270 ? -0.255 -121.375 -54.75 1 89.81 270 LEU B N 1
ATOM 5348 C CA . LEU B 1 270 ? -1.208 -122.438 -54.406 1 89.81 270 LEU B CA 1
ATOM 5349 C C . LEU B 1 270 ? -1.516 -123.25 -55.656 1 89.81 270 LEU B C 1
ATOM 5351 O O . LEU B 1 270 ? -1.548 -124.5 -55.562 1 89.81 270 LEU B O 1
ATOM 5355 N N . ASN B 1 271 ? -1.646 -122.625 -56.688 1 86.62 271 ASN B N 1
ATOM 5356 C CA . ASN B 1 271 ? -1.904 -123.312 -57.938 1 86.62 271 ASN B CA 1
ATOM 5357 C C . ASN B 1 271 ? -0.712 -124.188 -58.344 1 86.62 271 ASN B C 1
ATOM 5359 O O . ASN B 1 271 ? -0.886 -125.312 -58.844 1 86.62 271 ASN B O 1
ATOM 5363 N N . ALA B 1 272 ? 0.386 -123.562 -58.031 1 86.75 272 ALA B N 1
ATOM 5364 C CA . ALA B 1 272 ? 1.614 -124.25 -58.344 1 86.75 272 ALA B CA 1
ATOM 5365 C C . ALA B 1 272 ? 1.791 -125.5 -57.438 1 86.75 272 ALA B C 1
ATOM 5367 O O . ALA B 1 272 ? 2.275 -126.5 -57.875 1 86.75 272 ALA B O 1
ATOM 5368 N N . ALA B 1 273 ? 1.341 -125.438 -56.281 1 87.06 273 ALA B N 1
ATOM 5369 C CA . ALA B 1 273 ? 1.41 -126.5 -55.344 1 87.06 273 ALA B CA 1
ATOM 5370 C C . ALA B 1 273 ? 0.459 -127.625 -55.75 1 87.06 273 ALA B C 1
ATOM 5372 O O . ALA B 1 273 ? 0.795 -128.875 -55.625 1 87.06 273 ALA B O 1
ATOM 5373 N N . VAL B 1 274 ? -0.585 -127.312 -56.281 1 85.25 274 VAL B N 1
ATOM 5374 C CA . VAL B 1 274 ? -1.575 -128.25 -56.719 1 85.25 274 VAL B CA 1
ATOM 5375 C C . VAL B 1 274 ? -1.064 -129 -57.969 1 85.25 274 VAL B C 1
ATOM 5377 O O . VAL B 1 274 ? -1.177 -130.25 -58.062 1 85.25 274 VAL B O 1
ATOM 5380 N N . GLU B 1 275 ? -0.564 -128.25 -58.844 1 80.62 275 GLU B N 1
ATOM 5381 C CA . GLU B 1 275 ? -0.022 -128.875 -60.062 1 80.62 275 GLU B CA 1
ATOM 5382 C C . GLU B 1 275 ? 1.149 -129.875 -59.75 1 80.62 275 GLU B C 1
ATOM 5384 O O . GLU B 1 275 ? 1.276 -130.875 -60.344 1 80.62 275 GLU B O 1
ATOM 5389 N N . ALA B 1 276 ? 1.953 -129.375 -58.75 1 83.62 276 ALA B N 1
ATOM 5390 C CA . ALA B 1 276 ? 3.094 -130.25 -58.344 1 83.62 276 ALA B CA 1
ATOM 5391 C C . ALA B 1 276 ? 2.633 -131.5 -57.688 1 83.62 276 ALA B C 1
ATOM 5393 O O . ALA B 1 276 ? 3.252 -132.5 -57.906 1 83.62 276 ALA B O 1
ATOM 5394 N N . ALA B 1 277 ? 1.603 -131.5 -57.031 1 83.62 277 ALA B N 1
ATOM 5395 C CA . ALA B 1 277 ? 1.053 -132.75 -56.438 1 83.62 277 ALA B CA 1
ATOM 5396 C C . ALA B 1 277 ? 0.499 -133.75 -57.469 1 83.62 277 ALA B C 1
ATOM 5398 O O . ALA B 1 277 ? 0.643 -134.875 -57.375 1 83.62 277 ALA B O 1
ATOM 5399 N N . THR B 1 278 ? -0.067 -133.125 -58.438 1 81.38 278 THR B N 1
ATOM 5400 C CA . THR B 1 278 ? -0.679 -133.875 -59.5 1 81.38 278 THR B CA 1
ATOM 5401 C C . THR B 1 278 ? 0.389 -134.625 -60.344 1 81.38 278 THR B C 1
ATOM 5403 O O . THR B 1 278 ? 0.145 -135.625 -60.938 1 81.38 278 THR B O 1
ATOM 5406 N N . ALA B 1 279 ? 1.541 -134 -60.344 1 78.88 279 ALA B N 1
ATOM 5407 C CA . ALA B 1 279 ? 2.619 -134.5 -61.188 1 78.88 279 ALA B CA 1
ATOM 5408 C C . ALA B 1 279 ? 3.377 -135.625 -60.469 1 78.88 279 ALA B C 1
ATOM 5410 O O . ALA B 1 279 ? 4.289 -136.25 -61.031 1 78.88 279 ALA B O 1
ATOM 5411 N N . GLY B 1 280 ? 3.029 -136 -59.188 1 77.75 280 GLY B N 1
ATOM 5412 C CA . GLY B 1 280 ? 3.566 -137.125 -58.438 1 77.75 280 GLY B CA 1
ATOM 5413 C C . GLY B 1 280 ? 5.035 -137 -58.094 1 77.75 280 GLY B C 1
ATOM 5414 O O . GLY B 1 280 ? 5.438 -135.875 -57.531 1 77.75 280 GLY B O 1
ATOM 5415 N N . GLU B 1 281 ? 5.922 -137.875 -58.562 1 75.88 281 GLU B N 1
ATOM 5416 C CA . GLU B 1 281 ? 7.34 -138 -58.219 1 75.88 281 GLU B CA 1
ATOM 5417 C C . GLU B 1 281 ? 8.133 -136.875 -59 1 75.88 281 GLU B C 1
ATOM 5419 O O . GLU B 1 281 ? 9.109 -136.375 -58.469 1 75.88 281 GLU B O 1
ATOM 5424 N N . ALA B 1 282 ? 7.676 -136.5 -60.125 1 72.94 282 ALA B N 1
ATOM 5425 C CA . ALA B 1 282 ? 8.352 -135.5 -60.969 1 72.94 282 ALA B CA 1
ATOM 5426 C C . ALA B 1 282 ? 8.109 -134.125 -60.438 1 72.94 282 ALA B C 1
ATOM 5428 O O . ALA B 1 282 ? 8.844 -133.125 -60.781 1 72.94 282 ALA B O 1
ATOM 5429 N N . GLY B 1 283 ? 7.184 -134 -59.469 1 78.88 283 GLY B N 1
ATOM 5430 C CA . GLY B 1 283 ? 6.781 -132.75 -59 1 78.88 283 GLY B CA 1
ATOM 5431 C C . GLY B 1 283 ? 7.32 -132.375 -57.625 1 78.88 283 GLY B C 1
ATOM 5432 O O . GLY B 1 283 ? 7.055 -131.25 -57.125 1 78.88 283 GLY B O 1
ATOM 5433 N N . LYS B 1 284 ? 8.047 -133.125 -57.125 1 83.5 284 LYS B N 1
ATOM 5434 C CA . LYS B 1 284 ? 8.508 -133 -55.75 1 83.5 284 LYS B CA 1
ATOM 5435 C C . LYS B 1 284 ? 9.352 -131.75 -55.625 1 83.5 284 LYS B C 1
ATOM 5437 O O . LYS B 1 284 ? 9.211 -131 -54.656 1 83.5 284 LYS B O 1
ATOM 5442 N N . GLY B 1 285 ? 10.25 -131.375 -56.5 1 81.12 285 GLY B N 1
ATOM 5443 C CA . GLY B 1 285 ? 11.07 -130.25 -56.5 1 81.12 285 GLY B CA 1
ATOM 5444 C C . GLY B 1 285 ? 10.266 -128.875 -56.625 1 81.12 285 GLY B C 1
ATOM 5445 O O . GLY B 1 285 ? 10.523 -127.938 -55.938 1 81.12 285 GLY B O 1
ATOM 5446 N N . PHE B 1 286 ? 9.141 -129 -57.406 1 83.62 286 PHE B N 1
ATOM 5447 C CA . PHE B 1 286 ? 8.281 -127.875 -57.625 1 83.62 286 PHE B CA 1
ATOM 5448 C C . PHE B 1 286 ? 7.391 -127.562 -56.438 1 83.62 286 PHE B C 1
ATOM 5450 O O . PHE B 1 286 ? 7.066 -126.438 -56.125 1 83.62 286 PHE B O 1
ATOM 5457 N N . ALA B 1 287 ? 7.082 -128.625 -55.781 1 86.25 287 ALA B N 1
ATOM 5458 C CA . ALA B 1 287 ? 6.273 -128.5 -54.562 1 86.25 287 ALA B CA 1
ATOM 5459 C C . ALA B 1 287 ? 7.016 -127.688 -53.5 1 86.25 287 ALA B C 1
ATOM 5461 O O . ALA B 1 287 ? 6.418 -126.875 -52.812 1 86.25 287 ALA B O 1
ATOM 5462 N N . VAL B 1 288 ? 8.352 -127.75 -53.469 1 88 288 VAL B N 1
ATOM 5463 C CA . VAL B 1 288 ? 9.18 -127 -52.5 1 88 288 VAL B CA 1
ATOM 5464 C C . VAL B 1 288 ? 9.266 -125.562 -52.906 1 88 288 VAL B C 1
ATOM 5466 O O . VAL B 1 288 ? 9.148 -124.625 -52.062 1 88 288 VAL B O 1
ATOM 5469 N N . VAL B 1 289 ? 9.344 -125.375 -54.156 1 86.69 289 VAL B N 1
ATOM 5470 C CA . VAL B 1 289 ? 9.406 -124 -54.656 1 86.69 289 VAL B CA 1
ATOM 5471 C C . VAL B 1 289 ? 8.07 -123.25 -54.406 1 86.69 289 VAL B C 1
ATOM 5473 O O . VAL B 1 289 ? 8.031 -122.125 -53.969 1 86.69 289 VAL B O 1
ATOM 5476 N N . ALA B 1 290 ? 7.004 -123.938 -54.719 1 88.75 290 ALA B N 1
ATOM 5477 C CA . ALA B 1 290 ? 5.672 -123.375 -54.531 1 88.75 290 ALA B CA 1
ATOM 5478 C C . ALA B 1 290 ? 5.418 -123 -53.062 1 88.75 290 ALA B C 1
ATOM 5480 O O . ALA B 1 290 ? 4.84 -122 -52.75 1 88.75 290 ALA B O 1
ATOM 5481 N N . ALA B 1 291 ? 5.961 -123.875 -52.188 1 90.88 291 ALA B N 1
ATOM 5482 C CA . ALA B 1 291 ? 5.781 -123.625 -50.75 1 90.88 291 ALA B CA 1
ATOM 5483 C C . ALA B 1 291 ? 6.59 -122.375 -50.312 1 90.88 291 ALA B C 1
ATOM 5485 O O . ALA B 1 291 ? 6.121 -121.625 -49.469 1 90.88 291 ALA B O 1
ATOM 5486 N N . GLU B 1 292 ? 7.707 -122.25 -50.875 1 92.5 292 GLU B N 1
ATOM 5487 C CA . GLU B 1 292 ? 8.562 -121.125 -50.5 1 92.5 292 GLU B CA 1
ATOM 5488 C C . GLU B 1 292 ? 8.016 -119.812 -51.031 1 92.5 292 GLU B C 1
ATOM 5490 O O . GLU B 1 292 ? 8.055 -118.812 -50.344 1 92.5 292 GLU B O 1
ATOM 5495 N N . VAL B 1 293 ? 7.496 -119.875 -52.188 1 91.94 293 VAL B N 1
ATOM 5496 C CA . VAL B 1 293 ? 6.898 -118.625 -52.781 1 91.94 293 VAL B CA 1
ATOM 5497 C C . VAL B 1 293 ? 5.656 -118.25 -51.969 1 91.94 293 VAL B C 1
ATOM 5499 O O . VAL B 1 293 ? 5.398 -117.062 -51.781 1 91.94 293 VAL B O 1
ATOM 5502 N N . ARG B 1 294 ? 4.941 -119.188 -51.531 1 92.88 294 ARG B N 1
ATOM 5503 C CA . ARG B 1 294 ? 3.77 -118.938 -50.719 1 92.88 294 ARG B CA 1
ATOM 5504 C C . ARG B 1 294 ? 4.168 -118.25 -49.406 1 92.88 294 ARG B C 1
ATOM 5506 O O . ARG B 1 294 ? 3.531 -117.312 -49 1 92.88 294 ARG B O 1
ATOM 5513 N N . ASN B 1 295 ? 5.246 -118.688 -48.844 1 93.56 295 ASN B N 1
ATOM 5514 C CA . ASN B 1 295 ? 5.746 -118.125 -47.594 1 93.56 295 ASN B CA 1
ATOM 5515 C C . ASN B 1 295 ? 6.215 -116.688 -47.781 1 93.56 295 ASN B C 1
ATOM 5517 O O . ASN B 1 295 ? 5.934 -115.812 -46.938 1 93.56 295 ASN B O 1
ATOM 5521 N N . LEU B 1 296 ? 6.836 -116.438 -48.844 1 91.94 296 LEU B N 1
ATOM 5522 C CA . LEU B 1 296 ? 7.328 -115.062 -49.125 1 91.94 296 LEU B CA 1
ATOM 5523 C C . LEU B 1 296 ? 6.172 -114.125 -49.438 1 91.94 296 LEU B C 1
ATOM 5525 O O . LEU B 1 296 ? 6.199 -112.938 -49.031 1 91.94 296 LEU B O 1
ATOM 5529 N N . ALA B 1 297 ? 5.219 -114.625 -50.094 1 93.44 297 ALA B N 1
ATOM 5530 C CA . ALA B 1 297 ? 4.031 -113.812 -50.375 1 93.44 297 ALA B CA 1
ATOM 5531 C C . ALA B 1 297 ? 3.301 -113.438 -49.094 1 93.44 297 ALA B C 1
ATOM 5533 O O . ALA B 1 297 ? 2.834 -112.312 -48.938 1 93.44 297 ALA B O 1
ATOM 5534 N N . SER B 1 298 ? 3.266 -114.375 -48.219 1 93.44 298 SER B N 1
ATOM 5535 C CA . SER B 1 298 ? 2.617 -114.125 -46.906 1 93.44 298 SER B CA 1
ATOM 5536 C C . SER B 1 298 ? 3.387 -113.125 -46.094 1 93.44 298 SER B C 1
ATOM 5538 O O . SER B 1 298 ? 2.787 -112.25 -45.469 1 93.44 298 SER B O 1
ATOM 5540 N N . ARG B 1 299 ? 4.609 -113.188 -46.156 1 92.5 299 ARG B N 1
ATOM 5541 C CA . ARG B 1 299 ? 5.441 -112.188 -45.406 1 92.5 299 ARG B CA 1
ATOM 5542 C C . ARG B 1 299 ? 5.316 -110.812 -46.031 1 92.5 299 ARG B C 1
ATOM 5544 O O . ARG B 1 299 ? 5.316 -109.812 -45.312 1 92.5 299 ARG B O 1
ATOM 5551 N N . SER B 1 300 ? 5.254 -110.75 -47.281 1 92.88 300 SER B N 1
ATOM 5552 C CA . SER B 1 300 ? 5.086 -109.438 -47.969 1 92.88 300 SER B CA 1
ATOM 5553 C C . SER B 1 300 ? 3.738 -108.812 -47.625 1 92.88 300 SER B C 1
ATOM 5555 O O . SER B 1 300 ? 3.646 -107.625 -47.438 1 92.88 300 SER B O 1
ATOM 5557 N N . ALA B 1 301 ? 2.771 -109.625 -47.625 1 92.88 301 ALA B N 1
ATOM 5558 C CA . ALA B 1 301 ? 1.44 -109.188 -47.281 1 92.88 301 ALA B CA 1
ATOM 5559 C C . ALA B 1 301 ? 1.409 -108.625 -45.844 1 92.88 301 ALA B C 1
ATOM 5561 O O . ALA B 1 301 ? 0.768 -107.625 -45.562 1 92.88 301 ALA B O 1
ATOM 5562 N N . GLU B 1 302 ? 2.145 -109.25 -44.938 1 93.44 302 GLU B N 1
ATOM 5563 C CA . GLU B 1 302 ? 2.219 -108.812 -43.562 1 93.44 302 GLU B CA 1
ATOM 5564 C C . GLU B 1 302 ? 2.969 -107.5 -43.438 1 93.44 302 GLU B C 1
ATOM 5566 O O . GLU B 1 302 ? 2.561 -106.625 -42.688 1 93.44 302 GLU B O 1
ATOM 5571 N N . ALA B 1 303 ? 3.963 -107.438 -44.125 1 90.5 303 ALA B N 1
ATOM 5572 C CA . ALA B 1 303 ? 4.73 -106.188 -44.156 1 90.5 303 ALA B CA 1
ATOM 5573 C C . ALA B 1 303 ? 3.908 -105 -44.75 1 90.5 303 ALA B C 1
ATOM 5575 O O . ALA B 1 303 ? 3.961 -103.875 -44.25 1 90.5 303 ALA B O 1
ATOM 5576 N N . ALA B 1 304 ? 3.168 -105.25 -45.75 1 91.94 304 ALA B N 1
ATOM 5577 C CA . ALA B 1 304 ? 2.307 -104.188 -46.344 1 91.94 304 ALA B CA 1
ATOM 5578 C C . ALA B 1 304 ? 1.236 -103.75 -45.375 1 91.94 304 ALA B C 1
ATOM 5580 O O . ALA B 1 304 ? 0.94 -102.562 -45.312 1 91.94 304 ALA B O 1
ATOM 5581 N N . LYS B 1 305 ? 0.728 -104.75 -44.688 1 92.19 305 LYS B N 1
ATOM 5582 C CA . LYS B 1 305 ? -0.283 -104.375 -43.688 1 92.19 305 LYS B CA 1
ATOM 5583 C C . LYS B 1 305 ? 0.305 -103.5 -42.594 1 92.19 305 LYS B C 1
ATOM 5585 O O . LYS B 1 305 ? -0.344 -102.562 -42.125 1 92.19 305 LYS B O 1
ATOM 5590 N N . GLU B 1 306 ? 1.484 -103.812 -42.219 1 91.75 306 GLU B N 1
ATOM 5591 C CA . GLU B 1 306 ? 2.162 -103 -41.219 1 91.75 306 GLU B CA 1
ATOM 5592 C C . GLU B 1 306 ? 2.428 -101.625 -41.719 1 91.75 306 GLU B C 1
ATOM 5594 O O . GLU B 1 306 ? 2.207 -100.625 -40.969 1 91.75 306 GLU B O 1
ATOM 5599 N N . ILE B 1 307 ? 2.818 -101.438 -42.812 1 92.19 307 ILE B N 1
ATOM 5600 C CA . ILE B 1 307 ? 3.104 -100.125 -43.406 1 92.19 307 ILE B CA 1
ATOM 5601 C C . ILE B 1 307 ? 1.815 -99.312 -43.5 1 92.19 307 ILE B C 1
ATOM 5603 O O . ILE B 1 307 ? 1.814 -98.062 -43.25 1 92.19 307 ILE B O 1
ATOM 5607 N N . LYS B 1 308 ? 0.785 -99.938 -43.938 1 90.38 308 LYS B N 1
ATOM 5608 C CA . LYS B 1 308 ? -0.5 -99.25 -44.031 1 90.38 308 LYS B CA 1
ATOM 5609 C C . LYS B 1 308 ? -0.906 -98.625 -42.719 1 90.38 308 LYS B C 1
ATOM 5611 O O . LYS B 1 308 ? -1.401 -97.5 -42.688 1 90.38 308 LYS B O 1
ATOM 5616 N N . LYS B 1 309 ? -0.633 -99.375 -41.594 1 91.19 309 LYS B N 1
ATOM 5617 C CA . LYS B 1 309 ? -0.949 -98.875 -40.25 1 91.19 309 LYS B CA 1
ATOM 5618 C C . LYS B 1 309 ? -0.089 -97.625 -39.906 1 91.19 309 LYS B C 1
ATOM 5620 O O . LYS B 1 309 ? -0.585 -96.625 -39.375 1 91.19 309 LYS B O 1
ATOM 5625 N N . ILE B 1 310 ? 1.087 -97.688 -40.281 1 87.31 310 ILE B N 1
ATOM 5626 C CA . ILE B 1 310 ? 2.023 -96.625 -39.969 1 87.31 310 ILE B CA 1
ATOM 5627 C C . ILE B 1 310 ? 1.657 -95.375 -40.781 1 87.31 310 ILE B C 1
ATOM 5629 O O . ILE B 1 310 ? 1.705 -94.25 -40.281 1 87.31 310 ILE B O 1
ATOM 5633 N N . VAL B 1 311 ? 1.288 -95.562 -42 1 88.75 311 VAL B N 1
ATOM 5634 C CA . VAL B 1 311 ? 0.919 -94.5 -42.875 1 88.75 311 VAL B CA 1
ATOM 5635 C C . VAL B 1 311 ? -0.333 -93.812 -42.375 1 88.75 311 VAL B C 1
ATOM 5637 O O . VAL B 1 311 ? -0.422 -92.562 -42.406 1 88.75 311 VAL B O 1
ATOM 5640 N N . GLU B 1 312 ? -1.282 -94.562 -41.875 1 88.44 312 GLU B N 1
ATOM 5641 C CA . GLU B 1 312 ? -2.498 -94 -41.312 1 88.44 312 GLU B CA 1
ATOM 5642 C C . GLU B 1 312 ? -2.184 -93.125 -40.094 1 88.44 312 GLU B C 1
ATOM 5644 O O . GLU B 1 312 ? -2.764 -92.062 -39.906 1 88.44 312 GLU B O 1
ATOM 5649 N N . SER B 1 313 ? -1.276 -93.562 -39.312 1 86.62 313 SER B N 1
ATOM 5650 C CA . SER B 1 313 ? -0.866 -92.812 -38.125 1 86.62 313 SER B CA 1
ATOM 5651 C C . SER B 1 313 ? -0.151 -91.562 -38.531 1 86.62 313 SER B C 1
ATOM 5653 O O . SER B 1 313 ? -0.363 -90.5 -37.906 1 86.62 313 SER B O 1
ATOM 5655 N N . ALA B 1 314 ? 0.648 -91.562 -39.531 1 82 314 ALA B N 1
ATOM 5656 C CA . ALA B 1 314 ? 1.362 -90.375 -40 1 82 314 ALA B CA 1
ATOM 5657 C C . ALA B 1 314 ? 0.392 -89.375 -40.531 1 82 314 ALA B C 1
ATOM 5659 O O . ALA B 1 314 ? 0.594 -88.125 -40.344 1 82 314 ALA B 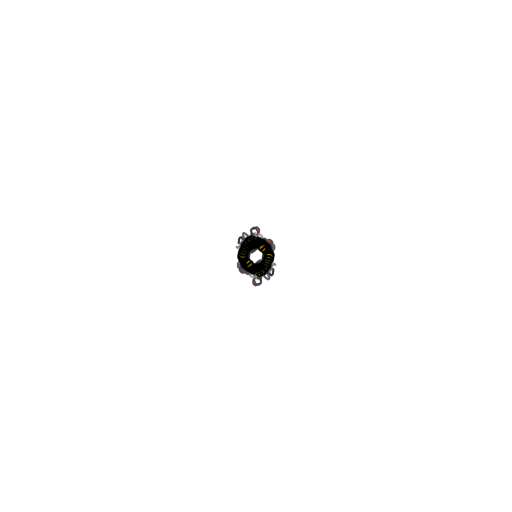O 1
ATOM 5660 N N . ASN B 1 315 ? -0.561 -89.938 -41.25 1 86.44 315 ASN B N 1
ATOM 5661 C CA . ASN B 1 315 ? -1.585 -89 -41.781 1 86.44 315 ASN B CA 1
ATOM 5662 C C . ASN B 1 315 ? -2.318 -88.312 -40.656 1 86.44 315 ASN B C 1
ATOM 5664 O O . ASN B 1 315 ? -2.578 -87.062 -40.75 1 86.44 315 ASN B O 1
ATOM 5668 N N . LEU B 1 316 ? -2.604 -88.938 -39.562 1 87.5 316 LEU B N 1
ATOM 5669 C CA . LEU B 1 316 ? -3.279 -88.312 -38.438 1 87.5 316 LEU B CA 1
ATOM 5670 C C . LEU B 1 316 ? -2.398 -87.312 -37.75 1 87.5 316 LEU B C 1
ATOM 5672 O O . LEU B 1 316 ? -2.885 -86.25 -37.375 1 87.5 316 LEU B O 1
ATOM 5676 N N . LYS B 1 317 ? -1.182 -87.562 -37.688 1 81.88 317 LYS B N 1
ATOM 5677 C CA . LYS B 1 317 ? -0.26 -86.625 -37.062 1 81.88 317 LYS B CA 1
ATOM 5678 C C . LYS B 1 317 ? -0.051 -85.438 -37.938 1 81.88 317 LYS B C 1
ATOM 5680 O O . LYS B 1 317 ? 0.076 -84.312 -37.406 1 81.88 317 LYS B O 1
ATOM 5685 N N . ALA B 1 318 ? 0.038 -85.5 -39.188 1 83.75 318 ALA B N 1
ATOM 5686 C CA . ALA B 1 318 ? 0.165 -84.375 -40.125 1 83.75 318 ALA B CA 1
ATOM 5687 C C . ALA B 1 318 ? -1.059 -83.5 -40.031 1 83.75 318 ALA B C 1
ATOM 5689 O O . ALA B 1 318 ? -0.932 -82.25 -40.031 1 83.75 318 ALA B O 1
ATOM 5690 N N . ASN B 1 319 ? -2.227 -84.125 -39.938 1 87.75 319 ASN B N 1
ATOM 5691 C CA . ASN B 1 319 ? -3.453 -83.312 -39.812 1 87.75 319 ASN B CA 1
ATOM 5692 C C . ASN B 1 319 ? -3.488 -82.562 -38.5 1 87.75 319 ASN B C 1
ATOM 5694 O O . ASN B 1 319 ? -3.961 -81.438 -38.438 1 87.75 319 ASN B O 1
ATOM 5698 N N . TYR B 1 320 ? -2.979 -83.188 -37.469 1 85.56 320 TYR B N 1
ATOM 5699 C CA . TYR B 1 320 ? -2.875 -82.5 -36.188 1 85.56 320 TYR B CA 1
ATOM 5700 C C . TYR B 1 320 ? -1.903 -81.375 -36.281 1 85.56 320 TYR B C 1
ATOM 5702 O O . TYR B 1 320 ? -2.176 -80.25 -35.75 1 85.56 320 TYR B O 1
ATOM 5710 N N . GLY B 1 321 ? -0.853 -81.5 -36.875 1 79.25 321 GLY B N 1
ATOM 5711 C CA . GLY B 1 321 ? 0.09 -80.438 -37.125 1 79.25 321 GLY B CA 1
ATOM 5712 C C . GLY B 1 321 ? -0.514 -79.25 -37.844 1 79.25 321 GLY B C 1
ATOM 5713 O O . GLY B 1 321 ? -0.252 -78.125 -37.531 1 79.25 321 GLY B O 1
ATOM 5714 N N . LYS B 1 322 ? -1.276 -79.562 -38.844 1 84.19 322 LYS B N 1
ATOM 5715 C CA . LYS B 1 322 ? -1.958 -78.5 -39.594 1 84.19 322 LYS B CA 1
ATOM 5716 C C . LYS B 1 322 ? -2.898 -77.688 -38.688 1 84.19 322 LYS B C 1
ATOM 5718 O O . LYS B 1 322 ? -2.986 -76.5 -38.812 1 84.19 322 LYS B O 1
ATOM 5723 N N . SER B 1 323 ? -3.574 -78.438 -37.781 1 88.12 323 SER B N 1
ATOM 5724 C CA . SER B 1 323 ? -4.469 -77.75 -36.844 1 88.12 323 SER B CA 1
ATOM 5725 C C . SER B 1 323 ? -3.703 -76.812 -35.906 1 88.12 323 SER B C 1
ATOM 5727 O O . SER B 1 323 ? -4.172 -75.75 -35.594 1 88.12 323 SER B O 1
ATOM 5729 N N . ILE B 1 324 ? -2.529 -77.25 -35.531 1 82.56 324 ILE B N 1
ATOM 5730 C CA . ILE B 1 324 ? -1.683 -76.438 -34.656 1 82.56 324 ILE B CA 1
ATOM 5731 C C . ILE B 1 324 ? -1.243 -75.125 -35.406 1 82.56 324 ILE B C 1
ATOM 5733 O O . ILE B 1 324 ? -1.271 -74.062 -34.875 1 82.56 324 ILE B O 1
ATOM 5737 N N . ALA B 1 325 ? -0.883 -75.25 -36.625 1 81.88 325 ALA B N 1
ATOM 5738 C CA . ALA B 1 325 ? -0.449 -74.125 -37.438 1 81.88 325 ALA B CA 1
ATOM 5739 C C . ALA B 1 325 ? -1.577 -73.125 -37.594 1 81.88 325 ALA B C 1
ATOM 5741 O O . ALA B 1 325 ? -1.344 -71.938 -37.562 1 81.88 325 ALA B O 1
ATOM 5742 N N . ASP B 1 326 ? -2.771 -73.688 -37.75 1 85.19 326 ASP B N 1
ATOM 5743 C CA . ASP B 1 326 ? -3.93 -72.812 -37.875 1 85.19 326 ASP B CA 1
ATOM 5744 C C . ASP B 1 326 ? -4.195 -72 -36.594 1 85.19 326 ASP B C 1
ATOM 5746 O O . ASP B 1 326 ? -4.523 -70.812 -36.625 1 85.19 326 ASP B O 1
ATOM 5750 N N . GLU B 1 327 ? -4.039 -72.688 -35.531 1 84.69 327 GLU B N 1
ATOM 5751 C CA . GLU B 1 327 ? -4.203 -72 -34.25 1 84.69 327 GLU B CA 1
ATOM 5752 C C . GLU B 1 327 ? -3.131 -70.938 -34.031 1 84.69 327 GLU B C 1
ATOM 5754 O O . GLU B 1 327 ? -3.402 -69.875 -33.469 1 84.69 327 GLU B O 1
ATOM 5759 N N . MET B 1 328 ? -1.978 -71.188 -34.469 1 80.88 328 MET B N 1
ATOM 5760 C CA . MET B 1 328 ? -0.888 -70.188 -34.375 1 80.88 328 MET B CA 1
ATOM 5761 C C . MET B 1 328 ? -1.18 -68.938 -35.188 1 80.88 328 MET B C 1
ATOM 5763 O O . MET B 1 328 ? -0.936 -67.812 -34.75 1 80.88 328 MET B O 1
ATOM 5767 N N . LYS B 1 329 ? -1.64 -69.188 -36.344 1 82.94 329 LYS B N 1
ATOM 5768 C CA . LYS B 1 329 ? -1.993 -68.062 -37.219 1 82.94 329 LYS B CA 1
ATOM 5769 C C . LYS B 1 329 ? -3.018 -67.188 -36.531 1 82.94 329 LYS B C 1
ATOM 5771 O O . LYS B 1 329 ? -2.883 -65.938 -36.562 1 82.94 329 LYS B O 1
ATOM 5776 N N . ASN B 1 330 ? -3.996 -67.812 -35.875 1 84.94 330 ASN B N 1
ATOM 5777 C CA . ASN B 1 330 ? -5.012 -67 -35.156 1 84.94 330 ASN B CA 1
ATOM 5778 C C . ASN B 1 330 ? -4.418 -66.25 -33.969 1 84.94 330 ASN B C 1
ATOM 5780 O O . ASN B 1 330 ? -4.805 -65.125 -33.688 1 84.94 330 ASN B O 1
ATOM 5784 N N . GLY B 1 331 ? -3.537 -66.938 -33.281 1 79.94 331 GLY B N 1
ATOM 5785 C CA . GLY B 1 331 ? -2.855 -66.25 -32.188 1 79.94 331 GLY B CA 1
ATOM 5786 C C . GLY B 1 331 ? -2.047 -65.062 -32.594 1 79.94 331 GLY B C 1
ATOM 5787 O O . GLY B 1 331 ? -2.107 -64 -31.953 1 79.94 331 GLY B O 1
ATOM 5788 N N . TYR B 1 332 ? -1.365 -65.125 -33.688 1 82.38 332 TYR B N 1
ATOM 5789 C CA . TYR B 1 332 ? -0.556 -64 -34.188 1 82.38 332 TYR B CA 1
ATOM 5790 C C . TYR B 1 332 ? -1.437 -62.875 -34.688 1 82.38 332 TYR B C 1
ATOM 5792 O O . TYR B 1 332 ? -1.075 -61.719 -34.531 1 82.38 332 TYR B O 1
ATOM 5800 N N . LYS B 1 333 ? -2.572 -63.25 -35.219 1 83.75 333 LYS B N 1
ATOM 5801 C CA . LYS B 1 333 ? -3.516 -62.219 -35.625 1 83.75 333 LYS B CA 1
ATOM 5802 C C . LYS B 1 333 ? -4.02 -61.406 -34.438 1 83.75 333 LYS B C 1
ATOM 5804 O O . LYS B 1 333 ? -4.113 -60.188 -34.5 1 83.75 333 LYS B O 1
ATOM 5809 N N . LEU B 1 334 ? -4.32 -62.094 -33.344 1 82.5 334 LEU B N 1
ATOM 5810 C CA . LEU B 1 334 ? -4.762 -61.406 -32.156 1 82.5 334 LEU B CA 1
ATOM 5811 C C . LEU B 1 334 ? -3.648 -60.562 -31.562 1 82.5 334 LEU B C 1
ATOM 5813 O O . LEU B 1 334 ? -3.896 -59.438 -31.094 1 82.5 334 LEU B O 1
ATOM 5817 N N . LEU B 1 335 ? -2.5 -61.031 -31.625 1 80.19 335 LEU B N 1
ATOM 5818 C CA . LEU B 1 335 ? -1.343 -60.312 -31.125 1 80.19 335 LEU B CA 1
ATOM 5819 C C . LEU B 1 335 ? -1.122 -59.031 -31.953 1 80.19 335 LEU B C 1
ATOM 5821 O O . LEU B 1 335 ? -0.814 -57.969 -31.391 1 80.19 335 LEU B O 1
ATOM 5825 N N . TYR B 1 336 ? -1.258 -59.188 -33.188 1 82.25 336 TYR B N 1
ATOM 5826 C CA . TYR B 1 336 ? -1.097 -58.031 -34.062 1 82.25 336 TYR B CA 1
ATOM 5827 C C . TYR B 1 336 ? -2.109 -56.938 -33.719 1 82.25 336 TYR B C 1
ATOM 5829 O O . TYR B 1 336 ? -1.762 -55.75 -33.656 1 82.25 336 TYR B O 1
ATOM 5837 N N . ASN B 1 337 ? -3.346 -57.312 -33.469 1 85.69 337 ASN B N 1
ATOM 5838 C CA . ASN B 1 337 ? -4.391 -56.344 -33.125 1 85.69 337 ASN B CA 1
ATOM 5839 C C . ASN B 1 337 ? -4.094 -55.656 -31.797 1 85.69 337 ASN B C 1
ATOM 5841 O O . ASN B 1 337 ? -4.266 -54.438 -31.672 1 85.69 337 ASN B O 1
ATOM 5845 N N . ASN B 1 338 ? -3.588 -56.406 -30.859 1 80.81 338 ASN B N 1
ATOM 5846 C CA . ASN B 1 338 ? -3.291 -55.844 -29.547 1 80.81 338 ASN B CA 1
ATOM 5847 C C . ASN B 1 338 ? -2.123 -54.875 -29.609 1 80.81 338 ASN B C 1
ATOM 5849 O O . ASN B 1 338 ? -2.17 -53.812 -28.984 1 80.81 338 ASN B O 1
ATOM 5853 N N . VAL B 1 339 ? -1.119 -55.188 -30.375 1 81.69 339 VAL B N 1
ATOM 5854 C CA . VAL B 1 339 ? 0.053 -54.344 -30.484 1 81.69 339 VAL B CA 1
ATOM 5855 C C . VAL B 1 339 ? -0.312 -53.062 -31.25 1 81.69 339 VAL B C 1
ATOM 5857 O O . VAL B 1 339 ? 0.174 -51.969 -30.938 1 81.69 339 VAL B O 1
ATOM 5860 N N . SER B 1 340 ? -1.149 -53.25 -32.25 1 85.12 340 SER B N 1
ATOM 5861 C CA . SER B 1 340 ? -1.612 -52.094 -33 1 85.12 340 SER B CA 1
ATOM 5862 C C . SER B 1 340 ? -2.367 -51.125 -32.094 1 85.12 340 SER B C 1
ATOM 5864 O O . SER B 1 340 ? -2.154 -49.906 -32.188 1 85.12 340 SER B O 1
ATOM 5866 N N . GLN B 1 341 ? -3.15 -51.625 -31.219 1 84.06 341 GLN B N 1
ATOM 5867 C CA . GLN B 1 341 ? -3.895 -50.781 -30.281 1 84.06 341 GLN B CA 1
ATOM 5868 C C . GLN B 1 341 ? -2.961 -50.094 -29.281 1 84.06 341 GLN B C 1
ATOM 5870 O O . GLN B 1 341 ? -3.139 -48.906 -28.969 1 84.06 341 GLN B O 1
ATOM 5875 N N . THR B 1 342 ? -1.996 -50.781 -28.844 1 82.56 342 THR B N 1
ATOM 5876 C CA . THR B 1 342 ? -1.023 -50.219 -27.922 1 82.56 342 THR B CA 1
ATOM 5877 C C . THR B 1 342 ? -0.25 -49.094 -28.578 1 82.56 342 THR B C 1
ATOM 5879 O O . THR B 1 342 ? -0.01 -48.031 -27.953 1 82.56 342 THR B O 1
ATOM 5882 N N . THR B 1 343 ? 0.091 -49.281 -29.812 1 84.81 343 THR B N 1
ATOM 5883 C CA . THR B 1 343 ? 0.82 -48.25 -30.547 1 84.81 343 THR B CA 1
ATOM 5884 C C . THR B 1 343 ? -0.009 -46.969 -30.656 1 84.81 343 THR B C 1
ATOM 5886 O O . THR B 1 343 ? 0.529 -45.875 -30.578 1 84.81 343 THR B O 1
ATOM 5889 N N . GLU B 1 344 ? -1.31 -47.156 -30.797 1 87.5 344 GLU B N 1
ATOM 5890 C CA . GLU B 1 344 ? -2.197 -46 -30.859 1 87.5 344 GLU B CA 1
ATOM 5891 C C . GLU B 1 344 ? -2.236 -45.25 -29.516 1 87.5 344 GLU B C 1
ATOM 5893 O O . GLU B 1 344 ? -2.232 -44.031 -29.469 1 87.5 344 GLU B O 1
ATOM 5898 N N . LEU B 1 345 ? -2.258 -45.969 -28.484 1 86.06 345 LEU B N 1
ATOM 5899 C CA . LEU B 1 345 ? -2.285 -45.406 -27.141 1 86.06 345 LEU B CA 1
ATOM 5900 C C . LEU B 1 345 ? -0.981 -44.656 -26.844 1 86.06 345 LEU B C 1
ATOM 5902 O O . LEU B 1 345 ? -0.988 -43.625 -26.203 1 86.06 345 LEU B O 1
ATOM 5906 N N . ILE B 1 346 ? 0.09 -45.219 -27.312 1 87.19 346 ILE B N 1
ATOM 5907 C CA . ILE B 1 346 ? 1.393 -44.562 -27.141 1 87.19 346 ILE B CA 1
ATOM 5908 C C . ILE B 1 346 ? 1.386 -43.219 -27.828 1 87.19 346 ILE B C 1
ATOM 5910 O O . ILE B 1 346 ? 1.856 -42.219 -27.266 1 87.19 346 ILE B O 1
ATOM 5914 N N . SER B 1 347 ? 0.813 -43.188 -28.984 1 88.94 347 SER B N 1
ATOM 5915 C CA . SER B 1 347 ? 0.716 -41.938 -29.719 1 88.94 347 SER B CA 1
ATOM 5916 C C . SER B 1 347 ? -0.127 -40.906 -28.969 1 88.94 347 SER B C 1
ATOM 5918 O O . SER B 1 347 ? 0.185 -39.719 -28.984 1 88.94 347 SER B O 1
ATOM 5920 N N . ASP B 1 348 ? -1.141 -41.312 -28.312 1 87.88 348 ASP B N 1
ATOM 5921 C CA . ASP B 1 348 ? -1.997 -40.438 -27.516 1 87.88 348 ASP B CA 1
ATOM 5922 C C . ASP B 1 348 ? -1.229 -39.844 -26.344 1 87.88 348 ASP B C 1
ATOM 5924 O O . ASP B 1 348 ? -1.333 -38.625 -26.094 1 87.88 348 ASP B O 1
ATOM 5928 N N . ILE B 1 349 ? -0.483 -40.594 -25.719 1 86.75 349 ILE B N 1
ATOM 5929 C CA . ILE B 1 349 ? 0.276 -40.125 -24.562 1 86.75 349 ILE B CA 1
ATOM 5930 C C . ILE B 1 349 ? 1.353 -39.125 -25.016 1 86.75 349 ILE B C 1
ATOM 5932 O O . ILE B 1 349 ? 1.642 -38.156 -24.328 1 86.75 349 ILE B O 1
ATOM 5936 N N . GLU B 1 350 ? 1.947 -39.469 -26.109 1 87.94 350 GLU B N 1
ATOM 5937 C CA . GLU B 1 350 ? 2.939 -38.531 -26.656 1 87.94 350 GLU B CA 1
ATOM 5938 C C . GLU B 1 350 ? 2.342 -37.156 -26.906 1 87.94 350 GLU B C 1
ATOM 5940 O O . GLU B 1 350 ? 2.941 -36.156 -26.531 1 87.94 350 GLU B O 1
ATOM 5945 N N . THR B 1 351 ? 1.166 -37.125 -27.516 1 89 351 THR B N 1
ATOM 5946 C CA . THR B 1 351 ? 0.48 -35.875 -27.797 1 89 351 THR B CA 1
ATOM 5947 C C . THR B 1 351 ? 0.124 -35.125 -26.5 1 89 351 THR B C 1
ATOM 5949 O O . THR B 1 351 ? 0.337 -33.938 -26.375 1 89 351 THR B O 1
ATOM 5952 N N . ALA B 1 352 ? -0.339 -35.875 -25.516 1 87.56 352 ALA B N 1
ATOM 5953 C CA . ALA B 1 352 ? -0.695 -35.281 -24.219 1 87.56 352 ALA B CA 1
ATOM 5954 C C . ALA B 1 352 ? 0.531 -34.719 -23.531 1 87.56 352 ALA B C 1
ATOM 5956 O O . ALA B 1 352 ? 0.464 -33.625 -22.953 1 87.56 352 ALA B O 1
ATOM 5957 N N . SER B 1 353 ? 1.604 -35.375 -23.609 1 87.38 353 SER B N 1
ATOM 5958 C CA . SER B 1 353 ? 2.838 -34.938 -22.969 1 87.38 353 SER B CA 1
ATOM 5959 C C . SER B 1 353 ? 3.342 -33.625 -23.594 1 87.38 353 SER B C 1
ATOM 5961 O O . SER B 1 353 ? 3.811 -32.75 -22.891 1 87.38 353 SER B O 1
ATOM 5963 N N . ARG B 1 354 ? 3.139 -33.438 -24.875 1 90.12 354 ARG B N 1
ATOM 5964 C CA . ARG B 1 354 ? 3.539 -32.219 -25.562 1 90.12 354 ARG B CA 1
ATOM 5965 C C . ARG B 1 354 ? 2.678 -31.047 -25.125 1 90.12 354 ARG B C 1
ATOM 5967 O O . ARG B 1 354 ? 3.189 -29.938 -24.906 1 90.12 354 ARG B O 1
ATOM 5974 N N . GLU B 1 355 ? 1.464 -31.359 -25 1 90.19 355 GLU B N 1
ATOM 5975 C CA . GLU B 1 355 ? 0.552 -30.312 -24.547 1 90.19 355 GLU B CA 1
ATOM 5976 C C . GLU B 1 355 ? 0.845 -29.922 -23.094 1 90.19 355 GLU B C 1
ATOM 5978 O O . GLU B 1 355 ? 0.77 -28.734 -22.75 1 90.19 355 GLU B O 1
ATOM 5983 N N . GLN B 1 356 ? 1.158 -30.859 -22.312 1 88.38 356 GLN B N 1
ATOM 5984 C CA . GLN B 1 356 ? 1.494 -30.594 -20.922 1 88.38 356 GLN B CA 1
ATOM 5985 C C . GLN B 1 356 ? 2.746 -29.734 -20.812 1 88.38 356 GLN B C 1
ATOM 5987 O O . GLN B 1 356 ? 2.805 -28.812 -19.984 1 88.38 356 GLN B O 1
ATOM 5992 N N . LEU B 1 357 ? 3.666 -30.031 -21.625 1 88.69 357 LEU B N 1
ATOM 5993 C CA . LEU B 1 357 ? 4.895 -29.25 -21.609 1 88.69 357 LEU B CA 1
ATOM 5994 C C . LEU B 1 357 ? 4.605 -27.781 -21.953 1 88.69 357 LEU B C 1
ATOM 5996 O O . LEU B 1 357 ? 5.176 -26.875 -21.344 1 88.69 357 LEU B O 1
ATOM 6000 N N . LEU B 1 358 ? 3.707 -27.578 -22.906 1 89.88 358 LEU B N 1
ATOM 6001 C CA . LEU B 1 358 ? 3.312 -26.219 -23.266 1 89.88 358 LEU B CA 1
ATOM 6002 C C . LEU B 1 358 ? 2.588 -25.531 -22.109 1 89.88 358 LEU B C 1
ATOM 6004 O O . LEU B 1 358 ? 2.828 -24.359 -21.828 1 89.88 358 LEU B O 1
ATOM 6008 N N . GLY B 1 359 ? 1.727 -26.328 -21.531 1 88.94 359 GLY B N 1
ATOM 6009 C CA . GLY B 1 359 ? 1.033 -25.797 -20.359 1 88.94 359 GLY B CA 1
ATOM 6010 C C . GLY B 1 359 ? 1.97 -25.422 -19.219 1 88.94 359 GLY B C 1
ATOM 6011 O O . GLY B 1 359 ? 1.801 -24.391 -18.594 1 88.94 359 GLY B O 1
ATOM 6012 N N . ILE B 1 360 ? 2.945 -26.172 -18.984 1 90.38 360 ILE B N 1
ATOM 6013 C CA . ILE B 1 360 ? 3.902 -25.938 -17.922 1 90.38 360 ILE B CA 1
ATOM 6014 C C . ILE B 1 360 ? 4.715 -24.672 -18.219 1 90.38 360 ILE B C 1
ATOM 6016 O O . ILE B 1 360 ? 5.043 -23.906 -17.297 1 90.38 360 ILE B O 1
ATOM 6020 N N . GLU B 1 361 ? 5.039 -24.484 -19.422 1 90.88 361 GLU B N 1
ATOM 6021 C CA . GLU B 1 361 ? 5.758 -23.281 -19.828 1 90.88 361 GLU B CA 1
ATOM 6022 C C . GLU B 1 361 ? 4.926 -22.031 -19.547 1 90.88 361 GLU B C 1
ATOM 6024 O O . GLU B 1 361 ? 5.457 -21.016 -19.094 1 90.88 361 GLU B O 1
ATOM 6029 N N . GLN B 1 362 ? 3.697 -22.125 -19.812 1 90.44 362 GLN B N 1
ATOM 6030 C CA . GLN B 1 362 ? 2.793 -21.016 -19.531 1 90.44 362 GLN B CA 1
ATOM 6031 C C . GLN B 1 362 ? 2.719 -20.734 -18.031 1 90.44 362 GLN B C 1
ATOM 6033 O O . GLN B 1 362 ? 2.75 -19.578 -17.609 1 90.44 362 GLN B O 1
ATOM 6038 N N . ILE B 1 363 ? 2.662 -21.75 -17.266 1 90.19 363 ILE B N 1
ATOM 6039 C CA . ILE B 1 363 ? 2.6 -21.578 -15.82 1 90.19 363 ILE B CA 1
ATOM 6040 C C . ILE B 1 363 ? 3.9 -20.969 -15.312 1 90.19 363 ILE B C 1
ATOM 6042 O O . ILE B 1 363 ? 3.883 -20.078 -14.453 1 90.19 363 ILE B O 1
ATOM 6046 N N . ASN B 1 364 ? 4.934 -21.453 -15.828 1 91.38 364 ASN B N 1
ATOM 6047 C CA . ASN B 1 364 ? 6.234 -20.922 -15.438 1 91.38 364 ASN B CA 1
ATOM 6048 C C . ASN B 1 364 ? 6.344 -19.422 -15.711 1 91.38 364 ASN B C 1
ATOM 6050 O O . ASN B 1 364 ? 6.863 -18.672 -14.891 1 91.38 364 ASN B O 1
ATOM 6054 N N . HIS B 1 365 ? 5.844 -19 -16.812 1 92.62 365 HIS B N 1
ATOM 6055 C CA . HIS B 1 365 ? 5.824 -17.594 -17.141 1 92.62 365 HIS B CA 1
ATOM 6056 C C . HIS B 1 365 ? 4.961 -16.797 -16.172 1 92.62 365 HIS B C 1
ATOM 6058 O O . HIS B 1 365 ? 5.375 -15.734 -15.688 1 92.62 365 HIS B O 1
ATOM 6064 N N . ALA B 1 366 ? 3.842 -17.328 -15.898 1 90.5 366 ALA B N 1
ATOM 6065 C CA . ALA B 1 366 ? 2.926 -16.672 -14.969 1 90.5 366 ALA B CA 1
ATOM 6066 C C . ALA B 1 366 ? 3.543 -16.562 -13.578 1 90.5 366 ALA B C 1
ATOM 6068 O O . ALA B 1 366 ? 3.414 -15.531 -12.914 1 90.5 366 ALA B O 1
ATOM 6069 N N . VAL B 1 367 ? 4.219 -17.562 -13.156 1 91.19 367 VAL B N 1
ATOM 6070 C CA . VAL B 1 367 ? 4.848 -17.609 -11.836 1 91.19 367 VAL B CA 1
ATOM 6071 C C . VAL B 1 367 ? 5.965 -16.562 -11.766 1 91.19 367 VAL B C 1
ATOM 6073 O O . VAL B 1 367 ? 6.121 -15.883 -10.75 1 91.19 367 VAL B O 1
ATOM 6076 N N . ASN B 1 368 ? 6.668 -16.375 -12.82 1 92.62 368 ASN B N 1
ATOM 6077 C CA . ASN B 1 368 ? 7.715 -15.359 -12.875 1 92.62 368 ASN B CA 1
ATOM 6078 C C . ASN B 1 368 ? 7.137 -13.953 -12.766 1 92.62 368 ASN B C 1
ATOM 6080 O O . ASN B 1 368 ? 7.703 -13.094 -12.086 1 92.62 368 ASN B O 1
ATOM 6084 N N . LEU B 1 369 ? 6.082 -13.742 -13.375 1 91.69 369 LEU B N 1
ATOM 6085 C CA . LEU B 1 369 ? 5.406 -12.445 -13.305 1 91.69 369 LEU B CA 1
ATOM 6086 C C . LEU B 1 369 ? 4.906 -12.18 -11.891 1 91.69 369 LEU B C 1
ATOM 6088 O O . LEU B 1 369 ? 5.051 -11.07 -11.375 1 91.69 369 LEU B O 1
ATOM 6092 N N . LEU B 1 370 ? 4.418 -13.172 -11.289 1 90.69 370 LEU B N 1
ATOM 6093 C CA . LEU B 1 370 ? 3.922 -13.055 -9.922 1 90.69 370 LEU B CA 1
ATOM 6094 C C . LEU B 1 370 ? 5.059 -12.75 -8.953 1 90.69 370 LEU B C 1
ATOM 6096 O O . LEU B 1 370 ? 4.879 -12 -7.992 1 90.69 370 LEU B O 1
ATOM 6100 N N . ASP B 1 371 ? 6.195 -13.344 -9.203 1 94.69 371 ASP B N 1
ATOM 6101 C CA . ASP B 1 371 ? 7.367 -13.078 -8.375 1 94.69 371 ASP B CA 1
ATOM 6102 C C . ASP B 1 371 ? 7.77 -11.609 -8.453 1 94.69 371 ASP B C 1
ATOM 6104 O O . ASP B 1 371 ? 8.039 -10.977 -7.43 1 94.69 371 ASP B O 1
ATOM 6108 N N . ARG B 1 372 ? 7.805 -11.102 -9.648 1 91.62 372 ARG B N 1
ATOM 6109 C CA . ARG B 1 372 ? 8.125 -9.695 -9.844 1 91.62 372 ARG B CA 1
ATOM 6110 C C . ARG B 1 372 ? 7.094 -8.797 -9.156 1 91.62 372 ARG B C 1
ATOM 6112 O O . ARG B 1 372 ? 7.453 -7.801 -8.523 1 91.62 372 ARG B O 1
ATOM 6119 N N . GLN B 1 373 ? 5.824 -9.094 -9.289 1 90.31 373 GLN B N 1
ATOM 6120 C CA . GLN B 1 373 ? 4.754 -8.328 -8.664 1 90.31 373 GLN B CA 1
ATOM 6121 C C . GLN B 1 373 ? 4.871 -8.352 -7.145 1 90.31 373 GLN B C 1
ATOM 6123 O O . GLN B 1 373 ? 4.637 -7.34 -6.48 1 90.31 373 GLN B O 1
ATOM 6128 N N . THR B 1 374 ? 5.227 -9.5 -6.617 1 92.69 374 THR B N 1
ATOM 6129 C CA . THR B 1 374 ? 5.402 -9.641 -5.176 1 92.69 374 THR B CA 1
ATOM 6130 C C . THR B 1 374 ? 6.535 -8.742 -4.68 1 92.69 374 THR B C 1
ATOM 6132 O O . THR B 1 374 ? 6.41 -8.086 -3.648 1 92.69 374 THR B O 1
ATOM 6135 N N . GLN B 1 375 ? 7.633 -8.672 -5.426 1 92.62 375 GLN B N 1
ATOM 6136 C CA . GLN B 1 375 ? 8.75 -7.797 -5.078 1 92.62 375 GLN B CA 1
ATOM 6137 C C . GLN B 1 375 ? 8.336 -6.328 -5.137 1 92.62 375 GLN B C 1
ATOM 6139 O O . GLN B 1 375 ? 8.727 -5.535 -4.281 1 92.62 375 GLN B O 1
ATOM 6144 N N . GLU B 1 376 ? 7.547 -6.012 -6.125 1 92.5 376 GLU B N 1
ATOM 6145 C CA . GLU B 1 376 ? 7.051 -4.645 -6.262 1 92.5 376 GLU B CA 1
ATOM 6146 C C . GLU B 1 376 ? 6.141 -4.27 -5.094 1 92.5 376 GLU B C 1
ATOM 6148 O O . GLU B 1 376 ? 6.199 -3.145 -4.594 1 92.5 376 GLU B O 1
ATOM 6153 N N . ASN B 1 377 ? 5.324 -5.156 -4.656 1 93.19 377 ASN B N 1
ATOM 6154 C CA . ASN B 1 377 ? 4.449 -4.914 -3.516 1 93.19 377 ASN B CA 1
ATOM 6155 C C . ASN B 1 377 ? 5.246 -4.648 -2.242 1 93.19 377 ASN B C 1
ATOM 6157 O O . ASN B 1 377 ? 4.863 -3.801 -1.432 1 93.19 377 ASN B O 1
ATOM 6161 N N . ALA B 1 378 ? 6.305 -5.391 -2.111 1 93.25 378 ALA B N 1
ATOM 6162 C CA . ALA B 1 378 ? 7.18 -5.156 -0.964 1 93.25 378 ALA B CA 1
ATOM 6163 C C . ALA B 1 378 ? 7.77 -3.75 -1.003 1 93.25 378 ALA B C 1
ATOM 6165 O O . ALA B 1 378 ? 7.863 -3.08 0.029 1 93.25 378 ALA B O 1
ATOM 6166 N N . ASN B 1 379 ? 8.164 -3.27 -2.154 1 95.69 379 ASN B N 1
ATOM 6167 C CA . ASN B 1 379 ? 8.672 -1.915 -2.332 1 95.69 379 ASN B CA 1
ATOM 6168 C C . ASN B 1 379 ? 7.605 -0.869 -2.025 1 95.69 379 ASN B C 1
ATOM 6170 O O . ASN B 1 379 ? 7.891 0.15 -1.396 1 95.69 379 ASN B O 1
ATOM 6174 N N . ILE B 1 380 ? 6.406 -1.113 -2.5 1 95 380 ILE B N 1
ATOM 6175 C CA . ILE B 1 380 ? 5.285 -0.213 -2.254 1 95 380 ILE B CA 1
ATOM 6176 C C . ILE B 1 380 ? 5.016 -0.12 -0.753 1 95 380 ILE B C 1
ATOM 6178 O O . ILE B 1 380 ? 4.746 0.964 -0.23 1 95 380 ILE B O 1
ATOM 6182 N N . ALA B 1 381 ? 5.129 -1.284 -0.076 1 95.06 381 ALA B N 1
ATOM 6183 C CA . ALA B 1 381 ? 4.965 -1.308 1.375 1 95.06 381 ALA B CA 1
ATOM 6184 C C . ALA B 1 381 ? 6 -0.42 2.059 1 95.06 381 ALA B C 1
ATOM 6186 O O . ALA B 1 381 ? 5.66 0.365 2.949 1 95.06 381 ALA B O 1
ATOM 6187 N N . SER B 1 382 ? 7.211 -0.519 1.637 1 96.69 382 SER B N 1
ATOM 6188 C CA . SER B 1 382 ? 8.297 0.274 2.211 1 96.69 382 SER B CA 1
ATOM 6189 C C . SER B 1 382 ? 8.055 1.767 2.004 1 96.69 382 SER B C 1
ATOM 6191 O O . SER B 1 382 ? 8.188 2.557 2.941 1 96.69 382 SER B O 1
ATOM 6193 N N . LYS B 1 383 ? 7.672 2.174 0.812 1 95.81 383 LYS B N 1
ATOM 6194 C CA . LYS B 1 383 ? 7.406 3.576 0.499 1 95.81 383 LYS B CA 1
ATOM 6195 C C . LYS B 1 383 ? 6.211 4.098 1.292 1 95.81 383 LYS B C 1
ATOM 6197 O O . LYS B 1 383 ? 6.23 5.23 1.78 1 95.81 383 LYS B O 1
ATOM 6202 N N . THR B 1 384 ? 5.203 3.309 1.384 1 96.44 384 THR B N 1
ATOM 6203 C CA . THR B 1 384 ? 4.027 3.691 2.162 1 96.44 384 THR B CA 1
ATOM 6204 C C . THR B 1 384 ? 4.391 3.867 3.635 1 96.44 384 THR B C 1
ATOM 6206 O O . THR B 1 384 ? 3.881 4.77 4.301 1 96.44 384 THR B O 1
ATOM 6209 N N . ASN B 1 385 ? 5.258 2.979 4.113 1 97.38 385 ASN B N 1
ATOM 6210 C CA . ASN B 1 385 ? 5.754 3.109 5.48 1 97.38 385 ASN B CA 1
ATOM 6211 C C . ASN B 1 385 ? 6.438 4.457 5.703 1 97.38 385 ASN B C 1
ATOM 6213 O O . ASN B 1 385 ? 6.199 5.117 6.715 1 97.38 385 ASN B O 1
ATOM 6217 N N . ASP B 1 386 ? 7.258 4.844 4.766 1 97.19 386 ASP B N 1
ATOM 6218 C CA . ASP B 1 386 ? 7.953 6.121 4.859 1 97.19 386 ASP B CA 1
ATOM 6219 C C . ASP B 1 386 ? 6.961 7.281 4.938 1 97.19 386 ASP B C 1
ATOM 6221 O O . ASP B 1 386 ? 7.117 8.188 5.766 1 97.19 386 ASP B O 1
ATOM 6225 N N . MET B 1 387 ? 5.969 7.227 4.105 1 96.94 387 MET B N 1
ATOM 6226 C CA . MET B 1 387 ? 4.961 8.281 4.086 1 96.94 387 MET B CA 1
ATOM 6227 C C . MET B 1 387 ? 4.164 8.297 5.383 1 96.94 387 MET B C 1
ATOM 6229 O O . MET B 1 387 ? 3.82 9.367 5.895 1 96.94 387 MET B O 1
ATOM 6233 N N . ALA B 1 388 ? 3.871 7.109 5.91 1 96.88 388 ALA B N 1
ATOM 6234 C CA . ALA B 1 388 ? 3.16 7 7.18 1 96.88 388 ALA B CA 1
ATOM 6235 C C . ALA B 1 388 ? 3.971 7.621 8.312 1 96.88 388 ALA B C 1
ATOM 6237 O O . ALA B 1 388 ? 3.422 8.336 9.156 1 96.88 388 ALA B O 1
ATOM 6238 N N . MET B 1 389 ? 5.262 7.438 8.32 1 97 389 MET B N 1
ATOM 6239 C CA . MET B 1 389 ? 6.141 7.965 9.359 1 97 389 MET B CA 1
ATOM 6240 C C . MET B 1 389 ? 6.211 9.484 9.297 1 97 389 MET B C 1
ATOM 6242 O O . MET B 1 389 ? 6.191 10.156 10.328 1 97 389 MET B O 1
ATOM 6246 N N . ILE B 1 390 ? 6.305 10.016 8.078 1 96.88 390 ILE B N 1
ATOM 6247 C CA . ILE B 1 390 ? 6.312 11.469 7.895 1 96.88 390 ILE B CA 1
ATOM 6248 C C . ILE B 1 390 ? 5.008 12.062 8.422 1 96.88 390 ILE B C 1
ATOM 6250 O O . ILE B 1 390 ? 5.02 13.047 9.164 1 96.88 390 ILE B O 1
ATOM 6254 N N . THR B 1 391 ? 3.902 11.438 8.047 1 96.94 391 THR B N 1
ATOM 6255 C CA . THR B 1 391 ? 2.588 11.891 8.484 1 96.94 391 THR B CA 1
ATOM 6256 C C . THR B 1 391 ? 2.473 11.828 10.008 1 96.94 391 THR B C 1
ATOM 6258 O O . THR B 1 391 ? 1.954 12.758 10.633 1 96.94 391 THR B O 1
ATOM 6261 N N . ASP B 1 392 ? 3.002 10.797 10.609 1 97.31 392 ASP B N 1
ATOM 6262 C CA . ASP B 1 392 ? 2.994 10.617 12.055 1 97.31 392 ASP B CA 1
ATOM 6263 C C . ASP B 1 392 ? 3.807 11.711 12.75 1 97.31 392 ASP B C 1
ATOM 6265 O O . ASP B 1 392 ? 3.365 12.281 13.75 1 97.31 392 ASP B O 1
ATOM 6269 N N . GLU B 1 393 ? 4.953 11.969 12.211 1 97 393 GLU B N 1
ATOM 6270 C CA . GLU B 1 393 ? 5.82 12.984 12.789 1 97 393 GLU B CA 1
ATOM 6271 C C . GLU B 1 393 ? 5.16 14.359 12.758 1 97 393 GLU B C 1
ATOM 6273 O O . GLU B 1 393 ? 5.176 15.086 13.75 1 97 393 GLU B O 1
ATOM 6278 N N . ILE B 1 394 ? 4.59 14.68 11.633 1 96.62 394 ILE B N 1
ATOM 6279 C CA . ILE B 1 394 ? 3.912 15.969 11.492 1 96.62 394 ILE B CA 1
ATOM 6280 C C . ILE B 1 394 ? 2.734 16.031 12.453 1 96.62 394 ILE B C 1
ATOM 6282 O O . ILE B 1 394 ? 2.52 17.062 13.109 1 96.62 394 ILE B O 1
ATOM 6286 N N . SER B 1 395 ? 1.957 14.969 12.523 1 97.25 395 SER B N 1
ATOM 6287 C CA . SER B 1 395 ? 0.822 14.891 13.438 1 97.25 395 SER B CA 1
ATOM 6288 C C . SER B 1 395 ? 1.251 15.148 14.883 1 97.25 395 SER B C 1
ATOM 6290 O O . SER B 1 395 ? 0.664 15.992 15.57 1 97.25 395 SER B O 1
ATOM 6292 N N . LYS B 1 396 ? 2.32 14.516 15.32 1 96.81 396 LYS B N 1
ATOM 6293 C CA . LYS B 1 396 ? 2.805 14.648 16.688 1 96.81 396 LYS B CA 1
ATOM 6294 C C . LYS B 1 396 ? 3.299 16.062 16.969 1 96.81 396 LYS B C 1
ATOM 6296 O O . LYS B 1 396 ? 3.035 16.625 18.031 1 96.81 396 LYS B O 1
ATOM 6301 N N . LEU B 1 397 ? 3.984 16.578 15.977 1 95.81 397 LEU B N 1
ATOM 6302 C CA . LEU B 1 397 ? 4.496 17.938 16.109 1 95.81 397 LEU B CA 1
ATOM 6303 C C . LEU B 1 397 ? 3.352 18.938 16.25 1 95.81 397 LEU B C 1
ATOM 6305 O O . LEU B 1 397 ? 3.367 19.781 17.156 1 95.81 397 LEU B O 1
ATOM 6309 N N . ILE B 1 398 ? 2.332 18.828 15.391 1 96.25 398 ILE B N 1
ATOM 6310 C CA . ILE B 1 398 ? 1.201 19.75 15.383 1 96.25 398 ILE B CA 1
ATOM 6311 C C . ILE B 1 398 ? 0.448 19.656 16.703 1 96.25 398 ILE B C 1
ATOM 6313 O O . ILE B 1 398 ? 0.145 20.672 17.328 1 96.25 398 ILE B O 1
ATOM 6317 N N . VAL B 1 399 ? 0.176 18.469 17.156 1 96.5 399 VAL B N 1
ATOM 6318 C CA . VAL B 1 399 ? -0.597 18.25 18.375 1 96.5 399 VAL B CA 1
ATOM 6319 C C . VAL B 1 399 ? 0.197 18.734 19.578 1 96.5 399 VAL B C 1
ATOM 6321 O O . VAL B 1 399 ? -0.349 19.391 20.469 1 96.5 399 VAL B O 1
ATOM 6324 N N . SER B 1 400 ? 1.484 18.438 19.625 1 97.19 400 SER B N 1
ATOM 6325 C CA . SER B 1 400 ? 2.332 18.859 20.734 1 97.19 400 SER B CA 1
ATOM 6326 C C . SER B 1 400 ? 2.385 20.391 20.844 1 97.19 400 SER B C 1
ATOM 6328 O O . SER B 1 400 ? 2.229 20.938 21.938 1 97.19 400 SER B O 1
ATOM 6330 N N . LYS B 1 401 ? 2.557 21.062 19.766 1 95.94 401 LYS B N 1
ATOM 6331 C CA . LYS B 1 401 ? 2.631 22.516 19.75 1 95.94 401 LYS B CA 1
ATOM 6332 C C . LYS B 1 401 ? 1.309 23.141 20.188 1 95.94 401 LYS B C 1
ATOM 6334 O O . LYS B 1 401 ? 1.295 24.156 20.891 1 95.94 401 LYS B O 1
ATOM 6339 N N . ALA B 1 402 ? 0.193 22.562 19.688 1 96.69 402 ALA B N 1
ATOM 6340 C CA . ALA B 1 402 ? -1.119 23.047 20.125 1 96.69 402 ALA B CA 1
ATOM 6341 C C . ALA B 1 402 ? -1.323 22.812 21.609 1 96.69 402 ALA B C 1
ATOM 6343 O O . ALA B 1 402 ? -1.823 23.688 22.328 1 96.69 402 ALA B O 1
ATOM 6344 N N . ASN B 1 403 ? -0.865 21.703 22.141 1 96.44 403 ASN B N 1
ATOM 6345 C CA . ASN B 1 403 ? -1.067 21.344 23.547 1 96.44 403 ASN B CA 1
ATOM 6346 C C . ASN B 1 403 ? -0.226 22.219 24.469 1 96.44 403 ASN B C 1
ATOM 6348 O O . ASN B 1 403 ? -0.586 22.422 25.641 1 96.44 403 ASN B O 1
ATOM 6352 N N . GLU B 1 404 ? 0.885 22.719 23.969 1 96.25 404 GLU B N 1
ATOM 6353 C CA . GLU B 1 404 ? 1.745 23.594 24.734 1 96.25 404 GLU B CA 1
ATOM 6354 C C . GLU B 1 404 ? 1.062 24.938 25 1 96.25 404 GLU B C 1
ATOM 6356 O O . GLU B 1 404 ? 1.486 25.688 25.891 1 96.25 404 GLU B O 1
ATOM 6361 N N . LYS B 1 405 ? -0.001 25.266 24.312 1 97 405 LYS B N 1
ATOM 6362 C CA . LYS B 1 405 ? -0.706 26.531 24.406 1 97 405 LYS B CA 1
ATOM 6363 C C . LYS B 1 405 ? -2.102 26.344 25 1 97 405 LYS B C 1
ATOM 6365 O O . LYS B 1 405 ? -2.672 25.266 24.922 1 97 405 LYS B O 1
ATOM 6370 N N . GLU B 1 406 ? -2.52 27.266 25.703 1 97.5 406 GLU B N 1
ATOM 6371 C CA . GLU B 1 406 ? -3.91 27.297 26.156 1 97.5 406 GLU B CA 1
ATOM 6372 C C . GLU B 1 406 ? -4.758 28.188 25.25 1 97.5 406 GLU B C 1
ATOM 6374 O O . GLU B 1 406 ? -4.359 29.312 24.938 1 97.5 406 GLU B O 1
ATOM 6379 N N . PHE B 1 407 ? -5.914 27.703 24.766 1 97.25 407 PHE B N 1
ATOM 6380 C CA . PHE B 1 407 ? -6.75 28.469 23.859 1 97.25 407 PHE B CA 1
ATOM 6381 C C . PHE B 1 407 ? -8.211 28.078 24 1 97.25 407 PHE B C 1
ATOM 6383 O O . PHE B 1 407 ? -8.531 27.047 24.594 1 97.25 407 PHE B O 1
ATOM 6390 N N . ILE B 1 408 ? -9.062 28.828 23.547 1 96.25 408 ILE B N 1
ATOM 6391 C CA . ILE B 1 408 ? -10.5 28.594 23.641 1 96.25 408 ILE B CA 1
ATOM 6392 C C . ILE B 1 408 ? -10.891 27.375 22.812 1 96.25 408 ILE B C 1
ATOM 6394 O O . ILE B 1 408 ? -10.555 27.297 21.625 1 96.25 408 ILE B O 1
ATOM 6398 N N . GLY B 1 409 ? -11.531 26.359 23.391 1 95 409 GLY B N 1
ATOM 6399 C CA . GLY B 1 409 ? -12 25.172 22.672 1 95 409 GLY B CA 1
ATOM 6400 C C . GLY B 1 409 ? -10.992 24.047 22.672 1 95 409 GLY B C 1
ATOM 6401 O O . GLY B 1 409 ? -11.195 23.031 21.984 1 95 409 GLY B O 1
ATOM 6402 N N . LYS B 1 410 ? -9.945 24.188 23.453 1 96.88 410 LYS B N 1
ATOM 6403 C CA . LYS B 1 410 ? -8.867 23.219 23.438 1 96.88 410 LYS B CA 1
ATOM 6404 C C . LYS B 1 410 ? -9.391 21.812 23.766 1 96.88 410 LYS B C 1
ATOM 6406 O O . LYS B 1 410 ? -9.023 20.844 23.109 1 96.88 410 LYS B O 1
ATOM 6411 N N . GLU B 1 411 ? -10.234 21.703 24.688 1 94.38 411 GLU B N 1
ATOM 6412 C CA . GLU B 1 411 ? -10.727 20.406 25.141 1 94.38 411 GLU B CA 1
ATOM 6413 C C . GLU B 1 411 ? -11.75 19.844 24.156 1 94.38 411 GLU B C 1
ATOM 6415 O O . GLU B 1 411 ? -12.078 18.656 24.219 1 94.38 411 GLU B O 1
ATOM 6420 N N . LEU B 1 412 ? -12.25 20.625 23.234 1 93.94 412 LEU B N 1
ATOM 6421 C CA . LEU B 1 412 ? -13.297 20.203 22.312 1 93.94 412 LEU B CA 1
ATOM 6422 C C . LEU B 1 412 ? -12.688 19.688 21.016 1 93.94 412 LEU B C 1
ATOM 6424 O O . LEU B 1 412 ? -13.406 19.141 20.172 1 93.94 412 LEU B O 1
ATOM 6428 N N . ALA B 1 413 ? -11.391 19.938 20.812 1 94.38 413 ALA B N 1
ATOM 6429 C CA . ALA B 1 413 ? -10.75 19.531 19.562 1 94.38 413 ALA B CA 1
ATOM 6430 C C . ALA B 1 413 ? -10.781 18.016 19.406 1 94.38 413 ALA B C 1
ATOM 6432 O O . ALA B 1 413 ? -10.398 17.281 20.312 1 94.38 413 ALA B O 1
ATOM 6433 N N . LYS B 1 414 ? -11.391 17.516 18.266 1 95.06 414 LYS B N 1
ATOM 6434 C CA . LYS B 1 414 ? -11.477 16.094 17.938 1 95.06 414 LYS B CA 1
ATOM 6435 C C . LYS B 1 414 ? -11.109 15.852 16.484 1 95.06 414 LYS B C 1
ATOM 6437 O O . LYS B 1 414 ? -10.984 16.797 15.695 1 95.06 414 LYS B O 1
ATOM 6442 N N . MET B 1 415 ? -10.875 14.625 16.266 1 92.25 415 MET B N 1
ATOM 6443 C CA . MET B 1 415 ? -10.609 14.211 14.891 1 92.25 415 MET B CA 1
ATOM 6444 C C . MET B 1 415 ? -11.75 14.641 13.969 1 92.25 415 MET B C 1
ATOM 6446 O O . MET B 1 415 ? -12.922 14.547 14.336 1 92.25 415 MET B O 1
ATOM 6450 N N . LYS B 1 416 ? -11.383 15.062 12.773 1 89.31 416 LYS B N 1
ATOM 6451 C CA . LYS B 1 416 ? -12.391 15.5 11.805 1 89.31 416 LYS B CA 1
ATOM 6452 C C . LYS B 1 416 ? -13.055 14.312 11.125 1 89.31 416 LYS B C 1
ATOM 6454 O O . LYS B 1 416 ? -12.398 13.297 10.859 1 89.31 416 LYS B O 1
ATOM 6459 N N . SER B 1 417 ? -14.344 14.352 11.008 1 78.19 417 SER B N 1
ATOM 6460 C CA . SER B 1 417 ? -15.039 13.336 10.219 1 78.19 417 SER B CA 1
ATOM 6461 C C . SER B 1 417 ? -14.945 13.625 8.727 1 78.19 417 SER B C 1
ATOM 6463 O O . SER B 1 417 ? -15.695 14.445 8.195 1 78.19 417 SER B O 1
ATOM 6465 N N . ILE B 1 418 ? -13.836 13.5 8.117 1 65.75 418 ILE B N 1
ATOM 6466 C CA . ILE B 1 418 ? -13.695 13.781 6.699 1 65.75 418 ILE B CA 1
ATOM 6467 C C . ILE B 1 418 ? -14.164 12.586 5.875 1 65.75 418 ILE B C 1
ATOM 6469 O O . ILE B 1 418 ? -13.898 11.438 6.234 1 65.75 418 ILE B O 1
#

Secondary structure (DSSP, 8-state):
-HHHHHHHHHHHHHHHHHHHHHHTS-SSPPP------HHHHHHHHHHHHHHHHHHHHHHHHHHHHHHHHHHHHHHHTTB----------S-HHHHHHHHHHHHHHHHHHHHH-SBHHHHHHHHHHHHTTEE-----S--SHHHHHHHHHHHHHHHHHHHHHHHHHHHHHHHHHHHHHHHHHHHHHHHHHHHHHHHHHHHHHHHHHHHHHHHHHHHHHHHHHHHHHHHHHHHHHHHHHHHHHHHHHHHHHHHHHHHHHHHHHHHHHHHHHHHHHHHHHHTGGGGHHHHHHHHHHHHHHHHHHHHHHHHHHHHHHHHHHHHHHHHHHHHHHHHHHHHHHHHHHHHHHHHHHHHHHHHHHHHHHHHHHHHHHHHHHHHHHHHHHHHHHHHHHHHHHHHHHHHHHHHTSEETTGGG------/-HHHHHHHHHHHHHHHHHHHHHHTS-SSPPP------HHHHHHHHHHHHHHHHHHHHHHHHHHHHHHHHHHHHHHHTTB---------SS-HHHHHHHHHHHHHHHHHHHHH-SBHHHHHHHHHHHHTTEE-----S--SHHHHHHHHHHHHHHHHHHHHHHHHHHHHHHHHHHHHHHHHHHHHHHHHHHHHHHHHHHHHHHHHHHHHHHHHHHHHHHHHHHHHHHHHHHHHHHHHHHHHHHHHHHHHHHHHHHHHHHHHHHHHHHHHHHHHHHHHHHTGGGGHHHHHHHHHHHHHHHHHHHHHHHHHHHHHHHHHHHHHHHHHHHHHHHHHHHHHHHHHHHHHHHHHHHHHHHHHHHHHHHHHHHHHHHHHHHHHHHHHHHHHHHHHHHHHHHHHHHHHHHHTSEETTGGG------

pLDDT: mean 88.72, std 6.55, range [42.53, 97.62]

Nearest PDB structures (foldseek):
  8c5v-assembly1_I  TM=6.640E-01  e=2.151E-12  Escherichia coli
  3ja6-assembly1_I  TM=4.365E-01  e=1.095E-08  Escherichia coli
  3g67-assembly1_A  TM=3.715E-01  e=1.804E-05  Thermotoga maritima
  5xg2-assembly1_A  TM=3.580E-01  e=4.622E-02  Pyrococcus yayanosii CH1
  3zx6-assembly1_B  TM=9.456E-01  e=3.225E-13  Archaeoglobus fulgidus DSM 4304

Sequence (836 aa):
MFFNNSSENKILEIFDNLEKFVDGEINSIPKIDYKSSGFNQKIIDKLSIISEKMCRKNEAELLVFGEIMLIAEKLSDGYISDKIHYTNTSNKKLNYIAKTINNLVDKLQDMLGSNLHKITYVLDKYAKLDFTSKIENESGKLVLALNNVTDLISQILYENKSNGLTLDYTSNELLENVQKLNESSTSAAASIEETAAAIEEITGNIRLNTETIVKMSEFSNEVTSSVHVGEELANKTTIAMDEINTQVSSINEAITIIDQIAFQTNILSLNAAVEAATAGEAGKGFAVVAAEVRNLASRSAEAAKEIKKIVESANLKANYGKSIADEMKNGYKLLYNNVSQTTELISDIETASREQLLGIEQINHAVNLLDRQTQENANIASKTNDMAMITDEISKLIVSKANEKEFIGKELAKMKSIMFFNNSSENKILEIFDNLEKFVDGEINSIPKIDYKSSGFNQKIIDKLSIISEKMCRKNEAELLVFGEIMLIAEKLSDGYISDKIHYTNTSNKKLNYIAKTINNLVDKLQDMLGSNLHKITYVLDKYAKLDFTSKIENESGKLVLALNNVTDLISQILYENKSNGLTLDYTSNELLENVQKLNESSTSAAASIEETAAAIEEITGNIRLNTETIVKMSEFSNEVTSSVHVGEELANKTTIAMDEINTQVSSINEAITIIDQIAFQTNILSLNAAVEAATAGEAGKGFAVVAAEVRNLASRSAEAAKEIKKIVESANLKANYGKSIADEMKNGYKLLYNNVSQTTELISDIETASREQLLGIEQINHAVNLLDRQTQENANIASKTNDMAMITDEISKLIVSKANEKEFIGKELAKMKSI

Organism: Arcobacter nitrofigilis (strain ATCC 33309 / DSM 7299 / CCUG 15893 / LMG 7604 / NCTC 12251 / CI) (NCBI:txid572480)

Radius of gyration: 79.86 Å; Cα contacts (8 Å, |Δi|>4): 1051; chains: 2; bounding box: 33×259×138 Å

InterPro domains:
  IPR004089 Methyl-accepting chemotaxis protein (MCP) signalling domain [PF00015] (220-372)
  IPR004089 Methyl-accepting chemotaxis protein (MCP) signalling domain [PS50111] (163-385)
  IPR004089 Methyl-accepting chemotaxis protein (MCP) signalling domain [SM00283] (159-408)
  IPR004090 Chemotaxis methyl-accepting receptor [PR00260] (180-209)
  IPR004090 Chemotaxis methyl-accepting receptor [PR00260] (257-284)
  IPR004090 Chemotaxis methyl-accepting receptor [PR00260] (286-315)
  IPR004090 Chemotaxis methyl-accepting receptor [PR00260] (334-363)

Foldseek 3Di:
DVLVVVLVVLLVVLVVQVVCCVVVVDLARDQQDDDDDDVSRVSSVVSNVVRVVSNQLSVLLVLLVVQVVVQVVCVVVFFLDDARDSLDDPDPVSNVVRVVVRVVSVVCCQAQWGGVVLVVVCVVCVVLQELADADPPTHYDNSVVSNVVSVVVQVVLLVLQQLLQQLLVVLVVLLVVLVVLVVVLVVLLVVLVVVVVVLVVVLVVLVVLLVVLVVLLVVLVVLLVVLVVLLVVLVVQLVVLVVLLVVLVVLLVVLVVQLVVLVVQLVVLVVQLVVLVVVPPVSPVSNVVSVVSNVVSVVSNVVSVVSNVVSVVSNVVSVVSNVVSVVSNVVSVVSNVVSVVVSVVSVVSNVVSVVVNVVSVVVVVVSVVSNVVSVVSNVVSVVSNVVSVVSNVSSCVSNVVSVSHHGPCSVVRHHDPD/DVLVVVLVVLLVVLVVQVVCCVVVVDLARDQQDDDDDDPSRVSSVVSNVVRVVSNQLSVLLVLLVVQVVVQVVCVVVFFLDDARPSLDDPDPVSNVVRVVVRVVSVVCCQAQWGGVVLVVVCVVCVVQQELADADPPTHYDNSVVSNVVSVVVQVVLLVLQQLLQQLLVVLVVLLVVLVVLVVVLVVLLVVLVVVVVVLVVVLVVLVVLLVVLVVLLVVLVVLLVVLVVLLVVLVVQLVVLVVLLVVLVVLLVVLVVQLVVLVVQLVVLVVQLVVLVVVPPVSPVSNVVSVVSNVVSVVSNVVSVVSNVVSVVSNVVSVVSNVVSVVSNVVSVVSNVVSVVVSVVSVVSNVVSVVVSVVSVVVVVVSVVSNVVSVVSNVVSVVSNVVSVVSNVSSCVSNVVSVSHHGPCSVVRHHDPD